Protein AF-0000000068169521 (afdb_homodimer)

Structure (mmCIF, N/CA/C/O backbone):
data_AF-0000000068169521-model_v1
#
loop_
_entity.id
_entity.type
_entity.pdbx_description
1 polymer '4-hydroxyphenylacetate 3-monooxygenase oxygenase component'
#
loop_
_atom_site.group_PDB
_atom_site.id
_atom_site.type_symbol
_atom_site.label_atom_id
_atom_site.label_alt_id
_atom_site.label_comp_id
_atom_site.label_asym_id
_atom_site.label_entity_id
_atom_site.label_seq_id
_atom_site.pdbx_PDB_ins_code
_atom_site.Cartn_x
_atom_site.Cartn_y
_atom_site.Cartn_z
_atom_site.occupancy
_atom_site.B_iso_or_equiv
_atom_site.auth_seq_id
_atom_site.auth_comp_id
_atom_site.auth_asym_id
_atom_site.auth_atom_id
_atom_site.pdbx_PDB_model_num
ATOM 1 N N . MET A 1 1 ? 9.742 -37.344 4.227 1 75.19 1 MET A N 1
ATOM 2 C CA . MET A 1 1 ? 11.039 -36.656 4.164 1 75.19 1 MET A CA 1
ATOM 3 C C . MET A 1 1 ? 11.078 -35.656 3.029 1 75.19 1 MET A C 1
ATOM 5 O O . MET A 1 1 ? 10.453 -35.844 1.985 1 75.19 1 MET A O 1
ATOM 9 N N . ILE A 1 2 ? 11.727 -34.5 3.285 1 88 2 ILE A N 1
ATOM 10 C CA . ILE A 1 2 ? 11.891 -33.469 2.268 1 88 2 ILE A CA 1
ATOM 11 C C . ILE A 1 2 ? 12.797 -34 1.153 1 88 2 ILE A C 1
ATOM 13 O O . ILE A 1 2 ? 13.898 -34.469 1.42 1 88 2 ILE A O 1
ATOM 17 N N . ARG A 1 3 ? 12.281 -33.906 -0.017 1 94.56 3 ARG A N 1
ATOM 18 C CA . ARG A 1 3 ? 12.961 -34.438 -1.188 1 94.56 3 ARG A CA 1
ATOM 19 C C . ARG A 1 3 ? 14.109 -33.531 -1.617 1 94.56 3 ARG A C 1
ATOM 21 O O . ARG A 1 3 ? 14.195 -32.375 -1.188 1 94.56 3 ARG A O 1
ATOM 28 N N . LYS A 1 4 ? 14.992 -34.219 -2.322 1 97.12 4 LYS A N 1
ATOM 29 C CA . LYS A 1 4 ? 15.977 -33.469 -3.117 1 97.12 4 LYS A CA 1
ATOM 30 C C . LYS A 1 4 ? 15.531 -33.375 -4.574 1 97.12 4 LYS A C 1
ATOM 32 O O . LYS A 1 4 ? 14.602 -34.062 -4.996 1 97.12 4 LYS A O 1
ATOM 37 N N . GLY A 1 5 ? 16.25 -32.5 -5.305 1 98.12 5 GLY A N 1
ATOM 38 C CA . GLY A 1 5 ? 15.922 -32.312 -6.703 1 98.12 5 GLY A CA 1
ATOM 39 C C . GLY A 1 5 ? 16 -33.594 -7.516 1 98.12 5 GLY A C 1
ATOM 40 O O . GLY A 1 5 ? 15.164 -33.812 -8.398 1 98.12 5 GLY A O 1
ATOM 41 N N . SER A 1 6 ? 16.922 -34.438 -7.195 1 98.19 6 SER A N 1
ATOM 42 C CA . SER A 1 6 ? 17.125 -35.688 -7.926 1 98.19 6 SER A CA 1
ATOM 43 C C . SER A 1 6 ? 15.945 -36.625 -7.727 1 98.19 6 SER A C 1
ATOM 45 O O . SER A 1 6 ? 15.594 -37.375 -8.633 1 98.19 6 SER A O 1
ATOM 47 N N . ASP A 1 7 ? 15.352 -36.594 -6.52 1 97.88 7 ASP A N 1
ATOM 48 C CA . ASP A 1 7 ? 14.188 -37.406 -6.25 1 97.88 7 ASP A CA 1
ATOM 49 C C . ASP A 1 7 ? 13.016 -37.031 -7.164 1 97.88 7 ASP A C 1
ATOM 51 O O . ASP A 1 7 ? 12.336 -37.906 -7.695 1 97.88 7 ASP A O 1
ATOM 55 N N . TYR A 1 8 ? 12.844 -35.812 -7.297 1 97.94 8 TYR A N 1
ATOM 56 C CA . TYR A 1 8 ? 11.781 -35.312 -8.172 1 97.94 8 TYR A CA 1
ATOM 57 C C . TYR A 1 8 ? 12.039 -35.688 -9.617 1 97.94 8 TYR A C 1
ATOM 59 O O . TYR A 1 8 ? 11.141 -36.188 -10.305 1 97.94 8 TYR A O 1
ATOM 67 N N . ILE A 1 9 ? 13.273 -35.469 -10.086 1 98.38 9 ILE A N 1
ATOM 68 C CA . ILE A 1 9 ? 13.633 -35.781 -11.469 1 98.38 9 ILE A CA 1
ATOM 69 C C . ILE A 1 9 ? 13.398 -37.25 -11.742 1 98.38 9 ILE A C 1
ATOM 71 O O . ILE A 1 9 ? 12.859 -37.625 -12.789 1 98.38 9 ILE A O 1
ATOM 75 N N . GLU A 1 10 ? 13.781 -38.062 -10.82 1 97.88 10 GLU A N 1
ATOM 76 C CA . GLU A 1 10 ? 13.57 -39.5 -10.969 1 97.88 10 GLU A CA 1
ATOM 77 C C . GLU A 1 10 ? 12.086 -39.844 -11.039 1 97.88 10 GLU A C 1
ATOM 79 O O . GLU A 1 10 ? 11.664 -40.656 -11.883 1 97.88 10 GLU A O 1
ATOM 84 N N . SER A 1 11 ? 11.359 -39.25 -10.18 1 97.06 11 SER A N 1
ATOM 85 C CA . SER A 1 11 ? 9.922 -39.531 -10.109 1 97.06 11 SER A CA 1
ATOM 86 C C . SER A 1 11 ? 9.242 -39.156 -11.43 1 97.06 11 SER A C 1
ATOM 88 O O . SER A 1 11 ? 8.469 -39.969 -11.961 1 97.06 11 SER A O 1
ATOM 90 N N . ILE A 1 12 ? 9.547 -38 -11.969 1 97.12 12 ILE A N 1
ATOM 91 C CA . ILE A 1 12 ? 8.867 -37.5 -13.172 1 97.12 12 ILE A CA 1
ATOM 92 C C . ILE A 1 12 ? 9.375 -38.281 -14.391 1 97.12 12 ILE A C 1
ATOM 94 O O . ILE A 1 12 ? 8.617 -38.5 -15.344 1 97.12 12 ILE A O 1
ATOM 98 N N . SER A 1 13 ? 10.633 -38.656 -14.375 1 97.38 13 SER A N 1
ATOM 99 C CA . SER A 1 13 ? 11.195 -39.438 -15.461 1 97.38 13 SER A CA 1
ATOM 100 C C . SER A 1 13 ? 10.508 -40.812 -15.547 1 97.38 13 SER A C 1
ATOM 102 O O . SER A 1 13 ? 10.203 -41.281 -16.641 1 97.38 13 SER A O 1
ATOM 104 N N . LYS A 1 14 ? 10.234 -41.406 -14.43 1 96.44 14 LYS A N 1
ATOM 105 C CA . LYS A 1 14 ? 9.672 -42.75 -14.375 1 96.44 14 LYS A CA 1
ATOM 106 C C . LYS A 1 14 ? 8.18 -42.719 -14.703 1 96.44 14 LYS A C 1
ATOM 108 O O . LYS A 1 14 ? 7.652 -43.656 -15.297 1 96.44 14 LYS A O 1
ATOM 113 N N . ASN A 1 15 ? 7.535 -41.719 -14.266 1 94.94 15 ASN A N 1
ATOM 114 C CA . ASN A 1 15 ? 6.09 -41.656 -14.438 1 94.94 15 ASN A CA 1
ATOM 115 C C . ASN A 1 15 ? 5.668 -40.281 -14.969 1 94.94 15 ASN A C 1
ATOM 117 O O . ASN A 1 15 ? 4.949 -39.531 -14.297 1 94.94 15 ASN A O 1
ATOM 121 N N . PRO A 1 16 ? 6.035 -40 -16.219 1 95.62 16 PRO A N 1
ATOM 122 C CA . PRO A 1 16 ? 5.648 -38.719 -16.781 1 95.62 16 PRO A CA 1
ATOM 123 C C . PRO A 1 16 ? 4.164 -38.625 -17.125 1 95.62 16 PRO A C 1
ATOM 125 O O . PRO A 1 16 ? 3.576 -39.625 -17.562 1 95.62 16 PRO A O 1
ATOM 128 N N . PRO A 1 17 ? 3.547 -37.469 -16.922 1 96.88 17 PRO A N 1
ATOM 129 C CA . PRO A 1 17 ? 2.176 -37.312 -17.406 1 96.88 17 PRO A CA 1
ATOM 130 C C . PRO A 1 17 ? 2.074 -37.438 -18.938 1 96.88 17 PRO A C 1
ATOM 132 O O . PRO A 1 17 ? 3.021 -37.094 -19.641 1 96.88 17 PRO A O 1
ATOM 135 N N . VAL A 1 18 ? 0.944 -37.875 -19.406 1 97.94 18 VAL A N 1
ATOM 136 C CA . VAL A 1 18 ? 0.712 -37.906 -20.844 1 97.94 18 VAL A CA 1
ATOM 137 C C . VAL A 1 18 ? 0.557 -36.5 -21.375 1 97.94 18 VAL A C 1
ATOM 139 O O . VAL A 1 18 ? -0.456 -35.844 -21.125 1 97.94 18 VAL A O 1
ATOM 142 N N . THR A 1 19 ? 1.565 -36.031 -22.141 1 98.06 19 THR A N 1
ATOM 143 C CA . THR A 1 19 ? 1.603 -34.688 -22.656 1 98.06 19 THR A CA 1
ATOM 144 C C . THR A 1 19 ? 1.793 -34.656 -24.172 1 98.06 19 THR A C 1
ATOM 146 O O . THR A 1 19 ? 2.709 -35.312 -24.688 1 98.06 19 THR A O 1
ATOM 149 N N . TYR A 1 20 ? 0.88 -33.969 -24.828 1 97.31 20 TYR A N 1
ATOM 150 C CA . TYR A 1 20 ? 1.012 -33.781 -26.266 1 97.31 20 TYR A CA 1
ATOM 151 C C . TYR A 1 20 ? 1.799 -32.531 -26.594 1 97.31 20 TYR A C 1
ATOM 153 O O . TYR A 1 20 ? 1.598 -31.484 -25.953 1 97.31 20 TYR A O 1
ATOM 161 N N . TYR A 1 21 ? 2.684 -32.688 -27.484 1 96.38 21 TYR A N 1
ATOM 162 C CA . TYR A 1 21 ? 3.457 -31.578 -28.031 1 96.38 21 TYR A CA 1
ATOM 163 C C . TYR A 1 21 ? 3.674 -31.75 -29.531 1 96.38 21 TYR A C 1
ATOM 165 O O . TYR A 1 21 ? 4.305 -32.719 -29.969 1 96.38 21 TYR A O 1
ATOM 173 N N . GLU A 1 22 ? 3.109 -30.875 -30.328 1 94.88 22 GLU A N 1
ATOM 174 C CA . GLU A 1 22 ? 3.238 -30.891 -31.781 1 94.88 22 GLU A CA 1
ATOM 175 C C . GLU A 1 22 ? 2.805 -32.219 -32.344 1 94.88 22 GLU A C 1
ATOM 177 O O . GLU A 1 22 ? 3.525 -32.844 -33.156 1 94.88 22 GLU A O 1
ATOM 182 N N . GLY A 1 23 ? 1.831 -32.75 -31.859 1 94.62 23 GLY A N 1
ATOM 183 C CA . GLY A 1 23 ? 1.193 -33.906 -32.438 1 94.62 23 GLY A CA 1
ATOM 184 C C . GLY A 1 23 ? 1.727 -35.219 -31.906 1 94.62 23 GLY A C 1
ATOM 185 O O . GLY A 1 23 ? 1.253 -36.281 -32.281 1 94.62 23 GLY A O 1
ATOM 186 N N . GLU A 1 24 ? 2.615 -35.094 -30.969 1 96.38 24 GLU A N 1
ATOM 187 C CA . GLU A 1 24 ? 3.203 -36.312 -30.422 1 96.38 24 GLU A CA 1
ATOM 188 C C . GLU A 1 24 ? 3.125 -36.344 -28.906 1 96.38 24 GLU A C 1
ATOM 190 O O . GLU A 1 24 ? 3.098 -35.281 -28.266 1 96.38 24 GLU A O 1
ATOM 195 N N . VAL A 1 25 ? 3.037 -37.531 -28.375 1 97.06 25 VAL A N 1
ATOM 196 C CA . VAL A 1 25 ? 3.139 -37.656 -26.922 1 97.06 25 VAL A CA 1
ATOM 197 C C . VAL A 1 25 ? 4.602 -37.562 -26.5 1 97.06 25 VAL A C 1
ATOM 199 O O . VAL A 1 25 ? 5.457 -38.281 -27.031 1 97.06 25 VAL A O 1
ATOM 202 N N . VAL A 1 26 ? 4.863 -36.781 -25.562 1 96.81 26 VAL A N 1
ATOM 203 C CA . VAL A 1 26 ? 6.223 -36.562 -25.078 1 96.81 26 VAL A CA 1
ATOM 204 C C . VAL A 1 26 ? 6.688 -37.75 -24.266 1 96.81 26 VAL A C 1
ATOM 206 O O . VAL A 1 26 ? 6.055 -38.125 -23.266 1 96.81 26 VAL A O 1
ATOM 209 N N . SER A 1 27 ? 7.715 -38.406 -24.625 1 93.62 27 SER A N 1
ATOM 210 C CA . SER A 1 27 ? 8.203 -39.594 -23.938 1 93.62 27 SER A CA 1
ATOM 211 C C . SER A 1 27 ? 9.18 -39.219 -22.828 1 93.62 27 SER A C 1
ATOM 213 O O . SER A 1 27 ? 9.234 -39.906 -21.797 1 93.62 27 SER A O 1
ATOM 215 N N . ASP A 1 28 ? 9.977 -38.188 -23.016 1 96.88 28 ASP A N 1
ATOM 216 C CA . ASP A 1 28 ? 11 -37.75 -22.062 1 96.88 28 ASP A CA 1
ATOM 217 C C . ASP A 1 28 ? 10.797 -36.281 -21.672 1 96.88 28 ASP A C 1
ATOM 219 O O . ASP A 1 28 ? 11.461 -35.406 -22.203 1 96.88 28 ASP A O 1
ATOM 223 N N . VAL A 1 29 ? 9.953 -36.125 -20.672 1 96.31 29 VAL A N 1
ATOM 224 C CA . VAL A 1 29 ? 9.586 -34.781 -20.266 1 96.31 29 VAL A CA 1
ATOM 225 C C . VAL A 1 29 ? 10.789 -34.094 -19.641 1 96.31 29 VAL A C 1
ATOM 227 O O . VAL A 1 29 ? 10.961 -32.875 -19.797 1 96.31 29 VAL A O 1
ATOM 230 N N . VAL A 1 30 ? 11.719 -34.75 -19 1 97.5 30 VAL A N 1
ATOM 231 C CA . VAL A 1 30 ? 12.852 -34.219 -18.25 1 97.5 30 VAL A CA 1
ATOM 232 C C . VAL A 1 30 ? 13.812 -33.5 -19.203 1 97.5 30 VAL A C 1
ATOM 234 O O . VAL A 1 30 ? 14.375 -32.469 -18.875 1 97.5 30 VAL A O 1
ATOM 237 N N . ASN A 1 31 ? 13.906 -34.125 -20.406 1 96.06 31 ASN A N 1
ATOM 238 C CA . ASN A 1 31 ? 14.914 -33.594 -21.312 1 96.06 31 ASN A CA 1
ATOM 239 C C . ASN A 1 31 ? 14.281 -32.875 -22.516 1 96.06 31 ASN A C 1
ATOM 241 O O . ASN A 1 31 ? 14.984 -32.281 -23.328 1 96.06 31 ASN A O 1
ATOM 245 N N . HIS A 1 32 ? 13.008 -32.969 -22.625 1 95.44 32 HIS A N 1
ATOM 246 C CA . HIS A 1 32 ? 12.336 -32.312 -23.75 1 95.44 32 HIS A CA 1
ATOM 247 C C . HIS A 1 32 ? 12.633 -30.812 -23.766 1 95.44 32 HIS A C 1
ATOM 249 O O . HIS A 1 32 ? 12.594 -30.156 -22.719 1 95.44 32 HIS A O 1
ATOM 255 N N . PRO A 1 33 ? 12.891 -30.219 -24.891 1 92.56 33 PRO A N 1
ATOM 256 C CA . PRO A 1 33 ? 13.273 -28.812 -24.969 1 92.56 33 PRO A CA 1
ATOM 257 C C . PRO A 1 33 ? 12.219 -27.875 -24.375 1 92.56 33 PRO A C 1
ATOM 259 O O . PRO A 1 33 ? 12.562 -26.844 -23.797 1 92.56 33 PRO A O 1
ATOM 262 N N . ALA A 1 34 ? 11 -28.25 -24.516 1 93.88 34 ALA A N 1
ATOM 263 C CA . ALA A 1 34 ? 9.914 -27.375 -24.062 1 93.88 34 ALA A CA 1
ATOM 264 C C . ALA A 1 34 ? 9.789 -27.422 -22.531 1 93.88 34 ALA A C 1
ATOM 266 O O . ALA A 1 34 ? 9.164 -26.531 -21.938 1 93.88 34 ALA A O 1
ATOM 267 N N . PHE A 1 35 ? 10.453 -28.469 -21.875 1 96.62 35 PHE A N 1
ATOM 268 C CA . PHE A 1 35 ? 10.117 -28.656 -20.469 1 96.62 35 PHE A CA 1
ATOM 269 C C . PHE A 1 35 ? 11.383 -28.781 -19.625 1 96.62 35 PHE A C 1
ATOM 271 O O . PHE A 1 35 ? 11.32 -28.703 -18.391 1 96.62 35 PHE A O 1
ATOM 278 N N . ARG A 1 36 ? 12.531 -28.969 -20.281 1 96 36 ARG A N 1
ATOM 279 C CA . ARG A 1 36 ? 13.758 -29.25 -19.547 1 96 36 ARG A CA 1
ATOM 280 C C . ARG A 1 36 ? 14.078 -28.125 -18.562 1 96 36 ARG A C 1
ATOM 282 O O . ARG A 1 36 ? 14.555 -28.359 -17.453 1 96 36 ARG A O 1
ATOM 289 N N . ILE A 1 37 ? 13.82 -26.844 -18.906 1 96.25 37 ILE A N 1
ATOM 290 C CA . ILE A 1 37 ? 14.156 -25.703 -18.062 1 96.25 37 ILE A CA 1
ATOM 291 C C . ILE A 1 37 ? 13.25 -25.688 -16.828 1 96.25 37 ILE A C 1
ATOM 293 O O . ILE A 1 37 ? 13.734 -25.672 -15.695 1 96.25 37 ILE A O 1
ATOM 297 N N . PRO A 1 38 ? 11.938 -25.766 -16.984 1 97.25 38 PRO A N 1
ATOM 298 C CA . PRO A 1 38 ? 11.102 -25.734 -15.773 1 97.25 38 PRO A CA 1
ATOM 299 C C . PRO A 1 38 ? 11.289 -26.984 -14.906 1 97.25 38 PRO A C 1
ATOM 301 O O . PRO A 1 38 ? 11.172 -26.922 -13.68 1 97.25 38 PRO A O 1
ATOM 304 N N . VAL A 1 39 ? 11.586 -28.125 -15.516 1 98 39 VAL A N 1
ATOM 305 C CA . VAL A 1 39 ? 11.852 -29.344 -14.734 1 98 39 VAL A CA 1
ATOM 306 C C . VAL A 1 39 ? 13.078 -29.125 -13.852 1 98 39 VAL A C 1
ATOM 308 O O . VAL A 1 39 ? 13.062 -29.453 -12.664 1 98 39 VAL A O 1
ATOM 311 N N . LYS A 1 40 ? 14.094 -28.562 -14.445 1 97.75 40 LYS A N 1
ATOM 312 C CA . LYS A 1 40 ? 15.305 -28.281 -13.688 1 97.75 40 LYS A CA 1
ATOM 313 C C . LYS A 1 40 ? 15.039 -27.25 -12.594 1 97.75 40 LYS A C 1
ATOM 315 O O . LYS A 1 40 ? 15.602 -27.344 -11.5 1 97.75 40 LYS A O 1
ATOM 320 N N . THR A 1 41 ? 14.242 -26.266 -12.875 1 98.06 41 THR A N 1
ATOM 321 C CA . THR A 1 41 ? 13.906 -25.234 -11.906 1 98.06 41 THR A CA 1
ATOM 322 C C . THR A 1 41 ? 13.164 -25.828 -10.711 1 98.06 41 THR A C 1
ATOM 324 O O . THR A 1 41 ? 13.453 -25.5 -9.562 1 98.06 41 THR A O 1
ATOM 327 N N . VAL A 1 42 ? 12.211 -26.719 -10.922 1 98.38 42 VAL A N 1
ATOM 328 C CA . VAL A 1 42 ? 11.484 -27.391 -9.844 1 98.38 42 VAL A CA 1
ATOM 329 C C . VAL A 1 42 ? 12.461 -28.203 -9 1 98.38 42 VAL A C 1
ATOM 331 O O . VAL A 1 42 ? 12.375 -28.203 -7.766 1 98.38 42 VAL A O 1
ATOM 334 N N . ALA A 1 43 ? 13.344 -28.891 -9.695 1 98.5 43 ALA A N 1
ATOM 335 C CA . ALA A 1 43 ? 14.359 -29.656 -8.969 1 98.5 43 ALA A CA 1
ATOM 336 C C . ALA A 1 43 ? 15.164 -28.75 -8.047 1 98.5 43 ALA A C 1
ATOM 338 O O . ALA A 1 43 ? 15.453 -29.109 -6.902 1 98.5 43 ALA A O 1
ATOM 339 N N . SER A 1 44 ? 15.508 -27.578 -8.539 1 98 44 SER A N 1
ATOM 340 C CA . SER A 1 44 ? 16.297 -26.641 -7.75 1 98 44 SER A CA 1
ATOM 341 C C . SER A 1 44 ? 15.508 -26.125 -6.543 1 98 44 SER A C 1
ATOM 343 O O . SER A 1 44 ? 16.094 -25.812 -5.504 1 98 44 SER A O 1
ATOM 345 N N . TYR A 1 45 ? 14.203 -26.062 -6.617 1 97.94 45 TYR A N 1
ATOM 346 C CA . TYR A 1 45 ? 13.352 -25.719 -5.48 1 97.94 45 TYR A CA 1
ATOM 347 C C . TYR A 1 45 ? 13.555 -26.703 -4.332 1 97.94 45 TYR A C 1
ATOM 349 O O . TYR A 1 45 ? 13.703 -26.297 -3.178 1 97.94 45 TYR A O 1
ATOM 357 N N . TYR A 1 46 ? 13.516 -27.953 -4.625 1 98.19 46 TYR A N 1
ATOM 358 C CA . TYR A 1 46 ? 13.695 -28.969 -3.596 1 98.19 46 TYR A CA 1
ATOM 359 C C . TYR A 1 46 ? 15.078 -28.875 -2.973 1 98.19 46 TYR A C 1
ATOM 361 O O . TYR A 1 46 ? 15.227 -28.969 -1.751 1 98.19 46 TYR A O 1
ATOM 369 N N . ASP A 1 47 ? 16.078 -28.641 -3.832 1 98.31 47 ASP A N 1
ATOM 370 C CA . ASP A 1 47 ? 17.438 -28.516 -3.334 1 98.31 47 ASP A CA 1
ATOM 371 C C . ASP A 1 47 ? 17.594 -27.297 -2.434 1 98.31 47 ASP A C 1
ATOM 373 O O . ASP A 1 47 ? 18.375 -27.297 -1.492 1 98.31 47 ASP A O 1
ATOM 377 N N . LEU A 1 48 ? 16.844 -26.266 -2.729 1 98 48 LEU A N 1
ATOM 378 C CA . LEU A 1 48 ? 16.875 -25.031 -1.971 1 98 48 LEU A CA 1
ATOM 379 C C . LEU A 1 48 ? 16.609 -25.281 -0.491 1 98 48 LEU A C 1
ATOM 381 O O . LEU A 1 48 ? 17.188 -24.609 0.371 1 98 48 LEU A O 1
ATOM 385 N N . HIS A 1 49 ? 15.773 -26.234 -0.136 1 97.69 49 HIS A N 1
ATOM 386 C CA . HIS A 1 49 ? 15.391 -26.531 1.238 1 97.69 49 HIS A CA 1
ATOM 387 C C . HIS A 1 49 ? 16.578 -27.094 2.025 1 97.69 49 HIS A C 1
ATOM 389 O O . HIS A 1 49 ? 16.547 -27.109 3.258 1 97.69 49 HIS A O 1
ATOM 395 N N . TRP A 1 50 ? 17.594 -27.578 1.324 1 97.31 50 TRP A N 1
ATOM 396 C CA . TRP A 1 50 ? 18.781 -28.125 1.97 1 97.31 50 TRP A CA 1
ATOM 397 C C . TRP A 1 50 ? 19.906 -27.109 2.031 1 97.31 50 TRP A C 1
ATOM 399 O O . TRP A 1 50 ? 20.938 -27.344 2.645 1 97.31 50 TRP A O 1
ATOM 409 N N . LYS A 1 51 ? 19.641 -26 1.414 1 97 51 LYS A N 1
ATOM 410 C CA . LYS A 1 51 ? 20.688 -24.984 1.319 1 97 51 LYS A CA 1
ATOM 411 C C . LYS A 1 51 ? 20.344 -23.75 2.15 1 97 51 LYS A C 1
ATOM 413 O O . LYS A 1 51 ? 21.234 -23.016 2.572 1 97 51 LYS A O 1
ATOM 418 N N . VAL A 1 52 ? 19.109 -23.484 2.305 1 97 52 VAL A N 1
ATOM 419 C CA . VAL A 1 52 ? 18.672 -22.25 2.955 1 97 52 VAL A CA 1
ATOM 420 C C . VAL A 1 52 ? 17.984 -22.594 4.281 1 97 52 VAL A C 1
ATOM 422 O O . VAL A 1 52 ? 17.047 -23.375 4.316 1 97 52 VAL A O 1
ATOM 425 N N . ASP A 1 53 ? 18.359 -21.922 5.281 1 95.81 53 ASP A N 1
ATOM 426 C CA . ASP A 1 53 ? 17.797 -22.141 6.613 1 95.81 53 ASP A CA 1
ATOM 427 C C . ASP A 1 53 ? 16.359 -21.641 6.691 1 95.81 53 ASP A C 1
ATOM 429 O O . ASP A 1 53 ? 16.016 -20.625 6.082 1 95.81 53 ASP A O 1
ATOM 433 N N . GLY A 1 54 ? 15.547 -22.391 7.395 1 95.62 54 GLY A N 1
ATOM 434 C CA . GLY A 1 54 ? 14.195 -21.922 7.676 1 95.62 54 GLY A CA 1
ATOM 435 C C . GLY A 1 54 ? 13.172 -22.453 6.699 1 95.62 54 GLY A C 1
ATOM 436 O O . GLY A 1 54 ? 11.969 -22.25 6.879 1 95.62 54 GLY A O 1
ATOM 437 N N . LEU A 1 55 ? 13.633 -23.203 5.707 1 97.94 55 LEU A N 1
ATOM 438 C CA . LEU A 1 55 ? 12.688 -23.688 4.715 1 97.94 55 LEU A CA 1
ATOM 439 C C . LEU A 1 55 ? 12.25 -25.125 5.047 1 97.94 55 LEU A C 1
ATOM 441 O O . LEU A 1 55 ? 11.211 -25.578 4.57 1 97.94 55 LEU A O 1
ATOM 445 N N . ARG A 1 56 ? 13.055 -25.844 5.863 1 96 56 ARG A N 1
ATOM 446 C CA . ARG A 1 56 ? 12.688 -27.125 6.457 1 96 56 ARG A CA 1
ATOM 447 C C . ARG A 1 56 ? 12.312 -26.969 7.926 1 96 56 ARG A C 1
ATOM 449 O O . ARG A 1 56 ? 13.125 -26.5 8.727 1 96 56 ARG A O 1
ATOM 456 N N . VAL A 1 57 ? 11.156 -27.328 8.242 1 95.88 57 VAL A N 1
ATOM 457 C CA . VAL A 1 57 ? 10.68 -27.094 9.602 1 95.88 57 VAL A CA 1
ATOM 458 C C . VAL A 1 57 ? 9.891 -28.297 10.086 1 95.88 57 VAL A C 1
ATOM 460 O O . VAL A 1 57 ? 9.25 -28.984 9.289 1 95.88 57 VAL A O 1
ATOM 463 N N . TYR A 1 58 ? 9.945 -28.516 11.391 1 96.06 58 TYR A N 1
ATOM 464 C CA . TYR A 1 58 ? 9.148 -29.578 11.969 1 96.06 58 TYR A CA 1
ATOM 465 C C . TYR A 1 58 ? 7.66 -29.281 11.859 1 96.06 58 TYR A C 1
ATOM 467 O O . TYR A 1 58 ? 7.207 -28.203 12.266 1 96.06 58 TYR A O 1
ATOM 475 N N . ASN A 1 59 ? 6.953 -30.172 11.258 1 97 59 ASN A N 1
ATOM 476 C CA . ASN A 1 59 ? 5.508 -30.062 11.078 1 97 59 ASN A CA 1
ATOM 477 C C . ASN A 1 59 ? 4.758 -30.938 12.078 1 97 59 ASN A C 1
ATOM 479 O O . ASN A 1 59 ? 4.691 -32.156 11.906 1 97 59 ASN A O 1
ATOM 483 N N . ARG A 1 60 ? 4.148 -30.359 13.008 1 94.81 60 ARG A N 1
ATOM 484 C CA . ARG A 1 60 ? 3.502 -31.047 14.117 1 94.81 60 ARG A CA 1
ATOM 485 C C . ARG A 1 60 ? 2.326 -31.891 13.625 1 94.81 60 ARG A C 1
ATOM 487 O O . ARG A 1 60 ? 1.977 -32.906 14.25 1 94.81 60 ARG A O 1
ATOM 494 N N . ASP A 1 61 ? 1.766 -31.484 12.5 1 96 61 ASP A N 1
ATOM 495 C CA . ASP A 1 61 ? 0.562 -32.156 12.016 1 96 61 ASP A CA 1
ATOM 496 C C . ASP A 1 61 ? 0.894 -33.531 11.438 1 96 61 ASP A C 1
ATOM 498 O O . ASP A 1 61 ? 0.029 -34.406 11.367 1 96 61 ASP A O 1
ATOM 502 N N . VAL A 1 62 ? 2.143 -33.719 11.023 1 95.88 62 VAL A N 1
ATOM 503 C CA . VAL A 1 62 ? 2.5 -35 10.398 1 95.88 62 VAL A CA 1
ATOM 504 C C . VAL A 1 62 ? 3.664 -35.625 11.164 1 95.88 62 VAL A C 1
ATOM 506 O O . VAL A 1 62 ? 4.031 -36.781 10.898 1 95.88 62 VAL A O 1
ATOM 509 N N . GLY A 1 63 ? 4.316 -34.969 12.086 1 95.12 63 GLY A N 1
ATOM 510 C CA . GLY A 1 63 ? 5.344 -35.5 12.961 1 95.12 63 GLY A CA 1
ATOM 511 C C . GLY A 1 63 ? 6.684 -35.688 12.273 1 95.12 63 GLY A C 1
ATOM 512 O O . GLY A 1 63 ? 7.449 -36.594 12.609 1 95.12 63 GLY A O 1
ATOM 513 N N . GLU A 1 64 ? 6.934 -34.938 11.234 1 94.88 64 GLU A N 1
ATOM 514 C CA . GLU A 1 64 ? 8.203 -34.938 10.508 1 94.88 64 GLU A CA 1
ATOM 515 C C . GLU A 1 64 ? 8.547 -33.562 9.953 1 94.88 64 GLU A C 1
ATOM 517 O O . GLU A 1 64 ? 7.738 -32.656 10.039 1 94.88 64 GLU A O 1
ATOM 522 N N . GLU A 1 65 ? 9.734 -33.469 9.484 1 95.62 65 GLU A N 1
ATOM 523 C CA . GLU A 1 65 ? 10.125 -32.219 8.836 1 95.62 65 GLU A CA 1
ATOM 524 C C . GLU A 1 65 ? 9.5 -32.094 7.453 1 95.62 65 GLU A C 1
ATOM 526 O O . GLU A 1 65 ? 9.445 -33.062 6.703 1 95.62 65 GLU A O 1
ATOM 531 N N . THR A 1 66 ? 9 -30.969 7.16 1 97.5 66 THR A N 1
ATOM 532 C CA . THR A 1 66 ? 8.453 -30.656 5.844 1 97.5 66 THR A CA 1
ATOM 533 C C . THR A 1 66 ? 8.898 -29.281 5.383 1 97.5 66 THR A C 1
ATOM 535 O O . THR A 1 66 ? 9.578 -28.562 6.121 1 97.5 66 THR A O 1
ATOM 538 N N . SER A 1 67 ? 8.594 -28.953 4.098 1 97.88 67 SER A N 1
ATOM 539 C CA . SER A 1 67 ? 8.719 -27.562 3.656 1 97.88 67 SER A CA 1
ATOM 540 C C . SER A 1 67 ? 7.898 -26.625 4.543 1 97.88 67 SER A C 1
ATOM 542 O O . SER A 1 67 ? 6.809 -26.984 4.992 1 97.88 67 SER A O 1
ATOM 544 N N . ILE A 1 68 ? 8.375 -25.453 4.742 1 98.12 68 ILE A N 1
ATOM 545 C CA . ILE A 1 68 ? 7.684 -24.422 5.512 1 98.12 68 ILE A CA 1
ATOM 546 C C . ILE A 1 68 ? 6.324 -24.141 4.887 1 98.12 68 ILE A C 1
ATOM 548 O O . ILE A 1 68 ? 5.371 -23.781 5.59 1 98.12 68 ILE A O 1
ATOM 552 N N . SER A 1 69 ? 6.148 -24.359 3.578 1 97.94 69 SER A N 1
ATOM 553 C CA . SER A 1 69 ? 4.922 -24.047 2.854 1 97.94 69 SER A CA 1
ATOM 554 C C . SER A 1 69 ? 3.822 -25.062 3.174 1 97.94 69 SER A C 1
ATOM 556 O O . SER A 1 69 ? 2.66 -24.859 2.816 1 97.94 69 SER A O 1
ATOM 558 N N . LEU A 1 70 ? 4.156 -26.125 3.91 1 98.19 70 LEU A N 1
ATOM 559 C CA . LEU A 1 70 ? 3.189 -27.156 4.273 1 98.19 70 LEU A CA 1
ATOM 560 C C . LEU A 1 70 ? 2.814 -27.047 5.746 1 98.19 70 LEU A C 1
ATOM 562 O O . LEU A 1 70 ? 1.97 -27.812 6.23 1 98.19 70 LEU A O 1
ATOM 566 N N . VAL A 1 71 ? 3.387 -26.109 6.422 1 97.81 71 VAL A N 1
ATOM 567 C CA . VAL A 1 71 ? 3.16 -26 7.859 1 97.81 71 VAL A CA 1
ATOM 568 C C . VAL A 1 71 ? 1.959 -25.094 8.125 1 97.81 71 VAL A C 1
ATOM 570 O O . VAL A 1 71 ? 1.913 -23.953 7.645 1 97.81 71 VAL A O 1
ATOM 573 N N . ARG A 1 72 ? 1.043 -25.594 8.852 1 97.88 72 ARG A N 1
ATOM 574 C CA . ARG A 1 72 ? -0.129 -24.844 9.281 1 97.88 72 ARG A CA 1
ATOM 575 C C . ARG A 1 72 ? 0.227 -23.859 10.391 1 97.88 72 ARG A C 1
ATOM 577 O O . ARG A 1 72 ? 0.692 -24.266 11.461 1 97.88 72 ARG A O 1
ATOM 584 N N . PRO A 1 73 ? 0.025 -22.578 10.156 1 98.56 73 PRO A N 1
ATOM 585 C CA . PRO A 1 73 ? 0.31 -21.625 11.234 1 98.56 73 PRO A CA 1
ATOM 586 C C . PRO A 1 73 ? -0.74 -21.672 12.344 1 98.56 73 PRO A C 1
ATOM 588 O O . PRO A 1 73 ? -1.94 -21.594 12.07 1 98.56 73 PRO A O 1
ATOM 591 N N . ARG A 1 74 ? -0.306 -21.688 13.578 1 98 74 ARG A N 1
ATOM 592 C CA . ARG A 1 74 ? -1.199 -21.75 14.734 1 98 74 ARG A CA 1
ATOM 593 C C . ARG A 1 74 ? -1.099 -20.469 15.562 1 98 74 ARG A C 1
ATOM 595 O O . ARG A 1 74 ? -1.831 -20.297 16.531 1 98 74 ARG A O 1
ATOM 602 N N . SER A 1 75 ? -0.218 -19.641 15.234 1 98.12 75 SER A N 1
ATOM 603 C CA . SER A 1 75 ? -0.023 -18.328 15.836 1 98.12 75 SER A CA 1
ATOM 604 C C . SER A 1 75 ? 0.402 -17.297 14.805 1 98.12 75 SER A C 1
ATOM 606 O O . SER A 1 75 ? 0.769 -17.641 13.68 1 98.12 75 SER A O 1
ATOM 608 N N . LYS A 1 76 ? 0.318 -16.047 15.18 1 98 76 LYS A N 1
ATOM 609 C CA . LYS A 1 76 ? 0.796 -14.992 14.289 1 98 76 LYS A CA 1
ATOM 610 C C . LYS A 1 76 ? 2.287 -15.141 14 1 98 76 LYS A C 1
ATOM 612 O O . LYS A 1 76 ? 2.748 -14.836 12.906 1 98 76 LYS A O 1
ATOM 617 N N . GLU A 1 77 ? 2.998 -15.578 14.977 1 97.88 77 GLU A N 1
ATOM 618 C CA . GLU A 1 77 ? 4.426 -15.828 14.797 1 97.88 77 GLU A CA 1
ATOM 619 C C . GLU A 1 77 ? 4.672 -16.922 13.758 1 97.88 77 GLU A C 1
ATOM 621 O O . GLU A 1 77 ? 5.566 -16.797 12.914 1 97.88 77 GLU A O 1
ATOM 626 N N . ASP A 1 78 ? 3.887 -18 13.836 1 98.38 78 ASP A N 1
ATOM 627 C CA . ASP A 1 78 ? 3.988 -19.062 12.836 1 98.38 78 ASP A CA 1
ATOM 628 C C . ASP A 1 78 ? 3.686 -18.531 11.438 1 98.38 78 ASP A C 1
ATOM 630 O O . ASP A 1 78 ? 4.348 -18.906 10.469 1 98.38 78 ASP A O 1
ATOM 634 N N . LEU A 1 79 ? 2.684 -17.688 11.375 1 98.75 79 LEU A N 1
ATOM 635 C CA . LEU A 1 79 ? 2.289 -17.109 10.094 1 98.75 79 LEU A CA 1
ATOM 636 C C . LEU A 1 79 ? 3.402 -16.25 9.523 1 98.75 79 LEU A C 1
ATOM 638 O O . LEU A 1 79 ? 3.666 -16.281 8.32 1 98.75 79 LEU A O 1
ATOM 642 N N . LEU A 1 80 ? 3.99 -15.469 10.406 1 98.56 80 LEU A N 1
ATOM 643 C CA . LEU A 1 80 ? 5.105 -14.633 9.977 1 98.56 80 LEU A CA 1
ATOM 644 C C . LEU A 1 80 ? 6.25 -15.484 9.438 1 98.56 80 LEU A C 1
ATOM 646 O O . LEU A 1 80 ? 6.852 -15.148 8.414 1 98.56 80 LEU A O 1
ATOM 650 N N . LYS A 1 81 ? 6.582 -16.562 10.109 1 98.31 81 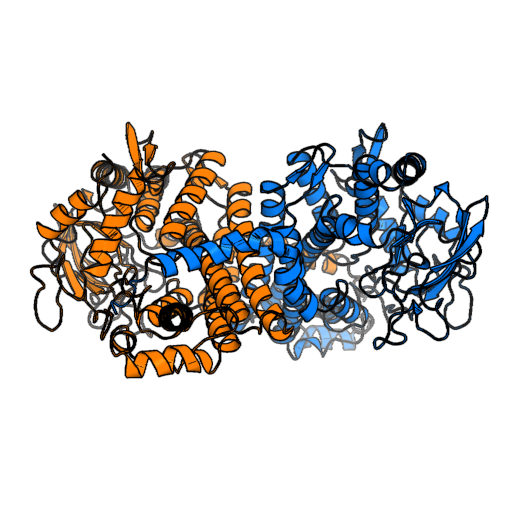LYS A N 1
ATOM 651 C CA . LYS A 1 81 ? 7.637 -17.469 9.672 1 98.31 81 LYS A CA 1
ATOM 652 C C . LYS A 1 81 ? 7.316 -18.047 8.297 1 98.31 81 LYS A C 1
ATOM 654 O O . LYS A 1 81 ? 8.203 -18.188 7.453 1 98.31 81 LYS A O 1
ATOM 659 N N . LEU A 1 82 ? 6.078 -18.438 8.133 1 98.62 82 LEU A N 1
ATOM 660 C CA . LEU A 1 82 ? 5.641 -18.938 6.832 1 98.62 82 LEU A CA 1
ATOM 661 C C . LEU A 1 82 ? 5.848 -17.875 5.754 1 98.62 82 LEU A C 1
ATOM 663 O O . LEU A 1 82 ? 6.41 -18.156 4.695 1 98.62 82 LEU A O 1
ATOM 667 N N . GLY A 1 83 ? 5.395 -16.656 6.051 1 98.56 83 GLY A N 1
ATOM 668 C CA . GLY A 1 83 ? 5.578 -15.57 5.105 1 98.56 83 GLY A CA 1
ATOM 669 C C . GLY A 1 83 ? 7.035 -15.305 4.77 1 98.56 83 GLY A C 1
ATOM 670 O O . GLY A 1 83 ? 7.383 -15.125 3.602 1 98.56 83 GLY A O 1
ATOM 671 N N . GLU A 1 84 ? 7.855 -15.297 5.766 1 98.19 84 GLU A N 1
ATOM 672 C CA . GLU A 1 84 ? 9.281 -15.07 5.562 1 98.19 84 GLU A CA 1
ATOM 673 C C . GLU A 1 84 ? 9.914 -16.203 4.77 1 98.19 84 GLU A C 1
ATOM 675 O O . GLU A 1 84 ? 10.836 -15.984 3.982 1 98.19 84 GLU A O 1
ATOM 680 N N . GLY A 1 85 ? 9.484 -17.422 5.047 1 98.5 85 GLY A N 1
ATOM 681 C CA . GLY A 1 85 ? 9.93 -18.547 4.242 1 98.5 85 GLY A CA 1
ATOM 682 C C . GLY A 1 85 ? 9.586 -18.406 2.771 1 98.5 85 GLY A C 1
ATOM 683 O O . GLY A 1 85 ? 10.414 -18.672 1.902 1 98.5 85 GLY A O 1
ATOM 684 N N . LEU A 1 86 ? 8.352 -17.969 2.494 1 98.62 86 LEU A N 1
ATOM 685 C CA . LEU A 1 86 ? 7.938 -17.734 1.114 1 98.62 86 LEU A CA 1
ATOM 686 C C . LEU A 1 86 ? 8.773 -16.641 0.467 1 98.62 86 LEU A C 1
ATOM 688 O O . LEU A 1 86 ? 9.117 -16.734 -0.712 1 98.62 86 LEU A O 1
ATOM 692 N N . VAL A 1 87 ? 9.086 -15.609 1.247 1 98.5 87 VAL A N 1
ATOM 693 C CA . VAL A 1 87 ? 9.938 -14.539 0.729 1 98.5 87 VAL A CA 1
ATOM 694 C C . VAL A 1 87 ? 11.289 -15.109 0.306 1 98.5 87 VAL A C 1
ATOM 696 O O . VAL A 1 87 ? 11.797 -14.781 -0.769 1 98.5 87 VAL A O 1
ATOM 699 N N . LYS A 1 88 ? 11.875 -15.961 1.13 1 98.25 88 LYS A N 1
ATOM 700 C CA . LYS A 1 88 ? 13.156 -16.578 0.797 1 98.25 88 LYS A CA 1
ATOM 701 C C . LYS A 1 88 ? 13.062 -17.391 -0.487 1 98.25 88 LYS A C 1
ATOM 703 O O . LYS A 1 88 ? 13.961 -17.359 -1.326 1 98.25 88 LYS A O 1
ATOM 708 N N . ILE A 1 89 ? 11.992 -18.125 -0.622 1 98.5 89 ILE A N 1
ATOM 709 C CA . ILE A 1 89 ? 11.773 -18.922 -1.815 1 98.5 89 ILE A CA 1
ATOM 710 C C . ILE A 1 89 ? 11.695 -18.016 -3.043 1 98.5 89 ILE A C 1
ATOM 712 O O . ILE A 1 89 ? 12.367 -18.266 -4.047 1 98.5 89 ILE A O 1
ATOM 716 N N . TYR A 1 90 ? 11.016 -16.953 -2.947 1 98.31 90 TYR A N 1
ATOM 717 C CA . TYR A 1 90 ? 10.781 -16.125 -4.133 1 98.31 90 TYR A CA 1
ATOM 718 C C . TYR A 1 90 ? 11.938 -15.164 -4.359 1 98.31 90 TYR A C 1
ATOM 720 O O . TYR A 1 90 ? 12.102 -14.625 -5.457 1 98.31 90 TYR A O 1
ATOM 728 N N . GLU A 1 91 ? 12.711 -14.922 -3.342 1 97.12 91 GLU A N 1
ATOM 729 C CA . GLU A 1 91 ? 13.977 -14.25 -3.602 1 97.12 91 GLU A CA 1
ATOM 730 C C . GLU A 1 91 ? 14.891 -15.117 -4.465 1 97.12 91 GLU A C 1
ATOM 732 O O . GLU A 1 91 ? 15.602 -14.602 -5.332 1 97.12 91 GLU A O 1
ATOM 737 N N . PHE A 1 92 ? 14.844 -16.422 -4.176 1 96.94 92 PHE A N 1
ATOM 738 C CA . PHE A 1 92 ? 15.586 -17.375 -4.988 1 96.94 92 PHE A CA 1
ATOM 739 C C . PHE A 1 92 ? 15.156 -17.281 -6.449 1 96.94 92 PHE A C 1
ATOM 741 O O . PHE A 1 92 ? 16 -17.297 -7.352 1 96.94 92 PHE A O 1
ATOM 748 N N . TYR A 1 93 ? 13.828 -17.078 -6.703 1 97.75 93 TYR A N 1
ATOM 749 C CA . TYR A 1 93 ? 13.273 -17.016 -8.055 1 97.75 93 TYR A CA 1
ATOM 750 C C . TYR A 1 93 ? 13.359 -15.594 -8.609 1 97.75 93 TYR A C 1
ATOM 752 O O . TYR A 1 93 ? 13 -15.359 -9.766 1 97.75 93 TYR A O 1
ATOM 760 N N . ARG A 1 94 ? 13.75 -14.617 -7.805 1 97.56 94 ARG A N 1
ATOM 761 C CA . ARG A 1 94 ? 13.68 -13.195 -8.133 1 97.56 94 ARG A CA 1
ATOM 762 C C . ARG A 1 94 ? 12.25 -12.789 -8.469 1 97.56 94 ARG A C 1
ATOM 764 O O . ARG A 1 94 ? 12.023 -11.961 -9.359 1 97.56 94 ARG A O 1
ATOM 771 N N . GLY A 1 95 ? 11.328 -13.5 -7.848 1 97.56 95 GLY A N 1
ATOM 772 C CA . GLY A 1 95 ? 9.914 -13.203 -7.996 1 97.56 95 GLY A CA 1
ATOM 773 C C . GLY A 1 95 ? 9.281 -13.883 -9.195 1 97.56 95 GLY A C 1
ATOM 774 O O . GLY A 1 95 ? 8.086 -13.711 -9.461 1 97.56 95 GLY A O 1
ATOM 775 N N . PHE A 1 96 ? 10.055 -14.602 -9.984 1 97.62 96 PHE A N 1
ATOM 776 C CA . PHE A 1 96 ? 9.508 -15.359 -11.109 1 97.62 96 PHE A CA 1
ATOM 777 C C . PHE A 1 96 ? 9.062 -16.75 -10.664 1 97.62 96 PHE A C 1
ATOM 779 O O . PHE A 1 96 ? 9.125 -17.078 -9.477 1 97.62 96 PHE A O 1
ATOM 786 N N . PHE A 1 97 ? 8.516 -17.562 -11.586 1 97.31 97 PHE A N 1
ATOM 787 C CA . PHE A 1 97 ? 8.125 -18.938 -11.367 1 97.31 97 PHE A CA 1
ATOM 788 C C . PHE A 1 97 ? 7.066 -19.047 -10.273 1 97.31 97 PHE A C 1
ATOM 790 O O . PHE A 1 97 ? 7.258 -19.734 -9.273 1 97.31 97 PHE A O 1
ATOM 797 N N . GLY A 1 98 ? 5.977 -18.453 -10.484 1 95.38 98 GLY A N 1
ATOM 798 C CA . GLY A 1 98 ? 4.906 -18.266 -9.516 1 95.38 98 GLY A CA 1
ATOM 799 C C . GLY A 1 98 ? 4.156 -19.547 -9.211 1 95.38 98 GLY A C 1
ATOM 800 O O . GLY A 1 98 ? 3.473 -19.656 -8.188 1 95.38 98 GLY A O 1
ATOM 801 N N . ARG A 1 99 ? 4.262 -20.531 -10.047 1 96.56 99 ARG A N 1
ATOM 802 C CA . ARG A 1 99 ? 3.594 -21.812 -9.797 1 96.56 99 ARG A CA 1
ATOM 803 C C . ARG A 1 99 ? 4.586 -22.859 -9.328 1 96.56 99 ARG A C 1
ATOM 805 O O . ARG A 1 99 ? 4.57 -24 -9.812 1 96.56 99 ARG A O 1
ATOM 812 N N . SER A 1 100 ? 5.395 -22.422 -8.383 1 96.88 100 SER A N 1
ATOM 813 C CA . SER A 1 100 ? 6.344 -23.266 -7.684 1 96.88 100 SER A CA 1
ATOM 814 C C . SER A 1 100 ? 5.633 -24.203 -6.707 1 96.88 100 SER A C 1
ATOM 816 O O . SER A 1 100 ? 4.484 -23.969 -6.336 1 96.88 100 SER A O 1
ATOM 818 N N . PRO A 1 101 ? 6.273 -25.281 -6.281 1 97.56 101 PRO A N 1
ATOM 819 C CA . PRO A 1 101 ? 5.605 -26.266 -5.434 1 97.56 101 PRO A CA 1
ATOM 820 C C . PRO A 1 101 ? 4.969 -25.641 -4.191 1 97.56 101 PRO A C 1
ATOM 822 O O . PRO A 1 101 ? 3.934 -26.109 -3.719 1 97.56 101 PRO A O 1
ATOM 825 N N . ASP A 1 102 ? 5.539 -24.594 -3.684 1 98 102 ASP A N 1
ATOM 826 C CA . ASP A 1 102 ? 5.035 -23.953 -2.473 1 98 102 ASP A CA 1
ATOM 827 C C . ASP A 1 102 ? 3.604 -23.469 -2.664 1 98 102 ASP A C 1
ATOM 829 O O . ASP A 1 102 ? 2.82 -23.438 -1.712 1 98 102 ASP A O 1
ATOM 833 N N . TYR A 1 103 ? 3.229 -23.109 -3.863 1 97.44 103 TYR A N 1
ATOM 834 C CA . TYR A 1 103 ? 1.921 -22.531 -4.141 1 97.44 103 TYR A CA 1
ATOM 835 C C . TYR A 1 103 ? 0.806 -23.516 -3.812 1 97.44 103 TYR A C 1
ATOM 837 O O . TYR A 1 103 ? -0.087 -23.219 -3.018 1 97.44 103 TYR A O 1
ATOM 845 N N . MET A 1 104 ? 0.871 -24.688 -4.34 1 97.56 104 MET A N 1
ATOM 846 C CA . MET A 1 104 ? -0.181 -25.672 -4.086 1 97.56 104 MET A CA 1
ATOM 847 C C . MET A 1 104 ? -0.005 -26.312 -2.715 1 97.56 104 MET A C 1
ATOM 849 O O . MET A 1 104 ? -0.973 -26.781 -2.117 1 97.56 104 MET A O 1
ATOM 853 N N . ASN A 1 105 ? 1.272 -26.344 -2.188 1 98.06 105 ASN A N 1
ATOM 854 C CA . ASN A 1 105 ? 1.453 -26.766 -0.8 1 98.06 105 ASN A CA 1
ATOM 855 C C . ASN A 1 105 ? 0.567 -25.953 0.144 1 98.06 105 ASN A C 1
ATOM 857 O O . ASN A 1 105 ? -0.085 -26.516 1.024 1 98.06 105 ASN A O 1
ATOM 861 N N . LEU A 1 106 ? 0.535 -24.719 -0.124 1 97.94 106 LEU A N 1
ATOM 862 C CA . LEU A 1 106 ? -0.252 -23.812 0.712 1 97.94 106 LEU A CA 1
ATOM 863 C C . LEU A 1 106 ? -1.735 -24.156 0.637 1 97.94 106 LEU A C 1
ATOM 865 O O . LEU A 1 106 ? -2.42 -24.203 1.662 1 97.94 106 LEU A O 1
ATOM 869 N N . TRP A 1 107 ? -2.234 -24.438 -0.549 1 97 107 TRP A N 1
ATOM 870 C CA . TRP A 1 107 ? -3.637 -24.812 -0.703 1 97 107 TRP A CA 1
ATOM 871 C C . TRP A 1 107 ? -3.943 -26.109 0.051 1 97 107 TRP A C 1
ATOM 873 O O . TRP A 1 107 ? -4.941 -26.188 0.771 1 97 107 TRP A O 1
ATOM 883 N N . THR A 1 108 ? -3.062 -27.031 -0.15 1 98.19 108 THR A N 1
ATOM 884 C CA . THR A 1 108 ? -3.246 -28.344 0.474 1 98.19 108 THR A CA 1
ATOM 885 C C . THR A 1 108 ? -3.277 -28.219 1.994 1 98.19 108 THR A C 1
ATOM 887 O O . THR A 1 108 ? -4.098 -28.844 2.658 1 98.19 108 THR A O 1
ATOM 890 N N . MET A 1 109 ? -2.393 -27.422 2.475 1 98.44 109 MET A N 1
ATOM 891 C CA . MET A 1 109 ? -2.34 -27.156 3.91 1 98.44 109 MET A CA 1
ATOM 892 C C . MET A 1 109 ? -3.621 -26.484 4.395 1 98.44 109 MET A C 1
ATOM 894 O O . MET A 1 109 ? -4.172 -26.859 5.43 1 98.44 109 MET A O 1
ATOM 898 N N . VAL A 1 110 ? -4.164 -25.562 3.664 1 98.38 110 VAL A N 1
ATOM 899 C CA . VAL A 1 110 ? -5.379 -24.844 4.039 1 98.38 110 VAL A CA 1
ATOM 900 C C . VAL A 1 110 ? -6.566 -25.797 4.039 1 98.38 110 VAL A C 1
ATOM 902 O O . VAL A 1 110 ? -7.41 -25.75 4.941 1 98.38 110 VAL A O 1
ATOM 905 N N . PHE A 1 111 ? -6.633 -26.688 3.018 1 98.31 111 PHE A N 1
ATOM 906 C CA . PHE A 1 111 ? -7.699 -27.688 2.973 1 98.31 111 PHE A CA 1
ATOM 907 C C . PHE A 1 111 ? -7.637 -28.594 4.188 1 98.31 111 PHE A C 1
ATOM 909 O O . PHE A 1 111 ? -8.672 -28.922 4.777 1 98.31 111 PHE A O 1
ATOM 916 N N . PHE A 1 112 ? -6.449 -28.984 4.562 1 98.56 112 PHE A N 1
ATOM 917 C CA . PHE A 1 112 ? -6.25 -29.797 5.746 1 98.56 112 PHE A CA 1
ATOM 918 C C . PHE A 1 112 ? -6.734 -29.078 6.996 1 98.56 112 PHE A C 1
ATOM 920 O O . PHE A 1 112 ? -7.441 -29.672 7.824 1 98.56 112 PHE A O 1
ATOM 927 N N . ALA A 1 113 ? -6.363 -27.828 7.133 1 98.38 113 ALA A N 1
ATOM 928 C CA . ALA A 1 113 ? -6.703 -27.047 8.312 1 98.38 113 ALA A CA 1
ATOM 929 C C . ALA A 1 113 ? -8.219 -26.938 8.484 1 98.38 113 ALA A C 1
ATOM 931 O O . ALA A 1 113 ? -8.719 -26.812 9.602 1 98.38 113 ALA A O 1
ATOM 932 N N . HIS A 1 114 ? -8.938 -26.984 7.348 1 98.38 114 HIS A N 1
ATOM 933 C CA . HIS A 1 114 ? -10.383 -26.812 7.402 1 98.38 114 HIS A CA 1
ATOM 934 C C . HIS A 1 114 ? -11.109 -28.125 7.141 1 98.38 114 HIS A C 1
ATOM 936 O O . HIS A 1 114 ? -12.289 -28.125 6.762 1 98.38 114 HIS A O 1
ATOM 942 N N . ALA A 1 115 ? -10.453 -29.266 7.266 1 98.44 115 ALA A N 1
ATOM 943 C CA . ALA A 1 115 ? -11.031 -30.578 7.023 1 98.44 115 ALA A CA 1
ATOM 944 C C . ALA A 1 115 ? -12.273 -30.797 7.879 1 98.44 115 ALA A C 1
ATOM 946 O O . ALA A 1 115 ? -13.305 -31.266 7.383 1 98.44 115 ALA A O 1
ATOM 947 N N . GLU A 1 116 ? -12.188 -30.391 9.125 1 97.62 116 GLU A N 1
ATOM 948 C CA . GLU A 1 116 ? -13.281 -30.656 10.062 1 97.62 116 GLU A CA 1
ATOM 949 C C . GLU A 1 116 ? -14.359 -29.594 9.969 1 97.62 116 GLU A C 1
ATOM 951 O O . GLU A 1 116 ? -15.531 -29.906 9.75 1 97.62 116 GLU A O 1
ATOM 956 N N . ASP A 1 117 ? -13.969 -28.375 10.031 1 97.31 117 ASP A N 1
ATOM 957 C CA . ASP A 1 117 ? -14.93 -27.297 10.227 1 97.31 117 ASP A CA 1
ATOM 958 C C . ASP A 1 117 ? -15.586 -26.891 8.898 1 97.31 117 ASP A C 1
ATOM 960 O O . ASP A 1 117 ? -16.562 -26.156 8.883 1 97.31 117 ASP A O 1
ATOM 964 N N . TYR A 1 118 ? -15.07 -27.453 7.801 1 98 118 TYR A N 1
ATOM 965 C CA . TYR A 1 118 ? -15.727 -27.141 6.535 1 98 118 TYR A CA 1
ATOM 966 C C . TYR A 1 118 ? -16.094 -28.406 5.785 1 98 118 TYR A C 1
ATOM 968 O O . TYR A 1 118 ? -17.281 -28.703 5.59 1 98 118 TYR A O 1
ATOM 976 N N . PHE A 1 119 ? -15.117 -29.219 5.371 1 98.12 119 PHE A N 1
ATOM 977 C CA . PHE A 1 119 ? -15.398 -30.391 4.543 1 98.12 119 PHE A CA 1
ATOM 978 C C . PHE A 1 119 ? -16.188 -31.438 5.32 1 98.12 119 PHE A C 1
ATOM 980 O O . PHE A 1 119 ? -17.156 -32 4.809 1 98.12 119 PHE A O 1
ATOM 987 N N . GLY A 1 120 ? -15.789 -31.703 6.551 1 98.19 120 GLY A N 1
ATOM 988 C CA . GLY A 1 120 ? -16.547 -32.625 7.395 1 98.19 120 GLY A CA 1
ATOM 989 C C . GLY A 1 120 ? -17.938 -32.125 7.703 1 98.19 120 GLY A C 1
ATOM 990 O O . GLY A 1 120 ? -18.906 -32.875 7.637 1 98.19 120 GLY A O 1
ATOM 991 N N . LYS A 1 121 ? -18.016 -30.875 8.055 1 97.69 121 LYS A N 1
ATOM 992 C CA . LYS A 1 121 ? -19.297 -30.266 8.438 1 97.69 121 LYS A CA 1
ATOM 993 C C . LYS A 1 121 ? -20.297 -30.328 7.285 1 97.69 121 LYS A C 1
ATOM 995 O O . LYS A 1 121 ? -21.469 -30.625 7.5 1 97.69 121 LYS A O 1
ATOM 1000 N N . HIS A 1 122 ? -19.812 -30.078 6.055 1 97.44 122 HIS A N 1
ATOM 1001 C CA . HIS A 1 122 ? -20.75 -29.875 4.965 1 97.44 122 HIS A CA 1
ATOM 1002 C C . HIS A 1 122 ? -20.906 -31.141 4.133 1 97.44 122 HIS A C 1
ATOM 1004 O O . HIS A 1 122 ? -21.953 -31.359 3.51 1 97.44 122 HIS A O 1
ATOM 1010 N N . PHE A 1 123 ? -19.891 -32.094 4.055 1 97.25 123 PHE A N 1
ATOM 1011 C CA . PHE A 1 123 ? -19.922 -33.219 3.133 1 97.25 123 PHE A CA 1
ATOM 1012 C C . PHE A 1 123 ? -19.828 -34.531 3.891 1 97.25 123 PHE A C 1
ATOM 1014 O O . PHE A 1 123 ? -20.047 -35.594 3.318 1 97.25 123 PHE A O 1
ATOM 1021 N N . GLY A 1 124 ? -19.453 -34.438 5.176 1 97.44 124 GLY A N 1
ATOM 1022 C CA . GLY A 1 124 ? -19.406 -35.656 5.988 1 97.44 124 GLY A CA 1
ATOM 1023 C C . GLY A 1 124 ? -18 -36.125 6.266 1 97.44 124 GLY A C 1
ATOM 1024 O O . GLY A 1 124 ? -17.031 -35.562 5.734 1 97.44 124 GLY A O 1
ATOM 1025 N N . SER A 1 125 ? -17.875 -37.156 7.078 1 97.62 125 SER A N 1
ATOM 1026 C CA . SER A 1 125 ? -16.609 -37.625 7.613 1 97.62 125 SER A CA 1
ATOM 1027 C C . SER A 1 125 ? -15.703 -38.156 6.508 1 97.62 125 SER A C 1
ATOM 1029 O O . SER A 1 125 ? -14.477 -38 6.582 1 97.62 125 SER A O 1
ATOM 1031 N N . ARG A 1 126 ? -16.297 -38.75 5.551 1 97 126 ARG A N 1
ATOM 1032 C CA . ARG A 1 126 ? -15.492 -39.281 4.457 1 97 126 ARG A CA 1
ATOM 1033 C C . ARG A 1 126 ? -14.68 -38.188 3.779 1 97 126 ARG A C 1
ATOM 1035 O O . ARG A 1 126 ? -13.477 -38.375 3.559 1 97 126 ARG A O 1
ATOM 1042 N N . PHE A 1 127 ? -15.297 -37.125 3.467 1 97.69 127 PHE A N 1
ATOM 1043 C CA . PHE A 1 127 ? -14.633 -36.031 2.758 1 97.69 127 PHE A CA 1
ATOM 1044 C C . PHE A 1 127 ? -13.641 -35.312 3.67 1 97.69 127 PHE A C 1
ATOM 1046 O O . PHE A 1 127 ? -12.609 -34.844 3.211 1 97.69 127 PHE A O 1
ATOM 1053 N N . MET A 1 128 ? -13.984 -35.219 4.949 1 98.38 128 MET A N 1
ATOM 1054 C CA . MET A 1 128 ? -13.031 -34.75 5.949 1 98.38 128 MET A CA 1
ATOM 1055 C C . MET A 1 128 ? -11.75 -35.562 5.926 1 98.38 128 MET A C 1
ATOM 1057 O O . MET A 1 128 ? -10.656 -35.031 5.844 1 98.38 128 MET A O 1
ATOM 1061 N N . GLU A 1 129 ? -11.938 -36.844 6.012 1 98.56 129 GLU A N 1
ATOM 1062 C CA . GLU A 1 129 ? -10.805 -37.781 6.027 1 98.56 129 GLU A CA 1
ATOM 1063 C C . GLU A 1 129 ? -10.008 -37.688 4.73 1 98.56 129 GLU A C 1
ATOM 1065 O O . GLU A 1 129 ? -8.781 -37.812 4.742 1 98.56 129 GLU A O 1
ATOM 1070 N N . ASN A 1 130 ? -10.719 -37.562 3.615 1 98.75 130 ASN A N 1
ATOM 1071 C CA . ASN A 1 130 ? -10.031 -37.406 2.336 1 98.75 130 ASN A CA 1
ATOM 1072 C C . ASN A 1 130 ? -9.078 -36.219 2.355 1 98.75 130 ASN A C 1
ATOM 1074 O O . ASN A 1 130 ? -7.926 -36.344 1.946 1 98.75 130 ASN A O 1
ATOM 1078 N N . ALA A 1 131 ? -9.602 -35.094 2.812 1 98.56 131 ALA A N 1
ATOM 1079 C CA . ALA A 1 131 ? -8.773 -33.875 2.877 1 98.56 131 ALA A CA 1
ATOM 1080 C C . ALA A 1 131 ? -7.547 -34.094 3.758 1 98.56 131 ALA A C 1
ATOM 1082 O O . ALA A 1 131 ? -6.441 -33.688 3.408 1 98.56 131 ALA A O 1
ATOM 1083 N N . MET A 1 132 ? -7.742 -34.75 4.859 1 98.56 132 MET A N 1
ATOM 1084 C CA . MET A 1 132 ? -6.652 -35.031 5.793 1 98.56 132 MET A CA 1
ATOM 1085 C C . MET A 1 132 ? -5.633 -35.969 5.18 1 98.56 132 MET A C 1
ATOM 1087 O O . MET A 1 132 ? -4.426 -35.75 5.27 1 98.56 132 MET A O 1
ATOM 1091 N N . GLU A 1 133 ? -6.141 -37 4.57 1 98.38 133 GLU A N 1
ATOM 1092 C CA . GLU A 1 133 ? -5.242 -38.031 4.039 1 98.38 133 GLU A CA 1
ATOM 1093 C C . GLU A 1 133 ? -4.473 -37.5 2.826 1 98.38 133 GLU A C 1
ATOM 1095 O O . GLU A 1 133 ? -3.318 -37.875 2.615 1 98.38 133 GLU A O 1
ATOM 1100 N N . ILE A 1 134 ? -5.113 -36.75 1.996 1 98.38 134 ILE A N 1
ATOM 1101 C CA . ILE A 1 134 ? -4.426 -36.156 0.857 1 98.38 134 ILE A CA 1
ATOM 1102 C C . ILE A 1 134 ? -3.275 -35.281 1.351 1 98.38 134 ILE A C 1
ATOM 1104 O O . ILE A 1 134 ? -2.178 -35.312 0.79 1 98.38 134 ILE A O 1
ATOM 1108 N N . TYR A 1 135 ? -3.504 -34.531 2.391 1 98.31 135 TYR A N 1
ATOM 1109 C CA . TYR A 1 135 ? -2.461 -33.688 2.979 1 98.31 135 TYR A CA 1
ATOM 1110 C C . TYR A 1 135 ? -1.322 -34.531 3.521 1 98.31 135 TYR A C 1
ATOM 1112 O O . TYR A 1 135 ? -0.149 -34.25 3.279 1 98.31 135 TYR A O 1
ATOM 1120 N N . ARG A 1 136 ? -1.645 -35.562 4.262 1 97.56 136 ARG A N 1
ATOM 1121 C CA . ARG A 1 136 ? -0.627 -36.438 4.836 1 97.56 136 ARG A CA 1
ATOM 1122 C C . ARG A 1 136 ? 0.221 -37.094 3.748 1 97.56 136 ARG A C 1
ATOM 1124 O O . ARG A 1 136 ? 1.445 -37.156 3.869 1 97.56 136 ARG A O 1
ATOM 1131 N N . GLU A 1 137 ? -0.447 -37.5 2.721 1 96.62 137 GLU A N 1
ATOM 1132 C CA . GLU A 1 137 ? 0.266 -38.094 1.584 1 96.62 137 GLU A CA 1
ATOM 1133 C C . GLU A 1 137 ? 1.189 -37.062 0.935 1 96.62 137 GLU A C 1
ATOM 1135 O O . GLU A 1 137 ? 2.355 -37.344 0.66 1 96.62 137 GLU A O 1
ATOM 1140 N N . SER A 1 138 ? 0.629 -35.875 0.672 1 95.81 138 SER A N 1
ATOM 1141 C CA . SER A 1 138 ? 1.389 -34.812 0.045 1 95.81 138 SER A CA 1
ATOM 1142 C C . SER A 1 138 ? 2.629 -34.469 0.862 1 95.81 138 SER A C 1
ATOM 1144 O O . SER A 1 138 ? 3.707 -34.25 0.304 1 95.81 138 SER A O 1
ATOM 1146 N N . THR A 1 139 ? 2.508 -34.406 2.182 1 96.06 139 THR A N 1
ATOM 1147 C CA . THR A 1 139 ? 3.6 -34 3.068 1 96.06 139 THR A CA 1
ATOM 1148 C C . THR A 1 139 ? 4.652 -35.125 3.141 1 96.06 139 THR A C 1
ATOM 1150 O O . THR A 1 139 ? 5.852 -34.844 3.133 1 96.06 139 THR A O 1
ATOM 1153 N N . ARG A 1 140 ? 4.199 -36.312 3.166 1 93.62 140 ARG A N 1
ATOM 1154 C CA . ARG A 1 140 ? 5.105 -37.469 3.277 1 93.62 140 ARG A CA 1
ATOM 1155 C C . ARG A 1 140 ? 5.918 -37.656 2 1 93.62 140 ARG A C 1
ATOM 1157 O O . ARG A 1 140 ? 7.105 -37.969 2.055 1 93.62 140 ARG A O 1
ATOM 1164 N N . LYS A 1 141 ? 5.27 -37.406 0.917 1 95.06 141 LYS A N 1
ATOM 1165 C CA . LYS A 1 141 ? 5.914 -37.688 -0.361 1 95.06 141 LYS A CA 1
ATOM 1166 C C . LYS A 1 141 ? 6.496 -36.438 -0.979 1 95.06 141 LYS A C 1
ATOM 1168 O O . LYS A 1 141 ? 7.277 -36.5 -1.929 1 95.06 141 LYS A O 1
ATOM 1173 N N . ASP A 1 142 ? 6.098 -35.281 -0.437 1 96.69 142 ASP A N 1
ATOM 1174 C CA . ASP A 1 142 ? 6.598 -34 -0.908 1 96.69 142 ASP A CA 1
ATOM 1175 C C . ASP A 1 142 ? 6.379 -33.844 -2.41 1 96.69 142 ASP A C 1
ATOM 1177 O O . ASP A 1 142 ? 7.305 -33.5 -3.145 1 96.69 142 ASP A O 1
ATOM 1181 N N . HIS A 1 143 ? 5.125 -34.062 -2.846 1 95.94 143 HIS A N 1
ATOM 1182 C CA . HIS A 1 143 ? 4.754 -34.094 -4.254 1 95.94 143 HIS A CA 1
ATOM 1183 C C . HIS A 1 143 ? 4.68 -32.688 -4.828 1 95.94 143 HIS A C 1
ATOM 1185 O O . HIS A 1 143 ? 4.34 -31.734 -4.117 1 95.94 143 HIS A O 1
ATOM 1191 N N . PHE A 1 144 ? 5.02 -32.594 -6.121 1 98 144 PHE A N 1
ATOM 1192 C CA . PHE A 1 144 ? 4.754 -31.359 -6.875 1 98 144 PHE A CA 1
ATOM 1193 C C . PHE A 1 144 ? 3.365 -31.406 -7.5 1 98 144 PHE A C 1
ATOM 1195 O O . PHE A 1 144 ? 3.055 -32.312 -8.273 1 98 144 PHE A O 1
ATOM 1202 N N . TYR A 1 145 ? 2.525 -30.406 -7.164 1 98.06 145 TYR A N 1
ATOM 1203 C CA . TYR A 1 145 ? 1.148 -30.328 -7.641 1 98.06 145 TYR A CA 1
ATOM 1204 C C . TYR A 1 145 ? 0.999 -29.25 -8.711 1 98.06 145 TYR A C 1
ATOM 1206 O O . TYR A 1 145 ? 1.584 -28.172 -8.609 1 98.06 145 TYR A O 1
ATOM 1214 N N . THR A 1 146 ? 0.296 -29.562 -9.781 1 97.56 146 THR A N 1
ATOM 1215 C CA . THR A 1 146 ? -0.325 -28.547 -10.625 1 97.56 146 THR A CA 1
ATOM 1216 C C . THR A 1 146 ? -1.789 -28.344 -10.25 1 97.56 146 THR A C 1
ATOM 1218 O O . THR A 1 146 ? -2.287 -28.984 -9.32 1 97.56 146 THR A O 1
ATOM 1221 N N . HIS A 1 147 ? -2.424 -27.344 -10.906 1 96.06 147 HIS A N 1
ATOM 1222 C CA . HIS A 1 147 ? -3.838 -27.109 -10.648 1 96.06 147 HIS A CA 1
ATOM 1223 C C . HIS A 1 147 ? -4.555 -26.625 -11.898 1 96.06 147 HIS A C 1
ATOM 1225 O O . HIS A 1 147 ? -3.916 -26.125 -12.836 1 96.06 147 HIS A O 1
ATOM 1231 N N . ALA A 1 148 ? -5.777 -26.828 -11.961 1 94 148 ALA A N 1
ATOM 1232 C CA . ALA A 1 148 ? -6.641 -26.312 -13.016 1 94 148 ALA A CA 1
ATOM 1233 C C . ALA A 1 148 ? -7.926 -25.734 -12.43 1 94 148 ALA A C 1
ATOM 1235 O O . ALA A 1 148 ? -8.609 -26.375 -11.633 1 94 148 ALA A O 1
ATOM 1236 N N . ILE A 1 149 ? -8.18 -24.484 -12.859 1 87.38 149 ILE A N 1
ATOM 1237 C CA . ILE A 1 149 ? -9.336 -23.812 -12.266 1 87.38 149 ILE A CA 1
ATOM 1238 C C . ILE A 1 149 ? -10.18 -23.172 -13.359 1 87.38 149 ILE A C 1
ATOM 1240 O O . ILE A 1 149 ? -11.375 -22.922 -13.164 1 87.38 149 ILE A O 1
ATOM 1244 N N . VAL A 1 150 ? -9.617 -22.953 -14.523 1 81.06 150 VAL A N 1
ATOM 1245 C CA . VAL A 1 150 ? -10.273 -22.109 -15.523 1 81.06 150 VAL A CA 1
ATOM 1246 C C . VAL A 1 150 ? -10.945 -22.984 -16.578 1 81.06 150 VAL A C 1
ATOM 1248 O O . VAL A 1 150 ? -10.289 -23.812 -17.219 1 81.06 150 VAL A O 1
ATOM 1251 N N . ALA A 1 151 ? -12.164 -22.719 -16.719 1 82.94 151 ALA A N 1
ATOM 1252 C CA . ALA A 1 151 ? -12.906 -23.422 -17.75 1 82.94 151 ALA A CA 1
ATOM 1253 C C . ALA A 1 151 ? -12.609 -22.844 -19.141 1 82.94 151 ALA A C 1
ATOM 1255 O O . ALA A 1 151 ? -12.227 -21.672 -19.25 1 82.94 151 ALA A O 1
ATOM 1256 N N . PRO A 1 152 ? -12.789 -23.641 -20.141 1 83.94 152 PRO A N 1
ATOM 1257 C CA . PRO A 1 152 ? -12.578 -23.141 -21.5 1 83.94 152 PRO A CA 1
ATOM 1258 C C . PRO A 1 152 ? -13.523 -21.984 -21.844 1 83.94 152 PRO A C 1
ATOM 1260 O O . PRO A 1 152 ? -14.68 -21.984 -21.406 1 83.94 152 PRO A O 1
ATOM 1263 N N . MET A 1 153 ? -13.016 -21.062 -22.672 1 81.31 153 MET A N 1
ATOM 1264 C CA . MET A 1 153 ? -13.82 -19.938 -23.141 1 81.31 153 MET A CA 1
ATOM 1265 C C . MET A 1 153 ? -14.586 -20.328 -24.406 1 81.31 153 MET A C 1
ATOM 1267 O O . MET A 1 153 ? -14.352 -19.766 -25.484 1 81.31 153 MET A O 1
ATOM 1271 N N . TYR A 1 154 ? -15.516 -21.203 -24.234 1 84.62 154 TYR A N 1
ATOM 1272 C CA . TYR A 1 154 ? -16.266 -21.734 -25.375 1 84.62 154 TYR A CA 1
ATOM 1273 C C . TYR A 1 154 ? -17.328 -20.734 -25.828 1 84.62 154 TYR A C 1
ATOM 1275 O O . TYR A 1 154 ? -17.328 -20.312 -27 1 84.62 154 TYR A O 1
ATOM 1283 N N . ASP A 1 155 ? -18.234 -20.391 -25.047 1 85.75 155 ASP A N 1
ATOM 1284 C CA . ASP A 1 155 ? -19.312 -19.438 -25.266 1 85.75 155 ASP A CA 1
ATOM 1285 C C . ASP A 1 155 ? -19.688 -18.719 -23.984 1 85.75 155 ASP A C 1
ATOM 1287 O O . ASP A 1 155 ? -20.328 -19.281 -23.094 1 85.75 155 ASP A O 1
ATOM 1291 N N . ARG A 1 156 ? -19.406 -17.453 -23.906 1 82 156 ARG A N 1
ATOM 1292 C CA . ARG A 1 156 ? -19.578 -16.703 -22.656 1 82 156 ARG A CA 1
ATOM 1293 C C . ARG A 1 156 ? -20.984 -16.109 -22.562 1 82 156 ARG A C 1
ATOM 1295 O O . ARG A 1 156 ? -21.344 -15.516 -21.547 1 82 156 ARG A O 1
ATOM 1302 N N . SER A 1 157 ? -21.672 -16.359 -23.609 1 86.31 157 SER A N 1
ATOM 1303 C CA . SER A 1 157 ? -23.031 -15.812 -23.609 1 86.31 157 SER A CA 1
ATOM 1304 C C . SER A 1 157 ? -24 -16.703 -22.844 1 86.31 157 SER A C 1
ATOM 1306 O O . SER A 1 157 ? -25.094 -16.281 -22.469 1 86.31 157 SER A O 1
ATOM 1308 N N . ARG A 1 158 ? -23.719 -17.938 -22.656 1 85.5 158 ARG A N 1
ATOM 1309 C CA . ARG A 1 158 ? -24.562 -18.859 -21.891 1 85.5 158 ARG A CA 1
ATOM 1310 C C . ARG A 1 158 ? -23.719 -19.719 -20.953 1 85.5 158 ARG A C 1
ATOM 1312 O O . ARG A 1 158 ? -22.531 -19.938 -21.203 1 85.5 158 ARG A O 1
ATOM 1319 N N . PRO A 1 159 ? -24.297 -20.203 -19.875 1 88.81 159 PRO A N 1
ATOM 1320 C CA . PRO A 1 159 ? -23.547 -21.062 -18.953 1 88.81 159 PRO A CA 1
ATOM 1321 C C . PRO A 1 159 ? -23.172 -22.406 -19.578 1 88.81 159 PRO A C 1
ATOM 1323 O O . PRO A 1 159 ? -23.875 -22.906 -20.469 1 88.81 159 PRO A O 1
ATOM 1326 N N . PRO A 1 160 ? -22.172 -23.016 -19.125 1 88.44 160 PRO A N 1
ATOM 1327 C CA . PRO A 1 160 ? -21.672 -24.281 -19.672 1 88.44 160 PRO A CA 1
ATOM 1328 C C . PRO A 1 160 ? -22.75 -25.359 -19.734 1 88.44 160 PRO A C 1
ATOM 1330 O O . PRO A 1 160 ? -22.766 -26.172 -20.672 1 88.44 160 PRO A O 1
ATOM 1333 N N . SER A 1 161 ? -23.625 -25.422 -18.781 1 91.56 161 SER A N 1
ATOM 1334 C CA . SER A 1 161 ? -24.656 -26.453 -18.734 1 91.56 161 SER A CA 1
ATOM 1335 C C . SER A 1 161 ? -25.594 -26.344 -19.922 1 91.56 161 SER A C 1
ATOM 1337 O O . SER A 1 161 ? -26.328 -27.297 -20.219 1 91.56 161 SER A O 1
ATOM 1339 N N . GLN A 1 162 ? -25.531 -25.203 -20.531 1 92.06 162 GLN A N 1
ATOM 1340 C CA . GLN A 1 162 ? -26.438 -24.969 -21.641 1 92.06 162 GLN A CA 1
ATOM 1341 C C . GLN A 1 162 ? -25.703 -25.062 -22.984 1 92.06 162 GLN A C 1
ATOM 1343 O O . GLN A 1 162 ? -26.297 -24.875 -24.047 1 92.06 162 GLN A O 1
ATOM 1348 N N . TRP A 1 163 ? -24.453 -25.438 -22.938 1 92 163 TRP A N 1
ATOM 1349 C CA . TRP A 1 163 ? -23.719 -25.641 -24.172 1 92 163 TRP A CA 1
ATOM 1350 C C . TRP A 1 163 ? -24.188 -26.906 -24.875 1 92 163 TRP A C 1
ATOM 1352 O O . TRP A 1 163 ? -24.812 -27.781 -24.25 1 92 163 TRP A O 1
ATOM 1362 N N . GLU A 1 164 ? -24.016 -26.938 -26.234 1 92.81 164 GLU A N 1
ATOM 1363 C CA . GLU A 1 164 ? -24.344 -28.156 -26.984 1 92.81 164 GLU A CA 1
ATOM 1364 C C . GLU A 1 164 ? -23.656 -29.375 -26.375 1 92.81 164 GLU A C 1
ATOM 1366 O O . GLU A 1 164 ? -24.266 -30.438 -26.266 1 92.81 164 GLU A O 1
ATOM 1371 N N . ASP A 1 165 ? -22.484 -29.203 -26.062 1 93.75 165 ASP A N 1
ATOM 1372 C CA . ASP A 1 165 ? -21.734 -30.188 -25.297 1 93.75 165 ASP A CA 1
ATOM 1373 C C . ASP A 1 165 ? -21.422 -29.672 -23.891 1 93.75 165 ASP A C 1
ATOM 1375 O O . ASP A 1 165 ? -20.5 -28.859 -23.719 1 93.75 165 ASP A O 1
ATOM 1379 N N . PRO A 1 166 ? -22.125 -30.156 -22.906 1 92.75 166 PRO A N 1
ATOM 1380 C CA . PRO A 1 166 ? -21.953 -29.641 -21.562 1 92.75 166 PRO A CA 1
ATOM 1381 C C . PRO A 1 166 ? -20.641 -30.109 -20.906 1 92.75 166 PRO A C 1
ATOM 1383 O O . PRO A 1 166 ? -20.328 -29.688 -19.797 1 92.75 166 PRO A O 1
ATOM 1386 N N . TYR A 1 167 ? -19.844 -30.891 -21.641 1 94.38 167 TYR A N 1
ATOM 1387 C CA . TYR A 1 167 ? -18.641 -31.469 -21.047 1 94.38 167 TYR A CA 1
ATOM 1388 C C . TYR A 1 167 ? -17.391 -30.891 -21.688 1 94.38 167 TYR A C 1
ATOM 1390 O O . TYR A 1 167 ? -16.328 -31.516 -21.672 1 94.38 167 TYR A O 1
ATOM 1398 N N . ILE A 1 168 ? -17.625 -29.719 -22.281 1 93.56 168 ILE A N 1
ATOM 1399 C CA . ILE A 1 168 ? -16.438 -28.938 -22.594 1 93.56 168 ILE A CA 1
ATOM 1400 C C . ILE A 1 168 ? -15.734 -28.5 -21.312 1 93.56 168 ILE A C 1
ATOM 1402 O O . ILE A 1 168 ? -14.508 -28.562 -21.203 1 93.56 168 ILE A O 1
ATOM 1406 N N . GLN A 1 169 ? -16.562 -28.047 -20.359 1 92.94 169 GLN A N 1
ATOM 1407 C CA . GLN A 1 169 ? -16.078 -27.875 -19 1 92.94 169 GLN A CA 1
ATOM 1408 C C . GLN A 1 169 ? -16.062 -29.188 -18.234 1 92.94 169 GLN A C 1
ATOM 1410 O O . GLN A 1 169 ? -16.969 -30.016 -18.391 1 92.94 169 GLN A O 1
ATOM 1415 N N . ILE A 1 170 ? -15.141 -29.297 -17.438 1 95.12 170 ILE A N 1
ATOM 1416 C CA . ILE A 1 170 ? -15.008 -30.547 -16.688 1 95.12 170 ILE A CA 1
ATOM 1417 C C . ILE A 1 170 ? -16.234 -30.734 -15.797 1 95.12 170 ILE A C 1
ATOM 1419 O O . ILE A 1 170 ? -16.609 -29.844 -15.047 1 95.12 170 ILE A O 1
ATOM 1423 N N . GLY A 1 171 ? -16.828 -31.891 -15.961 1 95.75 171 GLY A N 1
ATOM 1424 C CA . GLY A 1 171 ? -18 -32.219 -15.156 1 95.75 171 GLY A CA 1
ATOM 1425 C C . GLY A 1 171 ? -18.172 -33.719 -14.961 1 95.75 171 GLY A C 1
ATOM 1426 O O . GLY A 1 171 ? -17.531 -34.531 -15.648 1 95.75 171 GLY A O 1
ATOM 1427 N N . ILE A 1 172 ? -19.047 -34.094 -14.062 1 97.62 172 ILE A N 1
ATOM 1428 C CA . ILE A 1 172 ? -19.359 -35.469 -13.719 1 97.62 172 ILE A CA 1
ATOM 1429 C C . ILE A 1 172 ? -20.281 -36.062 -14.781 1 97.62 172 ILE A C 1
ATOM 1431 O O . ILE A 1 172 ? -21.344 -35.531 -15.062 1 97.62 172 ILE A O 1
ATOM 1435 N N . THR A 1 173 ? -19.891 -37.188 -15.32 1 97.81 173 THR A N 1
ATOM 1436 C CA . THR A 1 173 ? -20.719 -37.875 -16.328 1 97.81 173 THR A CA 1
ATOM 1437 C C . THR A 1 173 ? -21.438 -39.062 -15.711 1 97.81 173 THR A C 1
ATOM 1439 O O . THR A 1 173 ? -22.516 -39.469 -16.172 1 97.81 173 THR A O 1
ATOM 1442 N N . GLU A 1 174 ? -20.719 -39.656 -14.727 1 97.75 174 GLU A N 1
ATOM 1443 C CA . GLU A 1 174 ? -21.25 -40.875 -14.125 1 97.75 174 GLU A CA 1
ATOM 1444 C C . GLU A 1 174 ? -20.75 -41.031 -12.695 1 97.75 174 GLU A C 1
ATOM 1446 O O . GLU A 1 174 ? -19.625 -40.688 -12.375 1 97.75 174 GLU A O 1
ATOM 1451 N N . GLU A 1 175 ? -21.625 -41.531 -11.828 1 97.88 175 GLU A N 1
ATOM 1452 C CA . GLU A 1 175 ? -21.25 -41.969 -10.477 1 97.88 175 GLU A CA 1
ATOM 1453 C C . GLU A 1 175 ? -21.172 -43.469 -10.367 1 97.88 175 GLU A C 1
ATOM 1455 O O . GLU A 1 175 ? -22.062 -44.188 -10.844 1 97.88 175 GLU A O 1
ATOM 1460 N N . ARG A 1 176 ? -20.109 -43.875 -9.875 1 97.75 176 ARG A N 1
ATOM 1461 C CA . ARG A 1 176 ? -19.859 -45.312 -9.703 1 97.75 176 ARG A CA 1
ATOM 1462 C C . ARG A 1 176 ? -19.531 -45.625 -8.25 1 97.75 176 ARG A C 1
ATOM 1464 O O . ARG A 1 176 ? -19.25 -44.75 -7.461 1 97.75 176 ARG A O 1
ATOM 1471 N N . PRO A 1 177 ? -19.594 -46.969 -7.91 1 97.25 177 PRO A N 1
ATOM 1472 C CA . PRO A 1 177 ? -19.234 -47.344 -6.539 1 97.25 177 PRO A CA 1
ATOM 1473 C C . PRO A 1 177 ? -17.812 -46.969 -6.18 1 97.25 177 PRO A C 1
ATOM 1475 O O . PRO A 1 177 ? -17.516 -46.625 -5.027 1 97.25 177 PRO A O 1
ATOM 1478 N N . GLU A 1 178 ? -16.938 -46.969 -7.156 1 96.94 178 GLU A N 1
ATOM 1479 C CA . GLU A 1 178 ? -15.523 -46.75 -6.898 1 96.94 178 GLU A CA 1
ATOM 1480 C C . GLU A 1 178 ? -15.195 -45.25 -6.918 1 96.94 178 GLU A C 1
ATOM 1482 O O . GLU A 1 178 ? -14.125 -44.844 -6.469 1 96.94 178 GLU A O 1
ATOM 1487 N N . GLY A 1 179 ? -16.078 -44.469 -7.496 1 98.12 179 GLY A N 1
ATOM 1488 C CA . GLY A 1 179 ? -15.836 -43.062 -7.652 1 98.12 179 GLY A CA 1
ATOM 1489 C C . GLY A 1 179 ? -16.719 -42.406 -8.711 1 98.12 179 GLY A C 1
ATOM 1490 O O . GLY A 1 179 ? -17.844 -42.844 -8.93 1 98.12 179 GLY A O 1
ATOM 1491 N N . VAL A 1 180 ? -16.266 -41.312 -9.203 1 98.44 180 VAL A N 1
ATOM 1492 C CA . VAL A 1 180 ? -17.016 -40.594 -10.242 1 98.44 180 VAL A CA 1
ATOM 1493 C C . VAL A 1 180 ? -16.188 -40.531 -11.523 1 98.44 180 VAL A C 1
ATOM 1495 O O . VAL A 1 180 ? -14.961 -40.469 -11.469 1 98.44 180 VAL A O 1
ATOM 1498 N N . VAL A 1 181 ? -16.922 -40.562 -12.625 1 98.75 181 VAL A N 1
ATOM 1499 C CA . VAL A 1 181 ? -16.266 -40.375 -13.914 1 98.75 181 VAL A CA 1
ATOM 1500 C C . VAL A 1 181 ? -16.438 -38.938 -14.367 1 98.75 181 VAL A C 1
ATOM 1502 O O . VAL A 1 181 ? -17.531 -38.375 -14.328 1 98.75 181 VAL A O 1
ATOM 1505 N N . VAL A 1 182 ? -15.328 -38.344 -14.781 1 98.31 182 VAL A N 1
ATOM 1506 C CA . VAL A 1 182 ? -15.375 -36.938 -15.195 1 98.31 182 VAL A CA 1
ATOM 1507 C C . VAL A 1 182 ? -14.844 -36.812 -16.609 1 98.31 182 VAL A C 1
ATOM 1509 O O . VAL A 1 182 ? -14.039 -37.625 -17.062 1 98.31 182 VAL A O 1
ATOM 1512 N N . ARG A 1 183 ? -15.32 -35.812 -17.297 1 97.94 183 ARG A N 1
ATOM 1513 C CA . ARG A 1 183 ? -14.93 -35.5 -18.672 1 97.94 183 ARG A CA 1
ATOM 1514 C C . ARG A 1 183 ? -14.906 -34 -18.906 1 97.94 183 ARG A C 1
ATOM 1516 O O . ARG A 1 183 ? -15.75 -33.25 -18.375 1 97.94 183 ARG A O 1
ATOM 1523 N N . GLY A 1 184 ? -13.977 -33.531 -19.688 1 96.19 184 GLY A N 1
ATOM 1524 C CA . GLY A 1 184 ? -13.914 -32.125 -20.062 1 96.19 184 GLY A CA 1
ATOM 1525 C C . GLY A 1 184 ? -12.492 -31.594 -20.094 1 96.19 184 GLY A C 1
ATOM 1526 O O . GLY A 1 184 ? -11.531 -32.375 -20.141 1 96.19 184 GLY A O 1
ATOM 1527 N N . ALA A 1 185 ? -12.391 -30.234 -20.125 1 95 185 ALA A N 1
ATOM 1528 C CA . ALA A 1 185 ? -11.07 -29.609 -20.234 1 95 185 ALA A CA 1
ATOM 1529 C C . ALA A 1 185 ? -10.984 -28.359 -19.375 1 95 185 ALA A C 1
ATOM 1531 O O . ALA A 1 185 ? -12.008 -27.781 -18.984 1 95 185 ALA A O 1
ATOM 1532 N N . ALA A 1 186 ? -9.797 -28.047 -19.016 1 93.56 186 ALA A N 1
ATOM 1533 C CA . ALA A 1 186 ? -9.445 -26.781 -18.375 1 93.56 186 ALA A CA 1
ATOM 1534 C C . ALA A 1 186 ? -8.336 -26.078 -19.156 1 93.56 186 ALA A C 1
ATOM 1536 O O . ALA A 1 186 ? -7.402 -26.719 -19.641 1 93.56 186 ALA A O 1
ATOM 1537 N N . MET A 1 187 ? -8.43 -24.781 -19.312 1 87.62 187 MET A N 1
ATOM 1538 C CA . MET A 1 187 ? -7.664 -24.031 -20.297 1 87.62 187 MET A CA 1
ATOM 1539 C C . MET A 1 187 ? -6.238 -23.797 -19.812 1 87.62 187 MET A C 1
ATOM 1541 O O . MET A 1 187 ? -5.305 -23.766 -20.625 1 87.62 187 MET A O 1
ATOM 1545 N N . ILE A 1 188 ? -6.051 -23.547 -18.594 1 88.25 188 ILE A N 1
ATOM 1546 C CA . ILE A 1 188 ? -4.68 -23.219 -18.203 1 88.25 188 ILE A CA 1
ATOM 1547 C C . ILE A 1 188 ? -4.277 -24.047 -16.984 1 88.25 188 ILE A C 1
ATOM 1549 O O . ILE A 1 188 ? -4.875 -23.922 -15.922 1 88.25 188 ILE A O 1
ATOM 1553 N N . CYS A 1 189 ? -3.408 -24.859 -17.281 1 94.38 189 CYS A N 1
ATOM 1554 C CA . CYS A 1 189 ? -2.754 -25.672 -16.266 1 94.38 189 CYS A CA 1
ATOM 1555 C C . CYS A 1 189 ? -1.24 -25.5 -16.312 1 94.38 189 CYS A C 1
ATOM 1557 O O . CYS A 1 189 ? -0.543 -26.266 -16.969 1 94.38 189 CYS A O 1
ATOM 1559 N N . THR A 1 190 ? -0.829 -24.516 -15.516 1 96.06 190 THR A N 1
ATOM 1560 C CA . THR A 1 190 ? 0.61 -24.281 -15.453 1 96.06 190 THR A CA 1
ATOM 1561 C C . THR A 1 190 ? 1.311 -25.453 -14.75 1 96.06 190 THR A C 1
ATOM 1563 O O . THR A 1 190 ? 0.831 -25.938 -13.727 1 96.06 190 THR A O 1
ATOM 1566 N N . ALA A 1 191 ? 2.379 -25.969 -15.375 1 97.38 191 ALA A N 1
ATOM 1567 C CA . ALA A 1 191 ? 3.246 -27.031 -14.867 1 97.38 191 ALA A CA 1
ATOM 1568 C C . ALA A 1 191 ? 2.619 -28.406 -15.078 1 97.38 191 ALA A C 1
ATOM 1570 O O . ALA A 1 191 ? 3.16 -29.422 -14.633 1 97.38 191 ALA A O 1
ATOM 1571 N N . GLY A 1 192 ? 1.506 -28.5 -15.82 1 96.88 192 GLY A N 1
ATOM 1572 C CA . GLY A 1 192 ? 0.813 -29.766 -16.062 1 96.88 192 GLY A CA 1
ATOM 1573 C C . GLY A 1 192 ? 1.727 -30.859 -16.578 1 96.88 192 GLY A C 1
ATOM 1574 O O . GLY A 1 192 ? 1.79 -31.938 -16 1 96.88 192 GLY A O 1
ATOM 1575 N N . PRO A 1 193 ? 2.547 -30.547 -17.562 1 96.5 193 PRO A N 1
ATOM 1576 C CA . PRO A 1 193 ? 3.396 -31.547 -18.203 1 96.5 193 PRO A CA 1
ATOM 1577 C C . PRO A 1 193 ? 4.441 -32.125 -17.25 1 96.5 193 PRO A C 1
ATOM 1579 O O . PRO A 1 193 ? 5.012 -33.188 -17.531 1 96.5 193 PRO A O 1
ATOM 1582 N N . TYR A 1 194 ? 4.746 -31.469 -16.156 1 97.88 194 TYR A N 1
ATOM 1583 C CA . TYR A 1 194 ? 5.844 -31.938 -15.328 1 97.88 194 TYR A CA 1
ATOM 1584 C C . TYR A 1 194 ? 5.461 -31.922 -13.859 1 97.88 194 TYR A C 1
ATOM 1586 O O . TYR A 1 194 ? 6.309 -31.703 -12.992 1 97.88 194 TYR A O 1
ATOM 1594 N N . ALA A 1 195 ? 4.234 -32.031 -13.531 1 98.25 195 ALA A N 1
ATOM 1595 C CA . ALA A 1 195 ? 3.748 -32.188 -12.164 1 98.25 195 ALA A CA 1
ATOM 1596 C C . ALA A 1 195 ? 3.371 -33.625 -11.867 1 98.25 195 ALA A C 1
ATOM 1598 O O . ALA A 1 195 ? 3 -34.375 -12.773 1 98.25 195 ALA A O 1
ATOM 1599 N N . GLU A 1 196 ? 3.432 -33.969 -10.633 1 98.12 196 GLU A N 1
ATOM 1600 C CA . GLU A 1 196 ? 3.129 -35.344 -10.219 1 98.12 196 GLU A CA 1
ATOM 1601 C C . GLU A 1 196 ? 1.65 -35.5 -9.875 1 98.12 196 GLU A C 1
ATOM 1603 O O . GLU A 1 196 ? 1.069 -36.562 -10.078 1 98.12 196 GLU A O 1
ATOM 1608 N N . MET A 1 197 ? 1.105 -34.469 -9.297 1 98.44 197 MET A N 1
ATOM 1609 C CA . MET A 1 197 ? -0.274 -34.5 -8.82 1 98.44 197 MET A CA 1
ATOM 1610 C C . MET A 1 197 ? -1.069 -33.344 -9.375 1 98.44 197 MET A C 1
ATOM 1612 O O . MET A 1 197 ? -0.495 -32.312 -9.727 1 98.44 197 MET A O 1
ATOM 1616 N N . LEU A 1 198 ? -2.363 -33.5 -9.461 1 98.25 198 LEU A N 1
ATOM 1617 C CA . LEU A 1 198 ? -3.295 -32.469 -9.953 1 98.25 198 LEU A CA 1
ATOM 1618 C C . LEU A 1 198 ? -4.34 -32.156 -8.891 1 98.25 198 LEU A C 1
ATOM 1620 O O . LEU A 1 198 ? -4.953 -33.062 -8.312 1 98.25 198 LEU A O 1
ATOM 1624 N N . TRP A 1 199 ? -4.48 -30.844 -8.562 1 97.88 199 TRP A N 1
ATOM 1625 C CA . TRP A 1 199 ? -5.684 -30.328 -7.918 1 97.88 199 TRP A CA 1
ATOM 1626 C C . TRP A 1 199 ? -6.645 -29.75 -8.953 1 97.88 199 TRP A C 1
ATOM 1628 O O . TRP A 1 199 ? -6.262 -28.875 -9.742 1 97.88 199 TRP A O 1
ATOM 1638 N N . TYR A 1 200 ? -7.859 -30.219 -8.992 1 96.88 200 TYR A N 1
ATOM 1639 C CA . TYR A 1 200 ? -8.891 -29.594 -9.812 1 96.88 200 TYR A CA 1
ATOM 1640 C C . TYR A 1 200 ? -9.938 -28.906 -8.938 1 96.88 200 TYR A C 1
ATOM 1642 O O . TYR A 1 200 ? -10.492 -29.516 -8.031 1 96.88 200 TYR A O 1
ATOM 1650 N N . LEU A 1 201 ? -10.133 -27.625 -9.156 1 90.88 201 LEU A N 1
ATOM 1651 C CA . LEU A 1 201 ? -11.102 -26.797 -8.461 1 90.88 201 LEU A CA 1
ATOM 1652 C C . LEU A 1 201 ? -11.773 -25.812 -9.422 1 90.88 201 LEU A C 1
ATOM 1654 O O . LEU A 1 201 ? -11.203 -24.781 -9.766 1 90.88 201 LEU A O 1
ATOM 1658 N N . PRO A 1 202 ? -13.023 -26.141 -9.812 1 82.38 202 PRO A N 1
ATOM 1659 C CA . PRO A 1 202 ? -13.641 -25.281 -10.82 1 82.38 202 PRO A CA 1
ATOM 1660 C C . PRO A 1 202 ? -13.984 -23.891 -10.273 1 82.38 202 PRO A C 1
ATOM 1662 O O . PRO A 1 202 ? -14.273 -23.75 -9.086 1 82.38 202 PRO A O 1
ATOM 1665 N N . ASN A 1 203 ? -13.883 -22.844 -11.156 1 71.5 203 ASN A N 1
ATOM 1666 C CA . ASN A 1 203 ? -14.461 -21.531 -10.867 1 71.5 203 ASN A CA 1
ATOM 1667 C C . ASN A 1 203 ? -15.961 -21.516 -11.172 1 71.5 203 ASN A C 1
ATOM 1669 O O . ASN A 1 203 ? -16.359 -21.594 -12.336 1 71.5 203 ASN A O 1
ATOM 1673 N N . MET A 1 204 ? -16.812 -21.641 -10.289 1 64.56 204 MET A N 1
ATOM 1674 C CA . MET A 1 204 ? -18.234 -21.922 -10.5 1 64.56 204 MET A CA 1
ATOM 1675 C C . MET A 1 204 ? -19.031 -20.641 -10.625 1 64.56 204 MET A C 1
ATOM 1677 O O . MET A 1 204 ? -20.266 -20.656 -10.664 1 64.56 204 MET A O 1
ATOM 1681 N N . ARG A 1 205 ? -18.547 -19.547 -10.75 1 63.97 205 ARG A N 1
ATOM 1682 C CA . ARG A 1 205 ? -19.375 -18.344 -10.75 1 63.97 205 ARG A CA 1
ATOM 1683 C C . ARG A 1 205 ? -20.328 -18.328 -11.945 1 63.97 205 ARG A C 1
ATOM 1685 O O . ARG A 1 205 ? -21.422 -17.766 -11.859 1 63.97 205 ARG A O 1
ATOM 1692 N N . ARG A 1 206 ? -20.047 -19.109 -12.875 1 68.62 206 ARG A N 1
ATOM 1693 C CA . ARG A 1 206 ? -20.812 -18.953 -14.117 1 68.62 206 ARG A CA 1
ATOM 1694 C C . ARG A 1 206 ? -21.938 -19.984 -14.195 1 68.62 206 ARG A C 1
ATOM 1696 O O . ARG A 1 206 ? -22.906 -19.797 -14.938 1 68.62 206 ARG A O 1
ATOM 1703 N N . ASP A 1 207 ? -21.797 -21.031 -13.523 1 81.62 207 ASP A N 1
ATOM 1704 C CA . ASP A 1 207 ? -22.797 -22.094 -13.617 1 81.62 207 ASP A CA 1
ATOM 1705 C C . ASP A 1 207 ? -22.922 -22.859 -12.305 1 81.62 207 ASP A C 1
ATOM 1707 O O . ASP A 1 207 ? -21.953 -23.453 -11.828 1 81.62 207 ASP A O 1
ATOM 1711 N N . SER A 1 208 ? -24.172 -22.953 -11.781 1 87.5 208 SER A N 1
ATOM 1712 C CA . SER A 1 208 ? -24.391 -23.594 -10.484 1 87.5 208 SER A CA 1
ATOM 1713 C C . SER A 1 208 ? -24.844 -25.031 -10.641 1 87.5 208 SER A C 1
ATOM 1715 O O . SER A 1 208 ? -25.359 -25.641 -9.695 1 87.5 208 SER A O 1
ATOM 1717 N N . ASP A 1 209 ? -24.703 -25.547 -11.805 1 93.25 209 ASP A N 1
ATOM 1718 C CA . ASP A 1 209 ? -25.031 -26.953 -12 1 93.25 209 ASP A CA 1
ATOM 1719 C C . ASP A 1 209 ? -24.109 -27.859 -11.164 1 93.25 209 ASP A C 1
ATOM 1721 O O . ASP A 1 209 ? -22.891 -27.781 -11.281 1 93.25 209 ASP A O 1
ATOM 1725 N N . PRO A 1 210 ? -24.656 -28.75 -10.383 1 95 210 PRO A N 1
ATOM 1726 C CA . PRO A 1 210 ? -23.875 -29.578 -9.461 1 95 210 PRO A CA 1
ATOM 1727 C C . PRO A 1 210 ? -22.875 -30.484 -10.172 1 95 210 PRO A C 1
ATOM 1729 O O . PRO A 1 210 ? -21.875 -30.891 -9.57 1 95 210 PRO A O 1
ATOM 1732 N N . ARG A 1 211 ? -23.047 -30.812 -11.398 1 95.06 211 ARG A N 1
ATOM 1733 C CA . ARG A 1 211 ? -22.125 -31.688 -12.117 1 95.06 211 ARG A CA 1
ATOM 1734 C C . ARG A 1 211 ? -20.734 -31.062 -12.195 1 95.06 211 ARG A C 1
ATOM 1736 O O . ARG A 1 211 ? -19.75 -31.781 -12.391 1 95.06 211 ARG A O 1
ATOM 1743 N N . TYR A 1 212 ? -20.688 -29.719 -12.102 1 94.88 212 TYR A N 1
ATOM 1744 C CA . TYR A 1 212 ? -19.406 -29.047 -12.234 1 94.88 212 TYR A CA 1
ATOM 1745 C C . TYR A 1 212 ? -18.766 -28.812 -10.867 1 94.88 212 TYR A C 1
ATOM 1747 O O . TYR A 1 212 ? -17.594 -28.438 -10.781 1 94.88 212 TYR A O 1
ATOM 1755 N N . ALA A 1 213 ? -19.562 -28.953 -9.773 1 94.81 213 ALA A N 1
ATOM 1756 C CA . ALA A 1 213 ? -19.109 -28.625 -8.422 1 94.81 213 ALA A CA 1
ATOM 1757 C C . ALA A 1 213 ? -18.344 -29.781 -7.797 1 94.81 213 ALA A C 1
ATOM 1759 O O . ALA A 1 213 ? -18.828 -30.422 -6.863 1 94.81 213 ALA A O 1
ATOM 1760 N N . LEU A 1 214 ? -17.125 -29.984 -8.242 1 95.31 214 LEU A N 1
ATOM 1761 C CA . LEU A 1 214 ? -16.281 -31.094 -7.805 1 95.31 214 LEU A CA 1
ATOM 1762 C C . LEU A 1 214 ? -14.852 -30.641 -7.602 1 95.31 214 LEU A C 1
ATOM 1764 O O . LEU A 1 214 ? -14.273 -29.969 -8.469 1 95.31 214 LEU A O 1
ATOM 1768 N N . TYR A 1 215 ? -14.305 -30.875 -6.359 1 96.88 215 TYR A N 1
ATOM 1769 C CA . TYR A 1 215 ? -12.883 -30.672 -6.09 1 96.88 215 TYR A CA 1
ATOM 1770 C C . TYR A 1 215 ? -12.195 -31.984 -5.77 1 96.88 215 TYR A C 1
ATOM 1772 O O . TYR A 1 215 ? -12.672 -32.75 -4.934 1 96.88 215 TYR A O 1
ATOM 1780 N N . PHE A 1 216 ? -11.164 -32.281 -6.426 1 98.19 216 PHE A N 1
ATOM 1781 C CA . PHE A 1 216 ? -10.484 -33.531 -6.195 1 98.19 216 PHE A CA 1
ATOM 1782 C C . PHE A 1 216 ? -8.992 -33.406 -6.488 1 98.19 216 PHE A C 1
ATOM 1784 O O . PHE A 1 216 ? -8.555 -32.406 -7.07 1 98.19 216 PHE A O 1
ATOM 1791 N N . SER A 1 217 ? -8.211 -34.344 -6.012 1 98.44 217 SER A N 1
ATOM 1792 C CA . SER A 1 217 ? -6.781 -34.469 -6.285 1 98.44 217 SER A CA 1
ATOM 1793 C C . SER A 1 217 ? -6.418 -35.875 -6.738 1 98.44 217 SER A C 1
ATOM 1795 O O . SER A 1 217 ? -6.688 -36.844 -6.031 1 98.44 217 SER A O 1
ATOM 1797 N N . ILE A 1 218 ? -5.828 -36 -7.902 1 98.56 218 ILE A N 1
ATOM 1798 C CA . ILE A 1 218 ? -5.41 -37.312 -8.422 1 98.56 218 ILE A CA 1
ATOM 1799 C C . ILE A 1 218 ? -4.016 -37.188 -9.039 1 98.56 218 ILE A C 1
ATOM 1801 O O . ILE A 1 218 ? -3.549 -36.062 -9.328 1 98.56 218 ILE A O 1
ATOM 1805 N N . PRO A 1 219 ? -3.283 -38.344 -9.195 1 98.5 219 PRO A N 1
ATOM 1806 C CA . PRO A 1 219 ? -2.023 -38.312 -9.945 1 98.5 219 PRO A CA 1
ATOM 1807 C C . PRO A 1 219 ? -2.201 -37.812 -11.375 1 98.5 219 PRO A C 1
ATOM 1809 O O . PRO A 1 219 ? -3.199 -38.125 -12.023 1 98.5 219 PRO A O 1
ATOM 1812 N N . THR A 1 220 ? -1.236 -37.094 -11.914 1 98.31 220 THR A N 1
ATOM 1813 C CA . THR A 1 220 ? -1.288 -36.594 -13.281 1 98.31 220 THR A CA 1
ATOM 1814 C C . THR A 1 220 ? -1.151 -37.719 -14.289 1 98.31 220 THR A C 1
ATOM 1816 O O . THR A 1 220 ? -1.398 -37.531 -15.477 1 98.31 220 THR A O 1
ATOM 1819 N N . THR A 1 221 ? -0.873 -38.938 -13.781 1 97.81 221 THR A N 1
ATOM 1820 C CA . THR A 1 221 ? -0.684 -40.094 -14.648 1 97.81 221 THR A CA 1
ATOM 1821 C C . THR A 1 221 ? -1.941 -40.969 -14.672 1 97.81 221 THR A C 1
ATOM 1823 O O . THR A 1 221 ? -1.945 -42.031 -15.266 1 97.81 221 THR A O 1
ATOM 1826 N N . THR A 1 222 ? -2.912 -40.531 -14.008 1 98.5 222 THR A N 1
ATOM 1827 C CA . THR A 1 222 ? -4.168 -41.281 -14.023 1 98.5 222 THR A CA 1
ATOM 1828 C C . THR A 1 222 ? -4.664 -41.469 -15.445 1 98.5 222 THR A C 1
ATOM 1830 O O . THR A 1 222 ? -4.582 -40.562 -16.281 1 98.5 222 THR A O 1
ATOM 1833 N N . LYS A 1 223 ? -5.234 -42.719 -15.695 1 98.25 223 LYS A N 1
ATOM 1834 C CA . LYS A 1 223 ? -5.742 -43.031 -17.031 1 98.25 223 LYS A CA 1
ATOM 1835 C C . LYS A 1 223 ? -6.773 -42 -17.469 1 98.25 223 LYS A C 1
ATOM 1837 O O . LYS A 1 223 ? -7.715 -41.688 -16.734 1 98.25 223 LYS A O 1
ATOM 1842 N N . GLY A 1 224 ? -6.535 -41.406 -18.641 1 98.44 224 GLY A N 1
ATOM 1843 C CA . GLY A 1 224 ? -7.48 -40.469 -19.188 1 98.44 224 GLY A CA 1
ATOM 1844 C C . GLY A 1 224 ? -7.059 -39.031 -18.984 1 98.44 224 GLY A C 1
ATOM 1845 O O . GLY A 1 224 ? -7.586 -38.125 -19.625 1 98.44 224 GLY A O 1
ATOM 1846 N N . VAL A 1 225 ? -6.129 -38.75 -18.047 1 98.5 225 VAL A N 1
ATOM 1847 C CA . VAL A 1 225 ? -5.59 -37.406 -17.859 1 98.5 225 VAL A CA 1
ATOM 1848 C C . VAL A 1 225 ? -4.562 -37.094 -18.953 1 98.5 225 VAL A C 1
ATOM 1850 O O . VAL A 1 225 ? -3.621 -37.844 -19.156 1 98.5 225 VAL A O 1
ATOM 1853 N N . ARG A 1 226 ? -4.785 -36 -19.688 1 97.69 226 ARG A N 1
ATOM 1854 C CA . ARG A 1 226 ? -3.879 -35.594 -20.75 1 97.69 226 ARG A CA 1
ATOM 1855 C C . ARG A 1 226 ? -3.621 -34.094 -20.703 1 97.69 226 ARG A C 1
ATOM 1857 O O . ARG A 1 226 ? -4.512 -33.312 -20.344 1 97.69 226 ARG A O 1
ATOM 1864 N N . PHE A 1 227 ? -2.391 -33.75 -21.125 1 98 227 PHE A N 1
ATOM 1865 C CA . PHE A 1 227 ? -2.023 -32.344 -21.234 1 98 227 PHE A CA 1
ATOM 1866 C C . PHE A 1 227 ? -1.664 -32 -22.688 1 98 227 PHE A C 1
ATOM 1868 O O . PHE A 1 227 ? -0.958 -32.75 -23.344 1 98 227 PHE A O 1
ATOM 1875 N N . ILE A 1 228 ? -2.223 -30.906 -23.156 1 97.12 228 ILE A N 1
ATOM 1876 C CA . ILE A 1 228 ? -1.819 -30.328 -24.438 1 97.12 228 ILE A CA 1
ATOM 1877 C C . ILE A 1 228 ? -0.988 -29.078 -24.203 1 97.12 228 ILE A C 1
ATOM 1879 O O . ILE A 1 228 ? -1.532 -28.016 -23.906 1 97.12 228 ILE A O 1
ATOM 1883 N N . ALA A 1 229 ? 0.273 -29.266 -24.453 1 96.56 229 ALA A N 1
ATOM 1884 C CA . ALA A 1 229 ? 1.199 -28.203 -24.062 1 96.56 229 ALA A CA 1
ATOM 1885 C C . ALA A 1 229 ? 1.26 -27.094 -25.109 1 96.56 229 ALA A C 1
ATOM 1887 O O . ALA A 1 229 ? 1.168 -27.359 -26.312 1 96.56 229 ALA A O 1
ATOM 1888 N N . ARG A 1 230 ? 1.354 -25.906 -24.688 1 93.06 230 ARG A N 1
ATOM 1889 C CA . ARG A 1 230 ? 1.697 -24.828 -25.609 1 93.06 230 ARG A CA 1
ATOM 1890 C C . ARG A 1 230 ? 3.162 -24.906 -26.031 1 93.06 230 ARG A C 1
ATOM 1892 O O . ARG A 1 230 ? 3.932 -25.688 -25.453 1 93.06 230 ARG A O 1
ATOM 1899 N N . ARG A 1 231 ? 3.441 -24.094 -26.938 1 91.31 231 ARG A N 1
ATOM 1900 C CA . ARG A 1 231 ? 4.828 -24.031 -27.391 1 91.31 231 ARG A CA 1
ATOM 1901 C C . ARG A 1 231 ? 5.746 -23.531 -26.281 1 91.31 231 ARG A C 1
ATOM 1903 O O . ARG A 1 231 ? 5.371 -22.656 -25.516 1 91.31 231 ARG A O 1
ATOM 1910 N N . GLY A 1 232 ? 6.922 -24.156 -26.219 1 89.12 232 GLY A N 1
ATOM 1911 C CA . GLY A 1 232 ? 7.93 -23.703 -25.281 1 89.12 232 GLY A CA 1
ATOM 1912 C C . GLY A 1 232 ? 8.594 -22.391 -25.703 1 89.12 232 GLY A C 1
ATOM 1913 O O . GLY A 1 232 ? 8.688 -22.094 -26.891 1 89.12 232 GLY A O 1
ATOM 1914 N N . PHE A 1 233 ? 8.961 -21.594 -24.688 1 89.81 233 PHE A N 1
ATOM 1915 C CA . PHE A 1 233 ? 9.641 -20.328 -24.969 1 89.81 233 PHE A CA 1
ATOM 1916 C C . PHE A 1 233 ? 11.125 -20.438 -24.641 1 89.81 233 PHE A C 1
ATOM 1918 O O . PHE A 1 233 ? 11.703 -19.5 -24.078 1 89.81 233 PHE A O 1
ATOM 1925 N N . GLN A 1 234 ? 11.68 -21.547 -24.969 1 86.44 234 GLN A N 1
ATOM 1926 C CA . GLN A 1 234 ? 13.117 -21.688 -24.766 1 86.44 234 GLN A CA 1
ATOM 1927 C C . GLN A 1 234 ? 13.898 -20.641 -25.531 1 86.44 234 GLN A C 1
ATOM 1929 O O . GLN A 1 234 ? 13.445 -20.172 -26.578 1 86.44 234 GLN A O 1
ATOM 1934 N N . PRO A 1 235 ? 15.062 -20.328 -24.938 1 87.5 235 PRO A N 1
ATOM 1935 C CA . PRO A 1 235 ? 15.891 -19.375 -25.688 1 87.5 235 PRO A CA 1
ATOM 1936 C C . PRO A 1 235 ? 16.094 -19.797 -27.141 1 87.5 235 PRO A C 1
ATOM 1938 O O . PRO A 1 235 ? 16.25 -20.984 -27.438 1 87.5 235 PRO A O 1
ATOM 1941 N N . ARG A 1 236 ? 15.781 -18.875 -28.141 1 74.38 236 ARG A N 1
ATOM 1942 C CA . ARG A 1 236 ? 15.898 -19.156 -29.578 1 74.38 236 ARG A CA 1
ATOM 1943 C C . ARG A 1 236 ? 17.297 -19.625 -29.922 1 74.38 236 ARG A C 1
ATOM 1945 O O . ARG A 1 236 ? 17.469 -20.688 -30.547 1 74.38 236 ARG A O 1
ATOM 1952 N N . GLU A 1 237 ? 18.188 -18.719 -29.859 1 77.88 237 GLU A N 1
ATOM 1953 C CA . GLU A 1 237 ? 19.609 -18.953 -30.047 1 77.88 237 GLU A CA 1
ATOM 1954 C C . GLU A 1 237 ? 20.406 -18.484 -28.828 1 77.88 237 GLU A C 1
ATOM 1956 O O . GLU A 1 237 ? 19.984 -17.578 -28.125 1 77.88 237 GLU A O 1
ATOM 1961 N N . GLY A 1 238 ? 21.328 -19.359 -28.453 1 79.75 238 GLY A N 1
ATOM 1962 C CA . GLY A 1 238 ? 22.141 -18.984 -27.297 1 79.75 238 GLY A CA 1
ATOM 1963 C C . GLY A 1 238 ? 21.672 -19.641 -26 1 79.75 238 GLY A C 1
ATOM 1964 O O . GLY A 1 238 ? 21.156 -20.75 -26.016 1 79.75 238 GLY A O 1
ATOM 1965 N N . GLY A 1 239 ? 21.906 -19.016 -24.938 1 89.75 239 GLY A N 1
ATOM 1966 C CA . GLY A 1 239 ? 21.625 -19.578 -23.641 1 89.75 239 GLY A CA 1
ATOM 1967 C C . GLY A 1 239 ? 21.594 -18.531 -22.531 1 89.75 239 GLY A C 1
ATOM 1968 O O . GLY A 1 239 ? 20.984 -17.469 -22.688 1 89.75 239 GLY A O 1
ATOM 1969 N N . GLU A 1 240 ? 22.188 -18.812 -21.516 1 93.06 240 GLU A N 1
ATOM 1970 C CA . GLU A 1 240 ? 22.125 -18.016 -20.297 1 93.06 240 GLU A CA 1
ATOM 1971 C C . GLU A 1 240 ? 22.734 -16.625 -20.516 1 93.06 240 GLU A C 1
ATOM 1973 O O . GLU A 1 240 ? 22.391 -15.68 -19.812 1 93.06 240 GLU A O 1
ATOM 1978 N N . PHE A 1 241 ? 23.594 -16.516 -21.531 1 94.19 241 PHE A N 1
ATOM 1979 C CA . PHE A 1 241 ? 24.188 -15.219 -21.812 1 94.19 241 PHE A CA 1
ATOM 1980 C C . PHE A 1 241 ? 23.156 -14.273 -22.438 1 94.19 241 PHE A C 1
ATOM 1982 O O . PHE A 1 241 ? 23.078 -13.109 -22.062 1 94.19 241 PHE A O 1
ATOM 1989 N N . GLU A 1 242 ? 22.422 -14.766 -23.406 1 93.75 242 GLU A N 1
ATOM 1990 C CA . GLU A 1 242 ? 21.453 -13.945 -24.125 1 93.75 242 GLU A CA 1
ATOM 1991 C C . GLU A 1 242 ? 20.141 -13.82 -23.344 1 93.75 242 GLU A C 1
ATOM 1993 O O . GLU A 1 242 ? 19.5 -12.773 -23.375 1 93.75 242 GLU A O 1
ATOM 1998 N N . TYR A 1 243 ? 19.797 -14.914 -22.688 1 95.56 243 TYR A N 1
ATOM 1999 C CA . TYR A 1 243 ? 18.484 -14.984 -22.031 1 95.56 243 TYR A CA 1
ATOM 2000 C C . TYR A 1 243 ? 18.625 -15.547 -20.625 1 95.56 243 TYR A C 1
ATOM 2002 O O . TYR A 1 243 ? 18.156 -16.656 -20.344 1 95.56 243 TYR A O 1
ATOM 2010 N N . PRO A 1 244 ? 19.062 -14.75 -19.688 1 95.88 244 PRO A N 1
ATOM 2011 C CA . PRO A 1 244 ? 19.375 -15.273 -18.359 1 95.88 244 PRO A CA 1
ATOM 2012 C C . PRO A 1 244 ? 18.125 -15.648 -17.562 1 95.88 244 PRO A C 1
ATOM 2014 O O . PRO A 1 244 ? 18.156 -16.547 -16.719 1 95.88 244 PRO A O 1
ATOM 2017 N N . ILE A 1 245 ? 16.984 -15 -17.812 1 96.69 245 ILE A N 1
ATOM 2018 C CA . ILE A 1 245 ? 15.734 -15.312 -17.109 1 96.69 245 ILE A CA 1
ATOM 2019 C C . ILE A 1 245 ? 15.055 -16.516 -17.766 1 96.69 245 ILE A C 1
ATOM 2021 O O . ILE A 1 245 ? 14.695 -17.484 -17.094 1 96.69 245 ILE A O 1
ATOM 2025 N N . SER A 1 246 ? 14.953 -16.469 -19.094 1 95.69 246 SER A N 1
ATOM 2026 C CA . SER A 1 246 ? 14.266 -17.5 -19.875 1 95.69 246 SER A CA 1
ATOM 2027 C C . SER A 1 246 ? 14.945 -18.859 -19.703 1 95.69 246 SER A C 1
ATOM 2029 O O . SER A 1 246 ? 14.289 -19.891 -19.766 1 95.69 246 SER A O 1
ATOM 2031 N N . SER A 1 247 ? 16.266 -18.812 -19.469 1 95.56 247 SER A N 1
ATOM 2032 C CA . SER A 1 247 ? 17.047 -20.047 -19.375 1 95.56 247 SER A CA 1
ATOM 2033 C C . SER A 1 247 ? 16.891 -20.703 -18.016 1 95.56 247 SER A C 1
ATOM 2035 O O . SER A 1 247 ? 17.312 -21.844 -17.812 1 95.56 247 SER A O 1
ATOM 2037 N N . ARG A 1 248 ? 16.234 -20.016 -17.109 1 94.88 248 ARG A N 1
ATOM 2038 C CA . ARG A 1 248 ? 16.188 -20.547 -15.75 1 94.88 248 ARG A CA 1
ATOM 2039 C C . ARG A 1 248 ? 14.758 -20.625 -15.234 1 94.88 248 ARG A C 1
ATOM 2041 O O . ARG A 1 248 ? 14.422 -21.531 -14.453 1 94.88 248 ARG A O 1
ATOM 2048 N N . TRP A 1 249 ? 13.945 -19.703 -15.586 1 95.94 249 TRP A N 1
ATOM 2049 C CA . TRP A 1 249 ? 12.68 -19.562 -14.875 1 95.94 249 TRP A CA 1
ATOM 2050 C C . TRP A 1 249 ? 11.508 -19.531 -15.852 1 95.94 249 TRP A C 1
ATOM 2052 O O . TRP A 1 249 ? 10.5 -18.875 -15.594 1 95.94 249 TRP A O 1
ATOM 2062 N N . ASP A 1 250 ? 11.656 -20.188 -16.906 1 94.56 250 ASP A N 1
ATOM 2063 C CA . ASP A 1 250 ? 10.523 -20.375 -17.812 1 94.56 250 ASP A CA 1
ATOM 2064 C C . ASP A 1 250 ? 9.516 -21.375 -17.234 1 94.56 250 ASP A C 1
ATOM 2066 O O . ASP A 1 250 ? 9.906 -22.391 -16.656 1 94.56 250 ASP A O 1
ATOM 2070 N N . GLU A 1 251 ? 8.25 -21.047 -17.281 1 95.25 251 GLU A N 1
ATOM 2071 C CA . GLU A 1 251 ? 7.164 -21.953 -16.906 1 95.25 251 GLU A CA 1
ATOM 2072 C C . GLU A 1 251 ? 6.379 -22.406 -18.141 1 95.25 251 GLU A C 1
ATOM 2074 O O . GLU A 1 251 ? 6.219 -21.641 -19.094 1 95.25 251 GLU A O 1
ATOM 2079 N N . ALA A 1 252 ? 5.949 -23.641 -18.109 1 94.56 252 ALA A N 1
ATOM 2080 C CA . ALA A 1 252 ? 5.168 -24.172 -19.219 1 94.56 252 ALA A CA 1
ATOM 2081 C C . ALA A 1 252 ? 3.697 -24.312 -18.828 1 94.56 252 ALA A C 1
ATOM 2083 O O . ALA A 1 252 ? 3.379 -24.688 -17.703 1 94.56 252 ALA A O 1
ATOM 2084 N N . ASP A 1 253 ? 2.854 -24.047 -19.781 1 94.5 253 ASP A N 1
ATOM 2085 C CA . ASP A 1 253 ? 1.41 -24.172 -19.609 1 94.5 253 ASP A CA 1
ATOM 2086 C C . ASP A 1 253 ? 0.834 -25.234 -20.531 1 94.5 253 ASP A C 1
ATOM 2088 O O . ASP A 1 253 ? 1.447 -25.578 -21.547 1 94.5 253 ASP A O 1
ATOM 2092 N N . ALA A 1 254 ? -0.319 -25.703 -20.125 1 96.5 254 ALA A N 1
ATOM 2093 C CA . ALA A 1 254 ? -1.002 -26.703 -20.953 1 96.5 254 ALA A CA 1
ATOM 2094 C C . ALA A 1 254 ? -2.51 -26.672 -20.719 1 96.5 254 ALA A C 1
ATOM 2096 O O . ALA A 1 254 ? -2.98 -26.109 -19.734 1 96.5 254 ALA A O 1
ATOM 2097 N N . ILE A 1 255 ? -3.207 -27.125 -21.672 1 95.88 255 ILE A N 1
ATOM 2098 C CA . ILE A 1 255 ? -4.621 -27.438 -21.5 1 95.88 255 ILE A CA 1
ATOM 2099 C C . ILE A 1 255 ? -4.773 -28.797 -20.844 1 95.88 255 ILE A C 1
ATOM 2101 O O . ILE A 1 255 ? -4.113 -29.766 -21.234 1 95.88 255 ILE A O 1
ATOM 2105 N N . LEU A 1 256 ? -5.551 -28.875 -19.859 1 97.56 256 LEU A N 1
ATOM 2106 C CA . LEU A 1 256 ? -5.883 -30.141 -19.219 1 97.56 256 LEU A CA 1
ATOM 2107 C C . LEU A 1 256 ? -7.109 -30.781 -19.875 1 97.56 256 LEU A C 1
ATOM 2109 O O . LEU A 1 256 ? -8.133 -30.109 -20.062 1 97.56 256 LEU A O 1
ATOM 2113 N N . VAL A 1 257 ? -6.965 -31.984 -20.266 1 97.5 257 VAL A N 1
ATOM 2114 C CA . VAL A 1 257 ? -8.086 -32.75 -20.781 1 97.5 257 VAL A CA 1
ATOM 2115 C C . VAL A 1 257 ? -8.32 -33.969 -19.906 1 97.5 257 VAL A C 1
ATOM 2117 O O . VAL A 1 257 ? -7.402 -34.75 -19.656 1 97.5 257 VAL A O 1
ATOM 2120 N N . LEU A 1 258 ? -9.5 -34.094 -19.391 1 98.19 258 LEU A N 1
ATOM 2121 C CA . LEU A 1 258 ? -9.945 -35.312 -18.703 1 98.19 258 LEU A CA 1
ATOM 2122 C C . LEU A 1 258 ? -10.883 -36.125 -19.578 1 98.19 258 LEU A C 1
ATOM 2124 O O . LEU A 1 258 ? -12.047 -35.75 -19.766 1 98.19 258 LEU A O 1
ATOM 2128 N N . ASP A 1 259 ? -10.375 -37.188 -20.047 1 98.06 259 ASP A N 1
ATOM 2129 C CA . ASP A 1 259 ? -11.117 -38.062 -20.953 1 98.06 259 ASP A CA 1
ATOM 2130 C C . ASP A 1 259 ? -11.695 -39.281 -20.219 1 98.06 259 ASP A C 1
ATOM 2132 O O . ASP A 1 259 ? -11.109 -40.344 -20.219 1 98.06 259 ASP A O 1
ATOM 2136 N N . ASN A 1 260 ? -12.867 -39.094 -19.703 1 98.31 260 ASN A N 1
ATOM 2137 C CA . ASN A 1 260 ? -13.578 -40.094 -18.938 1 98.31 260 ASN A CA 1
ATOM 2138 C C . ASN A 1 260 ? -12.695 -40.688 -17.828 1 98.31 260 ASN A C 1
ATOM 2140 O O . ASN A 1 260 ? -12.5 -41.875 -17.75 1 98.31 260 ASN A O 1
ATOM 2144 N N . VAL A 1 261 ? -12.273 -39.844 -17 1 98.75 261 VAL A N 1
ATOM 2145 C CA . VAL A 1 261 ? -11.352 -40.188 -15.922 1 98.75 261 VAL A CA 1
ATOM 2146 C C . VAL A 1 261 ? -12.133 -40.656 -14.688 1 98.75 261 VAL A C 1
ATOM 2148 O O . VAL A 1 261 ? -13.055 -39.969 -14.25 1 98.75 261 VAL A O 1
ATOM 2151 N N . LEU A 1 262 ? -11.773 -41.781 -14.164 1 98.69 262 LEU A N 1
ATOM 2152 C CA . LEU A 1 262 ? -12.344 -42.219 -12.891 1 98.69 262 LEU A CA 1
ATOM 2153 C C . LEU A 1 262 ? -11.625 -41.531 -11.727 1 98.69 262 LEU A C 1
ATOM 2155 O O . LEU A 1 262 ? -10.422 -41.719 -11.531 1 98.69 262 LEU A O 1
ATOM 2159 N N . VAL A 1 263 ? -12.344 -40.719 -10.977 1 98.75 263 VAL A N 1
ATOM 2160 C CA . VAL A 1 263 ? -11.859 -40.125 -9.734 1 98.75 263 VAL A CA 1
ATOM 2161 C C . VAL A 1 263 ? -12.383 -40.906 -8.539 1 98.75 263 VAL A C 1
ATOM 2163 O O . VAL A 1 263 ? -13.57 -40.875 -8.234 1 98.75 263 VAL A O 1
ATOM 2166 N N . PRO A 1 264 ? -11.484 -41.562 -7.898 1 98.69 264 PRO A N 1
ATOM 2167 C CA . PRO A 1 264 ? -11.938 -42.344 -6.746 1 98.69 264 PRO A CA 1
ATOM 2168 C C . PRO A 1 264 ? -12.547 -41.5 -5.648 1 98.69 264 PRO A C 1
ATOM 2170 O O . PRO A 1 264 ? -12.133 -40.344 -5.449 1 98.69 264 PRO A O 1
ATOM 2173 N N . TRP A 1 265 ? -13.406 -42.094 -4.836 1 98.31 265 TRP A N 1
ATOM 2174 C CA . TRP A 1 265 ? -14.109 -41.344 -3.789 1 98.31 265 TRP A CA 1
ATOM 2175 C C . TRP A 1 265 ? -13.133 -40.781 -2.762 1 98.31 265 TRP A C 1
ATOM 2177 O O . TRP A 1 265 ? -13.367 -39.719 -2.191 1 98.31 265 TRP A O 1
ATOM 2187 N N . ASP A 1 266 ? -12.078 -41.438 -2.514 1 98.38 266 ASP A N 1
ATOM 2188 C CA . ASP A 1 266 ? -11.148 -41.031 -1.464 1 98.38 266 ASP A CA 1
ATOM 2189 C C . ASP A 1 266 ? -10.25 -39.906 -1.936 1 98.38 266 ASP A C 1
ATOM 2191 O O . ASP A 1 266 ? -9.398 -39.438 -1.184 1 98.38 266 ASP A O 1
ATOM 2195 N N . ARG A 1 267 ? -10.523 -39.469 -3.184 1 98.62 267 ARG A N 1
ATOM 2196 C CA . ARG A 1 267 ? -9.734 -38.375 -3.742 1 98.62 267 ARG A CA 1
ATOM 2197 C C . ARG A 1 267 ? -10.562 -37.094 -3.848 1 98.62 267 ARG A C 1
ATOM 2199 O O . ARG A 1 267 ? -10.062 -36.031 -4.273 1 98.62 267 ARG A O 1
ATOM 2206 N N . ILE A 1 268 ? -11.805 -37.156 -3.469 1 98.5 268 ILE A N 1
ATOM 2207 C CA . ILE A 1 268 ? -12.75 -36.031 -3.617 1 98.5 268 ILE A CA 1
ATOM 2208 C C . ILE A 1 268 ? -12.953 -35.344 -2.273 1 98.5 268 ILE A C 1
ATOM 2210 O O . ILE A 1 268 ? -13.188 -36 -1.257 1 98.5 268 ILE A O 1
ATOM 2214 N N . ILE A 1 269 ? -12.891 -34 -2.271 1 98.19 269 ILE A N 1
ATOM 2215 C CA . ILE A 1 269 ? -13.07 -33.281 -1.001 1 98.19 269 ILE A CA 1
ATOM 2216 C C . ILE A 1 269 ? -14.289 -32.375 -1.083 1 98.19 269 ILE A C 1
ATOM 2218 O O . ILE A 1 269 ? -14.75 -31.859 -0.065 1 98.19 269 ILE A O 1
ATOM 2222 N N . PHE A 1 270 ? -14.82 -32.094 -2.203 1 97.12 270 PHE A N 1
ATOM 2223 C CA . PHE A 1 270 ? -15.992 -31.266 -2.453 1 97.12 270 PHE A CA 1
ATOM 2224 C C . PHE A 1 270 ? -16.875 -31.891 -3.525 1 97.12 270 PHE A C 1
ATOM 2226 O O . PHE A 1 270 ? -16.391 -32.25 -4.602 1 97.12 270 PHE A O 1
ATOM 2233 N N . PHE A 1 271 ? -18.203 -31.984 -3.26 1 97.06 271 PHE A N 1
ATOM 2234 C CA . PHE A 1 271 ? -19.031 -32.812 -4.148 1 97.06 271 PHE A CA 1
ATOM 2235 C C . PHE A 1 271 ? -20.438 -32.25 -4.242 1 97.06 271 PHE A C 1
ATOM 2237 O O . PHE A 1 271 ? -21.219 -32.344 -3.281 1 97.06 271 PHE A O 1
ATOM 2244 N N . LYS A 1 272 ? -20.781 -31.688 -5.324 1 95.94 272 LYS A N 1
ATOM 2245 C CA . LYS A 1 272 ? -22.125 -31.375 -5.828 1 95.94 272 LYS A CA 1
ATOM 2246 C C . LYS A 1 272 ? -22.859 -30.422 -4.891 1 95.94 272 LYS A C 1
ATOM 2248 O O . LYS A 1 272 ? -24.031 -30.609 -4.598 1 95.94 272 LYS A O 1
ATOM 2253 N N . LYS A 1 273 ? -22.219 -29.375 -4.363 1 94.75 273 LYS A N 1
ATOM 2254 C CA . LYS A 1 273 ? -22.844 -28.312 -3.586 1 94.75 273 LYS A CA 1
ATOM 2255 C C . LYS A 1 273 ? -22.281 -26.953 -3.982 1 94.75 273 LYS A C 1
ATOM 2257 O O . LYS A 1 273 ? -21.609 -26.297 -3.186 1 94.75 273 LYS A O 1
ATOM 2262 N N . PRO A 1 274 ? -22.672 -26.578 -5.191 1 93.62 274 PRO A N 1
ATOM 2263 C CA . PRO A 1 274 ? -22.109 -25.344 -5.727 1 93.62 274 PRO A CA 1
ATOM 2264 C C . PRO A 1 274 ? -22.344 -24.141 -4.824 1 93.62 274 PRO A C 1
ATOM 2266 O O . PRO A 1 274 ? -21.562 -23.188 -4.828 1 93.62 274 PRO A O 1
ATOM 2269 N N . GLU A 1 275 ? -23.406 -24.156 -4.016 1 92.19 275 GLU A N 1
ATOM 2270 C CA . GLU A 1 275 ? -23.75 -23.031 -3.141 1 92.19 275 GLU A CA 1
ATOM 2271 C C . GLU A 1 275 ? -22.703 -22.828 -2.059 1 92.19 275 GLU A C 1
ATOM 2273 O O . GLU A 1 275 ? -22.609 -21.75 -1.463 1 92.19 275 GLU A O 1
ATOM 2278 N N . LEU A 1 276 ? -21.875 -23.859 -1.825 1 94.25 276 LEU A N 1
ATOM 2279 C CA . LEU A 1 276 ? -20.906 -23.812 -0.737 1 94.25 276 LEU A CA 1
ATOM 2280 C C . LEU A 1 276 ? -19.562 -23.266 -1.228 1 94.25 276 LEU A C 1
ATOM 2282 O O . LEU A 1 276 ? -18.656 -23.016 -0.427 1 94.25 276 LEU A O 1
ATOM 2286 N N . ILE A 1 277 ? -19.453 -23.016 -2.51 1 92.5 277 ILE A N 1
ATOM 2287 C CA . ILE A 1 277 ? -18.188 -22.578 -3.09 1 92.5 277 ILE A CA 1
ATOM 2288 C C . ILE A 1 277 ? -17.859 -21.172 -2.604 1 92.5 277 ILE A C 1
ATOM 2290 O O . ILE A 1 277 ? -16.703 -20.859 -2.346 1 92.5 277 ILE A O 1
ATOM 2294 N N . GLU A 1 278 ? -18.891 -20.375 -2.484 1 88.94 278 GLU A N 1
ATOM 2295 C CA . GLU A 1 278 ? -18.672 -19.031 -1.982 1 88.94 278 GLU A CA 1
ATOM 2296 C C . GLU A 1 278 ? -18.047 -19.047 -0.589 1 88.94 278 GLU A C 1
ATOM 2298 O O . GLU A 1 278 ? -17.125 -18.281 -0.3 1 88.94 278 GLU A O 1
ATOM 2303 N N . ASP A 1 279 ? -18.562 -19.906 0.207 1 92.44 279 ASP A N 1
ATOM 2304 C CA . ASP A 1 279 ? -18.078 -20.031 1.572 1 92.44 279 ASP A CA 1
ATOM 2305 C C . ASP A 1 279 ? -16.625 -20.547 1.585 1 92.44 279 ASP A C 1
ATOM 2307 O O . ASP A 1 279 ? -15.828 -20.141 2.428 1 92.44 279 ASP A O 1
ATOM 2311 N N . LEU A 1 280 ? -16.281 -21.406 0.706 1 94.31 280 LEU A N 1
ATOM 2312 C CA . LEU A 1 280 ? -14.93 -21.938 0.558 1 94.31 280 LEU A CA 1
ATOM 2313 C C . LEU A 1 280 ? -13.969 -20.828 0.125 1 94.31 280 LEU A C 1
ATOM 2315 O O . LEU A 1 280 ? -12.883 -20.688 0.689 1 94.31 280 LEU A O 1
ATOM 2319 N N . MET A 1 281 ? -14.438 -20.031 -0.758 1 91.88 281 MET A N 1
ATOM 2320 C CA . MET A 1 281 ? -13.547 -19.062 -1.394 1 91.88 281 MET A CA 1
ATOM 2321 C C . MET A 1 281 ? -13.406 -17.797 -0.536 1 91.88 281 MET A C 1
ATOM 2323 O O . MET A 1 281 ? -12.32 -17.219 -0.448 1 91.88 281 MET A O 1
ATOM 2327 N N . TRP A 1 282 ? -14.516 -17.344 0.204 1 89.75 282 TRP A N 1
ATOM 2328 C CA . TRP A 1 282 ? -14.508 -15.977 0.711 1 89.75 282 TRP A CA 1
ATOM 2329 C C . TRP A 1 282 ? -14.711 -15.953 2.223 1 89.75 282 TRP A C 1
ATOM 2331 O O . TRP A 1 282 ? -14.375 -14.969 2.885 1 89.75 282 TRP A O 1
ATOM 2341 N N . HIS A 1 283 ? -15.281 -17 2.812 1 90.62 283 HIS A N 1
ATOM 2342 C CA . HIS A 1 283 ? -15.734 -16.875 4.191 1 90.62 283 HIS A CA 1
ATOM 2343 C C . HIS A 1 283 ? -15.031 -17.875 5.098 1 90.62 283 HIS A C 1
ATOM 2345 O O . HIS A 1 283 ? -13.875 -17.672 5.477 1 90.62 283 HIS A O 1
ATOM 2351 N N . THR A 1 284 ? -15.539 -19.125 5.23 1 93.75 284 THR A N 1
ATOM 2352 C CA . THR A 1 284 ? -15.062 -20.078 6.219 1 93.75 284 THR A CA 1
ATOM 2353 C C . THR A 1 284 ? -13.609 -20.453 5.945 1 93.75 284 THR A C 1
ATOM 2355 O O . THR A 1 284 ? -12.742 -20.297 6.812 1 93.75 284 THR A O 1
ATOM 2358 N N . VAL A 1 285 ? -13.32 -20.875 4.719 1 95.56 285 VAL A N 1
ATOM 2359 C CA . VAL A 1 285 ? -11.977 -21.328 4.371 1 95.56 285 VAL A CA 1
ATOM 2360 C C . VAL A 1 285 ? -11.125 -20.125 3.953 1 95.56 285 VAL A C 1
ATOM 2362 O O . VAL A 1 285 ? -9.945 -20.047 4.305 1 95.56 285 VAL A O 1
ATOM 2365 N N . GLY A 1 286 ? -11.805 -19.203 3.221 1 94.94 286 GLY A N 1
ATOM 2366 C CA . GLY A 1 286 ? -11.117 -17.984 2.803 1 94.94 286 GLY A CA 1
ATOM 2367 C C . GLY A 1 286 ? -9.945 -18.266 1.871 1 94.94 286 GLY A C 1
ATOM 2368 O O . GLY A 1 286 ? -8.898 -17.625 1.984 1 94.94 286 GLY A O 1
ATOM 2369 N N . LEU A 1 287 ? -10.086 -19.172 0.94 1 95.81 287 LEU A N 1
ATOM 2370 C CA . LEU A 1 287 ? -9.016 -19.594 0.038 1 95.81 287 LEU A CA 1
ATOM 2371 C C . LEU A 1 287 ? -8.5 -18.406 -0.772 1 95.81 287 LEU A C 1
ATOM 2373 O O . LEU A 1 287 ? -7.309 -18.312 -1.077 1 95.81 287 LEU A O 1
ATOM 2377 N N . ARG A 1 288 ? -9.359 -17.484 -1.117 1 94.94 288 ARG A N 1
ATOM 2378 C CA . ARG A 1 288 ? -8.969 -16.312 -1.891 1 94.94 288 ARG A CA 1
ATOM 2379 C C . ARG A 1 288 ? -7.961 -15.461 -1.128 1 94.94 288 ARG A C 1
ATOM 2381 O O . ARG A 1 288 ? -7.039 -14.898 -1.725 1 94.94 288 ARG A O 1
ATOM 2388 N N . GLY A 1 289 ? -8.195 -15.312 0.127 1 97.12 289 GLY A N 1
ATOM 2389 C CA . GLY A 1 289 ? -7.238 -14.578 0.945 1 97.12 289 GLY A CA 1
ATOM 2390 C C . GLY A 1 289 ? -5.848 -15.18 0.924 1 97.12 289 GLY A C 1
ATOM 2391 O O . GLY A 1 289 ? -4.855 -14.461 0.799 1 97.12 289 GLY A O 1
ATOM 2392 N N . TRP A 1 290 ? -5.738 -16.484 0.96 1 97.81 290 TRP A N 1
ATOM 2393 C CA . TRP A 1 290 ? -4.465 -17.203 1.008 1 97.81 290 TRP A CA 1
ATOM 2394 C C . TRP A 1 290 ? -3.725 -17.078 -0.319 1 97.81 290 TRP A C 1
ATOM 2396 O O . TRP A 1 290 ? -2.529 -16.781 -0.344 1 97.81 290 TRP A O 1
ATOM 2406 N N . PHE A 1 291 ? -4.422 -17.344 -1.387 1 95 291 PHE A N 1
ATOM 2407 C CA . PHE A 1 291 ? -3.688 -17.359 -2.646 1 95 291 PHE A CA 1
ATOM 2408 C C . PHE A 1 291 ? -3.25 -15.953 -3.039 1 95 291 PHE A C 1
ATOM 2410 O O . PHE A 1 291 ? -2.172 -15.773 -3.607 1 95 291 PHE A O 1
ATOM 2417 N N . ASN A 1 292 ? -4.137 -14.945 -2.682 1 97.5 292 ASN A N 1
ATOM 2418 C CA . ASN A 1 292 ? -3.721 -13.578 -2.963 1 97.5 292 ASN A CA 1
ATOM 2419 C C . ASN A 1 292 ? -2.568 -13.141 -2.061 1 97.5 292 ASN A C 1
ATOM 2421 O O . ASN A 1 292 ? -1.708 -12.367 -2.477 1 97.5 292 ASN A O 1
ATOM 2425 N N . TRP A 1 293 ? -2.572 -13.656 -0.829 1 98.62 293 TRP A N 1
ATOM 2426 C CA . TRP A 1 293 ? -1.441 -13.406 0.058 1 98.62 293 TRP A CA 1
ATOM 2427 C C . TRP A 1 293 ? -0.153 -13.969 -0.533 1 98.62 293 TRP A C 1
ATOM 2429 O O . TRP A 1 293 ? 0.893 -13.312 -0.491 1 98.62 293 TRP A O 1
ATOM 2439 N N . HIS A 1 294 ? -0.225 -15.109 -1.104 1 98.38 294 HIS A N 1
ATOM 2440 C CA . HIS A 1 294 ? 0.906 -15.742 -1.772 1 98.38 294 HIS A CA 1
ATOM 2441 C C . HIS A 1 294 ? 1.382 -14.914 -2.959 1 98.38 294 HIS A C 1
ATOM 2443 O O . HIS A 1 294 ? 2.582 -14.672 -3.111 1 98.38 294 HIS A O 1
ATOM 2449 N N . PHE A 1 295 ? 0.438 -14.438 -3.783 1 97.75 295 PHE A N 1
ATOM 2450 C CA . PHE A 1 295 ? 0.78 -13.641 -4.957 1 97.75 295 PHE A CA 1
ATOM 2451 C C . PHE A 1 295 ? 1.407 -12.312 -4.543 1 97.75 295 PHE A C 1
ATOM 2453 O O . PHE A 1 295 ? 2.336 -11.836 -5.195 1 97.75 295 PHE A O 1
ATOM 2460 N N . MET A 1 296 ? 0.829 -11.758 -3.508 1 98.5 296 MET A N 1
ATOM 2461 C CA . MET A 1 296 ? 1.384 -10.508 -3 1 98.5 296 MET A CA 1
ATOM 2462 C C . MET A 1 296 ? 2.852 -10.68 -2.621 1 98.5 296 MET A C 1
ATOM 2464 O O . MET A 1 296 ? 3.686 -9.836 -2.955 1 98.5 296 MET A O 1
ATOM 2468 N N . ILE A 1 297 ? 3.248 -11.766 -1.988 1 98.69 297 ILE A N 1
ATOM 2469 C CA . ILE A 1 297 ? 4.617 -12.031 -1.56 1 98.69 297 ILE A CA 1
ATOM 2470 C C . ILE A 1 297 ? 5.508 -12.242 -2.781 1 98.69 297 ILE A C 1
ATOM 2472 O O . ILE A 1 297 ? 6.621 -11.711 -2.842 1 98.69 297 ILE A O 1
ATOM 2476 N N . GLN A 1 298 ? 5.02 -13 -3.727 1 98.38 298 GLN A N 1
ATOM 2477 C CA . GLN A 1 298 ? 5.75 -13.195 -4.977 1 98.38 298 GLN A CA 1
ATOM 2478 C C . GLN A 1 298 ? 6.039 -11.859 -5.66 1 98.38 298 GLN A C 1
ATOM 2480 O O . GLN A 1 298 ? 7.168 -11.609 -6.082 1 98.38 298 GLN A O 1
ATOM 2485 N N . HIS A 1 299 ? 5.02 -10.992 -5.793 1 98.44 299 HIS A N 1
ATOM 2486 C CA . HIS A 1 299 ? 5.156 -9.719 -6.492 1 98.44 299 HIS A CA 1
ATOM 2487 C C . HIS A 1 299 ? 6.027 -8.75 -5.707 1 98.44 299 HIS A C 1
ATOM 2489 O O . HIS A 1 299 ? 6.738 -7.926 -6.293 1 98.44 299 HIS A O 1
ATOM 2495 N N . TYR A 1 300 ? 5.984 -8.867 -4.344 1 98.69 300 TYR A N 1
ATOM 2496 C CA . TYR A 1 300 ? 6.891 -8.102 -3.504 1 98.69 300 TYR A CA 1
ATOM 2497 C C . TYR A 1 300 ? 8.344 -8.359 -3.889 1 98.69 300 TYR A C 1
ATOM 2499 O O . TYR A 1 300 ? 9.109 -7.422 -4.125 1 98.69 300 TYR A O 1
ATOM 2507 N N . THR A 1 301 ? 8.758 -9.578 -4.055 1 98.5 301 THR A N 1
ATOM 2508 C CA . THR A 1 301 ? 10.125 -9.969 -4.387 1 98.5 301 THR A CA 1
ATOM 2509 C C . THR A 1 301 ? 10.453 -9.602 -5.832 1 98.5 301 THR A C 1
ATOM 2511 O O . THR A 1 301 ? 11.578 -9.188 -6.129 1 98.5 301 THR A O 1
ATOM 2514 N N . ARG A 1 302 ? 9.445 -9.734 -6.773 1 98.56 302 ARG A N 1
ATOM 2515 C CA . ARG A 1 302 ? 9.633 -9.312 -8.156 1 98.56 302 ARG A CA 1
ATOM 2516 C C . ARG A 1 302 ? 9.945 -7.82 -8.234 1 98.56 302 ARG A C 1
ATOM 2518 O O . ARG A 1 302 ? 10.852 -7.402 -8.953 1 98.56 302 ARG A O 1
ATOM 2525 N N . LEU A 1 303 ? 9.219 -7.086 -7.457 1 98.81 303 LEU A N 1
ATOM 2526 C CA . LEU A 1 303 ? 9.383 -5.637 -7.469 1 98.81 303 LEU A CA 1
ATOM 2527 C C . LEU A 1 303 ? 10.758 -5.242 -6.926 1 98.81 303 LEU A C 1
ATOM 2529 O O . LEU A 1 303 ? 11.359 -4.281 -7.406 1 98.81 303 LEU A O 1
ATOM 2533 N N . LYS A 1 304 ? 11.242 -5.926 -5.898 1 98.56 304 LYS A N 1
ATOM 2534 C CA . LYS A 1 304 ? 12.594 -5.688 -5.402 1 98.56 304 LYS A CA 1
ATOM 2535 C C . LYS A 1 304 ? 13.625 -5.871 -6.512 1 98.56 304 LYS A C 1
ATOM 2537 O O . LYS A 1 304 ? 14.523 -5.043 -6.676 1 98.56 304 LYS A O 1
ATOM 2542 N N . PHE A 1 305 ? 13.461 -6.938 -7.281 1 98.75 305 PHE A N 1
ATOM 2543 C CA . PHE A 1 305 ? 14.383 -7.23 -8.375 1 98.75 305 PHE A CA 1
ATOM 2544 C C . PHE A 1 305 ? 14.273 -6.168 -9.461 1 98.75 305 PHE A C 1
ATOM 2546 O O . PHE A 1 305 ? 15.297 -5.684 -9.961 1 98.75 305 PHE A O 1
ATOM 2553 N N . LEU A 1 306 ? 13.062 -5.781 -9.852 1 98.88 306 LEU A N 1
ATOM 2554 C CA . LEU A 1 306 ? 12.852 -4.797 -10.906 1 98.88 306 LEU A CA 1
ATOM 2555 C C . LEU A 1 306 ? 13.406 -3.438 -10.5 1 98.88 306 LEU A C 1
ATOM 2557 O O . LEU A 1 306 ? 13.945 -2.705 -11.336 1 98.88 306 LEU A O 1
ATOM 2561 N N . ALA A 1 307 ? 13.258 -3.115 -9.195 1 98.81 307 ALA A N 1
ATOM 2562 C CA . ALA A 1 307 ? 13.883 -1.893 -8.695 1 98.81 307 ALA A CA 1
ATOM 2563 C C . ALA A 1 307 ? 15.398 -1.935 -8.867 1 98.81 307 ALA A C 1
ATOM 2565 O O . ALA A 1 307 ? 16 -0.964 -9.328 1 98.81 307 ALA A O 1
ATOM 2566 N N . GLY A 1 308 ? 16 -3.074 -8.508 1 98.75 308 GLY A N 1
ATOM 2567 C CA . GLY A 1 308 ? 17.438 -3.244 -8.688 1 98.75 308 GLY A CA 1
ATOM 2568 C C . GLY A 1 308 ? 17.875 -3.115 -10.133 1 98.75 308 GLY A C 1
ATOM 2569 O O . GLY A 1 308 ? 18.906 -2.508 -10.422 1 98.75 308 GLY A O 1
ATOM 2570 N N . LEU A 1 309 ? 17.078 -3.695 -11.016 1 98.62 309 LEU A N 1
ATOM 2571 C CA . LEU A 1 309 ? 17.391 -3.633 -12.438 1 98.62 309 LEU A CA 1
ATOM 2572 C C . LEU A 1 309 ? 17.312 -2.197 -12.945 1 98.62 309 LEU A C 1
ATOM 2574 O O . LEU A 1 309 ? 18.188 -1.758 -13.703 1 98.62 309 LEU A O 1
ATOM 2578 N N . ALA A 1 310 ? 16.328 -1.447 -12.492 1 98.62 310 ALA A N 1
ATOM 2579 C CA . ALA A 1 310 ? 16.188 -0.043 -12.867 1 98.62 310 ALA A CA 1
ATOM 2580 C C . ALA A 1 310 ? 17.375 0.773 -12.398 1 98.62 310 ALA A C 1
ATOM 2582 O O . ALA A 1 310 ? 17.938 1.563 -13.156 1 98.62 310 ALA A O 1
ATOM 2583 N N . MET A 1 311 ? 17.781 0.557 -11.164 1 97.88 311 MET A N 1
ATOM 2584 C CA . MET A 1 311 ? 18.922 1.277 -10.594 1 97.88 311 MET A CA 1
ATOM 2585 C C . MET A 1 311 ? 20.203 0.949 -11.352 1 97.88 311 MET A C 1
ATOM 2587 O O . MET A 1 311 ? 20.984 1.847 -11.688 1 97.88 311 MET A O 1
ATOM 2591 N N . THR A 1 312 ? 20.375 -0.334 -11.633 1 96.19 312 THR A N 1
ATOM 2592 C CA . THR A 1 312 ? 21.594 -0.799 -12.281 1 96.19 312 THR A CA 1
ATOM 2593 C C . THR A 1 312 ? 21.734 -0.199 -13.68 1 96.19 312 THR A C 1
ATOM 2595 O O . THR A 1 312 ? 22.781 0.325 -14.039 1 96.19 312 THR A O 1
ATOM 2598 N N . ILE A 1 313 ? 20.703 -0.171 -14.438 1 94.81 313 ILE A N 1
ATOM 2599 C CA . ILE A 1 313 ? 20.734 0.288 -15.82 1 94.81 313 ILE A CA 1
ATOM 2600 C C . ILE A 1 313 ? 20.938 1.8 -15.859 1 94.81 313 ILE A C 1
ATOM 2602 O O . ILE A 1 313 ? 21.719 2.305 -16.672 1 94.81 313 ILE A O 1
ATOM 2606 N N . THR A 1 314 ? 20.281 2.525 -15 1 95.19 314 THR A N 1
ATOM 2607 C CA . THR A 1 314 ? 20.344 3.982 -15.055 1 95.19 314 THR A CA 1
ATOM 2608 C C . THR A 1 314 ? 21.672 4.492 -14.5 1 95.19 314 THR A C 1
ATOM 2610 O O . THR A 1 314 ? 22.188 5.516 -14.961 1 95.19 314 THR A O 1
ATOM 2613 N N . GLU A 1 315 ? 22.188 3.791 -13.555 1 91.75 315 GLU A N 1
ATOM 2614 C CA . GLU A 1 315 ? 23.516 4.148 -13.062 1 91.75 315 GLU A CA 1
ATOM 2615 C C . GLU A 1 315 ? 24.578 3.891 -14.125 1 91.75 315 GLU A C 1
ATOM 2617 O O . GLU A 1 315 ? 25.484 4.711 -14.328 1 91.75 315 GLU A O 1
ATOM 2622 N N . ALA A 1 316 ? 24.438 2.797 -14.789 1 88.06 316 ALA A N 1
ATOM 2623 C CA . ALA A 1 316 ? 25.359 2.469 -15.859 1 88.06 316 ALA A CA 1
ATOM 2624 C C . ALA A 1 316 ? 25.266 3.484 -17 1 88.06 316 ALA A C 1
ATOM 2626 O O . ALA A 1 316 ? 26.281 3.855 -17.594 1 88.06 316 ALA A O 1
ATOM 2627 N N . ALA A 1 317 ? 24.094 3.934 -17.25 1 88.94 317 ALA A N 1
ATOM 2628 C CA . ALA A 1 317 ? 23.859 4.859 -18.344 1 88.94 317 ALA A CA 1
ATOM 2629 C C . ALA A 1 317 ? 24.172 6.297 -17.938 1 88.94 317 ALA A C 1
ATOM 2631 O O . ALA A 1 317 ? 24.234 7.191 -18.781 1 88.94 317 ALA A O 1
ATOM 2632 N N . GLY A 1 318 ? 24.359 6.562 -16.656 1 89.44 318 GLY A N 1
ATOM 2633 C CA . GLY A 1 318 ? 24.609 7.902 -16.156 1 89.44 318 GLY A CA 1
ATOM 2634 C C . GLY A 1 318 ? 23.375 8.773 -16.094 1 89.44 318 GLY A C 1
ATOM 2635 O O . GLY A 1 318 ? 23.469 10 -16.094 1 89.44 318 GLY A O 1
ATOM 2636 N N . THR A 1 319 ? 22.219 8.148 -16.156 1 92.75 319 THR A N 1
ATOM 2637 C CA . THR A 1 319 ? 20.984 8.922 -16.203 1 92.75 319 THR A CA 1
ATOM 2638 C C . THR A 1 319 ? 20.297 8.922 -14.836 1 92.75 319 THR A C 1
ATOM 2640 O O . THR A 1 319 ? 19.25 9.547 -14.656 1 92.75 319 THR A O 1
ATOM 2643 N N . SER A 1 320 ? 20.875 8.281 -13.82 1 94.25 320 SER A N 1
ATOM 2644 C CA . SER A 1 320 ? 20.281 8.148 -12.492 1 94.25 320 SER A CA 1
ATOM 2645 C C . SER A 1 320 ? 20.172 9.5 -11.797 1 94.25 320 SER A C 1
ATOM 2647 O O . SER A 1 320 ? 19.484 9.633 -10.789 1 94.25 320 SER A O 1
ATOM 2649 N N . THR A 1 321 ? 20.766 10.57 -12.336 1 94.62 321 THR A N 1
ATOM 2650 C CA . THR A 1 321 ? 20.75 11.891 -11.719 1 94.62 321 THR A CA 1
ATOM 2651 C C . THR A 1 321 ? 19.609 12.734 -12.258 1 94.62 321 THR A C 1
ATOM 2653 O O . THR A 1 321 ? 19.281 13.789 -11.711 1 94.62 321 THR A O 1
ATOM 2656 N N . PHE A 1 322 ? 19 12.258 -13.383 1 96.25 322 PHE A N 1
ATOM 2657 C CA . PHE A 1 322 ? 17.875 12.984 -13.969 1 96.25 322 PHE A CA 1
ATOM 2658 C C . PHE A 1 322 ? 16.625 12.82 -13.109 1 96.25 322 PHE A C 1
ATOM 2660 O O . PHE A 1 322 ? 16.266 11.703 -12.734 1 96.25 322 PHE A O 1
ATOM 2667 N N . ILE A 1 323 ? 15.883 13.93 -12.891 1 96.69 323 ILE A N 1
ATOM 2668 C CA . ILE A 1 323 ? 14.75 13.953 -11.977 1 96.69 323 ILE A CA 1
ATOM 2669 C C . ILE A 1 323 ? 13.641 13.047 -12.492 1 96.69 323 ILE A C 1
ATOM 2671 O O . ILE A 1 323 ? 12.961 12.375 -11.711 1 96.69 323 ILE A O 1
ATOM 2675 N N . ASN A 1 324 ? 13.391 13.078 -13.797 1 96.62 324 ASN A N 1
ATOM 2676 C CA . ASN A 1 324 ? 12.328 12.25 -14.344 1 96.62 324 ASN A CA 1
ATOM 2677 C C . ASN A 1 324 ? 12.641 10.766 -14.203 1 96.62 324 ASN A C 1
ATOM 2679 O O . ASN A 1 324 ? 11.727 9.938 -14.102 1 96.62 324 ASN A O 1
ATOM 2683 N N . VAL A 1 325 ? 13.945 10.375 -14.258 1 97.81 325 VAL A N 1
ATOM 2684 C CA . VAL A 1 325 ? 14.375 9 -14.047 1 97.81 325 VAL A CA 1
ATOM 2685 C C . VAL A 1 325 ? 14.25 8.641 -12.57 1 97.81 325 VAL A C 1
ATOM 2687 O O . VAL A 1 325 ? 13.727 7.574 -12.227 1 97.81 325 VAL A O 1
ATOM 2690 N N . GLN A 1 326 ? 14.672 9.562 -11.734 1 98.31 326 GLN A N 1
ATOM 2691 C CA . GLN A 1 326 ? 14.586 9.352 -10.289 1 98.31 326 GLN A CA 1
ATOM 2692 C C . GLN A 1 326 ? 13.141 9.164 -9.844 1 98.31 326 GLN A C 1
ATOM 2694 O O . GLN A 1 326 ? 12.852 8.312 -9 1 98.31 326 GLN A O 1
ATOM 2699 N N . GLU A 1 327 ? 12.25 9.938 -10.383 1 98.5 327 GLU A N 1
ATOM 2700 C CA . GLU A 1 327 ? 10.836 9.812 -10.062 1 98.5 327 GLU A CA 1
ATOM 2701 C C . GLU A 1 327 ? 10.312 8.43 -10.406 1 98.5 327 GLU A C 1
ATOM 2703 O O . GLU A 1 327 ? 9.539 7.84 -9.648 1 98.5 327 GLU A O 1
ATOM 2708 N N . LYS A 1 328 ? 10.719 7.902 -11.562 1 98.69 328 LYS A N 1
ATOM 2709 C CA . LYS A 1 328 ? 10.25 6.598 -12.023 1 98.69 328 LYS A CA 1
ATOM 2710 C C . LYS A 1 328 ? 10.805 5.473 -11.156 1 98.69 328 LYS A C 1
ATOM 2712 O O . LYS A 1 328 ? 10.094 4.516 -10.844 1 98.69 328 LYS A O 1
ATOM 2717 N N . ILE A 1 329 ? 12.133 5.559 -10.781 1 98.69 329 ILE A N 1
ATOM 2718 C CA . ILE A 1 329 ? 12.695 4.578 -9.859 1 98.69 329 ILE A CA 1
ATOM 2719 C C . ILE A 1 329 ? 11.984 4.672 -8.508 1 98.69 329 ILE A C 1
ATOM 2721 O O . ILE A 1 329 ? 11.664 3.652 -7.895 1 98.69 329 ILE A O 1
ATOM 2725 N N . GLY A 1 330 ? 11.688 5.918 -8.086 1 98.75 330 GLY A N 1
ATOM 2726 C CA . GLY A 1 330 ? 10.945 6.133 -6.855 1 98.75 330 GLY A CA 1
ATOM 2727 C C . GLY A 1 330 ? 9.578 5.477 -6.863 1 98.75 330 GLY A C 1
ATOM 2728 O O . GLY A 1 330 ? 9.141 4.926 -5.852 1 98.75 330 GLY A O 1
ATOM 2729 N N . GLU A 1 331 ? 8.914 5.508 -8.031 1 98.69 331 GLU A N 1
ATOM 2730 C CA . GLU A 1 331 ? 7.605 4.875 -8.156 1 98.69 331 GLU A CA 1
ATOM 2731 C C . GLU A 1 331 ? 7.688 3.377 -7.891 1 98.69 331 GLU A C 1
ATOM 2733 O O . GLU A 1 331 ? 6.863 2.824 -7.16 1 98.69 331 GLU A O 1
ATOM 2738 N N . ILE A 1 332 ? 8.711 2.713 -8.422 1 98.88 332 ILE A N 1
ATOM 2739 C CA . ILE A 1 332 ? 8.883 1.283 -8.195 1 98.88 332 ILE A CA 1
ATOM 2740 C C . ILE A 1 332 ? 9.133 1.028 -6.707 1 98.88 332 ILE A C 1
ATOM 2742 O O . ILE A 1 332 ? 8.57 0.098 -6.129 1 98.88 332 ILE A O 1
ATOM 2746 N N . LEU A 1 333 ? 9.93 1.876 -6.082 1 98.88 333 LEU A N 1
ATOM 2747 C CA . LEU A 1 333 ? 10.273 1.695 -4.68 1 98.88 333 LEU A CA 1
ATOM 2748 C C . LEU A 1 333 ? 9.07 1.93 -3.781 1 98.88 333 LEU A C 1
ATOM 2750 O O . LEU A 1 333 ? 8.93 1.287 -2.738 1 98.88 333 LEU A O 1
ATOM 2754 N N . LEU A 1 334 ? 8.172 2.867 -4.172 1 98.88 334 LEU A N 1
ATOM 2755 C CA . LEU A 1 334 ? 6.914 3.02 -3.447 1 98.88 334 LEU A CA 1
ATOM 2756 C C . LEU A 1 334 ? 6.125 1.715 -3.451 1 98.88 334 LEU A C 1
ATOM 2758 O O . LEU A 1 334 ? 5.59 1.306 -2.418 1 98.88 334 LEU A O 1
ATOM 2762 N N . TYR A 1 335 ? 6.074 1.05 -4.633 1 98.81 335 TYR A N 1
ATOM 2763 C CA . TYR A 1 335 ? 5.363 -0.218 -4.738 1 98.81 335 TYR A CA 1
ATOM 2764 C C . TYR A 1 335 ? 6.016 -1.284 -3.867 1 98.81 335 TYR A C 1
ATOM 2766 O O . TYR A 1 335 ? 5.328 -2.084 -3.23 1 98.81 335 TYR A O 1
ATOM 2774 N N . VAL A 1 336 ? 7.371 -1.281 -3.799 1 98.81 336 VAL A N 1
ATOM 2775 C CA . VAL A 1 336 ? 8.094 -2.209 -2.938 1 98.81 336 VAL A CA 1
ATOM 2776 C C . VAL A 1 336 ? 7.68 -1.998 -1.484 1 98.81 336 VAL A C 1
ATOM 2778 O O . VAL A 1 336 ? 7.32 -2.951 -0.79 1 98.81 336 VAL A O 1
ATOM 2781 N N . ALA A 1 337 ? 7.664 -0.791 -1.026 1 98.81 337 ALA A N 1
ATOM 2782 C CA . ALA A 1 337 ? 7.375 -0.464 0.368 1 98.81 337 ALA A CA 1
ATOM 2783 C C . ALA A 1 337 ? 5.941 -0.828 0.732 1 98.81 337 ALA A C 1
ATOM 2785 O O . ALA A 1 337 ? 5.672 -1.294 1.843 1 98.81 337 ALA A O 1
ATOM 2786 N N . LEU A 1 338 ? 5.016 -0.589 -0.17 1 98.75 338 LEU A N 1
ATOM 2787 C CA . LEU A 1 338 ? 3.611 -0.885 0.093 1 98.75 338 LEU A CA 1
ATOM 2788 C C . LEU A 1 338 ? 3.383 -2.389 0.197 1 98.75 338 LEU A C 1
ATOM 2790 O O . LEU A 1 338 ? 2.572 -2.844 1.008 1 98.75 338 LEU A O 1
ATOM 2794 N N . ASN A 1 339 ? 4.051 -3.145 -0.637 1 98.81 339 ASN A N 1
ATOM 2795 C CA . ASN A 1 339 ? 3.93 -4.594 -0.521 1 98.81 339 ASN A CA 1
ATOM 2796 C C . ASN A 1 339 ? 4.605 -5.113 0.744 1 98.81 339 ASN A C 1
ATOM 2798 O O . ASN A 1 339 ? 4.141 -6.078 1.351 1 98.81 339 ASN A O 1
ATOM 2802 N N . GLU A 1 340 ? 5.734 -4.504 1.086 1 98.62 340 GLU A N 1
ATOM 2803 C CA . GLU A 1 340 ? 6.348 -4.828 2.371 1 98.62 340 GLU A CA 1
ATOM 2804 C C . GLU A 1 340 ? 5.391 -4.547 3.525 1 98.62 340 GLU A C 1
ATOM 2806 O O . GLU A 1 340 ? 5.254 -5.363 4.438 1 98.62 340 GLU A O 1
ATOM 2811 N N . ALA A 1 341 ? 4.75 -3.41 3.449 1 98.81 341 ALA A N 1
ATOM 2812 C CA . ALA A 1 341 ? 3.734 -3.057 4.438 1 98.81 341 ALA A CA 1
ATOM 2813 C C . ALA A 1 341 ? 2.617 -4.098 4.469 1 98.81 341 ALA A C 1
ATOM 2815 O O . ALA A 1 341 ? 2.146 -4.477 5.543 1 98.81 341 ALA A O 1
ATOM 2816 N N . ALA A 1 342 ? 2.164 -4.551 3.32 1 98.88 342 ALA A N 1
ATOM 2817 C CA . ALA A 1 342 ? 1.074 -5.52 3.223 1 98.88 342 ALA A CA 1
ATOM 2818 C C . ALA A 1 342 ? 1.472 -6.855 3.846 1 98.88 342 ALA A C 1
ATOM 2820 O O . ALA A 1 342 ? 0.658 -7.504 4.508 1 98.88 342 ALA A O 1
ATOM 2821 N N . LEU A 1 343 ? 2.752 -7.266 3.605 1 98.81 343 LEU A N 1
ATOM 2822 C CA . LEU A 1 343 ? 3.23 -8.516 4.191 1 98.81 343 LEU A CA 1
ATOM 2823 C C . LEU A 1 343 ? 3.146 -8.469 5.711 1 98.81 343 LEU A C 1
ATOM 2825 O O . LEU A 1 343 ? 2.475 -9.305 6.324 1 98.81 343 LEU A O 1
ATOM 2829 N N . TYR A 1 344 ? 3.662 -7.48 6.312 1 98.75 344 TYR A N 1
ATOM 2830 C CA . TYR A 1 344 ? 3.729 -7.41 7.77 1 98.75 344 TYR A CA 1
ATOM 2831 C C . TYR A 1 344 ? 2.391 -6.973 8.352 1 98.75 344 TYR A C 1
ATOM 2833 O O . TYR A 1 344 ? 1.996 -7.434 9.43 1 98.75 344 TYR A O 1
ATOM 2841 N N . GLY A 1 345 ? 1.711 -6.078 7.629 1 98.81 345 GLY A N 1
ATOM 2842 C CA . GLY A 1 345 ? 0.396 -5.652 8.078 1 98.81 345 GLY A CA 1
ATOM 2843 C C . GLY A 1 345 ? -0.624 -6.773 8.094 1 98.81 345 GLY A C 1
ATOM 2844 O O . GLY A 1 345 ? -1.433 -6.875 9.016 1 98.81 345 GLY A O 1
ATOM 2845 N N . SER A 1 346 ? -0.609 -7.648 7.047 1 98.81 346 SER A N 1
ATOM 2846 C CA . SER A 1 346 ? -1.557 -8.758 6.984 1 98.81 346 SER A CA 1
ATOM 2847 C C . SER A 1 346 ? -1.319 -9.75 8.117 1 98.81 346 SER A C 1
ATOM 2849 O O . SER A 1 346 ? -2.26 -10.383 8.602 1 98.81 346 SER A O 1
ATOM 2851 N N . VAL A 1 347 ? -0.064 -9.891 8.547 1 98.81 347 VAL A N 1
ATOM 2852 C CA . VAL A 1 347 ? 0.264 -10.781 9.656 1 98.81 347 VAL A CA 1
ATOM 2853 C C . VAL A 1 347 ? -0.148 -10.133 10.977 1 98.81 347 VAL A C 1
ATOM 2855 O O . VAL A 1 347 ? -0.71 -10.797 11.852 1 98.81 347 VAL A O 1
ATOM 2858 N N . ALA A 1 348 ? 0.122 -8.82 11.109 1 98.44 348 ALA A N 1
ATOM 2859 C CA . ALA A 1 348 ? -0.24 -8.102 12.328 1 98.44 348 ALA A CA 1
ATOM 2860 C C . ALA A 1 348 ? -1.746 -8.156 12.57 1 98.44 348 ALA A C 1
ATOM 2862 O O . ALA A 1 348 ? -2.197 -8.266 13.711 1 98.44 348 ALA A O 1
ATOM 2863 N N . ARG A 1 349 ? -2.498 -8.141 11.492 1 98 349 ARG A N 1
ATOM 2864 C CA . ARG A 1 349 ? -3.955 -8.117 11.57 1 98 349 ARG A CA 1
ATOM 2865 C C . ARG A 1 349 ? -4.535 -9.492 11.266 1 98 349 ARG A C 1
ATOM 2867 O O . ARG A 1 349 ? -5.695 -9.609 10.859 1 98 349 ARG A O 1
ATOM 2874 N N . ALA A 1 350 ? -3.77 -10.516 11.46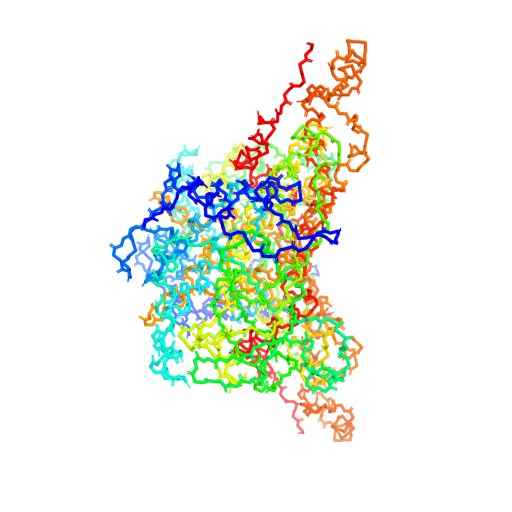1 1 98.62 350 ALA A N 1
ATOM 2875 C CA . ALA A 1 350 ? -4.176 -11.875 11.094 1 98.62 350 ALA A CA 1
ATOM 2876 C C . ALA A 1 350 ? -5.43 -12.289 11.859 1 98.62 350 ALA A C 1
ATOM 2878 O O . ALA A 1 350 ? -5.672 -11.812 12.977 1 98.62 350 ALA A O 1
ATOM 2879 N N . GLN A 1 351 ? -6.254 -13.07 11.266 1 97.94 351 GLN A N 1
ATOM 2880 C CA . GLN A 1 351 ? -7.422 -13.648 11.922 1 97.94 351 GLN A CA 1
ATOM 2881 C C . GLN A 1 351 ? -7.082 -14.984 12.586 1 97.94 351 GLN A C 1
ATOM 2883 O O . GLN A 1 351 ? -6.645 -15.922 11.914 1 97.94 351 GLN A O 1
ATOM 2888 N N . GLU A 1 352 ? -7.301 -15.031 13.883 1 97.75 352 GLU A N 1
ATOM 2889 C CA . GLU A 1 352 ? -7.02 -16.25 14.641 1 97.75 352 GLU A CA 1
ATOM 2890 C C . GLU A 1 352 ? -8.25 -17.141 14.727 1 97.75 352 GLU A C 1
ATOM 2892 O O . GLU A 1 352 ? -9.156 -16.875 15.531 1 97.75 352 GLU A O 1
ATOM 2897 N N . LEU A 1 353 ? -8.242 -18.156 13.898 1 97.19 353 LEU A N 1
ATOM 2898 C CA . LEU A 1 353 ? -9.32 -19.141 13.883 1 97.19 353 LEU A CA 1
ATOM 2899 C C . LEU A 1 353 ? -8.969 -20.344 14.758 1 97.19 353 LEU A C 1
ATOM 2901 O O . LEU A 1 353 ? -7.82 -20.484 15.18 1 97.19 353 LEU A O 1
ATOM 2905 N N . PRO A 1 354 ? -9.898 -21.203 15.109 1 95.62 354 PRO A N 1
ATOM 2906 C CA . PRO A 1 354 ? -9.656 -22.328 16.016 1 95.62 354 PRO A CA 1
ATOM 2907 C C . PRO A 1 354 ? -8.539 -23.25 15.539 1 95.62 354 PRO A C 1
ATOM 2909 O O . PRO A 1 354 ? -7.742 -23.734 16.344 1 95.62 354 PRO A O 1
ATOM 2912 N N . ASN A 1 355 ? -8.414 -23.438 14.188 1 96.19 355 ASN A N 1
ATOM 2913 C CA . ASN A 1 355 ? -7.512 -24.469 13.695 1 96.19 355 ASN A CA 1
ATOM 2914 C C . ASN A 1 355 ? -6.352 -23.859 12.906 1 96.19 355 ASN A C 1
ATOM 2916 O O . ASN A 1 355 ? -5.406 -24.578 12.547 1 96.19 355 ASN A O 1
ATOM 2920 N N . ILE A 1 356 ? -6.395 -22.547 12.688 1 98.25 356 ILE A N 1
ATOM 2921 C CA . ILE A 1 356 ? -5.383 -21.938 11.828 1 98.25 356 ILE A CA 1
ATOM 2922 C C . ILE A 1 356 ? -5.398 -20.422 12.016 1 98.25 356 ILE A C 1
ATOM 2924 O O . ILE A 1 356 ? -6.43 -19.844 12.352 1 98.25 356 ILE A O 1
ATOM 2928 N N . VAL A 1 357 ? -4.258 -19.781 11.898 1 98.5 357 VAL A N 1
ATOM 2929 C CA . VAL A 1 357 ? -4.16 -18.328 11.82 1 98.5 357 VAL A CA 1
ATOM 2930 C C . VAL A 1 357 ? -3.953 -17.906 10.367 1 98.5 357 VAL A C 1
ATOM 2932 O O . VAL A 1 357 ? -2.996 -18.344 9.719 1 98.5 357 VAL A O 1
ATOM 2935 N N . ARG A 1 358 ? -4.875 -17.156 9.805 1 98.38 358 ARG A N 1
ATOM 2936 C CA . ARG A 1 358 ? -4.742 -16.766 8.406 1 98.38 358 ARG A CA 1
ATOM 2937 C C . ARG A 1 358 ? -4.465 -15.266 8.289 1 98.38 358 ARG A C 1
ATOM 2939 O O . ARG A 1 358 ? -4.918 -14.477 9.125 1 98.38 358 ARG A O 1
ATOM 2946 N N . PRO A 1 359 ? -3.705 -14.891 7.285 1 98.62 359 PRO A N 1
ATOM 2947 C CA . PRO A 1 359 ? -3.439 -13.461 7.086 1 98.62 359 PRO A CA 1
ATOM 2948 C C . PRO A 1 359 ? -4.711 -12.656 6.84 1 98.62 359 PRO A C 1
ATOM 2950 O O . PRO A 1 359 ? -5.711 -13.195 6.363 1 98.62 359 PRO A O 1
ATOM 2953 N N . ASP A 1 360 ? -4.691 -11.367 7.156 1 98.44 360 ASP A N 1
ATOM 2954 C CA . ASP A 1 360 ? -5.824 -10.484 6.918 1 98.44 360 ASP A CA 1
ATOM 2955 C C . ASP A 1 360 ? -6.227 -10.492 5.445 1 98.44 360 ASP A C 1
ATOM 2957 O O . ASP A 1 360 ? -5.441 -10.102 4.582 1 98.44 360 ASP A O 1
ATOM 2961 N N . PRO A 1 361 ? -7.445 -10.938 5.184 1 97.62 361 PRO A N 1
ATOM 2962 C CA . PRO A 1 361 ? -7.82 -11.102 3.777 1 97.62 361 PRO A CA 1
ATOM 2963 C C . PRO A 1 361 ? -8.008 -9.766 3.059 1 97.62 361 PRO A C 1
ATOM 2965 O O . PRO A 1 361 ? -7.781 -9.672 1.851 1 97.62 361 PRO A O 1
ATOM 2968 N N . TYR A 1 362 ? -8.414 -8.695 3.768 1 97.88 362 TYR A N 1
ATOM 2969 C CA . TYR A 1 362 ? -8.625 -7.395 3.137 1 97.88 362 TYR A CA 1
ATOM 2970 C C . TYR A 1 362 ? -7.316 -6.832 2.598 1 97.88 362 TYR A C 1
ATOM 2972 O O . TYR A 1 362 ? -7.254 -6.383 1.452 1 97.88 362 TYR A O 1
ATOM 2980 N N . ILE A 1 363 ? -6.266 -6.926 3.436 1 98.62 363 ILE A N 1
ATOM 2981 C CA . ILE A 1 363 ? -4.949 -6.426 3.051 1 98.62 363 ILE A CA 1
ATOM 2982 C C . ILE A 1 363 ? -4.355 -7.324 1.966 1 98.62 363 ILE A C 1
ATOM 2984 O O . ILE A 1 363 ? -3.867 -6.832 0.944 1 98.62 363 ILE A O 1
ATOM 2988 N N . SER A 1 364 ? -4.469 -8.625 2.133 1 98.44 364 SER A N 1
ATOM 2989 C CA . SER A 1 364 ? -3.865 -9.594 1.228 1 98.44 364 SER A CA 1
ATOM 2990 C C . SER A 1 364 ? -4.441 -9.477 -0.179 1 98.44 364 SER A C 1
ATOM 2992 O O . SER A 1 364 ? -3.699 -9.352 -1.153 1 98.44 364 SER A O 1
ATOM 2994 N N . ILE A 1 365 ? -5.75 -9.492 -0.268 1 98.25 365 ILE A N 1
ATOM 2995 C CA . ILE A 1 365 ? -6.422 -9.469 -1.562 1 98.25 365 ILE A CA 1
ATOM 2996 C C . ILE A 1 365 ? -6.207 -8.109 -2.227 1 98.25 365 ILE A C 1
ATOM 2998 O O . ILE A 1 365 ? -5.91 -8.031 -3.42 1 98.25 365 ILE A O 1
ATOM 3002 N N . SER A 1 366 ? -6.277 -7.047 -1.472 1 98.62 366 SER A N 1
ATOM 3003 C CA . SER A 1 366 ? -6.145 -5.703 -2.029 1 98.62 366 SER A CA 1
ATOM 3004 C C . SER A 1 366 ? -4.738 -5.461 -2.562 1 98.62 366 SER A C 1
ATOM 3006 O O . SER A 1 366 ? -4.566 -4.867 -3.631 1 98.62 366 SER A O 1
ATOM 3008 N N . ALA A 1 367 ? -3.74 -5.895 -1.776 1 98.69 367 ALA A N 1
ATOM 3009 C CA . ALA A 1 367 ? -2.367 -5.742 -2.25 1 98.69 367 ALA A CA 1
ATOM 3010 C C . ALA A 1 367 ? -2.141 -6.527 -3.539 1 98.69 367 ALA A C 1
ATOM 3012 O O . ALA A 1 367 ? -1.477 -6.047 -4.457 1 98.69 367 ALA A O 1
ATOM 3013 N N . SER A 1 368 ? -2.68 -7.703 -3.557 1 98.44 368 SER A N 1
ATOM 3014 C CA . SER A 1 368 ? -2.582 -8.523 -4.758 1 98.44 368 SER A CA 1
ATOM 3015 C C . SER A 1 368 ? -3.273 -7.859 -5.941 1 98.44 368 SER A C 1
ATOM 3017 O O . SER A 1 368 ? -2.723 -7.816 -7.043 1 98.44 368 SER A O 1
ATOM 3019 N N . HIS A 1 369 ? -4.52 -7.344 -5.754 1 98.44 369 HIS A N 1
ATOM 3020 C CA . HIS A 1 369 ? -5.25 -6.645 -6.805 1 98.44 369 HIS A CA 1
ATOM 3021 C C . HIS A 1 369 ? -4.488 -5.41 -7.277 1 98.44 369 HIS A C 1
ATOM 3023 O O . HIS A 1 369 ? -4.445 -5.125 -8.477 1 98.44 369 HIS A O 1
ATOM 3029 N N . PHE A 1 370 ? -3.883 -4.727 -6.34 1 98.56 370 PHE A N 1
ATOM 3030 C CA . PHE A 1 370 ? -3.08 -3.555 -6.668 1 98.56 370 PHE A CA 1
ATOM 3031 C C . PHE A 1 370 ? -1.921 -3.932 -7.582 1 98.56 370 PHE A C 1
ATOM 3033 O O . PHE A 1 370 ? -1.617 -3.211 -8.539 1 98.56 370 PHE A O 1
ATOM 3040 N N . ASN A 1 371 ? -1.334 -5.043 -7.371 1 98.62 371 ASN A N 1
ATOM 3041 C CA . ASN A 1 371 ? -0.145 -5.477 -8.094 1 98.62 371 ASN A CA 1
ATOM 3042 C C . ASN A 1 371 ? -0.477 -5.867 -9.531 1 98.62 371 ASN A C 1
ATOM 3044 O O . ASN A 1 371 ? 0.414 -5.949 -10.383 1 98.62 371 ASN A O 1
ATOM 3048 N N . MET A 1 372 ? -1.771 -6.109 -9.844 1 98.12 372 MET A N 1
ATOM 3049 C CA . MET A 1 372 ? -2.17 -6.414 -11.211 1 98.12 372 MET A CA 1
ATOM 3050 C C . MET A 1 372 ? -1.86 -5.246 -12.141 1 98.12 372 MET A C 1
ATOM 3052 O O . MET A 1 372 ? -1.693 -5.434 -13.344 1 98.12 372 MET A O 1
ATOM 3056 N N . LYS A 1 373 ? -1.74 -4.066 -11.555 1 97.38 373 LYS A N 1
ATOM 3057 C CA . LYS A 1 373 ? -1.384 -2.883 -12.336 1 97.38 373 LYS A CA 1
ATOM 3058 C C . LYS A 1 373 ? 0.029 -2.41 -12.008 1 97.38 373 LYS A C 1
ATOM 3060 O O . LYS A 1 373 ? 0.751 -1.932 -12.883 1 97.38 373 LYS A O 1
ATOM 3065 N N . ALA A 1 374 ? 0.477 -2.59 -10.773 1 98.31 374 ALA A N 1
ATOM 3066 C CA . ALA A 1 374 ? 1.757 -2.051 -10.32 1 98.31 374 ALA A CA 1
ATOM 3067 C C . ALA A 1 374 ? 2.924 -2.779 -10.977 1 98.31 374 ALA A C 1
ATOM 3069 O O . ALA A 1 374 ? 3.902 -2.152 -11.383 1 98.31 374 ALA A O 1
ATOM 3070 N N . VAL A 1 375 ? 2.875 -4.121 -11.086 1 98.38 375 VAL A N 1
ATOM 3071 C CA . VAL A 1 375 ? 4.004 -4.895 -11.602 1 98.38 375 VAL A CA 1
ATOM 3072 C C . VAL A 1 375 ? 4.172 -4.637 -13.094 1 98.38 375 VAL A C 1
ATOM 3074 O O . VAL A 1 375 ? 5.27 -4.328 -13.562 1 98.38 375 VAL A O 1
ATOM 3077 N N . PRO A 1 376 ? 3.082 -4.652 -13.898 1 98 376 PRO A N 1
ATOM 3078 C CA . PRO A 1 376 ? 3.223 -4.254 -15.305 1 98 376 PRO A CA 1
ATOM 3079 C C . PRO A 1 376 ? 3.721 -2.816 -15.461 1 98 376 PRO A C 1
ATOM 3081 O O . PRO A 1 376 ? 4.484 -2.523 -16.375 1 98 376 PRO A O 1
ATOM 3084 N N . ARG A 1 377 ? 3.305 -1.923 -14.555 1 98.44 377 ARG A N 1
ATOM 3085 C CA . ARG A 1 377 ? 3.787 -0.546 -14.57 1 98.44 377 ARG A CA 1
ATOM 3086 C C . ARG A 1 377 ? 5.297 -0.494 -14.352 1 98.44 377 ARG A C 1
ATOM 3088 O O . ARG A 1 377 ? 5.992 0.301 -14.992 1 98.44 377 ARG A O 1
ATOM 3095 N N . ALA A 1 378 ? 5.824 -1.289 -13.523 1 98.69 378 ALA A N 1
ATOM 3096 C CA . ALA A 1 378 ? 7.266 -1.348 -13.305 1 98.69 378 ALA A CA 1
ATOM 3097 C C . ALA A 1 378 ? 7.996 -1.788 -14.57 1 98.69 378 ALA A C 1
ATOM 3099 O O . ALA A 1 378 ? 9.055 -1.25 -14.906 1 98.69 378 ALA A O 1
ATOM 3100 N N . ASN A 1 379 ? 7.434 -2.783 -15.266 1 98.38 379 ASN A N 1
ATOM 3101 C CA . ASN A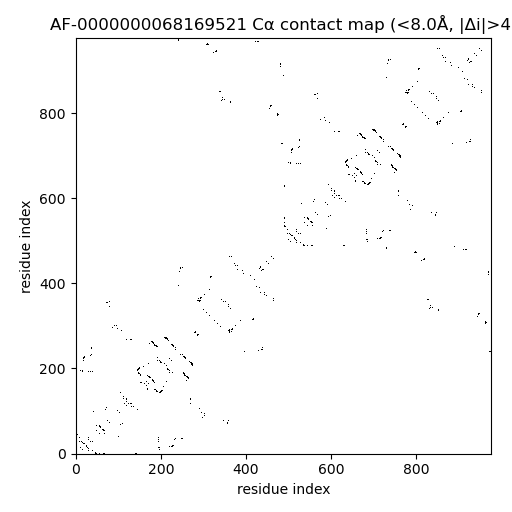 1 379 ? 8.008 -3.193 -16.547 1 98.38 379 ASN A CA 1
ATOM 3102 C C . ASN A 1 379 ? 7.988 -2.055 -17.562 1 98.38 379 ASN A C 1
ATOM 3104 O O . ASN A 1 379 ? 8.953 -1.861 -18.297 1 98.38 379 ASN A O 1
ATOM 3108 N N . GLU A 1 380 ? 6.895 -1.329 -17.594 1 98.19 380 GLU A N 1
ATOM 3109 C CA . GLU A 1 380 ? 6.793 -0.175 -18.484 1 98.19 380 GLU A CA 1
ATOM 3110 C C . GLU A 1 380 ? 7.855 0.872 -18.156 1 98.19 380 GLU A C 1
ATOM 3112 O O . GLU A 1 380 ? 8.461 1.455 -19.047 1 98.19 380 GLU A O 1
ATOM 3117 N N . ILE A 1 381 ? 8.062 1.104 -16.875 1 98.56 381 ILE A N 1
ATOM 3118 C CA . ILE A 1 381 ? 9.07 2.068 -16.438 1 98.56 381 ILE A CA 1
ATOM 3119 C C . ILE A 1 381 ? 10.445 1.64 -16.922 1 98.56 381 ILE A C 1
ATOM 3121 O O . ILE A 1 381 ? 11.227 2.467 -17.406 1 98.56 381 ILE A O 1
ATOM 3125 N N . LEU A 1 382 ? 10.75 0.345 -16.828 1 98.31 382 LEU A N 1
ATOM 3126 C CA . LEU A 1 382 ? 12.031 -0.154 -17.328 1 98.31 382 LEU A CA 1
ATOM 3127 C C . LEU A 1 382 ? 12.18 0.145 -18.828 1 98.31 382 LEU A C 1
ATOM 3129 O O . LEU A 1 382 ? 13.266 0.519 -19.281 1 98.31 382 LEU A O 1
ATOM 3133 N N . ARG A 1 383 ? 11.102 0.03 -19.594 1 97.25 383 ARG A N 1
ATOM 3134 C CA . ARG A 1 383 ? 11.125 0.364 -21.016 1 97.25 383 ARG A CA 1
ATOM 3135 C C . ARG A 1 383 ? 11.344 1.858 -21.219 1 97.25 383 ARG A C 1
ATOM 3137 O O . ARG A 1 383 ? 12.094 2.264 -22.109 1 97.25 383 ARG A O 1
ATOM 3144 N N . LEU A 1 384 ? 10.758 2.646 -20.391 1 96.88 384 LEU A N 1
ATOM 3145 C CA . LEU A 1 384 ? 10.789 4.098 -20.547 1 96.88 384 LEU A CA 1
ATOM 3146 C C . LEU A 1 384 ? 12.172 4.648 -20.188 1 96.88 384 LEU A C 1
ATOM 3148 O O . LEU A 1 384 ? 12.656 5.566 -20.859 1 96.88 384 LEU A O 1
ATOM 3152 N N . ILE A 1 385 ? 12.789 4.066 -19.203 1 96.31 385 ILE A N 1
ATOM 3153 C CA . ILE A 1 385 ? 14.031 4.664 -18.734 1 96.31 385 ILE A CA 1
ATOM 3154 C C . ILE A 1 385 ? 15.195 4.168 -19.594 1 96.31 385 ILE A C 1
ATOM 3156 O O . ILE A 1 385 ? 16.219 4.836 -19.688 1 96.31 385 ILE A O 1
ATOM 3160 N N . SER A 1 386 ? 15.039 3.006 -20.203 1 93.31 386 SER A N 1
ATOM 3161 C CA . SER A 1 386 ? 16.094 2.482 -21.062 1 93.31 386 SER A CA 1
ATOM 3162 C C . SER A 1 386 ? 15.914 2.955 -22.5 1 93.31 386 SER A C 1
ATOM 3164 O O . SER A 1 386 ? 16.891 3.09 -23.25 1 93.31 386 SER A O 1
ATOM 3166 N N . ALA A 1 387 ? 14.633 3.156 -22.875 1 91.12 387 ALA A N 1
ATOM 3167 C CA . ALA A 1 387 ? 14.266 3.664 -24.203 1 91.12 387 ALA A CA 1
ATOM 3168 C C . ALA A 1 387 ? 14.992 2.891 -25.297 1 91.12 387 ALA A C 1
ATOM 3170 O O . ALA A 1 387 ? 14.945 1.659 -25.328 1 91.12 387 ALA A O 1
ATOM 3171 N N . GLY A 1 388 ? 15.672 3.57 -26.156 1 85.62 388 GLY A N 1
ATOM 3172 C CA . GLY A 1 388 ? 16.281 2.979 -27.328 1 85.62 388 GLY A CA 1
ATOM 3173 C C . GLY A 1 388 ? 17.484 2.109 -27 1 85.62 388 GLY A C 1
ATOM 3174 O O . GLY A 1 388 ? 17.844 1.223 -27.781 1 85.62 388 GLY A O 1
ATOM 3175 N N . SER A 1 389 ? 18.062 2.201 -25.812 1 85.12 389 SER A N 1
ATOM 3176 C CA . SER A 1 389 ? 19.25 1.444 -25.438 1 85.12 389 SER A CA 1
ATOM 3177 C C . SER A 1 389 ? 18.922 -0.032 -25.234 1 85.12 389 SER A C 1
ATOM 3179 O O . SER A 1 389 ? 19.828 -0.871 -25.188 1 85.12 389 SER A O 1
ATOM 3181 N N . SER A 1 390 ? 17.703 -0.357 -25.141 1 89.25 390 SER A N 1
ATOM 3182 C CA . SER A 1 390 ? 17.297 -1.74 -24.906 1 89.25 390 SER A CA 1
ATOM 3183 C C . SER A 1 390 ? 17.281 -2.531 -26.219 1 89.25 390 SER A C 1
ATOM 3185 O O . SER A 1 390 ? 17.094 -3.75 -26.203 1 89.25 390 SER A O 1
ATOM 3187 N N . ILE A 1 391 ? 17.641 -1.896 -27.328 1 86.5 391 ILE A N 1
ATOM 3188 C CA . ILE A 1 391 ? 17.406 -2.537 -28.609 1 86.5 391 ILE A CA 1
ATOM 3189 C C . ILE A 1 391 ? 18.734 -3 -29.203 1 86.5 391 ILE A C 1
ATOM 3191 O O . ILE A 1 391 ? 18.859 -4.148 -29.641 1 86.5 391 ILE A O 1
ATOM 3195 N N . PRO A 1 392 ? 19.719 -2.107 -29.25 1 85.69 392 PRO A N 1
ATOM 3196 C CA . PRO A 1 392 ? 20.938 -2.498 -29.953 1 85.69 392 PRO A CA 1
ATOM 3197 C C . PRO A 1 392 ? 21.875 -3.357 -29.109 1 85.69 392 PRO A C 1
ATOM 3199 O O . PRO A 1 392 ? 23 -2.939 -28.797 1 85.69 392 PRO A O 1
ATOM 3202 N N . ILE A 1 393 ? 21.562 -4.527 -28.844 1 89 393 ILE A N 1
ATOM 3203 C CA . ILE A 1 393 ? 22.375 -5.516 -28.141 1 89 393 ILE A CA 1
ATOM 3204 C C . ILE A 1 393 ? 23 -6.477 -29.156 1 89 393 ILE A C 1
ATOM 3206 O O . ILE A 1 393 ? 22.312 -6.992 -30.031 1 89 393 ILE A O 1
ATOM 3210 N N . PRO A 1 394 ? 24.266 -6.621 -28.969 1 89.31 394 PRO A N 1
ATOM 3211 C CA . PRO A 1 394 ? 24.875 -7.57 -29.906 1 89.31 394 PRO A CA 1
ATOM 3212 C C . PRO A 1 394 ? 24.172 -8.922 -29.922 1 89.31 394 PRO A C 1
ATOM 3214 O O . PRO A 1 394 ? 23.484 -9.273 -28.969 1 89.31 394 PRO A O 1
ATOM 3217 N N . ALA A 1 395 ? 24.438 -9.688 -30.969 1 87.25 395 ALA A N 1
ATOM 3218 C CA . ALA A 1 395 ? 23.656 -10.891 -31.25 1 87.25 395 ALA A CA 1
ATOM 3219 C C . ALA A 1 395 ? 23.875 -11.953 -30.172 1 87.25 395 ALA A C 1
ATOM 3221 O O . ALA A 1 395 ? 22.953 -12.695 -29.828 1 87.25 395 ALA A O 1
ATOM 3222 N N . GLY A 1 396 ? 25.172 -12.039 -29.781 1 89.94 396 GLY A N 1
ATOM 3223 C CA . GLY A 1 396 ? 25.406 -13.062 -28.766 1 89.94 396 GLY A CA 1
ATOM 3224 C C . GLY A 1 396 ? 26.828 -13.102 -28.266 1 89.94 396 GLY A C 1
ATOM 3225 O O . GLY A 1 396 ? 27.641 -12.242 -28.609 1 89.94 396 GLY A O 1
ATOM 3226 N N . ALA A 1 397 ? 27.047 -14.133 -27.438 1 91.12 397 ALA A N 1
ATOM 3227 C CA . ALA A 1 397 ? 28.344 -14.297 -26.781 1 91.12 397 ALA A CA 1
ATOM 3228 C C . ALA A 1 397 ? 29.469 -14.438 -27.797 1 91.12 397 ALA A C 1
ATOM 3230 O O . ALA A 1 397 ? 30.578 -13.977 -27.547 1 91.12 397 ALA A O 1
ATOM 3231 N N . LYS A 1 398 ? 29.188 -14.938 -28.875 1 90.31 398 LYS A N 1
ATOM 3232 C CA . LYS A 1 398 ? 30.203 -15.203 -29.875 1 90.31 398 LYS A CA 1
ATOM 3233 C C . LYS A 1 398 ? 30.766 -13.906 -30.453 1 90.31 398 LYS A C 1
ATOM 3235 O O . LYS A 1 398 ? 31.859 -13.891 -31.016 1 90.31 398 LYS A O 1
ATOM 3240 N N . ASP A 1 399 ? 30.047 -12.891 -30.375 1 91.38 399 ASP A N 1
ATOM 3241 C CA . ASP A 1 399 ? 30.516 -11.586 -30.828 1 91.38 399 ASP A CA 1
ATOM 3242 C C . ASP A 1 399 ? 31.781 -11.172 -30.094 1 91.38 399 ASP A C 1
ATOM 3244 O O . ASP A 1 399 ? 32.594 -10.383 -30.609 1 91.38 399 ASP A O 1
ATOM 3248 N N . PHE A 1 400 ? 32.031 -11.742 -28.969 1 92.75 400 PHE A N 1
ATOM 3249 C CA . PHE A 1 400 ? 33.156 -11.352 -28.156 1 92.75 400 PHE A CA 1
ATOM 3250 C C . PHE A 1 400 ? 34.344 -12.289 -28.406 1 92.75 400 PHE A C 1
ATOM 3252 O O . PHE A 1 400 ? 35.406 -12.109 -27.828 1 92.75 400 PHE A O 1
ATOM 3259 N N . THR A 1 401 ? 34.156 -13.305 -29.25 1 92.25 401 THR A N 1
ATOM 3260 C CA . THR A 1 401 ? 35.219 -14.289 -29.469 1 92.25 401 THR A CA 1
ATOM 3261 C C . THR A 1 401 ? 36.031 -13.922 -30.703 1 92.25 401 THR A C 1
ATOM 3263 O O . THR A 1 401 ? 37.156 -14.43 -30.875 1 92.25 401 THR A O 1
ATOM 3266 N N . ASN A 1 402 ? 35.469 -13.109 -31.547 1 91.62 402 ASN A N 1
ATOM 3267 C CA . ASN A 1 402 ? 36.25 -12.555 -32.656 1 91.62 402 ASN A CA 1
ATOM 3268 C C . ASN A 1 402 ? 37.031 -11.32 -32.25 1 91.62 402 ASN A C 1
ATOM 3270 O O . ASN A 1 402 ? 36.469 -10.281 -31.922 1 91.62 402 ASN A O 1
ATOM 3274 N N . PRO A 1 403 ? 38.344 -11.43 -32.344 1 93.06 403 PRO A N 1
ATOM 3275 C CA . PRO A 1 403 ? 39.156 -10.344 -31.828 1 93.06 403 PRO A CA 1
ATOM 3276 C C . PRO A 1 403 ? 38.875 -9.008 -32.5 1 93.06 403 PRO A C 1
ATOM 3278 O O . PRO A 1 403 ? 38.875 -7.961 -31.859 1 93.06 403 PRO A O 1
ATOM 3281 N N . GLU A 1 404 ? 38.594 -9.047 -33.75 1 92.69 404 GLU A N 1
ATOM 3282 C CA . GLU A 1 404 ? 38.312 -7.812 -34.469 1 92.69 404 GLU A CA 1
ATOM 3283 C C . GLU A 1 404 ? 37 -7.215 -34.031 1 92.69 404 GLU A C 1
ATOM 3285 O O . GLU A 1 404 ? 36.906 -6.02 -33.75 1 92.69 404 GLU A O 1
ATOM 3290 N N . GLU A 1 405 ? 36.062 -8.008 -34.031 1 92.81 405 GLU A N 1
ATOM 3291 C CA . GLU A 1 405 ? 34.719 -7.57 -33.625 1 92.81 405 GLU A CA 1
ATOM 3292 C C . GLU A 1 405 ? 34.75 -7.109 -32.156 1 92.81 405 GLU A C 1
ATOM 3294 O O . GLU A 1 405 ? 34.156 -6.082 -31.828 1 92.81 405 GLU A O 1
ATOM 3299 N N . ARG A 1 406 ? 35.375 -7.867 -31.359 1 92.31 406 ARG A N 1
ATOM 3300 C CA . ARG A 1 406 ? 35.438 -7.562 -29.922 1 92.31 406 ARG A CA 1
ATOM 3301 C C . ARG A 1 406 ? 36.062 -6.184 -29.703 1 92.31 406 ARG A C 1
ATOM 3303 O O . ARG A 1 406 ? 35.625 -5.449 -28.797 1 92.31 406 ARG A O 1
ATOM 3310 N N . ALA A 1 407 ? 37.031 -5.852 -30.453 1 92 407 ALA A N 1
ATOM 3311 C CA . ALA A 1 407 ? 37.688 -4.547 -30.328 1 92 407 ALA A CA 1
ATOM 3312 C C . ALA A 1 407 ? 36.688 -3.42 -30.562 1 92 407 ALA A C 1
ATOM 3314 O O . ALA A 1 407 ? 36.719 -2.396 -29.875 1 92 407 ALA A O 1
ATOM 3315 N N . TYR A 1 408 ? 35.844 -3.621 -31.562 1 92.06 408 TYR A N 1
ATOM 3316 C CA . TYR A 1 408 ? 34.781 -2.635 -31.828 1 92.06 408 TYR A CA 1
ATOM 3317 C C . TYR A 1 408 ? 33.812 -2.545 -30.656 1 92.06 408 TYR A C 1
ATOM 3319 O O . TYR A 1 408 ? 33.406 -1.448 -30.25 1 92.06 408 TYR A O 1
ATOM 3327 N N . LEU A 1 409 ? 33.406 -3.678 -30.156 1 92 409 LEU A N 1
ATOM 3328 C CA . LEU A 1 409 ? 32.469 -3.717 -29.047 1 92 409 LEU A CA 1
ATOM 3329 C C . LEU A 1 409 ? 33.031 -3.021 -27.812 1 92 409 LEU A C 1
ATOM 3331 O O . LEU A 1 409 ? 32.344 -2.211 -27.188 1 92 409 LEU A O 1
ATOM 3335 N N . GLU A 1 410 ? 34.25 -3.371 -27.516 1 91.19 410 GLU A N 1
ATOM 3336 C CA . GLU A 1 410 ? 34.875 -2.816 -26.328 1 91.19 410 GLU A CA 1
ATOM 3337 C C . GLU A 1 410 ? 35 -1.299 -26.438 1 91.19 410 GLU A C 1
ATOM 3339 O O . GLU A 1 410 ? 34.938 -0.595 -25.422 1 91.19 410 GLU A O 1
ATOM 3344 N N . LYS A 1 411 ? 35.188 -0.86 -27.625 1 89.12 411 LYS A N 1
ATOM 3345 C CA . LYS A 1 411 ? 35.344 0.573 -27.828 1 89.12 411 LYS A CA 1
ATOM 3346 C C . LYS A 1 411 ? 34 1.294 -27.859 1 89.12 411 LYS A C 1
ATOM 3348 O O . LYS A 1 411 ? 33.844 2.354 -27.25 1 89.12 411 LYS A O 1
ATOM 3353 N N . TYR A 1 412 ? 33.031 0.7 -28.516 1 88.75 412 TYR A N 1
ATOM 3354 C CA . TYR A 1 412 ? 31.859 1.481 -28.875 1 88.75 412 TYR A CA 1
ATOM 3355 C C . TYR A 1 412 ? 30.672 1.119 -27.984 1 88.75 412 TYR A C 1
ATOM 3357 O O . TYR A 1 412 ? 29.672 1.839 -27.953 1 88.75 412 TYR A O 1
ATOM 3365 N N . MET A 1 413 ? 30.781 0.048 -27.234 1 86.75 413 MET A N 1
ATOM 3366 C CA . MET A 1 413 ? 29.625 -0.378 -26.453 1 86.75 413 MET A CA 1
ATOM 3367 C C . MET A 1 413 ? 29.891 -0.164 -24.953 1 86.75 413 MET A C 1
ATOM 3369 O O . MET A 1 413 ? 29.047 -0.497 -24.125 1 86.75 413 MET A O 1
ATOM 3373 N N . ALA A 1 414 ? 31.016 0.323 -24.672 1 82.5 414 ALA A N 1
ATOM 3374 C CA . ALA A 1 414 ? 31.297 0.579 -23.266 1 82.5 414 ALA A CA 1
ATOM 3375 C C . ALA A 1 414 ? 30.469 1.748 -22.75 1 82.5 414 ALA A C 1
ATOM 3377 O O . ALA A 1 414 ? 29.984 2.572 -23.531 1 82.5 414 ALA A O 1
ATOM 3378 N N . MET A 1 415 ? 30.156 1.69 -21.5 1 81.19 415 MET A N 1
ATOM 3379 C CA . MET A 1 415 ? 29.516 2.781 -20.766 1 81.19 415 MET A CA 1
ATOM 3380 C C . MET A 1 415 ? 30.359 3.199 -19.562 1 81.19 415 MET A C 1
ATOM 3382 O O . MET A 1 415 ? 31.25 2.463 -19.141 1 81.19 415 MET A O 1
ATOM 3386 N N . LYS A 1 416 ? 30.266 4.43 -19.062 1 75.5 416 LYS A N 1
ATOM 3387 C CA . LYS A 1 416 ? 31.094 4.965 -17.984 1 75.5 416 LYS A CA 1
ATOM 3388 C C . LYS A 1 416 ? 31.156 3.988 -16.812 1 75.5 416 LYS A C 1
ATOM 3390 O O . LYS A 1 416 ? 32.219 3.803 -16.203 1 75.5 416 LYS A O 1
ATOM 3395 N N . GLY A 1 417 ? 30.141 3.188 -16.641 1 74.31 417 GLY A N 1
ATOM 3396 C CA . GLY A 1 417 ? 30.141 2.293 -15.5 1 74.31 417 GLY A CA 1
ATOM 3397 C C . GLY A 1 417 ? 30.188 0.827 -15.883 1 74.31 417 GLY A C 1
ATOM 3398 O O . GLY A 1 417 ? 30.344 -0.043 -15.023 1 74.31 417 GLY A O 1
ATOM 3399 N N . PHE A 1 418 ? 30.297 0.549 -17.062 1 86.38 418 PHE A N 1
ATOM 3400 C CA . PHE A 1 418 ? 30.266 -0.823 -17.562 1 86.38 418 PHE A CA 1
ATOM 3401 C C . PHE A 1 418 ? 31.266 -1.001 -18.703 1 86.38 418 PHE A C 1
ATOM 3403 O O . PHE A 1 418 ? 31.328 -0.16 -19.609 1 86.38 418 PHE A O 1
ATOM 3410 N N . ASP A 1 419 ? 32.125 -2.043 -18.531 1 88.88 419 ASP A N 1
ATOM 3411 C CA . ASP A 1 419 ? 32.781 -2.432 -19.781 1 88.88 419 ASP A CA 1
ATOM 3412 C C . ASP A 1 419 ? 31.766 -3.016 -20.766 1 88.88 419 ASP A C 1
ATOM 3414 O O . ASP A 1 419 ? 30.578 -3.156 -20.438 1 88.88 419 ASP A O 1
ATOM 3418 N N . ALA A 1 420 ? 32.188 -3.24 -21.906 1 89.81 420 ALA A N 1
ATOM 3419 C CA . ALA A 1 420 ? 31.297 -3.666 -22.984 1 89.81 420 ALA A CA 1
ATOM 3420 C C . ALA A 1 420 ? 30.594 -4.969 -22.609 1 89.81 420 ALA A C 1
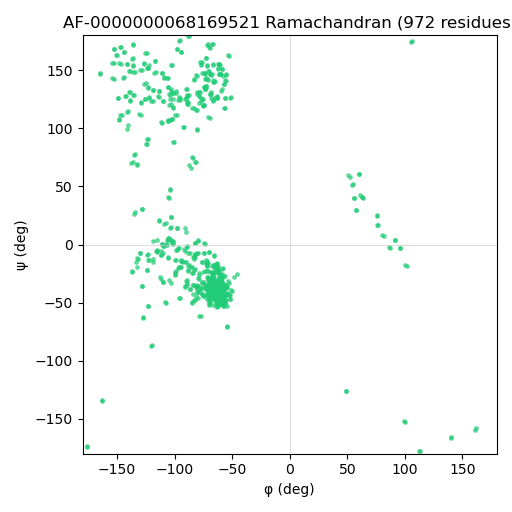ATOM 3422 O O . ALA A 1 420 ? 29.391 -5.121 -22.875 1 89.81 420 ALA A O 1
ATOM 3423 N N . LEU A 1 421 ? 31.281 -5.863 -22.062 1 92.62 421 LEU A N 1
ATOM 3424 C CA . LEU A 1 421 ? 30.703 -7.16 -21.719 1 92.62 421 LEU A CA 1
ATOM 3425 C C . LEU A 1 421 ? 29.641 -7.016 -20.641 1 92.62 421 LEU A C 1
ATOM 3427 O O . LEU A 1 421 ? 28.562 -7.586 -20.766 1 92.62 421 LEU A O 1
ATOM 3431 N N . GLU A 1 422 ? 29.922 -6.285 -19.641 1 92.75 422 GLU A N 1
ATOM 3432 C CA . GLU A 1 422 ? 28.969 -6.051 -18.562 1 92.75 422 GLU A CA 1
ATOM 3433 C C . GLU A 1 422 ? 27.719 -5.359 -19.078 1 92.75 422 GLU A C 1
ATOM 3435 O O . GLU A 1 422 ? 26.609 -5.668 -18.641 1 92.75 422 GLU A O 1
ATOM 3440 N N . ARG A 1 423 ? 27.938 -4.449 -19.906 1 92.88 423 ARG A N 1
ATOM 3441 C CA . ARG A 1 423 ? 26.797 -3.764 -20.5 1 92.88 423 ARG A CA 1
ATOM 3442 C C . ARG A 1 423 ? 25.906 -4.742 -21.25 1 92.88 423 ARG A C 1
ATOM 3444 O O . ARG A 1 423 ? 24.688 -4.742 -21.078 1 92.88 423 ARG A O 1
ATOM 3451 N N . VAL A 1 424 ? 26.547 -5.473 -22.078 1 93.12 424 VAL A N 1
ATOM 3452 C CA . VAL A 1 424 ? 25.781 -6.398 -22.906 1 93.12 424 VAL A CA 1
ATOM 3453 C C . VAL A 1 424 ? 25.031 -7.395 -22.031 1 93.12 424 VAL A C 1
ATOM 3455 O O . VAL A 1 424 ? 23.844 -7.672 -22.25 1 93.12 424 VAL A O 1
ATOM 3458 N N . LYS A 1 425 ? 25.656 -7.895 -20.984 1 95.19 425 LYS A N 1
ATOM 3459 C CA . LYS A 1 425 ? 25.016 -8.805 -20.047 1 95.19 425 LYS A CA 1
ATOM 3460 C C . LYS A 1 425 ? 23.812 -8.156 -19.391 1 95.19 425 LYS A C 1
ATOM 3462 O O . LYS A 1 425 ? 22.75 -8.758 -19.297 1 95.19 425 LYS A O 1
ATOM 3467 N N . THR A 1 426 ? 23.984 -6.945 -18.953 1 95.62 426 THR A N 1
ATOM 3468 C CA . THR A 1 426 ? 22.938 -6.219 -18.25 1 95.62 426 THR A CA 1
ATOM 3469 C C . THR A 1 426 ? 21.75 -5.973 -19.172 1 95.62 426 THR A C 1
ATOM 3471 O O . THR A 1 426 ? 20.594 -6.152 -18.766 1 95.62 426 THR A O 1
ATOM 3474 N N . PHE A 1 427 ? 21.984 -5.621 -20.344 1 94.62 427 PHE A N 1
ATOM 3475 C CA . PHE A 1 427 ? 20.906 -5.293 -21.266 1 94.62 427 PHE A CA 1
ATOM 3476 C C . PHE A 1 427 ? 20.266 -6.559 -21.828 1 94.62 427 PHE A C 1
ATOM 3478 O O . PHE A 1 427 ? 19.094 -6.555 -22.203 1 94.62 427 PHE A O 1
ATOM 3485 N N . ASN A 1 428 ? 21.047 -7.648 -21.938 1 95.62 428 ASN A N 1
ATOM 3486 C CA . ASN A 1 428 ? 20.422 -8.938 -22.203 1 95.62 428 ASN A CA 1
ATOM 3487 C C . ASN A 1 428 ? 19.422 -9.305 -21.094 1 95.62 428 ASN A C 1
ATOM 3489 O O . ASN A 1 428 ? 18.328 -9.773 -21.391 1 95.62 428 ASN A O 1
ATOM 3493 N N . LEU A 1 429 ? 19.844 -9.094 -19.891 1 97.44 429 LEU A N 1
ATOM 3494 C CA . LEU A 1 429 ? 18.953 -9.344 -18.75 1 97.44 429 LEU A CA 1
ATOM 3495 C C . LEU A 1 429 ? 17.719 -8.461 -18.844 1 97.44 429 LEU A C 1
ATOM 3497 O O . LEU A 1 429 ? 16.594 -8.945 -18.672 1 97.44 429 LEU A O 1
ATOM 3501 N N . LEU A 1 430 ? 17.938 -7.191 -19.125 1 97.75 430 LEU A N 1
ATOM 3502 C CA . LEU A 1 430 ? 16.812 -6.266 -19.266 1 97.75 430 LEU A CA 1
ATOM 3503 C C . LEU A 1 430 ? 15.844 -6.746 -20.344 1 97.75 430 LEU A C 1
ATOM 3505 O O . LEU A 1 430 ? 14.641 -6.844 -20.109 1 97.75 430 LEU A O 1
ATOM 3509 N N . TRP A 1 431 ? 16.375 -7.012 -21.531 1 95.62 431 TRP A N 1
ATOM 3510 C CA . TRP A 1 431 ? 15.523 -7.418 -22.641 1 95.62 431 TRP A CA 1
ATOM 3511 C C . TRP A 1 431 ? 14.766 -8.695 -22.328 1 95.62 431 TRP A C 1
ATOM 3513 O O . TRP A 1 431 ? 13.586 -8.828 -22.672 1 95.62 431 TRP A O 1
ATOM 3523 N N . ASP A 1 432 ? 15.461 -9.625 -21.688 1 96.44 432 ASP A N 1
ATOM 3524 C CA . ASP A 1 432 ? 14.836 -10.883 -21.312 1 96.44 432 ASP A CA 1
ATOM 3525 C C . ASP A 1 432 ? 13.641 -10.656 -20.391 1 96.44 432 ASP A C 1
ATOM 3527 O O . ASP A 1 432 ? 12.664 -11.406 -20.422 1 96.44 432 ASP A O 1
ATOM 3531 N N . VAL A 1 433 ? 13.664 -9.625 -19.578 1 97.69 433 VAL A N 1
ATOM 3532 C CA . VAL A 1 433 ? 12.609 -9.297 -18.641 1 97.69 433 VAL A CA 1
ATOM 3533 C C . VAL A 1 433 ? 11.469 -8.586 -19.359 1 97.69 433 VAL A C 1
ATOM 3535 O O . VAL A 1 433 ? 10.297 -8.898 -19.141 1 97.69 433 VAL A O 1
ATOM 3538 N N . ILE A 1 434 ? 11.734 -7.672 -20.297 1 97.19 434 ILE A N 1
ATOM 3539 C CA . ILE A 1 434 ? 10.695 -6.754 -20.75 1 97.19 434 ILE A CA 1
ATOM 3540 C C . ILE A 1 434 ? 10.32 -7.078 -22.203 1 97.19 434 ILE A C 1
ATOM 3542 O O . ILE A 1 434 ? 9.32 -6.57 -22.719 1 97.19 434 ILE A O 1
ATOM 3546 N N . GLY A 1 435 ? 11.07 -7.953 -22.844 1 94.06 435 GLY A N 1
ATOM 3547 C CA . GLY A 1 435 ? 10.859 -8.031 -24.281 1 94.06 435 GLY A CA 1
ATOM 3548 C C . GLY A 1 435 ? 10.828 -9.453 -24.797 1 94.06 435 GLY A C 1
ATOM 3549 O O . GLY A 1 435 ? 10.336 -9.711 -25.906 1 94.06 435 GLY A O 1
ATOM 3550 N N . SER A 1 436 ? 11.422 -10.398 -24.109 1 94.31 436 SER A N 1
ATOM 3551 C CA . SER A 1 436 ? 11.391 -11.789 -24.562 1 94.31 436 SER A CA 1
ATOM 3552 C C . SER A 1 436 ? 9.984 -12.375 -24.438 1 94.31 436 SER A C 1
ATOM 3554 O O . SER A 1 436 ? 9.109 -11.781 -23.812 1 94.31 436 SER A O 1
ATOM 3556 N N . GLU A 1 437 ? 9.773 -13.539 -25.016 1 94.06 437 GLU A N 1
ATOM 3557 C CA . GLU A 1 437 ? 8.484 -14.219 -24.891 1 94.06 437 GLU A CA 1
ATOM 3558 C C . GLU A 1 437 ? 8.211 -14.609 -23.438 1 94.06 437 GLU A C 1
ATOM 3560 O O . GLU A 1 437 ? 7.074 -14.5 -22.969 1 94.06 437 GLU A O 1
ATOM 3565 N N . VAL A 1 438 ? 9.281 -15.062 -22.719 1 95.69 438 VAL A N 1
ATOM 3566 C CA . VAL A 1 438 ? 9.133 -15.422 -21.312 1 95.69 438 VAL A CA 1
ATOM 3567 C C . VAL A 1 438 ? 8.766 -14.18 -20.5 1 95.69 438 VAL A C 1
ATOM 3569 O O . VAL A 1 438 ? 7.852 -14.219 -19.672 1 95.69 438 VAL A O 1
ATOM 3572 N N . GLY A 1 439 ? 9.5 -13.102 -20.75 1 95.88 439 GLY A N 1
ATOM 3573 C CA . GLY A 1 439 ? 9.188 -11.859 -20.062 1 95.88 439 GLY A CA 1
ATOM 3574 C C . GLY A 1 439 ? 7.758 -11.398 -20.281 1 95.88 439 GLY A C 1
ATOM 3575 O O . GLY A 1 439 ? 7.066 -11.016 -19.344 1 95.88 439 GLY A O 1
ATOM 3576 N N . MET A 1 440 ? 7.312 -11.477 -21.5 1 95.19 440 MET A N 1
ATOM 3577 C CA . MET A 1 440 ? 5.965 -11.039 -21.859 1 95.19 440 MET A CA 1
ATOM 3578 C C . MET A 1 440 ? 4.918 -11.969 -21.25 1 95.19 440 MET A C 1
ATOM 3580 O O . MET A 1 440 ? 3.838 -11.523 -20.859 1 95.19 440 MET A O 1
ATOM 3584 N N . ARG A 1 441 ? 5.191 -13.234 -21.234 1 95.69 441 ARG A N 1
ATOM 3585 C CA . ARG A 1 441 ? 4.289 -14.18 -20.578 1 95.69 441 ARG A CA 1
ATOM 3586 C C . ARG A 1 441 ? 4.105 -13.828 -19.109 1 95.69 441 ARG A C 1
ATOM 3588 O O . ARG A 1 441 ? 2.982 -13.844 -18.594 1 95.69 441 ARG A O 1
ATOM 3595 N N . TYR A 1 442 ? 5.176 -13.523 -18.422 1 96.69 442 TYR A N 1
ATOM 3596 C CA . TYR A 1 442 ? 5.066 -13.164 -17.016 1 96.69 442 TYR A CA 1
ATOM 3597 C C . TYR A 1 442 ? 4.242 -11.891 -16.844 1 96.69 442 TYR A C 1
ATOM 3599 O O . TYR A 1 442 ? 3.412 -11.805 -15.93 1 96.69 442 TYR A O 1
ATOM 3607 N N . GLU A 1 443 ? 4.434 -10.938 -17.688 1 96.38 443 GLU A N 1
ATOM 3608 C CA . GLU A 1 443 ? 3.658 -9.703 -17.578 1 96.38 443 GLU A CA 1
ATOM 3609 C C . GLU A 1 443 ? 2.17 -9.969 -17.797 1 96.38 443 GLU A C 1
ATOM 3611 O O . GLU A 1 443 ? 1.33 -9.422 -17.078 1 96.38 443 GLU A O 1
ATOM 3616 N N . GLN A 1 444 ? 1.848 -10.812 -18.797 1 95.56 444 GLN A N 1
ATOM 3617 C CA . GLN A 1 444 ? 0.456 -11.18 -19.031 1 95.56 444 GLN A CA 1
ATOM 3618 C C . GLN A 1 444 ? -0.141 -11.906 -17.844 1 95.56 444 GLN A C 1
ATOM 3620 O O . GLN A 1 444 ? -1.29 -11.656 -17.469 1 95.56 444 GLN A O 1
ATOM 3625 N N . TYR A 1 445 ? 0.64 -12.742 -17.297 1 94.19 445 TYR A N 1
ATOM 3626 C CA . TYR A 1 445 ? 0.182 -13.5 -16.141 1 94.19 445 TYR A CA 1
ATOM 3627 C C . TYR A 1 445 ? -0.007 -12.578 -14.93 1 94.19 445 TYR A C 1
ATOM 3629 O O . TYR A 1 445 ? -0.941 -12.758 -14.148 1 94.19 445 TYR A O 1
ATOM 3637 N N . ASP A 1 446 ? 0.903 -11.625 -14.75 1 95.62 446 ASP A N 1
ATOM 3638 C CA . ASP A 1 446 ? 0.769 -10.672 -13.648 1 95.62 446 ASP A CA 1
ATOM 3639 C C . ASP A 1 446 ? -0.535 -9.891 -13.766 1 95.62 446 ASP A C 1
ATOM 3641 O O . ASP A 1 446 ? -1.159 -9.562 -12.75 1 95.62 446 ASP A O 1
ATOM 3645 N N . ARG A 1 447 ? -0.966 -9.648 -14.93 1 94.75 447 ARG A N 1
ATOM 3646 C CA . ARG A 1 447 ? -2.174 -8.867 -15.172 1 94.75 447 ARG A CA 1
ATOM 3647 C C . ARG A 1 447 ? -3.424 -9.727 -15.008 1 94.75 447 ARG A C 1
ATOM 3649 O O . ARG A 1 447 ? -4.426 -9.273 -14.453 1 94.75 447 ARG A O 1
ATOM 3656 N N . PHE A 1 448 ? -3.342 -11.055 -15.414 1 92.5 448 PHE A N 1
ATOM 3657 C CA . PHE A 1 448 ? -4.621 -11.688 -15.711 1 92.5 448 PHE A CA 1
ATOM 3658 C C . PHE A 1 448 ? -4.742 -13.023 -14.984 1 92.5 448 PHE A C 1
ATOM 3660 O O . PHE A 1 448 ? -5.805 -13.648 -15 1 92.5 448 PHE A O 1
ATOM 3667 N N . SER A 1 449 ? -3.67 -13.445 -14.367 1 88 449 SER A N 1
ATOM 3668 C CA . SER A 1 449 ? -3.715 -14.789 -13.797 1 88 449 SER A CA 1
ATOM 3669 C C . SER A 1 449 ? -4.785 -14.898 -12.719 1 88 449 SER A C 1
ATOM 3671 O O . SER A 1 449 ? -5.242 -16 -12.406 1 88 449 SER A O 1
ATOM 3673 N N . ARG A 1 450 ? -5.242 -13.805 -12.164 1 88.62 450 ARG A N 1
ATOM 3674 C CA . ARG A 1 450 ? -6.285 -13.805 -11.141 1 88.62 450 ARG A CA 1
ATOM 3675 C C . ARG A 1 450 ? -7.621 -13.367 -11.734 1 88.62 450 ARG A C 1
ATOM 3677 O O . ARG A 1 450 ? -8.602 -13.195 -11.008 1 88.62 450 ARG A O 1
ATOM 3684 N N . GLY A 1 451 ? -7.586 -13.18 -12.961 1 88.69 451 GLY A N 1
ATOM 3685 C CA . GLY A 1 451 ? -8.75 -12.633 -13.641 1 88.69 451 GLY A CA 1
ATOM 3686 C C . GLY A 1 451 ? -8.508 -11.25 -14.203 1 88.69 451 GLY A C 1
ATOM 3687 O O . GLY A 1 451 ? -7.406 -10.711 -14.094 1 88.69 451 GLY A O 1
ATOM 3688 N N . ASP A 1 452 ? -9.555 -10.75 -14.766 1 92.5 452 ASP A N 1
ATOM 3689 C CA . ASP A 1 452 ? -9.492 -9.422 -15.359 1 92.5 452 ASP A CA 1
ATOM 3690 C C . ASP A 1 452 ? -9.344 -8.344 -14.289 1 92.5 452 ASP A C 1
ATOM 3692 O O . ASP A 1 452 ? -10.125 -8.305 -13.336 1 92.5 452 ASP A O 1
ATOM 3696 N N . PRO A 1 453 ? -8.336 -7.461 -14.492 1 95.25 453 PRO A N 1
ATOM 3697 C CA . PRO A 1 453 ? -8.102 -6.434 -13.477 1 95.25 453 PRO A CA 1
ATOM 3698 C C . PRO A 1 453 ? -9.336 -5.566 -13.219 1 95.25 453 PRO A C 1
ATOM 3700 O O . PRO A 1 453 ? -9.586 -5.16 -12.086 1 95.25 453 PRO A O 1
ATOM 3703 N N . THR A 1 454 ? -10.094 -5.234 -14.242 1 96.06 454 THR A N 1
ATOM 3704 C CA . THR A 1 454 ? -11.312 -4.457 -14.07 1 96.06 454 THR A CA 1
ATOM 3705 C C . THR A 1 454 ? -12.289 -5.176 -13.141 1 96.06 454 THR A C 1
ATOM 3707 O O . THR A 1 454 ? -12.844 -4.566 -12.219 1 96.06 454 THR A O 1
ATOM 3710 N N . ILE A 1 455 ? -12.43 -6.469 -13.344 1 94.5 455 ILE A N 1
ATOM 3711 C CA . ILE A 1 455 ? -13.367 -7.27 -12.57 1 94.5 455 ILE A CA 1
ATOM 3712 C C . ILE A 1 455 ? -12.852 -7.422 -11.141 1 94.5 455 ILE A C 1
ATOM 3714 O O . ILE A 1 455 ? -13.617 -7.285 -10.18 1 94.5 455 ILE A O 1
ATOM 3718 N N . ARG A 1 456 ? -11.586 -7.668 -11.023 1 96.38 456 ARG A N 1
ATOM 3719 C CA . ARG A 1 456 ? -11.031 -7.875 -9.688 1 96.38 456 ARG A CA 1
ATOM 3720 C C . ARG A 1 456 ? -11.094 -6.594 -8.867 1 96.38 456 ARG A C 1
ATOM 3722 O O . ARG A 1 456 ? -11.383 -6.637 -7.668 1 96.38 456 ARG A O 1
ATOM 3729 N N . TRP A 1 457 ? -10.812 -5.465 -9.469 1 97.75 457 TRP A N 1
ATOM 3730 C CA . TRP A 1 457 ? -10.945 -4.191 -8.766 1 97.75 457 TRP A CA 1
ATOM 3731 C C . TRP A 1 457 ? -12.398 -3.926 -8.391 1 97.75 457 TRP A C 1
ATOM 3733 O O . TRP A 1 457 ? -12.688 -3.449 -7.297 1 97.75 457 TRP A O 1
ATOM 3743 N N . ALA A 1 458 ? -13.312 -4.262 -9.266 1 97.94 458 ALA A N 1
ATOM 3744 C CA . ALA A 1 458 ? -14.734 -4.125 -8.961 1 97.94 458 ALA A CA 1
ATOM 3745 C C . ALA A 1 458 ? -15.141 -5.02 -7.797 1 97.94 458 ALA A C 1
ATOM 3747 O O . ALA A 1 458 ? -15.906 -4.605 -6.926 1 97.94 458 ALA A O 1
ATOM 3748 N N . GLN A 1 459 ? -14.578 -6.215 -7.773 1 95.62 459 GLN A N 1
ATOM 3749 C CA . GLN A 1 459 ? -14.914 -7.184 -6.734 1 95.62 459 GLN A CA 1
ATOM 3750 C C . GLN A 1 459 ? -14.336 -6.77 -5.383 1 95.62 459 GLN A C 1
ATOM 3752 O O . GLN A 1 459 ? -14.797 -7.223 -4.336 1 95.62 459 GLN A O 1
ATOM 3757 N N . THR A 1 460 ? -13.312 -5.957 -5.426 1 97.75 460 THR A N 1
ATOM 3758 C CA . THR A 1 460 ? -12.836 -5.391 -4.168 1 97.75 460 THR A CA 1
ATOM 3759 C C . THR A 1 460 ? -13.969 -4.668 -3.439 1 97.75 460 THR A C 1
ATOM 3761 O O . THR A 1 460 ? -14.078 -4.754 -2.215 1 97.75 460 THR A O 1
ATOM 3764 N N . TYR A 1 461 ? -14.828 -4.027 -4.137 1 97.75 461 TYR A N 1
ATOM 3765 C CA . TYR A 1 461 ? -15.984 -3.34 -3.582 1 97.75 461 TYR A CA 1
ATOM 3766 C C . TYR A 1 461 ? -17.109 -4.324 -3.283 1 97.75 461 TYR A C 1
ATOM 3768 O O . TYR A 1 461 ? -17.609 -4.387 -2.154 1 97.75 461 TYR A O 1
ATOM 3776 N N . THR A 1 462 ? -17.406 -5.203 -4.188 1 96.25 462 THR A N 1
ATOM 3777 C CA . THR A 1 462 ? -18.656 -5.949 -4.117 1 96.25 462 THR A CA 1
ATOM 3778 C C . THR A 1 462 ? -18.484 -7.215 -3.281 1 96.25 462 THR A C 1
ATOM 3780 O O . THR A 1 462 ? -19.453 -7.762 -2.764 1 96.25 462 THR A O 1
ATOM 3783 N N . GLU A 1 463 ? -17.219 -7.668 -3.174 1 93.75 463 GLU A N 1
ATOM 3784 C CA . GLU A 1 463 ? -17.016 -8.945 -2.492 1 93.75 463 GLU A CA 1
ATOM 3785 C C . GLU A 1 463 ? -16.062 -8.789 -1.309 1 93.75 463 GLU A C 1
ATOM 3787 O O . GLU A 1 463 ? -16.422 -9.102 -0.171 1 93.75 463 GLU A O 1
ATOM 3792 N N . VAL A 1 464 ? -14.945 -8.242 -1.544 1 95.56 464 VAL A N 1
ATOM 3793 C CA . VAL A 1 464 ? -13.898 -8.219 -0.528 1 95.56 464 VAL A CA 1
ATOM 3794 C C . VAL A 1 464 ? -14.359 -7.371 0.66 1 95.56 464 VAL A C 1
ATOM 3796 O O . VAL A 1 464 ? -14.289 -7.816 1.809 1 95.56 464 VAL A O 1
ATOM 3799 N N . PHE A 1 465 ? -14.891 -6.18 0.387 1 96.56 465 PHE A N 1
ATOM 3800 C CA . PHE A 1 465 ? -15.234 -5.25 1.457 1 96.56 465 PHE A CA 1
ATOM 3801 C C . PHE A 1 465 ? -16.734 -5.246 1.712 1 96.56 465 PHE A C 1
ATOM 3803 O O . PHE A 1 465 ? -17.266 -4.34 2.363 1 96.56 465 PHE A O 1
ATOM 3810 N N . ARG A 1 466 ? -17.406 -6.23 1.196 1 94.25 466 ARG A N 1
ATOM 3811 C CA . ARG A 1 466 ? -18.859 -6.281 1.333 1 94.25 466 ARG A CA 1
ATOM 3812 C C . ARG A 1 466 ? -19.266 -6.188 2.797 1 94.25 466 ARG A C 1
ATOM 3814 O O . ARG A 1 466 ? -20.156 -5.398 3.148 1 94.25 466 ARG A O 1
ATOM 3821 N N . ASP A 1 467 ? -18.562 -6.887 3.633 1 93.62 467 ASP A N 1
ATOM 3822 C CA . ASP A 1 467 ? -18.969 -6.977 5.031 1 93.62 467 ASP A CA 1
ATOM 3823 C C . ASP A 1 467 ? -18.5 -5.75 5.816 1 93.62 467 ASP A C 1
ATOM 3825 O O . ASP A 1 467 ? -18.953 -5.52 6.941 1 93.62 467 ASP A O 1
ATOM 3829 N N . ARG A 1 468 ? -17.672 -4.941 5.262 1 96.25 468 ARG A N 1
ATOM 3830 C CA . ARG A 1 468 ? -17.172 -3.76 5.953 1 96.25 468 ARG A CA 1
ATOM 3831 C C . ARG A 1 468 ? -17.812 -2.488 5.41 1 96.25 468 ARG A C 1
ATOM 3833 O O . ARG A 1 468 ? -17.422 -1.38 5.789 1 96.25 468 ARG A O 1
ATOM 3840 N N . ARG A 1 469 ? -18.703 -2.633 4.539 1 96 469 ARG A N 1
ATOM 3841 C CA . ARG A 1 469 ? -19.359 -1.506 3.881 1 96 469 ARG A CA 1
ATOM 3842 C C . ARG A 1 469 ? -19.875 -0.497 4.906 1 96 469 ARG A C 1
ATOM 3844 O O . ARG A 1 469 ? -19.703 0.712 4.727 1 96 469 ARG A O 1
ATOM 3851 N N . ASN A 1 470 ? -20.391 -0.973 5.977 1 96.19 470 ASN A N 1
ATOM 3852 C CA . ASN A 1 470 ? -21.016 -0.108 6.977 1 96.19 470 ASN A CA 1
ATOM 3853 C C . ASN A 1 470 ? -19.984 0.782 7.664 1 96.19 470 ASN A C 1
ATOM 3855 O O . ASN A 1 470 ? -20.312 1.878 8.125 1 96.19 470 ASN A O 1
ATOM 3859 N N . GLU A 1 471 ? -18.766 0.289 7.727 1 95.94 471 GLU A N 1
ATOM 3860 C CA . GLU A 1 471 ? -17.688 1.068 8.328 1 95.94 471 GLU A CA 1
ATOM 3861 C C . GLU A 1 471 ? -17.453 2.371 7.562 1 95.94 471 GLU A C 1
ATOM 3863 O O . GLU A 1 471 ? -17.031 3.371 8.148 1 95.94 471 GLU A O 1
ATOM 3868 N N . PHE A 1 472 ? -17.75 2.4 6.293 1 97.69 472 PHE A N 1
ATOM 3869 C CA . PHE A 1 472 ? -17.484 3.547 5.43 1 97.69 472 PHE A CA 1
ATOM 3870 C C . PHE A 1 472 ? -18.734 4.422 5.309 1 97.69 472 PHE A C 1
ATOM 3872 O O . PHE A 1 472 ? -18.672 5.633 5.52 1 97.69 472 PHE A O 1
ATOM 3879 N N . VAL A 1 473 ? -19.844 3.811 5.086 1 97.19 473 VAL A N 1
ATOM 3880 C CA . VAL A 1 473 ? -21.078 4.547 4.84 1 97.19 473 VAL A CA 1
ATOM 3881 C C . VAL A 1 473 ? -21.531 5.246 6.121 1 97.19 473 VAL A C 1
ATOM 3883 O O . VAL A 1 473 ? -22.109 6.336 6.074 1 97.19 473 VAL A O 1
ATOM 3886 N N . LYS A 1 474 ? -21.219 4.664 7.223 1 97.5 474 LYS A N 1
ATOM 3887 C CA . LYS A 1 474 ? -21.594 5.25 8.508 1 97.5 474 LYS A CA 1
ATOM 3888 C C . LYS A 1 474 ? -20.953 6.621 8.695 1 97.5 474 LYS A C 1
ATOM 3890 O O . LYS A 1 474 ? -21.562 7.52 9.281 1 97.5 474 LYS A O 1
ATOM 3895 N N . LEU A 1 475 ? -19.766 6.812 8.242 1 97.12 475 LEU A N 1
ATOM 3896 C CA . LEU A 1 475 ? -19.062 8.078 8.367 1 97.12 475 LEU A CA 1
ATOM 3897 C C . LEU A 1 475 ? -19.812 9.195 7.648 1 97.12 475 LEU A C 1
ATOM 3899 O O . LEU A 1 475 ? -19.844 10.336 8.125 1 97.12 475 LEU A O 1
ATOM 3903 N N . VAL A 1 476 ? -20.391 8.844 6.516 1 97.62 476 VAL A N 1
ATOM 3904 C CA . VAL A 1 476 ? -21.156 9.797 5.711 1 97.62 476 VAL A CA 1
ATOM 3905 C C . VAL A 1 476 ? -22.516 10.062 6.371 1 97.62 476 VAL A C 1
ATOM 3907 O O . VAL A 1 476 ? -22.922 11.219 6.496 1 97.62 476 VAL A O 1
ATOM 3910 N N . LYS A 1 477 ? -23.125 9.008 6.812 1 96.56 477 LYS A N 1
ATOM 3911 C CA . LYS A 1 477 ? -24.438 9.117 7.449 1 96.56 477 LYS A CA 1
ATOM 3912 C C . LYS A 1 477 ? -24.375 10.016 8.68 1 96.56 477 LYS A C 1
ATOM 3914 O O . LYS A 1 477 ? -25.297 10.797 8.93 1 96.56 477 LYS A O 1
ATOM 3919 N N . GLU A 1 478 ? -23.344 9.891 9.391 1 96.88 478 GLU A N 1
ATOM 3920 C CA . GLU A 1 478 ? -23.188 10.695 10.594 1 96.88 478 GLU A CA 1
ATOM 3921 C C . GLU A 1 478 ? -23.125 12.188 10.258 1 96.88 478 GLU A C 1
ATOM 3923 O O . GLU A 1 478 ? -23.656 13.016 11.008 1 96.88 478 GLU A O 1
ATOM 3928 N N . ILE A 1 479 ? -22.516 12.586 9.172 1 97.19 479 ILE A N 1
ATOM 3929 C CA . ILE A 1 479 ? -22.484 13.977 8.75 1 97.19 479 ILE A CA 1
ATOM 3930 C C . ILE A 1 479 ? -23.891 14.406 8.297 1 97.19 479 ILE A C 1
ATOM 3932 O O . ILE A 1 479 ? -24.391 15.453 8.711 1 97.19 479 ILE A O 1
ATOM 3936 N N . LEU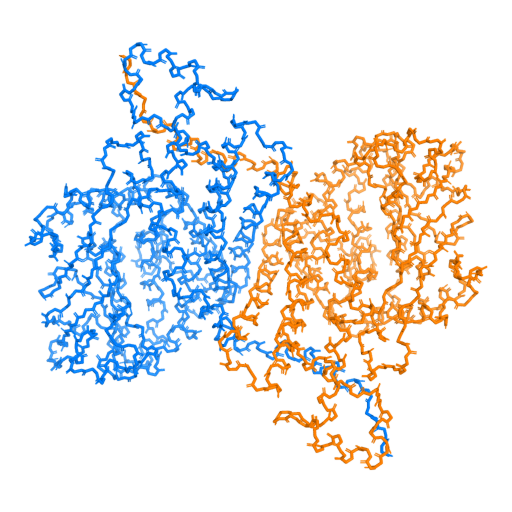 A 1 480 ? -24.5 13.562 7.5 1 96 480 LEU A N 1
ATOM 3937 C CA . LEU A 1 480 ? -25.812 13.875 6.957 1 96 480 LEU A CA 1
ATOM 3938 C C . LEU A 1 480 ? -26.828 14.07 8.078 1 96 480 LEU A C 1
ATOM 3940 O O . LEU A 1 480 ? -27.672 14.977 8.016 1 96 480 LEU A O 1
ATOM 3944 N N . ASP A 1 481 ? -26.703 13.242 9.086 1 95.25 481 ASP A N 1
ATOM 3945 C CA . ASP A 1 481 ? -27.625 13.289 10.203 1 95.25 481 ASP A CA 1
ATOM 3946 C C . ASP A 1 481 ? -27.469 14.578 11 1 95.25 481 ASP A C 1
ATOM 3948 O O . ASP A 1 481 ? -28.391 15.016 11.68 1 95.25 481 ASP A O 1
ATOM 3952 N N . GLN A 1 482 ? -26.312 15.156 10.93 1 93.94 482 GLN A N 1
ATOM 3953 C CA . GLN A 1 482 ? -26.031 16.359 11.711 1 93.94 482 GLN A CA 1
ATOM 3954 C C . GLN A 1 482 ? -26.391 17.625 10.922 1 93.94 482 GLN A C 1
ATOM 3956 O O . GLN A 1 482 ? -26.469 18.719 11.484 1 93.94 482 GLN A O 1
ATOM 3961 N N . MET A 1 483 ? -26.578 17.469 9.633 1 94.88 483 MET A N 1
ATOM 3962 C CA . MET A 1 483 ? -26.969 18.609 8.812 1 94.88 483 MET A CA 1
ATOM 3963 C C . MET A 1 483 ? -28.375 19.078 9.188 1 94.88 483 MET A C 1
ATOM 3965 O O . MET A 1 483 ? -29.25 18.266 9.469 1 94.88 483 MET A O 1
ATOM 3969 N N . PRO A 1 484 ? -28.547 20.375 9.211 1 92.94 484 PRO A N 1
ATOM 3970 C CA . PRO A 1 484 ? -29.859 20.891 9.594 1 92.94 484 PRO A CA 1
ATOM 3971 C C . PRO A 1 484 ? -30.938 20.562 8.562 1 92.94 484 PRO A C 1
ATOM 3973 O O . PRO A 1 484 ? -30.656 20.516 7.363 1 92.94 484 PRO A O 1
ATOM 3976 N N . ASN A 1 485 ? -32.156 20.344 9.062 1 90.88 485 ASN A N 1
ATOM 3977 C CA . ASN A 1 485 ? -33.344 20.188 8.203 1 90.88 485 ASN A CA 1
ATOM 3978 C C . ASN A 1 485 ? -34.094 21.5 8.055 1 90.88 485 ASN A C 1
ATOM 3980 O O . ASN A 1 485 ? -34.375 22.172 9.047 1 90.88 485 ASN A O 1
ATOM 3984 N N . PRO A 1 486 ? -34.281 21.828 6.805 1 86.69 486 PRO A N 1
ATOM 3985 C CA . PRO A 1 486 ? -35.062 23.047 6.625 1 86.69 486 PRO A CA 1
ATOM 3986 C C . PRO A 1 486 ? -36.469 22.938 7.262 1 86.69 486 PRO A C 1
ATOM 3988 O O . PRO A 1 486 ? -37.062 21.859 7.262 1 86.69 486 PRO A O 1
ATOM 3991 N N . LYS A 1 487 ? -36.75 24.047 7.973 1 74.5 487 LYS A N 1
ATOM 3992 C CA . LYS A 1 487 ? -38.062 24.109 8.609 1 74.5 487 LYS A CA 1
ATOM 3993 C C . LYS A 1 487 ? -39.156 24.406 7.582 1 74.5 487 LYS A C 1
ATOM 3995 O O . LYS A 1 487 ? -39 25.312 6.758 1 74.5 487 LYS A O 1
ATOM 4000 N N . ALA A 1 488 ? -40.188 23.516 7.535 1 57.75 488 ALA A N 1
ATOM 4001 C CA . ALA A 1 488 ? -41.375 23.781 6.699 1 57.75 488 ALA A CA 1
ATOM 4002 C C . ALA A 1 488 ? -42.094 25.031 7.168 1 57.75 488 ALA A C 1
ATOM 4004 O O . ALA A 1 488 ? -42.156 25.312 8.367 1 57.75 488 ALA A O 1
ATOM 4005 N N . MET B 1 1 ? -2.574 19.453 33 1 75.94 1 MET B N 1
ATOM 4006 C CA . MET B 1 1 ? -3.912 18.875 32.844 1 75.94 1 MET B CA 1
ATOM 4007 C C . MET B 1 1 ? -4.418 19.047 31.422 1 75.94 1 MET B C 1
ATOM 4009 O O . MET B 1 1 ? -4.113 20.047 30.75 1 75.94 1 MET B O 1
ATOM 4013 N N . ILE B 1 2 ? -5.137 18.031 30.922 1 88.12 2 ILE B N 1
ATOM 4014 C CA . ILE B 1 2 ? -5.73 18.078 29.594 1 88.12 2 ILE B CA 1
ATOM 4015 C C . ILE B 1 2 ? -6.848 19.125 29.578 1 88.12 2 ILE B C 1
ATOM 4017 O O . ILE B 1 2 ? -7.746 19.094 30.422 1 88.12 2 ILE B O 1
ATOM 4021 N N . ARG B 1 3 ? -6.707 20 28.641 1 94.69 3 ARG B N 1
ATOM 4022 C CA . ARG B 1 3 ? -7.621 21.141 28.547 1 94.69 3 ARG B CA 1
ATOM 4023 C C . ARG B 1 3 ? -8.953 20.719 27.938 1 94.69 3 ARG B C 1
ATOM 4025 O O . ARG B 1 3 ? -9.062 19.625 27.359 1 94.69 3 ARG B O 1
ATOM 4032 N N . LYS B 1 4 ? -9.898 21.562 28.281 1 97.19 4 LYS B N 1
ATOM 4033 C CA . LYS B 1 4 ? -11.156 21.547 27.531 1 97.19 4 LYS B CA 1
ATOM 4034 C C . LYS B 1 4 ? -11.172 22.641 26.453 1 97.19 4 LYS B C 1
ATOM 4036 O O . LYS B 1 4 ? -10.312 23.516 26.453 1 97.19 4 LYS B O 1
ATOM 4041 N N . GLY B 1 5 ? -12.195 22.516 25.578 1 98.12 5 GLY B N 1
ATOM 4042 C CA . GLY B 1 5 ? -12.305 23.484 24.5 1 98.12 5 GLY B CA 1
ATOM 4043 C C . GLY B 1 5 ? -12.438 24.906 25 1 98.12 5 GLY B C 1
ATOM 4044 O O . GLY B 1 5 ? -11.875 25.844 24.422 1 98.12 5 GLY B O 1
ATOM 4045 N N . SER B 1 6 ? -13.109 25.094 26.094 1 98.19 6 SER B N 1
ATOM 4046 C CA . SER B 1 6 ? -13.336 26.422 26.656 1 98.19 6 SER B CA 1
ATOM 4047 C C . SER B 1 6 ? -12.039 27.047 27.156 1 98.19 6 SER B C 1
ATOM 4049 O O . SER B 1 6 ? -11.859 28.266 27.094 1 98.19 6 SER B O 1
ATOM 4051 N N . ASP B 1 7 ? -11.141 26.188 27.672 1 97.94 7 ASP B N 1
ATOM 4052 C CA . ASP B 1 7 ? -9.844 26.688 28.125 1 97.94 7 ASP B CA 1
ATOM 4053 C C . ASP B 1 7 ? -9.047 27.281 26.969 1 97.94 7 ASP B C 1
ATOM 4055 O O . ASP B 1 7 ? -8.43 28.344 27.109 1 97.94 7 ASP B O 1
ATOM 4059 N N . TYR B 1 8 ? -9.078 26.609 25.906 1 97.94 8 TYR B N 1
ATOM 4060 C CA . TYR B 1 8 ? -8.391 27.078 24.719 1 97.94 8 TYR B CA 1
ATOM 4061 C C . TYR B 1 8 ? -9 28.391 24.219 1 97.94 8 TYR B C 1
ATOM 4063 O O . TYR B 1 8 ? -8.281 29.344 23.906 1 97.94 8 TYR B O 1
ATOM 4071 N N . ILE B 1 9 ? -10.328 28.422 24.109 1 98.38 9 ILE B N 1
ATOM 4072 C CA . ILE B 1 9 ? -11.031 29.594 23.625 1 98.38 9 ILE B CA 1
ATOM 4073 C C . ILE B 1 9 ? -10.688 30.797 24.5 1 98.38 9 ILE B C 1
ATOM 4075 O O . ILE B 1 9 ? -10.43 31.891 23.984 1 98.38 9 ILE B O 1
ATOM 4079 N N . GLU B 1 10 ? -10.68 30.594 25.781 1 97.88 10 GLU B N 1
ATOM 4080 C CA . GLU B 1 10 ? -10.336 31.656 26.703 1 97.88 10 GLU B CA 1
ATOM 4081 C C . GLU B 1 10 ? -8.898 32.125 26.484 1 97.88 10 GLU B C 1
ATOM 4083 O O . GLU B 1 10 ? -8.633 33.344 26.469 1 97.88 10 GLU B O 1
ATOM 4088 N N . SER B 1 11 ? -8.047 31.219 26.359 1 97.12 11 SER B N 1
ATOM 4089 C CA . SER B 1 11 ? -6.629 31.531 26.172 1 97.12 11 SER B CA 1
ATOM 4090 C C . SER B 1 11 ? -6.402 32.375 24.938 1 97.12 11 SER B C 1
ATOM 4092 O O . SER B 1 11 ? -5.715 33.406 24.984 1 97.12 11 SER B O 1
ATOM 4094 N N . ILE B 1 12 ? -7.004 31.984 23.812 1 97.12 12 ILE B N 1
ATOM 4095 C CA . ILE B 1 12 ? -6.766 32.656 22.531 1 97.12 12 ILE B CA 1
ATOM 4096 C C . ILE B 1 12 ? -7.492 34 22.516 1 97.12 12 ILE B C 1
ATOM 4098 O O . ILE B 1 12 ? -7.02 34.969 21.906 1 97.12 12 ILE B O 1
ATOM 4102 N N . SER B 1 13 ? -8.633 34.062 23.188 1 97.38 13 SER B N 1
ATOM 4103 C CA . SER B 1 13 ? -9.367 35.312 23.281 1 97.38 13 SER B CA 1
ATOM 4104 C C . SER B 1 13 ? -8.57 36.344 24.047 1 97.38 13 SER B C 1
ATOM 4106 O O . SER B 1 13 ? -8.531 37.531 23.672 1 97.38 13 SER B O 1
ATOM 4108 N N . LYS B 1 14 ? -7.91 35.938 25.094 1 96.44 14 LYS B N 1
ATOM 4109 C CA . LYS B 1 14 ? -7.176 36.844 25.969 1 96.44 14 LYS B CA 1
ATOM 4110 C C . LYS B 1 14 ? -5.859 37.281 25.328 1 96.44 14 LYS B C 1
ATOM 4112 O O . LYS B 1 14 ? -5.395 38.406 25.547 1 96.44 14 LYS B O 1
ATOM 4117 N N . ASN B 1 15 ? -5.27 36.375 24.656 1 95 15 ASN B N 1
ATOM 4118 C CA . ASN B 1 15 ? -3.955 36.656 24.078 1 95 15 ASN B CA 1
ATOM 4119 C C . ASN B 1 15 ? -3.896 36.219 22.609 1 95 15 ASN B C 1
ATOM 4121 O O . ASN B 1 15 ? -3.127 35.312 22.25 1 95 15 ASN B O 1
ATOM 4125 N N . PRO B 1 16 ? -4.629 36.938 21.781 1 95.62 16 PRO B N 1
ATOM 4126 C CA . PRO B 1 16 ? -4.602 36.594 20.359 1 95.62 16 PRO B CA 1
ATOM 4127 C C . PRO B 1 16 ? -3.297 37 19.672 1 95.62 16 PRO B C 1
ATOM 4129 O O . PRO B 1 16 ? -2.73 38.031 20 1 95.62 16 PRO B O 1
ATOM 4132 N N . PRO B 1 17 ? -2.816 36.156 18.75 1 96.81 17 PRO B N 1
ATOM 4133 C CA . PRO B 1 17 ? -1.677 36.625 17.938 1 96.81 17 PRO B CA 1
ATOM 4134 C C . PRO B 1 17 ? -1.993 37.844 17.094 1 96.81 17 PRO B C 1
ATOM 4136 O O . PRO B 1 17 ? -3.139 38.031 16.672 1 96.81 17 PRO B O 1
ATOM 4139 N N . VAL B 1 18 ? -0.999 38.656 16.828 1 97.94 18 VAL B N 1
ATOM 4140 C CA . VAL B 1 18 ? -1.183 39.781 15.93 1 97.94 18 VAL B CA 1
ATOM 4141 C C . VAL B 1 18 ? -1.376 39.281 14.5 1 97.94 18 VAL B C 1
ATOM 4143 O O . VAL B 1 18 ? -0.429 38.812 13.867 1 97.94 18 VAL B O 1
ATOM 4146 N N . THR B 1 19 ? -2.619 39.406 13.977 1 98.06 19 THR B N 1
ATOM 4147 C CA . THR B 1 19 ? -2.984 38.906 12.664 1 98.06 19 THR B CA 1
ATOM 4148 C C . THR B 1 19 ? -3.602 40 11.805 1 98.06 19 THR B C 1
ATOM 4150 O O . THR B 1 19 ? -4.535 40.688 12.234 1 98.06 19 THR B O 1
ATOM 4153 N N . TYR B 1 20 ? -3.008 40.188 10.633 1 97.25 20 TYR B N 1
ATOM 4154 C CA . TYR B 1 20 ? -3.57 41.125 9.672 1 97.25 20 TYR B CA 1
ATOM 4155 C C . TYR B 1 20 ? -4.578 40.438 8.758 1 97.25 20 TYR B C 1
ATOM 4157 O O . TYR B 1 20 ? -4.34 39.312 8.297 1 97.25 20 TYR B O 1
ATOM 4165 N N . TYR B 1 21 ? -5.66 41.062 8.602 1 96.31 21 TYR B N 1
ATOM 4166 C CA . TYR B 1 21 ? -6.699 40.656 7.668 1 96.31 21 TYR B CA 1
ATOM 4167 C C . TYR B 1 21 ? -7.312 41.875 6.969 1 96.31 21 TYR B C 1
ATOM 4169 O O . TYR B 1 21 ? -7.898 42.75 7.621 1 96.31 21 TYR B O 1
ATOM 4177 N N . GLU B 1 22 ? -7.125 41.969 5.672 1 94.94 22 GLU B N 1
ATOM 4178 C CA . GLU B 1 22 ? -7.664 43.031 4.855 1 94.94 22 GLU B CA 1
ATOM 4179 C C . GLU B 1 22 ? -7.234 44.406 5.391 1 94.94 22 GLU B C 1
ATOM 4181 O O . GLU B 1 22 ? -8.07 45.312 5.57 1 94.94 22 GLU B O 1
ATOM 4186 N N . GLY B 1 23 ? -6.102 44.5 5.785 1 94.56 23 GLY B N 1
ATOM 4187 C CA . GLY B 1 23 ? -5.508 45.781 6.117 1 94.56 23 GLY B CA 1
ATOM 4188 C C . GLY B 1 23 ? -5.68 46.156 7.578 1 94.56 23 GLY B C 1
ATOM 4189 O O . GLY B 1 23 ? -5.207 47.188 8.016 1 94.56 23 GLY B O 1
ATOM 4190 N N . GLU B 1 24 ? -6.262 45.25 8.312 1 96.38 24 GLU B N 1
ATOM 4191 C CA . GLU B 1 24 ? -6.496 45.562 9.727 1 96.38 24 GLU B CA 1
ATOM 4192 C C . GLU B 1 24 ? -5.988 44.438 10.625 1 96.38 24 GLU B C 1
ATOM 4194 O O . GLU B 1 24 ? -5.926 43.281 10.203 1 96.38 24 GLU B O 1
ATOM 4199 N N . VAL B 1 25 ? -5.598 44.844 11.797 1 97 25 VAL B N 1
ATOM 4200 C CA . VAL B 1 25 ? -5.258 43.812 12.797 1 97 25 VAL B CA 1
ATOM 4201 C C . VAL B 1 25 ? -6.535 43.25 13.398 1 97 25 VAL B C 1
ATOM 4203 O O . VAL B 1 25 ? -7.41 44 13.852 1 97 25 VAL B O 1
ATOM 4206 N N . VAL B 1 26 ? -6.609 42 13.445 1 96.75 26 VAL B N 1
ATOM 4207 C CA . VAL B 1 26 ? -7.797 41.312 13.953 1 96.75 26 VAL B CA 1
ATOM 4208 C C . VAL B 1 26 ? -7.836 41.406 15.477 1 96.75 26 VAL B C 1
ATOM 4210 O O . VAL B 1 26 ? -6.902 40.969 16.156 1 96.75 26 VAL B O 1
ATOM 4213 N N . SER B 1 27 ? -8.828 41.969 16.047 1 93.56 27 SER B N 1
ATOM 4214 C CA . SER B 1 27 ? -8.93 42.156 17.484 1 93.56 27 SER B CA 1
ATOM 4215 C C . SER B 1 27 ? -9.594 40.969 18.156 1 93.56 27 SER B C 1
ATOM 4217 O O . SER B 1 27 ? -9.258 40.625 19.297 1 93.56 27 SER B O 1
ATOM 4219 N N . ASP B 1 28 ? -10.539 40.312 17.5 1 96.81 28 ASP B N 1
ATOM 4220 C CA . ASP B 1 28 ? -11.297 39.188 18.016 1 96.81 28 ASP B CA 1
ATOM 4221 C C . ASP B 1 28 ? -11.188 37.969 17.094 1 96.81 28 ASP B C 1
ATOM 4223 O O . ASP B 1 28 ? -12.102 37.719 16.312 1 96.81 28 ASP B O 1
ATOM 4227 N N . VAL B 1 29 ? -10.133 37.219 17.344 1 96.31 29 VAL B N 1
ATOM 4228 C CA . VAL B 1 29 ? -9.859 36.094 16.469 1 96.31 29 VAL B CA 1
ATOM 4229 C C . VAL B 1 29 ? -10.914 35 16.656 1 96.31 29 VAL B C 1
ATOM 4231 O O . VAL B 1 29 ? -11.281 34.312 15.711 1 96.31 29 VAL B O 1
ATOM 4234 N N . VAL B 1 30 ? -11.523 34.844 17.797 1 97.5 30 VAL B N 1
ATOM 4235 C CA . VAL B 1 30 ? -12.453 33.781 18.172 1 97.5 30 VAL B CA 1
ATOM 4236 C C . VAL B 1 30 ? -13.734 33.906 17.344 1 97.5 30 VAL B C 1
ATOM 4238 O O . VAL B 1 30 ? -14.312 32.906 16.922 1 97.5 30 VAL B O 1
ATOM 4241 N N . ASN B 1 31 ? -14.078 35.188 17.109 1 96.06 31 ASN B N 1
ATOM 4242 C CA . ASN B 1 31 ? -15.367 35.375 16.453 1 96.06 31 ASN B CA 1
ATOM 4243 C C . ASN B 1 31 ? -15.203 35.906 15.039 1 96.06 31 ASN B C 1
ATOM 4245 O O . ASN B 1 31 ? -16.172 36.031 14.297 1 96.06 31 ASN B O 1
ATOM 4249 N N . HIS B 1 32 ? -14.016 36.219 14.672 1 95.44 32 HIS B N 1
ATOM 4250 C CA . HIS B 1 32 ? -13.789 36.719 13.312 1 95.44 32 HIS B CA 1
ATOM 4251 C C . HIS B 1 32 ? -14.281 35.719 12.273 1 95.44 32 HIS B C 1
ATOM 4253 O O . HIS B 1 32 ? -14.031 34.531 12.391 1 95.44 32 HIS B O 1
ATOM 4259 N N . PRO B 1 33 ? -14.922 36.156 11.227 1 92.56 33 PRO B N 1
ATOM 4260 C CA . PRO B 1 33 ? -15.5 35.25 10.227 1 92.56 33 PRO B CA 1
ATOM 4261 C C . PRO B 1 33 ? -14.453 34.344 9.586 1 92.56 33 PRO B C 1
ATOM 4263 O O . PRO B 1 33 ? -14.75 33.188 9.258 1 92.56 33 PRO B O 1
ATOM 4266 N N . ALA B 1 34 ? -13.281 34.844 9.43 1 93.94 34 ALA B N 1
ATOM 4267 C CA . ALA B 1 34 ? -12.242 34.094 8.742 1 93.94 34 ALA B CA 1
ATOM 4268 C C . ALA B 1 34 ? -11.68 33 9.648 1 93.94 34 ALA B C 1
ATOM 4270 O O . ALA B 1 34 ? -11.039 32.062 9.164 1 93.94 34 ALA B O 1
ATOM 4271 N N . PHE B 1 35 ? -11.984 33.094 11.016 1 96.69 35 PHE B N 1
ATOM 4272 C CA . PHE B 1 35 ? -11.234 32.188 11.906 1 96.69 35 PHE B CA 1
ATOM 4273 C C . PHE B 1 35 ? -12.172 31.484 12.875 1 96.69 35 PHE B C 1
ATOM 4275 O O . PHE B 1 35 ? -11.773 30.516 13.531 1 96.69 35 PHE B O 1
ATOM 4282 N N . ARG B 1 36 ? -13.422 31.938 12.945 1 96.06 36 ARG B N 1
ATOM 4283 C CA . ARG B 1 36 ? -14.344 31.406 13.945 1 96.06 36 ARG B CA 1
ATOM 4284 C C . ARG B 1 36 ? -14.516 29.891 13.773 1 96.06 36 ARG B C 1
ATOM 4286 O O . ARG B 1 36 ? -14.609 29.156 14.758 1 96.06 36 ARG B O 1
ATOM 4293 N N . ILE B 1 37 ? -14.539 29.359 12.547 1 96.31 37 ILE B N 1
ATOM 4294 C CA . ILE B 1 37 ? -14.773 27.938 12.289 1 96.31 37 ILE B CA 1
ATOM 4295 C C . ILE B 1 37 ? -13.562 27.125 12.75 1 96.31 37 ILE B C 1
ATOM 4297 O O . ILE B 1 37 ? -13.695 26.203 13.562 1 96.31 37 ILE B O 1
ATOM 4301 N N . PRO B 1 38 ? -12.344 27.469 12.352 1 97.25 38 PRO B N 1
ATOM 4302 C CA . PRO B 1 38 ? -11.219 26.656 12.82 1 97.25 38 PRO B CA 1
ATOM 4303 C C . PRO B 1 38 ? -10.977 26.797 14.32 1 97.25 38 PRO B C 1
ATOM 4305 O O . PRO B 1 38 ? -10.523 25.844 14.961 1 97.25 38 PRO B O 1
ATOM 4308 N N . VAL B 1 39 ? -11.273 27.953 14.891 1 98 39 VAL B N 1
ATOM 4309 C CA . VAL B 1 39 ? -11.141 28.109 16.344 1 98 39 VAL B CA 1
ATOM 4310 C C . VAL B 1 39 ? -12.086 27.156 17.047 1 98 39 VAL B C 1
ATOM 4312 O O . VAL B 1 39 ? -11.688 26.469 18 1 98 39 VAL B O 1
ATOM 4315 N N . LYS B 1 40 ? -13.281 27.094 16.578 1 97.75 40 LYS B N 1
ATOM 4316 C CA . LYS B 1 40 ? -14.258 26.172 17.156 1 97.75 40 LYS B CA 1
ATOM 4317 C C . LYS B 1 40 ? -13.828 24.719 16.953 1 97.75 40 LYS B C 1
ATOM 4319 O O . LYS B 1 40 ? -14.039 23.891 17.844 1 97.75 40 LYS B O 1
ATOM 4324 N N . THR B 1 41 ? -13.289 24.406 15.828 1 98.06 41 THR B N 1
ATOM 4325 C CA . THR B 1 41 ? -12.828 23.047 15.539 1 98.06 41 THR B CA 1
ATOM 4326 C C . THR B 1 41 ? -11.703 22.641 16.484 1 98.06 41 THR B C 1
ATOM 4328 O O . THR B 1 41 ? -11.688 21.531 17 1 98.06 41 THR B O 1
ATOM 4331 N N . VAL B 1 42 ? -10.734 23.516 16.75 1 98.38 42 VAL B N 1
ATOM 4332 C CA . VAL B 1 42 ? -9.648 23.234 17.688 1 98.38 42 VAL B CA 1
ATOM 4333 C C . VAL B 1 42 ? -10.227 23 19.078 1 98.38 42 VAL B C 1
ATOM 4335 O O . VAL B 1 42 ? -9.789 22.094 19.797 1 98.38 42 VAL B O 1
ATOM 4338 N N . ALA B 1 43 ? -11.18 23.859 19.438 1 98.5 43 ALA B N 1
ATOM 4339 C CA . ALA B 1 43 ? -11.828 23.656 20.734 1 98.5 43 ALA B CA 1
ATOM 4340 C C . ALA B 1 43 ? -12.453 22.266 20.844 1 98.5 43 ALA B C 1
ATOM 4342 O O . ALA B 1 43 ? -12.344 21.609 21.875 1 98.5 43 ALA B O 1
ATOM 4343 N N . SER B 1 44 ? -13.062 21.844 19.766 1 98 44 SER B N 1
ATOM 4344 C CA . SER B 1 44 ? -13.703 20.531 19.75 1 98 44 SER B CA 1
ATOM 4345 C C . SER B 1 44 ? -12.68 19.406 19.875 1 98 44 SER B C 1
ATOM 4347 O O . SER B 1 44 ? -12.984 18.344 20.422 1 98 44 SER B O 1
ATOM 4349 N N . TYR B 1 45 ? -11.477 19.594 19.422 1 97.94 45 TYR B N 1
ATOM 4350 C CA . TYR B 1 45 ? -10.391 18.641 19.594 1 97.94 45 TYR B CA 1
ATOM 4351 C C . TYR B 1 45 ? -10.125 18.391 21.078 1 97.94 45 TYR B C 1
ATOM 4353 O O . TYR B 1 45 ? -9.984 17.25 21.5 1 97.94 45 TYR B O 1
ATOM 4361 N N . TYR B 1 46 ? -10 19.422 21.812 1 98.19 46 TYR B N 1
ATOM 4362 C CA . TYR B 1 46 ? -9.734 19.297 23.25 1 98.19 46 TYR B CA 1
ATOM 4363 C C . TYR B 1 46 ? -10.891 18.594 23.953 1 98.19 46 TYR B C 1
ATOM 4365 O O . TYR B 1 46 ? -10.664 17.719 24.797 1 98.19 46 TYR B O 1
ATOM 4373 N N . ASP B 1 47 ? -12.102 18.938 23.547 1 98.38 47 ASP B N 1
ATOM 4374 C CA . ASP B 1 47 ? -13.273 18.297 24.141 1 98.38 47 ASP B CA 1
ATOM 4375 C C . ASP B 1 47 ? -13.312 16.812 23.797 1 98.38 47 ASP B C 1
ATOM 4377 O O . ASP B 1 47 ? -13.797 16 24.609 1 98.38 47 ASP B O 1
ATOM 4381 N N . LEU B 1 48 ? -12.836 16.469 22.656 1 98.06 48 LEU B N 1
ATOM 4382 C CA . LEU B 1 48 ? -12.82 15.086 22.188 1 98.06 48 LEU B CA 1
ATOM 4383 C C . LEU B 1 48 ? -12.109 14.18 23.203 1 98.06 48 LEU B C 1
ATOM 4385 O O . LEU B 1 48 ? -12.492 13.023 23.375 1 98.06 48 LEU B O 1
ATOM 4389 N N . HIS B 1 49 ? -11.078 14.648 23.875 1 97.75 49 HIS B N 1
ATOM 4390 C CA . HIS B 1 49 ? -10.281 13.875 24.812 1 97.75 49 HIS B CA 1
ATOM 4391 C C . HIS B 1 49 ? -11.094 13.492 26.047 1 97.75 49 HIS B C 1
ATOM 4393 O O . HIS B 1 49 ? -10.719 12.586 26.797 1 97.75 49 HIS B O 1
ATOM 4399 N N . TRP B 1 50 ? -12.203 14.188 26.266 1 97.31 50 TRP B N 1
ATOM 4400 C CA . TRP B 1 50 ? -13.062 13.914 27.422 1 97.31 50 TRP B CA 1
ATOM 4401 C C . TRP B 1 50 ? -14.25 13.047 27.016 1 97.31 50 TRP B C 1
ATOM 4403 O O . TRP B 1 50 ? -15.031 12.609 27.859 1 97.31 50 TRP B O 1
ATOM 4413 N N . LYS B 1 51 ? -14.336 12.805 25.734 1 97 51 LYS B N 1
ATOM 4414 C CA . LYS B 1 51 ? -15.492 12.078 25.234 1 97 51 LYS B CA 1
ATOM 4415 C C . LYS B 1 51 ? -15.086 10.703 24.703 1 97 51 LYS B C 1
ATOM 4417 O O . LYS B 1 51 ? -15.906 9.781 24.672 1 97 51 LYS B O 1
ATOM 4422 N N . VAL B 1 52 ? -13.898 10.57 24.25 1 97.06 52 VAL B N 1
ATOM 4423 C CA . VAL B 1 52 ? -13.453 9.352 23.578 1 97.06 52 VAL B CA 1
ATOM 4424 C C . VAL B 1 52 ? -12.383 8.664 24.438 1 97.06 52 VAL B C 1
ATOM 4426 O O . VAL B 1 52 ? -11.375 9.281 24.781 1 97.06 52 VAL B O 1
ATOM 4429 N N . ASP B 1 53 ? -12.547 7.434 24.625 1 95.81 53 ASP B N 1
ATOM 4430 C CA . ASP B 1 53 ? -11.602 6.664 25.438 1 95.81 53 ASP B CA 1
ATOM 4431 C C . ASP B 1 53 ? -10.281 6.477 24.688 1 95.81 53 ASP B C 1
ATOM 4433 O O . ASP B 1 53 ? -10.266 6.309 23.469 1 95.81 53 ASP B O 1
ATOM 4437 N N . GLY B 1 54 ? -9.203 6.543 25.438 1 95.62 54 GLY B N 1
ATOM 4438 C CA . GLY B 1 54 ? -7.906 6.219 24.875 1 95.62 54 GLY B CA 1
ATOM 4439 C C . GLY B 1 54 ? -7.141 7.438 24.391 1 95.62 54 GLY B C 1
ATOM 4440 O O . GLY B 1 54 ? -5.977 7.328 24 1 95.62 54 GLY B O 1
ATOM 4441 N N . LEU B 1 55 ? -7.773 8.594 24.484 1 97.94 55 LEU B N 1
ATOM 4442 C CA . LEU B 1 55 ? -7.094 9.789 23.984 1 97.94 55 LEU B CA 1
ATOM 4443 C C . LEU B 1 55 ? -6.395 10.523 25.125 1 97.94 55 LEU B C 1
ATOM 4445 O O . LEU B 1 55 ? -5.488 11.32 24.891 1 97.94 55 LEU B O 1
ATOM 4449 N N . ARG B 1 56 ? -6.809 10.258 26.391 1 96 56 ARG B N 1
ATOM 4450 C CA . ARG B 1 56 ? -6.117 10.703 27.594 1 96 56 ARG B CA 1
ATOM 4451 C C . ARG B 1 56 ? -5.363 9.547 28.25 1 96 56 ARG B C 1
ATOM 4453 O O . ARG B 1 56 ? -5.961 8.531 28.609 1 96 56 ARG B O 1
ATOM 4460 N N . VAL B 1 57 ? -4.129 9.703 28.359 1 95.94 57 VAL B N 1
ATOM 4461 C CA . VAL B 1 57 ? -3.314 8.594 28.859 1 95.94 57 VAL B CA 1
ATOM 4462 C C . VAL B 1 57 ? -2.258 9.125 29.828 1 95.94 57 VAL B C 1
ATOM 4464 O O . VAL B 1 57 ? -1.784 10.25 29.688 1 95.94 57 VAL B O 1
ATOM 4467 N N . TYR B 1 58 ? -1.912 8.281 30.781 1 96 58 TYR B N 1
ATOM 4468 C CA . TYR B 1 58 ? -0.846 8.656 31.703 1 96 58 TYR B CA 1
ATOM 4469 C C . TYR B 1 58 ? 0.494 8.742 30.984 1 96 58 TYR B C 1
ATOM 4471 O O . TYR B 1 58 ? 0.899 7.805 30.297 1 96 58 TYR B O 1
ATOM 4479 N N . ASN B 1 59 ? 1.105 9.859 31.094 1 96.94 59 ASN B N 1
ATOM 4480 C CA . ASN B 1 59 ? 2.41 10.125 30.484 1 96.94 59 ASN B CA 1
ATOM 4481 C C . ASN B 1 59 ? 3.527 10.047 31.531 1 96.94 59 ASN B C 1
ATOM 4483 O O . ASN B 1 59 ? 3.701 10.961 32.312 1 96.94 59 ASN B O 1
ATOM 4487 N N . ARG B 1 60 ? 4.293 9.055 31.469 1 94.81 60 ARG B N 1
ATOM 4488 C CA . ARG B 1 60 ? 5.32 8.758 32.469 1 94.81 60 ARG B CA 1
ATOM 4489 C C . ARG B 1 60 ? 6.406 9.828 32.469 1 94.81 60 ARG B C 1
ATOM 4491 O O . ARG B 1 60 ? 7.043 10.07 33.5 1 94.81 60 ARG B O 1
ATOM 4498 N N . ASP B 1 61 ? 6.547 10.5 31.344 1 96.06 61 ASP B N 1
ATOM 4499 C CA . ASP B 1 61 ? 7.641 11.453 31.203 1 96.06 61 ASP B CA 1
ATOM 4500 C C . ASP B 1 61 ? 7.34 12.742 31.984 1 96.06 61 ASP B C 1
ATOM 4502 O O . ASP B 1 61 ? 8.258 13.477 32.344 1 96.06 61 ASP B O 1
ATOM 4506 N N . VAL B 1 62 ? 6.062 12.992 32.219 1 95.94 62 VAL B N 1
ATOM 4507 C CA . VAL B 1 62 ? 5.715 14.234 32.906 1 95.94 62 VAL B CA 1
ATOM 4508 C C . VAL B 1 62 ? 4.914 13.914 34.156 1 95.94 62 VAL B C 1
ATOM 4510 O O . VAL B 1 62 ? 4.648 14.805 34.969 1 95.94 62 VAL B O 1
ATOM 4513 N N . GLY B 1 63 ? 4.48 12.711 34.438 1 95.19 63 GLY B N 1
ATOM 4514 C CA . GLY B 1 63 ? 3.83 12.266 35.656 1 95.19 63 GLY B CA 1
ATOM 4515 C C . GLY B 1 63 ? 2.383 12.711 35.75 1 95.19 63 GLY B C 1
ATOM 4516 O O . GLY B 1 63 ? 1.88 12.961 36.844 1 95.19 63 GLY B O 1
ATOM 4517 N N . GLU B 1 64 ? 1.752 12.969 34.625 1 94.94 64 GLU B N 1
ATOM 4518 C CA . GLU B 1 64 ? 0.343 13.344 34.594 1 94.94 64 GLU B CA 1
ATOM 4519 C C . GLU B 1 64 ? -0.326 12.828 33.312 1 94.94 64 GLU B C 1
ATOM 4521 O O . GLU B 1 64 ? 0.34 12.273 32.438 1 94.94 64 GLU B O 1
ATOM 4526 N N . GLU B 1 65 ? -1.605 12.945 33.312 1 95.62 65 GLU B N 1
ATOM 4527 C CA . GLU B 1 65 ? -2.328 12.562 32.094 1 95.62 65 GLU B CA 1
ATOM 4528 C C . GLU B 1 65 ? -2.154 13.609 30.984 1 95.62 65 GLU B C 1
ATOM 4530 O O . GLU B 1 65 ? -2.182 14.812 31.266 1 95.62 65 GLU B O 1
ATOM 4535 N N . THR B 1 66 ? -1.908 13.164 29.828 1 97.5 66 THR B N 1
ATOM 4536 C CA . THR B 1 66 ? -1.812 14.031 28.672 1 97.5 66 THR B CA 1
ATOM 4537 C C . THR B 1 66 ? -2.555 13.422 27.484 1 97.5 66 THR B C 1
ATOM 4539 O O . THR B 1 66 ? -3.072 12.305 27.578 1 97.5 66 THR B O 1
ATOM 4542 N N . SER B 1 67 ? -2.68 14.203 26.375 1 97.94 67 SER B N 1
ATOM 4543 C CA . SER B 1 67 ? -3.105 13.617 25.109 1 97.94 67 SER B CA 1
ATOM 4544 C C . SER B 1 67 ? -2.199 12.461 24.703 1 97.94 67 SER B C 1
ATOM 4546 O O . SER B 1 67 ? -0.987 12.5 24.922 1 97.94 67 SER B O 1
ATOM 4548 N N . ILE B 1 68 ? -2.758 11.492 24.062 1 98.12 68 ILE B N 1
ATOM 4549 C CA . ILE B 1 68 ? -2.02 10.344 23.562 1 98.12 68 ILE B CA 1
ATOM 4550 C C . ILE B 1 68 ? -0.944 10.812 22.578 1 98.12 68 ILE B C 1
ATOM 4552 O O . ILE B 1 68 ? 0.114 10.188 22.469 1 98.12 68 ILE B O 1
ATOM 4556 N N . SER B 1 69 ? -1.125 11.953 21.922 1 97.94 69 SER B N 1
ATOM 4557 C CA . SER B 1 69 ? -0.21 12.461 20.906 1 97.94 69 SER B CA 1
ATOM 4558 C C . SER B 1 69 ? 1.061 13.023 21.531 1 97.94 69 SER B C 1
ATOM 4560 O O . SER B 1 69 ? 2.033 13.312 20.828 1 97.94 69 SER B O 1
ATOM 4562 N N . LEU B 1 70 ? 1.102 13.117 22.875 1 98.19 70 LEU B N 1
ATOM 4563 C CA . LEU B 1 70 ? 2.262 13.641 23.578 1 98.19 70 LEU B CA 1
ATOM 4564 C C . LEU B 1 70 ? 3.029 12.523 24.281 1 98.19 70 LEU B C 1
ATOM 4566 O O . LEU B 1 70 ? 4.074 12.766 24.891 1 98.19 70 LEU B O 1
ATOM 4570 N N . VAL B 1 71 ? 2.551 11.336 24.141 1 97.81 71 VAL B N 1
ATOM 4571 C CA . VAL B 1 71 ? 3.16 10.219 24.859 1 97.81 71 VAL B CA 1
ATOM 4572 C C . VAL B 1 71 ? 4.25 9.586 24 1 97.81 71 VAL B C 1
ATOM 4574 O O . VAL B 1 71 ? 4 9.203 22.844 1 97.81 71 VAL B O 1
ATOM 4577 N N . ARG B 1 72 ? 5.395 9.492 24.531 1 97.88 72 ARG B N 1
ATOM 4578 C CA . ARG B 1 72 ? 6.523 8.836 23.891 1 97.88 72 ARG B CA 1
ATOM 4579 C C . ARG B 1 72 ? 6.371 7.316 23.922 1 97.88 72 ARG B C 1
ATOM 4581 O O . ARG B 1 72 ? 6.285 6.719 25 1 97.88 72 ARG B O 1
ATOM 4588 N N . PRO B 1 73 ? 6.328 6.688 22.766 1 98.56 73 PRO B N 1
ATOM 4589 C CA . PRO B 1 73 ? 6.242 5.227 22.781 1 98.56 73 PRO B CA 1
ATOM 4590 C C . PRO B 1 73 ? 7.559 4.562 23.172 1 98.56 73 PRO B C 1
ATOM 4592 O O . PRO B 1 73 ? 8.609 4.891 22.609 1 98.56 73 PRO B O 1
ATOM 4595 N N . ARG B 1 74 ? 7.5 3.6 24.047 1 97.94 74 ARG B N 1
ATOM 4596 C CA . ARG B 1 74 ? 8.688 2.893 24.516 1 97.94 74 ARG B CA 1
ATOM 4597 C C . ARG B 1 74 ? 8.656 1.43 24.094 1 97.94 74 ARG B C 1
ATOM 4599 O O . ARG B 1 74 ? 9.609 0.687 24.328 1 97.94 74 ARG B O 1
ATOM 4606 N N . SER B 1 75 ? 7.617 1.017 23.516 1 98.12 75 SER B N 1
ATOM 4607 C CA . SER B 1 75 ? 7.43 -0.317 22.953 1 98.12 75 SER B CA 1
ATOM 4608 C C . SER B 1 75 ? 6.594 -0.268 21.688 1 98.12 75 SER B C 1
ATOM 4610 O O . SER B 1 75 ? 5.973 0.754 21.391 1 98.12 75 SER B O 1
ATOM 4612 N N . LYS B 1 76 ? 6.613 -1.355 20.953 1 98 76 LYS B N 1
ATOM 4613 C CA . LYS B 1 76 ? 5.766 -1.439 19.766 1 98 76 LYS B CA 1
ATOM 4614 C C . LYS B 1 76 ? 4.289 -1.327 20.141 1 98 76 LYS B C 1
ATOM 4616 O O . LYS B 1 76 ? 3.496 -0.765 19.375 1 98 76 LYS B O 1
ATOM 4621 N N . GLU B 1 77 ? 3.947 -1.86 21.25 1 97.94 77 GLU B N 1
ATOM 4622 C CA . GLU B 1 77 ? 2.572 -1.757 21.734 1 97.94 77 GLU B CA 1
ATOM 4623 C C . GLU B 1 77 ? 2.189 -0.304 22 1 97.94 77 GLU B C 1
ATOM 4625 O O . GLU B 1 77 ? 1.083 0.123 21.656 1 97.94 77 GLU B O 1
ATOM 4630 N N . ASP B 1 78 ? 3.1 0.444 22.641 1 98.38 78 ASP B N 1
ATOM 4631 C CA . ASP B 1 78 ? 2.859 1.865 22.859 1 98.38 78 ASP B CA 1
ATOM 4632 C C . ASP B 1 78 ? 2.68 2.609 21.547 1 98.38 78 ASP B C 1
ATOM 4634 O O . ASP B 1 78 ? 1.823 3.49 21.422 1 98.38 78 ASP B O 1
ATOM 4638 N N . LEU B 1 79 ? 3.504 2.234 20.578 1 98.75 79 LEU B N 1
ATOM 4639 C CA . LEU B 1 79 ? 3.434 2.879 19.281 1 98.75 79 LEU B CA 1
ATOM 4640 C C . LEU B 1 79 ? 2.096 2.594 18.594 1 98.75 79 LEU B C 1
ATOM 4642 O O . LEU B 1 79 ? 1.506 3.484 17.984 1 98.75 79 LEU B O 1
ATOM 4646 N N . LEU B 1 80 ? 1.691 1.355 18.719 1 98.56 80 LEU B N 1
ATOM 4647 C CA . LEU B 1 80 ? 0.398 0.988 18.156 1 98.56 80 LEU B CA 1
ATOM 4648 C C . LEU B 1 80 ? -0.727 1.786 18.812 1 98.56 80 LEU B C 1
ATOM 4650 O O . LEU B 1 80 ? -1.639 2.254 18.125 1 98.56 80 LEU B O 1
ATOM 4654 N N . LYS B 1 81 ? -0.708 1.929 20.109 1 98.31 81 LYS B N 1
ATOM 4655 C CA . LYS B 1 81 ? -1.715 2.707 20.828 1 98.31 81 LYS B CA 1
ATOM 4656 C C . LYS B 1 81 ? -1.727 4.156 20.359 1 98.31 81 LYS B C 1
ATOM 4658 O O . LYS B 1 81 ? -2.791 4.762 20.219 1 98.31 81 LYS B O 1
ATOM 4663 N N . LEU B 1 82 ? -0.544 4.703 20.188 1 98.62 82 LEU B N 1
ATOM 4664 C CA . LEU B 1 82 ? -0.439 6.055 19.656 1 98.62 82 LEU B CA 1
ATOM 4665 C C . LEU B 1 82 ? -1.089 6.145 18.281 1 98.62 82 LEU B C 1
ATOM 4667 O O . LEU B 1 82 ? -1.89 7.047 18.031 1 98.62 82 LEU B O 1
ATOM 4671 N N . GLY B 1 83 ? -0.737 5.199 17.422 1 98.56 83 GLY B N 1
ATOM 4672 C CA . GLY B 1 83 ? -1.327 5.172 16.094 1 98.56 83 GLY B CA 1
ATOM 4673 C C . GLY B 1 83 ? -2.84 5.059 16.125 1 98.56 83 GLY B C 1
ATOM 4674 O O . GLY B 1 83 ? -3.531 5.773 15.391 1 98.56 83 GLY B O 1
ATOM 4675 N N . GLU B 1 84 ? -3.34 4.195 16.938 1 98.19 84 GLU B N 1
ATOM 4676 C CA . GLU B 1 84 ? -4.781 4.008 17.062 1 98.19 84 GLU B CA 1
ATOM 4677 C C . GLU B 1 84 ? -5.457 5.258 17.609 1 98.19 84 GLU B C 1
ATOM 4679 O O . GLU B 1 84 ? -6.586 5.578 17.25 1 98.19 84 GLU B O 1
ATOM 4684 N N . GLY B 1 85 ? -4.812 5.891 18.562 1 98.5 85 GLY B N 1
ATOM 4685 C CA . GLY B 1 85 ? -5.312 7.164 19.047 1 98.5 85 GLY B CA 1
ATOM 4686 C C . GLY B 1 85 ? -5.422 8.219 17.969 1 98.5 85 GLY B C 1
ATOM 4687 O O . GLY B 1 85 ? -6.422 8.93 17.891 1 98.5 85 GLY B O 1
ATOM 4688 N N . LEU B 1 86 ? -4.383 8.312 17.125 1 98.62 86 LEU B N 1
ATOM 4689 C CA . LEU B 1 86 ? -4.414 9.258 16 1 98.62 86 LEU B CA 1
ATOM 4690 C C . LEU B 1 86 ? -5.539 8.914 15.031 1 98.62 86 LEU B C 1
ATOM 4692 O O . LEU B 1 86 ? -6.195 9.812 14.5 1 98.62 86 LEU B O 1
ATOM 4696 N N . VAL B 1 87 ? -5.758 7.617 14.82 1 98.5 87 VAL B N 1
ATOM 4697 C CA . VAL B 1 87 ? -6.852 7.195 13.953 1 98.5 87 VAL B CA 1
ATOM 4698 C C . VAL B 1 87 ? -8.18 7.699 14.508 1 98.5 87 VAL B C 1
ATOM 4700 O O . VAL B 1 87 ? -9.016 8.227 13.766 1 98.5 87 VAL B O 1
ATOM 4703 N N . LYS B 1 88 ? -8.391 7.562 15.812 1 98.25 88 LYS B N 1
ATOM 4704 C CA . LYS B 1 88 ? -9.625 8.039 16.438 1 98.25 88 LYS B CA 1
ATOM 4705 C C . LYS B 1 88 ? -9.789 9.539 16.25 1 98.25 88 LYS B C 1
ATOM 4707 O O . LYS B 1 88 ? -10.891 10.023 15.984 1 98.25 88 LYS B O 1
ATOM 4712 N N . ILE B 1 89 ? -8.719 10.258 16.406 1 98.5 89 ILE B N 1
ATOM 4713 C CA . ILE B 1 89 ? -8.742 11.703 16.234 1 98.5 89 ILE B CA 1
ATOM 4714 C C . ILE B 1 89 ? -9.141 12.047 14.805 1 98.5 89 ILE B C 1
ATOM 4716 O O . ILE B 1 89 ? -10.031 12.867 14.586 1 98.5 89 ILE B O 1
ATOM 4720 N N . TYR B 1 90 ? -8.609 11.367 13.867 1 98.31 90 TYR B N 1
ATOM 4721 C CA . TYR B 1 90 ? -8.836 11.758 12.477 1 98.31 90 TYR B CA 1
ATOM 4722 C C . TYR B 1 90 ? -10.133 11.141 11.945 1 98.31 90 TYR B C 1
ATOM 4724 O O . TYR B 1 90 ? -10.672 11.602 10.938 1 98.31 90 TYR B O 1
ATOM 4732 N N . GLU B 1 91 ? -10.602 10.125 12.594 1 97.06 91 GLU B N 1
ATOM 4733 C CA . GLU B 1 91 ? -11.977 9.711 12.305 1 97.06 91 GLU B CA 1
ATOM 4734 C C . GLU B 1 91 ? -12.969 10.797 12.703 1 97.06 91 GLU B C 1
ATOM 4736 O O . GLU B 1 91 ? -13.961 11.023 12 1 97.06 91 GLU B O 1
ATOM 4741 N N . PHE B 1 92 ? -12.68 11.43 13.836 1 96.94 92 PHE B N 1
ATOM 4742 C CA . PHE B 1 92 ? -13.484 12.555 14.281 1 96.94 92 PHE B CA 1
ATOM 4743 C C . PHE B 1 92 ? -13.516 13.656 13.227 1 96.94 92 PHE B C 1
ATOM 4745 O O . PHE B 1 92 ? -14.57 14.219 12.938 1 96.94 92 PHE B O 1
ATOM 4752 N N . TYR B 1 93 ? -12.352 13.883 12.531 1 97.75 93 TYR B N 1
ATOM 4753 C CA . TYR B 1 93 ? -12.227 14.93 11.523 1 97.75 93 TYR B CA 1
ATOM 4754 C C . TYR B 1 93 ? -12.648 14.422 10.148 1 97.75 93 TYR B C 1
ATOM 4756 O O . TYR B 1 93 ? -12.672 15.18 9.18 1 97.75 93 TYR B O 1
ATOM 4764 N N . ARG B 1 94 ? -12.922 13.125 10.008 1 97.56 94 ARG B N 1
ATOM 4765 C CA . ARG B 1 94 ? -13.141 12.469 8.727 1 97.56 94 ARG B CA 1
ATOM 4766 C C . ARG B 1 94 ? -11.938 12.641 7.812 1 97.56 94 ARG B C 1
ATOM 4768 O O . ARG B 1 94 ? -12.086 12.797 6.598 1 97.56 94 ARG B O 1
ATOM 4775 N N . GLY B 1 95 ? -10.789 12.75 8.453 1 97.5 95 GLY B N 1
ATOM 4776 C CA . GLY B 1 95 ? -9.523 12.859 7.73 1 97.5 95 GLY B CA 1
ATOM 4777 C C . GLY B 1 95 ? -9.18 14.281 7.34 1 97.5 95 GLY B C 1
ATOM 4778 O O . GLY B 1 95 ? -8.141 14.523 6.719 1 97.5 95 GLY B O 1
ATOM 4779 N N . PHE B 1 96 ? -10.039 15.242 7.637 1 97.56 96 PHE B N 1
ATOM 4780 C CA . PHE B 1 96 ? -9.742 16.641 7.367 1 97.56 96 PHE B CA 1
ATOM 4781 C C . PHE B 1 96 ? -9 17.281 8.539 1 97.56 96 PHE B C 1
ATOM 4783 O O . PHE B 1 96 ? -8.672 16.594 9.516 1 97.56 96 PHE B O 1
ATOM 4790 N N . PHE B 1 97 ? -8.641 18.562 8.445 1 97.25 97 PHE B N 1
ATOM 4791 C CA . PHE B 1 97 ? -8.016 19.344 9.508 1 97.25 97 PHE B CA 1
ATOM 4792 C C . PHE B 1 97 ? -6.684 18.734 9.922 1 97.25 97 PHE B C 1
ATOM 4794 O O . PHE B 1 97 ? -6.484 18.406 11.094 1 97.25 97 PHE B O 1
ATOM 4801 N N . GLY B 1 98 ? -5.789 18.656 9.039 1 95.31 98 GLY B N 1
ATOM 4802 C CA . GLY B 1 98 ? -4.52 17.953 9.172 1 95.31 98 GLY B CA 1
ATOM 4803 C C . GLY B 1 98 ? -3.551 18.656 10.102 1 95.31 98 GLY B C 1
ATOM 4804 O O . GLY B 1 98 ? -2.594 18.047 10.586 1 95.31 98 GLY B O 1
ATOM 4805 N N . ARG B 1 99 ? -3.758 19.922 10.375 1 96.62 99 ARG B N 1
ATOM 4806 C CA . ARG B 1 99 ? -2.885 20.641 11.289 1 96.62 99 ARG B CA 1
ATOM 4807 C C . ARG B 1 99 ? -3.555 20.844 12.641 1 96.62 99 ARG B C 1
ATOM 4809 O O . ARG B 1 99 ? -3.523 21.938 13.203 1 96.62 99 ARG B O 1
ATOM 4816 N N . SER B 1 100 ? -4.102 19.734 13.102 1 96.88 100 SER B N 1
ATOM 4817 C CA . SER B 1 100 ? -4.688 19.625 14.43 1 96.88 100 SER B CA 1
ATOM 4818 C C . SER B 1 100 ? -3.611 19.609 15.508 1 96.88 100 SER B C 1
ATOM 4820 O O . SER B 1 100 ? -2.445 19.328 15.227 1 96.88 100 SER B O 1
ATOM 4822 N N . PRO B 1 101 ? -3.961 19.906 16.75 1 97.56 101 PRO B N 1
ATOM 4823 C CA . PRO B 1 101 ? -2.949 20 17.812 1 97.56 101 PRO B CA 1
ATOM 4824 C C . PRO B 1 101 ? -2.07 18.75 17.891 1 97.56 101 PRO B C 1
ATOM 4826 O O . PRO B 1 101 ? -0.888 18.844 18.234 1 97.56 101 PRO B O 1
ATOM 4829 N N . ASP B 1 102 ? -2.605 17.609 17.594 1 98 102 ASP B N 1
ATOM 4830 C CA . ASP B 1 102 ? -1.863 16.359 17.688 1 98 102 ASP B CA 1
ATOM 4831 C C . ASP B 1 102 ? -0.625 16.375 16.797 1 98 102 ASP B C 1
ATOM 4833 O O . ASP B 1 102 ? 0.386 15.75 17.109 1 98 102 ASP B O 1
ATOM 4837 N N . TYR B 1 103 ? -0.661 17.094 15.711 1 97.5 103 TYR B N 1
ATOM 4838 C CA . TYR B 1 103 ? 0.425 17.109 14.734 1 97.5 103 TYR B CA 1
ATOM 4839 C C . TYR B 1 103 ? 1.706 17.656 15.352 1 97.5 103 TYR B C 1
ATOM 4841 O O . TYR B 1 103 ? 2.74 16.984 15.352 1 97.5 103 TYR B O 1
ATOM 4849 N N . MET B 1 104 ? 1.656 18.797 15.93 1 97.56 104 MET B N 1
ATOM 4850 C CA . MET B 1 104 ? 2.855 19.391 16.516 1 97.56 104 MET B CA 1
ATOM 4851 C C . MET B 1 104 ? 3.168 18.766 17.875 1 97.56 104 MET B C 1
ATOM 4853 O O . MET B 1 104 ? 4.32 18.75 18.297 1 97.56 104 MET B O 1
ATOM 4857 N N . ASN B 1 105 ? 2.109 18.203 18.562 1 98.06 105 ASN B N 1
ATOM 4858 C CA . ASN B 1 105 ? 2.391 17.406 19.766 1 98.06 105 ASN B CA 1
ATOM 4859 C C . ASN B 1 105 ? 3.393 16.297 19.469 1 98.06 105 ASN B C 1
ATOM 4861 O O . ASN B 1 105 ? 4.336 16.094 20.234 1 98.06 105 ASN B O 1
ATOM 4865 N N . LEU B 1 106 ? 3.182 15.703 18.359 1 98 106 LEU B N 1
ATOM 4866 C CA . LEU B 1 106 ? 4.047 14.602 17.969 1 98 106 LEU B CA 1
ATOM 4867 C C . LEU B 1 106 ? 5.48 15.078 17.75 1 98 106 LEU B C 1
ATOM 4869 O O . LEU B 1 106 ? 6.43 14.43 18.203 1 98 106 LEU B O 1
ATOM 4873 N N . TRP B 1 107 ? 5.652 16.234 17.125 1 97 107 TRP B N 1
ATOM 4874 C CA . TRP B 1 107 ? 6.984 16.781 16.906 1 97 107 TRP B CA 1
ATOM 4875 C C . TRP B 1 107 ? 7.668 17.078 18.234 1 97 107 TRP B C 1
ATOM 4877 O O . TRP B 1 107 ? 8.828 16.734 18.438 1 97 107 TRP B O 1
ATOM 4887 N N . THR B 1 108 ? 6.898 17.703 19.062 1 98.19 108 THR B N 1
ATOM 4888 C CA . THR B 1 108 ? 7.43 18.109 20.359 1 98.19 108 THR B CA 1
ATOM 4889 C C . THR B 1 108 ? 7.879 16.891 21.172 1 98.19 108 THR B C 1
ATOM 4891 O O . THR B 1 108 ? 8.93 16.922 21.797 1 98.19 108 THR B O 1
ATOM 4894 N N . MET B 1 109 ? 7.07 15.906 21.094 1 98.44 109 MET B N 1
ATOM 4895 C CA . MET B 1 109 ? 7.395 14.656 21.781 1 98.44 109 MET B CA 1
ATOM 4896 C C . MET B 1 109 ? 8.656 14.031 21.203 1 98.44 109 MET B C 1
ATOM 4898 O O . MET B 1 109 ? 9.531 13.57 21.938 1 98.44 109 MET B O 1
ATOM 4902 N N . VAL B 1 110 ? 8.844 14.047 19.906 1 98.38 110 VAL B N 1
ATOM 4903 C CA . VAL B 1 110 ? 10.008 13.469 19.25 1 98.38 110 VAL B CA 1
ATOM 4904 C C . VAL B 1 110 ? 11.266 14.25 19.625 1 98.38 110 VAL B C 1
ATOM 4906 O O . VAL B 1 110 ? 12.312 13.656 19.891 1 98.38 110 VAL B O 1
ATOM 4909 N N . PHE B 1 111 ? 11.156 15.594 19.656 1 98.31 111 PHE B N 1
ATOM 4910 C CA . PHE B 1 111 ? 12.289 16.422 20.078 1 98.31 111 PHE B CA 1
ATOM 4911 C C . PHE B 1 111 ? 12.695 16.094 21.5 1 98.31 111 PHE B C 1
ATOM 4913 O O . PHE B 1 111 ? 13.891 16 21.812 1 98.31 111 PHE B O 1
ATOM 4920 N N . PHE B 1 112 ? 11.734 15.898 22.344 1 98.56 112 PHE B N 1
ATOM 4921 C CA . PHE B 1 112 ? 11.992 15.516 23.734 1 98.56 112 PHE B CA 1
ATOM 4922 C C . PHE B 1 112 ? 12.719 14.18 23.797 1 98.56 112 PHE B C 1
ATOM 4924 O O . PHE B 1 112 ? 13.703 14.031 24.531 1 98.56 112 PHE B O 1
ATOM 4931 N N . ALA B 1 113 ? 12.234 13.219 23.047 1 98.38 113 ALA B N 1
ATOM 4932 C CA . ALA B 1 113 ? 12.789 11.867 23.062 1 98.38 113 ALA B CA 1
ATOM 4933 C C . ALA B 1 113 ? 14.258 11.875 22.641 1 98.38 113 ALA B C 1
ATOM 4935 O O . ALA B 1 113 ? 15.039 11.031 23.078 1 98.38 113 ALA B O 1
ATOM 4936 N N . HIS B 1 114 ? 14.633 12.867 21.812 1 98.38 114 HIS B N 1
ATOM 4937 C CA . HIS B 1 114 ? 15.992 12.906 21.297 1 98.38 114 HIS B CA 1
ATOM 4938 C C . HIS B 1 114 ? 16.781 14.055 21.922 1 98.38 114 HIS B C 1
ATOM 4940 O O . HIS B 1 114 ? 17.781 14.5 21.359 1 98.38 114 HIS B O 1
ATOM 4946 N N . ALA B 1 115 ? 16.344 14.609 23.031 1 98.5 115 ALA B N 1
ATOM 4947 C CA . ALA B 1 115 ? 17 15.727 23.719 1 98.5 115 ALA B CA 1
ATOM 4948 C C . ALA B 1 115 ? 18.453 15.391 24.031 1 98.5 115 ALA B C 1
ATOM 4950 O O . ALA B 1 115 ? 19.344 16.203 23.797 1 98.5 115 ALA B O 1
ATOM 4951 N N . GLU B 1 116 ? 18.672 14.188 24.5 1 97.62 116 GLU B N 1
ATOM 4952 C CA . GLU B 1 116 ? 20.016 13.812 24.938 1 97.62 116 GLU B CA 1
ATOM 4953 C C . GLU B 1 116 ? 20.875 13.328 23.781 1 97.62 116 GLU B C 1
ATOM 4955 O O . GLU B 1 116 ? 21.953 13.859 23.547 1 97.62 116 GLU B O 1
ATOM 4960 N N . ASP B 1 117 ? 20.359 12.438 23.016 1 97.31 117 ASP B N 1
ATOM 4961 C CA . ASP B 1 117 ? 21.172 11.719 22.047 1 97.31 117 ASP B CA 1
ATOM 4962 C C . ASP B 1 117 ? 21.359 12.547 20.766 1 97.31 117 ASP B C 1
ATOM 4964 O O . ASP B 1 117 ? 22.188 12.203 19.922 1 97.31 117 ASP B O 1
ATOM 4968 N N . TYR B 1 118 ? 20.641 13.656 20.672 1 98 118 TYR B N 1
ATOM 4969 C CA . TYR B 1 118 ? 20.859 14.492 19.5 1 98 118 TYR B CA 1
ATOM 4970 C C . TYR B 1 118 ? 21.156 15.93 19.891 1 98 118 TYR B C 1
ATOM 4972 O O . TYR B 1 118 ? 22.266 16.422 19.656 1 98 118 TYR B O 1
ATOM 4980 N N . PHE B 1 119 ? 20.234 16.641 20.547 1 98.12 119 PHE B N 1
ATOM 4981 C CA . PHE B 1 119 ? 20.406 18.047 20.828 1 98.12 119 PHE B CA 1
ATOM 4982 C C . PHE B 1 119 ? 21.531 18.25 21.859 1 98.12 119 PHE B C 1
ATOM 4984 O O . PHE B 1 119 ? 22.375 19.141 21.688 1 98.12 119 PHE B O 1
ATOM 4991 N N . GLY B 1 120 ? 21.516 17.453 22.922 1 98.19 120 GLY B N 1
ATOM 4992 C CA . GLY B 1 120 ? 22.594 17.531 23.891 1 98.19 120 GLY B CA 1
ATOM 4993 C C . GLY B 1 120 ? 23.953 17.156 23.312 1 98.19 120 GLY B C 1
ATOM 4994 O O . GLY B 1 120 ? 24.953 17.828 23.578 1 98.19 120 GLY B O 1
ATOM 4995 N N . LYS B 1 121 ? 23.953 16.094 22.547 1 97.69 121 LYS B N 1
ATOM 4996 C CA . LYS B 1 121 ? 25.188 15.594 21.969 1 97.69 121 LYS B CA 1
ATOM 4997 C C . LYS B 1 121 ? 25.828 16.625 21.047 1 97.69 121 LYS B C 1
ATOM 4999 O O . LYS B 1 121 ? 27.047 16.812 21.047 1 97.69 121 LYS B O 1
ATOM 5004 N N . HIS B 1 122 ? 24.969 17.328 20.25 1 97.38 122 HIS B N 1
ATOM 5005 C CA . HIS B 1 122 ? 25.531 18.141 19.188 1 97.38 122 HIS B CA 1
ATOM 5006 C C . HIS B 1 122 ? 25.609 19.609 19.594 1 97.38 122 HIS B C 1
ATOM 5008 O O . HIS B 1 122 ? 26.453 20.359 19.078 1 97.38 122 HIS B O 1
ATOM 5014 N N . PHE B 1 123 ? 24.766 20.125 20.547 1 97.25 123 PHE B N 1
ATOM 5015 C CA . PHE B 1 123 ? 24.688 21.547 20.828 1 97.25 123 PHE B CA 1
ATOM 5016 C C . PHE B 1 123 ? 24.984 21.828 22.297 1 97.25 123 PHE B C 1
ATOM 5018 O O . PHE B 1 123 ? 25.203 22.969 22.688 1 97.25 123 PHE B O 1
ATOM 5025 N N . GLY B 1 124 ? 24.984 20.766 23.109 1 97.44 124 GLY B N 1
ATOM 5026 C CA . GLY B 1 124 ? 25.328 20.922 24.516 1 97.44 124 GLY B CA 1
ATOM 5027 C C . GLY B 1 124 ? 24.125 20.844 25.438 1 97.44 124 GLY B C 1
ATOM 5028 O O . GLY B 1 124 ? 22.984 20.734 24.984 1 97.44 124 GLY B O 1
ATOM 5029 N N . SER B 1 125 ? 24.391 20.859 26.719 1 97.56 125 SER B N 1
ATOM 5030 C CA . SER B 1 125 ? 23.391 20.594 27.766 1 97.56 125 SER B CA 1
ATOM 5031 C C . SER B 1 125 ? 22.281 21.641 27.75 1 97.56 125 SER B C 1
ATOM 5033 O O . SER B 1 125 ? 21.125 21.328 28.047 1 97.56 125 SER B O 1
ATOM 5035 N N . ARG B 1 126 ? 22.641 22.828 27.469 1 96.94 126 ARG B N 1
ATOM 5036 C CA . ARG B 1 126 ? 21.656 23.891 27.453 1 96.94 126 ARG B CA 1
ATOM 5037 C C . ARG B 1 126 ? 20.531 23.594 26.453 1 96.94 126 ARG B C 1
ATOM 5039 O O . ARG B 1 126 ? 19.359 23.703 26.781 1 96.94 126 ARG B O 1
ATOM 5046 N N . PHE B 1 127 ? 20.891 23.203 25.281 1 97.69 127 PHE B N 1
ATOM 5047 C CA . PHE B 1 127 ? 19.922 22.938 24.234 1 97.69 127 PHE B CA 1
ATOM 5048 C C . PHE B 1 127 ? 19.141 21.656 24.531 1 97.69 127 PHE B C 1
ATOM 5050 O O . PHE B 1 127 ? 17.969 21.547 24.188 1 97.69 127 PHE B O 1
ATOM 5057 N N . MET B 1 128 ? 19.812 20.688 25.125 1 98.38 128 MET B N 1
ATOM 5058 C CA . MET B 1 128 ? 19.141 19.5 25.625 1 98.38 128 MET B CA 1
ATOM 5059 C C . MET B 1 128 ? 18.031 19.875 26.609 1 98.38 128 MET B C 1
ATOM 5061 O O . MET B 1 128 ? 16.891 19.438 26.453 1 98.38 128 MET B O 1
ATOM 5065 N N . GLU B 1 129 ? 18.391 20.672 27.562 1 98.56 129 GLU B N 1
ATOM 5066 C CA . GLU B 1 129 ? 17.453 21.109 28.594 1 98.56 129 GLU B CA 1
ATOM 5067 C C . GLU B 1 129 ? 16.312 21.922 27.984 1 98.56 129 GLU B C 1
ATOM 5069 O O . GLU B 1 129 ? 15.164 21.828 28.422 1 98.56 129 GLU B O 1
ATOM 5074 N N . ASN B 1 130 ? 16.641 22.766 27.016 1 98.75 130 ASN B N 1
ATOM 5075 C CA . ASN B 1 130 ? 15.609 23.531 26.328 1 98.75 130 ASN B CA 1
ATOM 5076 C C . ASN B 1 130 ? 14.555 22.609 25.719 1 98.75 130 ASN B C 1
ATOM 5078 O O . ASN B 1 130 ? 13.352 22.844 25.891 1 98.75 130 ASN B O 1
ATOM 5082 N N . ALA B 1 131 ? 15.023 21.594 24.984 1 98.56 131 ALA B N 1
ATOM 5083 C CA . ALA B 1 131 ? 14.094 20.656 24.359 1 98.56 131 ALA B CA 1
ATOM 5084 C C . ALA B 1 131 ? 13.219 19.984 25.406 1 98.56 131 ALA B C 1
ATOM 5086 O O . ALA B 1 131 ? 12.008 19.812 25.203 1 98.56 131 ALA B O 1
ATOM 5087 N N . MET B 1 132 ? 13.805 19.609 26.5 1 98.62 132 MET B N 1
ATOM 5088 C CA . MET B 1 132 ? 13.078 18.938 27.562 1 98.62 132 MET B CA 1
ATOM 5089 C C . MET B 1 132 ? 12.062 19.875 28.203 1 98.62 132 MET B C 1
ATOM 5091 O O . MET B 1 132 ? 10.914 19.5 28.438 1 98.62 132 MET B O 1
ATOM 5095 N N . GLU B 1 133 ? 12.508 21.062 28.469 1 98.38 133 GLU B N 1
ATOM 5096 C CA . GLU B 1 133 ? 11.641 22 29.172 1 98.38 133 GLU B CA 1
ATOM 5097 C C . GLU B 1 133 ? 10.492 22.469 28.281 1 98.38 133 GLU B C 1
ATOM 5099 O O . GLU B 1 133 ? 9.383 22.703 28.766 1 98.38 133 GLU B O 1
ATOM 5104 N N . ILE B 1 134 ? 10.75 22.688 27.031 1 98.38 134 ILE B N 1
ATOM 5105 C CA . ILE B 1 134 ? 9.695 23.047 26.094 1 98.38 134 ILE B CA 1
ATOM 5106 C C . ILE B 1 134 ? 8.633 21.953 26.062 1 98.38 134 ILE B C 1
ATOM 5108 O O . ILE B 1 134 ? 7.434 22.25 26.062 1 98.38 134 ILE B O 1
ATOM 5112 N N . TYR B 1 135 ? 9.047 20.719 26.062 1 98.31 135 TYR B N 1
ATOM 5113 C CA . TYR B 1 135 ? 8.117 19.609 26.078 1 98.31 135 TYR B CA 1
ATOM 5114 C C . TYR B 1 135 ? 7.309 19.594 27.375 1 98.31 135 TYR B C 1
ATOM 5116 O O . TYR B 1 135 ? 6.086 19.422 27.344 1 98.31 135 TYR B O 1
ATOM 5124 N N . ARG B 1 136 ? 7.961 19.75 28.484 1 97.56 136 ARG B N 1
ATOM 5125 C CA . ARG B 1 136 ? 7.277 19.75 29.781 1 97.56 136 ARG B CA 1
ATOM 5126 C C . ARG B 1 136 ? 6.246 20.875 29.844 1 97.56 136 ARG B C 1
ATOM 5128 O O . ARG B 1 136 ? 5.129 20.672 30.328 1 97.56 136 ARG B O 1
ATOM 5135 N N . GLU B 1 137 ? 6.645 22 29.359 1 96.69 137 GLU B N 1
ATOM 5136 C CA . GLU B 1 137 ? 5.719 23.125 29.312 1 96.69 137 GLU B CA 1
ATOM 5137 C C . GLU B 1 137 ? 4.52 22.828 28.422 1 96.69 137 GLU B C 1
ATOM 5139 O O . GLU B 1 137 ? 3.373 23.062 28.812 1 96.69 137 GLU B O 1
ATOM 5144 N N . SER B 1 138 ? 4.816 22.328 27.234 1 95.88 138 SER B N 1
ATOM 5145 C CA . SER B 1 138 ? 3.773 22 26.281 1 95.88 138 SER B CA 1
ATOM 5146 C C . SER B 1 138 ? 2.787 21 26.844 1 95.88 138 SER B C 1
ATOM 5148 O O . SER B 1 138 ? 1.575 21.125 26.672 1 95.88 138 SER B O 1
ATOM 5150 N N . THR B 1 139 ? 3.271 19.984 27.547 1 96.12 139 THR B N 1
ATOM 5151 C CA . THR B 1 139 ? 2.438 18.922 28.109 1 96.12 139 THR B CA 1
ATOM 5152 C C . THR B 1 139 ? 1.608 19.438 29.281 1 96.12 139 THR B C 1
ATOM 5154 O O . THR B 1 139 ? 0.429 19.109 29.406 1 96.12 139 THR B O 1
ATOM 5157 N N . ARG B 1 140 ? 2.195 20.266 30.062 1 93.75 140 ARG B N 1
ATOM 5158 C CA . ARG B 1 140 ? 1.521 20.797 31.25 1 93.75 140 ARG B CA 1
ATOM 5159 C C . ARG B 1 140 ? 0.411 21.766 30.859 1 93.75 140 ARG B C 1
ATOM 5161 O O . ARG B 1 140 ? -0.661 21.766 31.469 1 93.75 140 ARG B O 1
ATOM 5168 N N . LYS B 1 141 ? 0.693 22.516 29.844 1 95.12 141 LYS B N 1
ATOM 5169 C CA . LYS B 1 141 ? -0.245 23.578 29.484 1 95.12 141 LYS B CA 1
ATOM 5170 C C . LYS B 1 141 ? -1.146 23.141 28.328 1 95.12 141 LYS B C 1
ATOM 5172 O O . LYS B 1 141 ? -2.16 23.781 28.047 1 95.12 141 LYS B O 1
ATOM 5177 N N . ASP B 1 142 ? -0.759 22.047 27.688 1 96.75 142 ASP B N 1
ATOM 5178 C CA . ASP B 1 142 ? -1.545 21.5 26.578 1 96.75 142 ASP B CA 1
ATOM 5179 C C . ASP B 1 142 ? -1.793 22.562 25.5 1 96.75 142 ASP B C 1
ATOM 5181 O O . ASP B 1 142 ? -2.93 22.75 25.062 1 96.75 142 ASP B O 1
ATOM 5185 N N . HIS B 1 143 ? -0.708 23.219 25.062 1 95.94 143 HIS B N 1
ATOM 5186 C CA . HIS B 1 143 ? -0.764 24.328 24.125 1 95.94 143 HIS B CA 1
ATOM 5187 C C . HIS B 1 143 ? -1.044 23.859 22.703 1 95.94 143 HIS B C 1
ATOM 5189 O O . HIS B 1 143 ? -0.641 22.75 22.328 1 95.94 143 HIS B O 1
ATOM 5195 N N . PHE B 1 144 ? -1.758 24.703 21.953 1 98 144 PHE B N 1
ATOM 5196 C CA . PHE B 1 144 ? -1.885 24.516 20.516 1 98 144 PHE B CA 1
ATOM 5197 C C . PHE B 1 144 ? -0.744 25.203 19.766 1 98 144 PHE B C 1
ATOM 5199 O O . PHE B 1 144 ? -0.55 26.406 19.906 1 98 144 PHE B O 1
ATOM 5206 N N . TYR B 1 145 ? 0.016 24.406 18.969 1 98.06 145 TYR B N 1
ATOM 5207 C CA . TYR B 1 145 ? 1.177 24.906 18.234 1 98.06 145 TYR B CA 1
ATOM 5208 C C . TYR B 1 145 ? 0.867 25.031 16.75 1 98.06 145 TYR B C 1
ATOM 5210 O O . TYR B 1 145 ? 0.194 24.172 16.172 1 98.06 145 TYR B O 1
ATOM 5218 N N . THR B 1 146 ? 1.27 26.125 16.141 1 97.56 146 THR B N 1
ATOM 5219 C CA . THR B 1 146 ? 1.485 26.188 14.703 1 97.56 146 THR B CA 1
ATOM 5220 C C . THR B 1 146 ? 2.957 25.953 14.367 1 97.56 146 THR B C 1
ATOM 5222 O O . THR B 1 146 ? 3.777 25.734 15.266 1 97.56 146 THR B O 1
ATOM 5225 N N . HIS B 1 147 ? 3.248 25.906 13.039 1 96 147 HIS B N 1
ATOM 5226 C CA . HIS B 1 147 ? 4.633 25.734 12.617 1 96 147 HIS B CA 1
ATOM 5227 C C . HIS B 1 147 ? 4.891 26.453 11.297 1 96 147 HIS B C 1
ATOM 5229 O O . HIS B 1 147 ? 3.953 26.734 10.547 1 96 147 HIS B O 1
ATOM 5235 N N . ALA B 1 148 ? 6.062 26.781 11.062 1 93.94 148 ALA B N 1
ATOM 5236 C CA . ALA B 1 148 ? 6.516 27.344 9.789 1 93.94 148 ALA B CA 1
ATOM 5237 C C . ALA B 1 148 ? 7.824 26.703 9.344 1 93.94 148 ALA B C 1
ATOM 5239 O O . ALA B 1 148 ? 8.781 26.625 10.117 1 93.94 148 ALA B O 1
ATOM 5240 N N . ILE B 1 149 ? 7.777 26.234 8.07 1 87.44 149 ILE B N 1
ATOM 5241 C CA . ILE B 1 149 ? 8.961 25.516 7.609 1 87.44 149 ILE B CA 1
ATOM 5242 C C . ILE B 1 149 ? 9.352 26.016 6.219 1 87.44 149 ILE B C 1
ATOM 5244 O O . ILE B 1 149 ? 10.484 25.812 5.781 1 87.44 149 ILE B O 1
ATOM 5248 N N . VAL B 1 150 ? 8.477 26.719 5.543 1 81.31 150 VAL B N 1
ATOM 5249 C CA . VAL B 1 150 ? 8.695 27 4.129 1 81.31 150 VAL B CA 1
ATOM 5250 C C . VAL B 1 150 ? 9.148 28.453 3.961 1 81.31 150 VAL B C 1
ATOM 5252 O O . VAL B 1 150 ? 8.445 29.375 4.383 1 81.31 150 VAL B O 1
ATOM 5255 N N . ALA B 1 151 ? 10.227 28.547 3.324 1 83 151 ALA B N 1
ATOM 5256 C CA . ALA B 1 151 ? 10.719 29.891 3.008 1 83 151 ALA B CA 1
ATOM 5257 C C . ALA B 1 151 ? 9.953 30.5 1.835 1 83 151 ALA B C 1
ATOM 5259 O O . ALA B 1 151 ? 9.414 29.766 1.001 1 83 151 ALA B O 1
ATOM 5260 N N . PRO B 1 152 ? 9.93 31.797 1.792 1 83.94 152 PRO B N 1
ATOM 5261 C CA . PRO B 1 152 ? 9.266 32.438 0.659 1 83.94 152 PRO B CA 1
ATOM 5262 C C . PRO B 1 152 ? 9.906 32.094 -0.681 1 83.94 152 PRO B C 1
ATOM 5264 O O . PRO B 1 152 ? 11.125 31.922 -0.756 1 83.94 152 PRO B O 1
ATOM 5267 N N . MET B 1 153 ? 9.055 32.031 -1.717 1 81.12 153 MET B N 1
ATOM 5268 C CA . MET B 1 153 ? 9.523 31.781 -3.074 1 81.12 153 MET B CA 1
ATOM 5269 C C . MET B 1 153 ? 9.945 33.062 -3.762 1 81.12 153 MET B C 1
ATOM 5271 O O . MET B 1 153 ? 9.344 33.469 -4.762 1 81.12 153 MET B O 1
ATOM 5275 N N . TYR B 1 154 ? 10.984 33.656 -3.266 1 84.62 154 TYR B N 1
ATOM 5276 C CA . TYR B 1 154 ? 11.438 34.938 -3.77 1 84.62 154 TYR B CA 1
ATOM 5277 C C . TYR B 1 154 ? 12.172 34.781 -5.094 1 84.62 154 TYR B C 1
ATOM 5279 O O . TYR B 1 154 ? 11.781 35.375 -6.105 1 84.62 154 TYR B O 1
ATOM 5287 N N . ASP B 1 155 ? 13.234 34.094 -5.137 1 85.56 155 ASP B N 1
ATOM 5288 C CA . ASP B 1 155 ? 14.062 33.781 -6.301 1 85.56 155 ASP B CA 1
ATOM 5289 C C . ASP B 1 155 ? 14.68 32.375 -6.184 1 85.56 155 ASP B C 1
ATOM 5291 O O . ASP B 1 155 ? 15.602 32.188 -5.395 1 85.56 155 ASP B O 1
ATOM 5295 N N . ARG B 1 156 ? 14.266 31.469 -7 1 81.81 156 ARG B N 1
ATOM 5296 C CA . ARG B 1 156 ? 14.688 30.078 -6.875 1 81.81 156 ARG B CA 1
ATOM 5297 C C . ARG B 1 156 ? 15.961 29.812 -7.668 1 81.81 156 ARG B C 1
ATOM 5299 O O . ARG B 1 156 ? 16.516 28.719 -7.617 1 81.81 156 ARG B O 1
ATOM 5306 N N . SER B 1 157 ? 16.359 30.859 -8.289 1 86.19 157 SER B N 1
ATOM 5307 C CA . SER B 1 157 ? 17.562 30.688 -9.094 1 86.19 157 SER B CA 1
ATOM 5308 C C . SER B 1 157 ? 18.828 30.812 -8.242 1 86.19 157 SER B C 1
ATOM 5310 O O . SER B 1 157 ? 19.906 30.406 -8.664 1 86.19 157 SER B O 1
ATOM 5312 N N . ARG B 1 158 ? 18.781 31.438 -7.129 1 85.44 158 ARG B N 1
ATOM 5313 C CA . ARG B 1 158 ? 19.922 31.578 -6.227 1 85.44 158 ARG B CA 1
ATOM 5314 C C . ARG B 1 158 ? 19.516 31.328 -4.781 1 85.44 158 ARG B C 1
ATOM 5316 O O . ARG B 1 158 ? 18.344 31.484 -4.426 1 85.44 158 ARG B O 1
ATOM 5323 N N . PRO B 1 159 ? 20.422 30.906 -3.93 1 88.75 159 PRO B N 1
ATOM 5324 C CA . PRO B 1 159 ? 20.094 30.672 -2.523 1 88.75 159 PRO B CA 1
ATOM 5325 C C . PRO B 1 159 ? 19.75 31.953 -1.776 1 88.75 159 PRO B C 1
ATOM 5327 O O . PRO B 1 159 ? 20.234 33.031 -2.135 1 88.75 159 PRO B O 1
ATOM 5330 N N . PRO B 1 160 ? 19.016 31.875 -0.766 1 88.31 160 PRO B N 1
ATOM 5331 C CA . PRO B 1 160 ? 18.547 33.031 -0.004 1 88.31 160 PRO B CA 1
ATOM 5332 C C . PRO B 1 160 ? 19.703 33.938 0.466 1 88.31 160 PRO B C 1
ATOM 5334 O O . PRO B 1 160 ? 19.547 35.156 0.497 1 88.31 160 PRO B O 1
ATOM 5337 N N . SER B 1 161 ? 20.797 33.375 0.833 1 91.5 161 SER B N 1
ATOM 5338 C CA . SER B 1 161 ? 21.938 34.156 1.344 1 91.5 161 SER B CA 1
ATOM 5339 C C . SER B 1 161 ? 22.484 35.094 0.284 1 91.5 161 SER B C 1
ATOM 5341 O O . SER B 1 161 ? 23.203 36.031 0.603 1 91.5 161 SER B O 1
ATOM 5343 N N . GLN B 1 162 ? 22.094 34.812 -0.911 1 91.94 162 GLN B N 1
ATOM 5344 C CA . GLN B 1 162 ? 22.594 35.625 -2.018 1 91.94 162 GLN B CA 1
ATOM 5345 C C . GLN B 1 162 ? 21.516 36.562 -2.531 1 91.94 162 GLN B C 1
ATOM 5347 O O . GLN B 1 162 ? 21.75 37.312 -3.484 1 91.94 162 GLN B O 1
ATOM 5352 N N . TRP B 1 163 ? 20.406 36.594 -1.875 1 91.88 163 TRP B N 1
ATOM 5353 C CA . TRP B 1 163 ? 19.391 37.562 -2.248 1 91.88 163 TRP B CA 1
ATOM 5354 C C . TRP B 1 163 ? 19.797 38.969 -1.859 1 91.88 163 TRP B C 1
ATOM 5356 O O . TRP B 1 163 ? 20.688 39.156 -1.016 1 91.88 163 TRP B O 1
ATOM 5366 N N . GLU B 1 164 ? 19.25 40 -2.59 1 92.81 164 GLU B N 1
ATOM 5367 C CA . GLU B 1 164 ? 19.516 41.375 -2.229 1 92.81 164 GLU B CA 1
ATOM 5368 C C . GLU B 1 164 ? 19.188 41.625 -0.758 1 92.81 164 GLU B C 1
ATOM 5370 O O . GLU B 1 164 ? 19.953 42.312 -0.064 1 92.81 164 GLU B O 1
ATOM 5375 N N . ASP B 1 165 ? 18.141 41.125 -0.362 1 93.69 165 ASP B N 1
ATOM 5376 C CA . ASP B 1 165 ? 17.797 41.094 1.054 1 93.69 165 ASP B CA 1
ATOM 5377 C C . ASP B 1 165 ? 17.828 39.656 1.593 1 93.69 165 ASP B C 1
ATOM 5379 O O . ASP B 1 165 ? 16.891 38.875 1.356 1 93.69 165 ASP B O 1
ATOM 5383 N N . PRO B 1 166 ? 18.844 39.344 2.336 1 92.62 166 PRO B N 1
ATOM 5384 C CA . PRO B 1 166 ? 18.984 37.969 2.807 1 92.62 166 PRO B CA 1
ATOM 5385 C C . PRO B 1 166 ? 18 37.625 3.92 1 92.62 166 PRO B C 1
ATOM 5387 O O . PRO B 1 166 ? 17.953 36.469 4.375 1 92.62 166 PRO B O 1
ATOM 5390 N N . TYR B 1 167 ? 17.141 38.562 4.305 1 94.38 167 TYR B N 1
ATOM 5391 C CA . TYR B 1 167 ? 16.25 38.344 5.43 1 94.38 167 TYR B CA 1
ATOM 5392 C C . TYR B 1 167 ? 14.797 38.281 4.973 1 94.38 167 TYR B C 1
ATOM 5394 O O . TYR B 1 167 ? 13.883 38.531 5.762 1 94.38 167 TYR B O 1
ATOM 5402 N N . ILE B 1 168 ? 14.695 38 3.678 1 93.56 168 ILE B N 1
ATOM 5403 C CA . ILE B 1 168 ? 13.367 37.562 3.244 1 93.56 168 ILE B CA 1
ATOM 5404 C C . ILE B 1 168 ? 13.023 36.219 3.891 1 93.56 168 ILE B C 1
ATOM 5406 O O . ILE B 1 168 ? 11.898 36.031 4.359 1 93.56 168 ILE B O 1
ATOM 5410 N N . GLN B 1 169 ? 14.016 35.344 3.879 1 92.94 169 GLN B N 1
ATOM 5411 C CA . GLN B 1 169 ? 13.922 34.125 4.703 1 92.94 169 GLN B CA 1
ATOM 5412 C C . GLN B 1 169 ? 14.305 34.438 6.148 1 92.94 169 GLN B C 1
ATOM 5414 O O . GLN B 1 169 ? 15.234 35.188 6.41 1 92.94 169 GLN B O 1
ATOM 5419 N N . ILE B 1 170 ? 13.68 33.781 6.969 1 95.19 170 ILE B N 1
ATOM 5420 C CA . ILE B 1 170 ? 13.938 34 8.391 1 95.19 170 ILE B CA 1
ATOM 5421 C C . ILE B 1 170 ? 15.383 33.625 8.711 1 95.19 170 ILE B C 1
ATOM 5423 O O . ILE B 1 170 ? 15.836 32.531 8.375 1 95.19 170 ILE B O 1
ATOM 5427 N N . GLY B 1 171 ? 16.062 34.562 9.312 1 95.75 171 GLY B N 1
ATOM 5428 C CA . GLY B 1 171 ? 17.438 34.344 9.711 1 95.75 171 GLY B CA 1
ATOM 5429 C C . GLY B 1 171 ? 17.859 35.188 10.898 1 95.75 171 GLY B C 1
ATOM 5430 O O . GLY B 1 171 ? 17.172 36.156 11.273 1 95.75 171 GLY B O 1
ATOM 5431 N N . ILE B 1 172 ? 19 34.875 11.445 1 97.62 172 ILE B N 1
ATOM 5432 C CA . ILE B 1 172 ? 19.578 35.562 12.602 1 97.62 172 ILE B CA 1
ATOM 5433 C C . ILE B 1 172 ? 20.219 36.875 12.156 1 97.62 172 ILE B C 1
ATOM 5435 O O . ILE B 1 172 ? 21.078 36.875 11.273 1 97.62 172 ILE B O 1
ATOM 5439 N N . THR B 1 173 ? 19.859 37.969 12.797 1 97.81 173 THR B N 1
ATOM 5440 C CA . THR B 1 173 ? 20.438 39.25 12.461 1 97.81 173 THR B CA 1
ATOM 5441 C C . THR B 1 173 ? 21.453 39.688 13.516 1 97.81 173 THR B C 1
ATOM 5443 O O . THR B 1 173 ? 22.406 40.438 13.219 1 97.81 173 THR B O 1
ATOM 5446 N N . GLU B 1 174 ? 21.141 39.219 14.742 1 97.75 174 GLU B N 1
ATOM 5447 C CA . GLU B 1 174 ? 21.984 39.625 15.867 1 97.75 174 GLU B CA 1
ATOM 5448 C C . GLU B 1 174 ? 21.938 38.594 16.984 1 97.75 174 GLU B C 1
ATOM 5450 O O . GLU B 1 174 ? 20.906 37.969 17.234 1 97.75 174 GLU B O 1
ATOM 5455 N N . GLU B 1 175 ? 23.094 38.406 17.625 1 97.88 175 GLU B N 1
ATOM 5456 C CA . GLU B 1 175 ? 23.172 37.625 18.859 1 97.88 175 GLU B CA 1
ATOM 5457 C C . GLU B 1 175 ? 23.328 38.5 20.078 1 97.88 175 GLU B C 1
ATOM 5459 O O . GLU B 1 175 ? 24.141 39.438 20.078 1 97.88 175 GLU B O 1
ATOM 5464 N N . ARG B 1 176 ? 22.516 38.25 20.984 1 97.75 176 ARG B N 1
ATOM 5465 C CA . ARG B 1 176 ? 22.531 39.031 22.234 1 97.75 176 ARG B CA 1
ATOM 5466 C C . ARG B 1 176 ? 22.656 38.094 23.438 1 97.75 176 ARG B C 1
ATOM 5468 O O . ARG B 1 176 ? 22.516 36.875 23.312 1 97.75 176 ARG B O 1
ATOM 5475 N N . PRO B 1 177 ? 23.016 38.719 24.625 1 97.25 177 PRO B N 1
ATOM 5476 C CA . PRO B 1 177 ? 23.125 37.875 25.812 1 97.25 177 PRO B CA 1
ATOM 5477 C C . PRO B 1 177 ? 21.812 37.156 26.172 1 97.25 177 PRO B C 1
ATOM 5479 O O . PRO B 1 177 ? 21.828 36.062 26.672 1 97.25 177 PRO B O 1
ATOM 5482 N N . GLU B 1 178 ? 20.703 37.781 25.812 1 96.88 178 GLU B N 1
ATOM 5483 C CA . GLU B 1 178 ? 19.406 37.25 26.203 1 96.88 178 GLU B CA 1
ATOM 5484 C C . GLU B 1 178 ? 18.891 36.25 25.172 1 96.88 178 GLU B C 1
ATOM 5486 O O . GLU B 1 178 ? 17.953 35.5 25.438 1 96.88 178 GLU B O 1
ATOM 5491 N N . GLY B 1 179 ? 19.469 36.312 23.984 1 98.12 179 GLY B N 1
ATOM 5492 C CA . GLY B 1 179 ? 19 35.469 22.906 1 98.12 179 GLY B CA 1
ATOM 5493 C C . GLY B 1 179 ? 19.438 35.969 21.531 1 98.12 179 GLY B C 1
ATOM 5494 O O . GLY B 1 179 ? 20.5 36.562 21.406 1 98.12 179 GLY B O 1
ATOM 5495 N N . VAL B 1 180 ? 18.734 35.531 20.547 1 98.44 180 VAL B N 1
ATOM 5496 C CA . VAL B 1 180 ? 19.062 35.969 19.188 1 98.44 180 VAL B CA 1
ATOM 5497 C C . VAL B 1 180 ? 17.906 36.781 18.609 1 98.44 180 VAL B C 1
ATOM 5499 O O . VAL B 1 180 ? 16.734 36.531 18.938 1 98.44 180 VAL B O 1
ATOM 5502 N N . VAL B 1 181 ? 18.266 37.719 17.766 1 98.75 181 VAL B N 1
ATOM 5503 C CA . VAL B 1 181 ? 17.25 38.469 17.047 1 98.75 181 VAL B CA 1
ATOM 5504 C C . VAL B 1 181 ? 17.078 37.906 15.641 1 98.75 181 VAL B C 1
ATOM 5506 O O . VAL B 1 181 ? 18.078 37.656 14.945 1 98.75 181 VAL B O 1
ATOM 5509 N N . VAL B 1 182 ? 15.836 37.656 15.266 1 98.31 182 VAL B N 1
ATOM 5510 C CA . VAL B 1 182 ? 15.578 37.062 13.961 1 98.31 182 VAL B CA 1
ATOM 5511 C C . VAL B 1 182 ? 14.641 37.969 13.156 1 98.31 182 VAL B C 1
ATOM 5513 O O . VAL B 1 182 ? 13.852 38.75 13.734 1 98.31 182 VAL B O 1
ATOM 5516 N N . ARG B 1 183 ? 14.773 37.906 11.867 1 97.94 183 ARG B N 1
ATOM 5517 C CA . ARG B 1 183 ? 13.969 38.688 10.93 1 97.94 183 ARG B CA 1
ATOM 5518 C C . ARG B 1 183 ? 13.672 37.875 9.672 1 97.94 183 ARG B C 1
ATOM 5520 O O . ARG B 1 183 ? 14.531 37.156 9.188 1 97.94 183 ARG B O 1
ATOM 5527 N N . GLY B 1 184 ? 12.508 38.062 9.133 1 96.25 184 GLY B N 1
ATOM 5528 C CA . GLY B 1 184 ? 12.148 37.406 7.879 1 96.25 184 GLY B CA 1
ATOM 5529 C C . GLY B 1 184 ? 10.727 36.906 7.863 1 96.25 184 GLY B C 1
ATOM 5530 O O . GLY B 1 184 ? 9.906 37.281 8.688 1 96.25 184 GLY B O 1
ATOM 5531 N N . ALA B 1 185 ? 10.438 36.031 6.844 1 95 185 ALA B N 1
ATOM 5532 C CA . ALA B 1 185 ? 9.07 35.531 6.695 1 95 185 ALA B CA 1
ATOM 5533 C C . ALA B 1 185 ? 9.07 34.031 6.293 1 95 185 ALA B C 1
ATOM 5535 O O . ALA B 1 185 ? 10.078 33.531 5.801 1 95 185 ALA B O 1
ATOM 5536 N N . ALA B 1 186 ? 8.008 33.438 6.617 1 93.5 186 ALA B N 1
ATOM 5537 C CA . ALA B 1 186 ? 7.699 32.094 6.152 1 93.5 186 ALA B CA 1
ATOM 5538 C C . ALA B 1 186 ? 6.324 32.031 5.488 1 93.5 186 ALA B C 1
ATOM 5540 O O . ALA B 1 186 ? 5.379 32.656 5.953 1 93.5 186 ALA B O 1
ATOM 5541 N N . MET B 1 187 ? 6.195 31.344 4.398 1 87.44 187 MET B N 1
ATOM 5542 C CA . MET B 1 187 ? 5.07 31.469 3.479 1 87.44 187 MET B CA 1
ATOM 5543 C C . MET B 1 187 ? 3.844 30.734 4.008 1 87.44 187 MET B C 1
ATOM 5545 O O . MET B 1 187 ? 2.711 31.172 3.777 1 87.44 187 MET B O 1
ATOM 5549 N N . ILE B 1 188 ? 3.957 29.625 4.574 1 87.81 188 ILE B N 1
ATOM 5550 C CA . ILE B 1 188 ? 2.729 28.938 4.949 1 87.81 188 ILE B CA 1
ATOM 5551 C C . ILE B 1 188 ? 2.807 28.516 6.414 1 87.81 188 ILE B C 1
ATOM 5553 O O . ILE B 1 188 ? 3.66 27.703 6.789 1 87.81 188 ILE B O 1
ATOM 5557 N N . CYS B 1 189 ? 2.006 29.172 7.098 1 94.31 189 CYS B N 1
ATOM 5558 C CA . CYS B 1 189 ? 1.786 28.844 8.508 1 94.31 189 CYS B CA 1
ATOM 5559 C C . CYS B 1 189 ? 0.313 28.562 8.773 1 94.31 189 CYS B C 1
ATOM 5561 O O . CYS B 1 189 ? -0.438 29.469 9.148 1 94.31 189 CYS B O 1
ATOM 5563 N N . THR B 1 190 ? 0.025 27.281 8.633 1 96.06 190 THR B N 1
ATOM 5564 C CA . THR B 1 190 ? -1.352 26.875 8.914 1 96.06 190 THR B CA 1
ATOM 5565 C C . THR B 1 190 ? -1.663 27.016 10.398 1 96.06 190 THR B C 1
ATOM 5567 O O . THR B 1 190 ? -0.848 26.641 11.25 1 96.06 190 THR B O 1
ATOM 5570 N N . ALA B 1 191 ? -2.785 27.688 10.727 1 97.38 191 ALA B N 1
ATOM 5571 C CA . ALA B 1 191 ? -3.322 27.875 12.07 1 97.38 191 ALA B CA 1
ATOM 5572 C C . ALA B 1 191 ? -2.611 29.031 12.789 1 97.38 191 ALA B C 1
ATOM 5574 O O . ALA B 1 191 ? -2.859 29.266 13.969 1 97.38 191 ALA B O 1
ATOM 5575 N N . GLY B 1 192 ? -1.76 29.781 12.094 1 96.88 192 GLY B N 1
ATOM 5576 C CA . GLY B 1 192 ? -1.007 30.875 12.695 1 96.88 192 GLY B CA 1
ATOM 5577 C C . GLY B 1 192 ? -1.877 31.859 13.469 1 96.88 192 GLY B C 1
ATOM 5578 O O . GLY B 1 192 ? -1.625 32.125 14.648 1 96.88 192 GLY B O 1
ATOM 5579 N N . PRO B 1 193 ? -2.971 32.281 12.883 1 96.5 193 PRO B N 1
ATOM 5580 C CA . PRO B 1 193 ? -3.83 33.281 13.492 1 96.5 193 PRO B CA 1
ATOM 5581 C C . PRO B 1 193 ? -4.469 32.812 14.797 1 96.5 193 PRO B C 1
ATOM 5583 O O . PRO B 1 193 ? -4.949 33.625 15.586 1 96.5 193 PRO B O 1
ATOM 5586 N N . TYR B 1 194 ? -4.539 31.531 15.039 1 97.88 194 TYR B N 1
ATOM 5587 C CA . TYR B 1 194 ? -5.273 31.062 16.219 1 97.88 194 TYR B CA 1
ATOM 5588 C C . TYR B 1 194 ? -4.484 30 16.969 1 97.88 194 TYR B C 1
ATOM 5590 O O . TYR B 1 194 ? -5.066 29.094 17.562 1 97.88 194 TYR B O 1
ATOM 5598 N N . ALA B 1 195 ? -3.211 30.016 16.891 1 98.25 195 ALA B N 1
ATOM 5599 C CA . ALA B 1 195 ? -2.336 29.141 17.672 1 98.25 195 ALA B CA 1
ATOM 5600 C C . ALA B 1 195 ? -1.704 29.906 18.844 1 98.25 195 ALA B C 1
ATOM 5602 O O . ALA B 1 195 ? -1.517 31.125 18.75 1 98.25 195 ALA B O 1
ATOM 5603 N N . GLU B 1 196 ? -1.36 29.203 19.844 1 98.19 196 GLU B N 1
ATOM 5604 C CA . GLU B 1 196 ? -0.774 29.812 21.031 1 98.19 196 GLU B CA 1
ATOM 5605 C C . GLU B 1 196 ? 0.749 29.859 20.938 1 98.19 196 GLU B C 1
ATOM 5607 O O . GLU B 1 196 ? 1.383 30.781 21.453 1 98.19 196 GLU B O 1
ATOM 5612 N N . MET B 1 197 ? 1.301 28.828 20.359 1 98.44 197 MET B N 1
ATOM 5613 C CA . MET B 1 197 ? 2.75 28.688 20.266 1 98.44 197 MET B CA 1
ATOM 5614 C C . MET B 1 197 ? 3.189 28.453 18.828 1 98.44 197 MET B C 1
ATOM 5616 O O . MET B 1 197 ? 2.404 27.969 18 1 98.44 197 MET B O 1
ATOM 5620 N N . LEU B 1 198 ? 4.414 28.781 18.531 1 98.25 198 LEU B N 1
ATOM 5621 C CA . LEU B 1 198 ? 5.023 28.625 17.219 1 98.25 198 LEU B CA 1
ATOM 5622 C C . LEU B 1 198 ? 6.277 27.75 17.297 1 98.25 198 LEU B C 1
ATOM 5624 O O . LEU B 1 198 ? 7.145 27.984 18.141 1 98.25 198 LEU B O 1
ATOM 5628 N N . TRP B 1 199 ? 6.332 26.688 16.469 1 97.88 199 TRP B N 1
ATOM 5629 C CA . TRP B 1 199 ? 7.594 26.047 16.125 1 97.88 199 TRP B CA 1
ATOM 5630 C C . TRP B 1 199 ? 8.133 26.562 14.797 1 97.88 199 TRP B C 1
ATOM 5632 O O . TRP B 1 199 ? 7.43 26.547 13.781 1 97.88 199 TRP B O 1
ATOM 5642 N N . TYR B 1 200 ? 9.336 27.062 14.781 1 96.81 200 TYR B N 1
ATOM 5643 C CA . TYR B 1 200 ? 9.992 27.406 13.531 1 96.81 200 TYR B CA 1
ATOM 5644 C C . TYR B 1 200 ? 11.148 26.438 13.242 1 96.81 200 TYR B C 1
ATOM 5646 O O . TYR B 1 200 ? 12.023 26.25 14.086 1 96.81 200 TYR B O 1
ATOM 5654 N N . LEU B 1 201 ? 11.102 25.797 12.102 1 91.12 201 LEU B N 1
ATOM 5655 C CA . LEU B 1 201 ? 12.102 24.859 11.617 1 91.12 201 LEU B CA 1
ATOM 5656 C C . LEU B 1 201 ? 12.328 25.016 10.125 1 91.12 201 LEU B C 1
ATOM 5658 O O . LEU B 1 201 ? 11.578 24.469 9.312 1 91.12 201 LEU B O 1
ATOM 5662 N N . PRO B 1 202 ? 13.414 25.734 9.758 1 82.25 202 PRO B N 1
ATOM 5663 C CA . PRO B 1 202 ? 13.586 26 8.328 1 82.25 202 PRO B CA 1
ATOM 5664 C C . PRO B 1 202 ? 13.922 24.734 7.535 1 82.25 202 PRO B C 1
ATOM 5666 O O . PRO B 1 202 ? 14.547 23.812 8.062 1 82.25 202 PRO B O 1
ATOM 5669 N N . ASN B 1 203 ? 13.438 24.672 6.258 1 71.56 203 ASN B N 1
ATOM 5670 C CA . ASN B 1 203 ? 13.906 23.688 5.301 1 71.56 203 ASN B CA 1
ATOM 5671 C C . ASN B 1 203 ? 15.227 24.109 4.66 1 71.56 203 ASN B C 1
ATOM 5673 O O . ASN B 1 203 ? 15.273 25.078 3.896 1 71.56 203 ASN B O 1
ATOM 5677 N N . MET B 1 204 ? 16.312 23.672 5.047 1 64.62 204 MET B N 1
ATOM 5678 C CA . MET B 1 204 ? 17.625 24.219 4.711 1 64.62 204 MET B CA 1
ATOM 5679 C C . MET B 1 204 ? 18.188 23.547 3.453 1 64.62 204 MET B C 1
ATOM 5681 O O . MET B 1 204 ? 19.344 23.75 3.109 1 64.62 204 MET B O 1
ATOM 5685 N N . ARG B 1 205 ? 17.531 22.875 2.695 1 64.12 205 ARG B N 1
ATOM 5686 C CA . ARG B 1 205 ? 18.156 22.203 1.562 1 64.12 205 ARG B CA 1
ATOM 5687 C C . ARG B 1 205 ? 18.719 23.203 0.561 1 64.12 205 ARG B C 1
ATOM 5689 O O . ARG B 1 205 ? 19.703 22.922 -0.111 1 64.12 205 ARG B O 1
ATOM 5696 N N . ARG B 1 206 ? 18.281 24.375 0.65 1 69.12 206 ARG B N 1
ATOM 5697 C CA . ARG B 1 206 ? 18.625 25.312 -0.425 1 69.12 206 ARG B CA 1
ATOM 5698 C C . ARG B 1 206 ? 19.797 26.188 -0.029 1 69.12 206 ARG B C 1
ATOM 5700 O O . ARG B 1 206 ? 20.484 26.766 -0.892 1 69.12 206 ARG B O 1
ATOM 5707 N N . ASP B 1 207 ? 20.016 26.344 1.199 1 81.75 207 ASP B N 1
ATOM 5708 C CA . ASP B 1 207 ? 21.062 27.234 1.648 1 81.75 207 ASP B CA 1
ATOM 5709 C C . ASP B 1 207 ? 21.672 26.766 2.971 1 81.75 207 ASP B C 1
ATOM 5711 O O . ASP B 1 207 ? 20.969 26.672 3.979 1 81.75 207 ASP B O 1
ATOM 5715 N N . SER B 1 208 ? 23 26.609 3.008 1 87.62 208 SER B N 1
ATOM 5716 C CA . SER B 1 208 ? 23.672 26.078 4.191 1 87.62 208 SER B CA 1
ATOM 5717 C C . SER B 1 208 ? 24.25 27.203 5.051 1 87.62 208 SER B C 1
ATOM 5719 O O . SER B 1 208 ? 25.094 26.953 5.91 1 87.62 208 SER B O 1
ATOM 5721 N N . ASP B 1 209 ? 23.844 28.391 4.789 1 93.25 209 ASP B N 1
ATOM 5722 C CA . ASP B 1 209 ? 24.281 29.5 5.625 1 93.25 209 ASP B CA 1
ATOM 5723 C C . ASP B 1 209 ? 23.797 29.344 7.059 1 93.25 209 ASP B C 1
ATOM 5725 O O . ASP B 1 209 ? 22.594 29.219 7.293 1 93.25 209 ASP B O 1
ATOM 5729 N N . PRO B 1 210 ? 24.641 29.391 8.031 1 95 210 PRO B N 1
ATOM 5730 C CA . PRO B 1 210 ? 24.297 29.141 9.438 1 95 210 PRO B CA 1
ATOM 5731 C C . PRO B 1 210 ? 23.25 30.125 9.969 1 95 210 PRO B C 1
ATOM 5733 O O . PRO B 1 210 ? 22.531 29.812 10.922 1 95 210 PRO B O 1
ATOM 5736 N N . ARG B 1 211 ? 23.125 31.297 9.422 1 95.12 211 ARG B N 1
ATOM 5737 C CA . ARG B 1 211 ? 22.172 32.281 9.922 1 95.12 211 ARG B CA 1
ATOM 5738 C C . ARG B 1 211 ? 20.734 31.75 9.805 1 95.12 211 ARG B C 1
ATOM 5740 O O . ARG B 1 211 ? 19.844 32.219 10.508 1 95.12 211 ARG B O 1
ATOM 5747 N N . TYR B 1 212 ? 20.531 30.781 8.867 1 94.88 212 TYR B N 1
ATOM 5748 C CA . TYR B 1 212 ? 19.188 30.281 8.656 1 94.88 212 TYR B CA 1
ATOM 5749 C C . TYR B 1 212 ? 18.938 29.016 9.484 1 94.88 212 TYR B C 1
ATOM 5751 O O . TYR B 1 212 ? 17.797 28.562 9.602 1 94.88 212 TYR B O 1
ATOM 5759 N N . ALA B 1 213 ? 20.031 28.406 10.016 1 94.81 213 ALA B N 1
ATOM 5760 C CA . ALA B 1 213 ? 19.938 27.109 10.703 1 94.81 213 ALA B CA 1
ATOM 5761 C C . ALA B 1 213 ? 19.547 27.297 12.164 1 94.81 213 ALA B C 1
ATOM 5763 O O . ALA B 1 213 ? 20.375 27.094 13.062 1 94.81 213 ALA B O 1
ATOM 5764 N N . LEU B 1 214 ? 18.297 27.594 12.398 1 95.38 214 LEU B N 1
ATOM 5765 C CA . LEU B 1 214 ? 17.766 27.875 13.734 1 95.38 214 LEU B CA 1
ATOM 5766 C C . LEU B 1 214 ? 16.406 27.234 13.93 1 95.38 214 LEU B C 1
ATOM 5768 O O . LEU B 1 214 ? 15.516 27.375 13.086 1 95.38 214 LEU B O 1
ATOM 5772 N N . TYR B 1 215 ? 16.281 26.375 15 1 96.88 215 TYR B N 1
ATOM 5773 C CA . TYR B 1 215 ? 14.977 25.844 15.422 1 96.88 215 TYR B CA 1
ATOM 5774 C C . TYR B 1 215 ? 14.594 26.375 16.797 1 96.88 215 TYR B C 1
ATOM 5776 O O . TYR B 1 215 ? 15.398 26.312 17.734 1 96.88 215 TYR B O 1
ATOM 5784 N N . PHE B 1 216 ? 13.477 26.922 16.922 1 98.19 216 PHE B N 1
ATOM 5785 C CA . PHE B 1 216 ? 13.062 27.469 18.203 1 98.19 216 PHE B CA 1
ATOM 5786 C C . PHE B 1 216 ? 11.547 27.406 18.359 1 98.19 216 PHE B C 1
ATOM 5788 O O . PHE B 1 216 ? 10.836 27.125 17.391 1 98.19 216 PHE B O 1
ATOM 5795 N N . SER B 1 217 ? 11.062 27.547 19.562 1 98.44 217 SER B N 1
ATOM 5796 C CA . SER B 1 217 ? 9.648 27.625 19.906 1 98.44 217 SER B CA 1
ATOM 5797 C C . SER B 1 217 ? 9.359 28.828 20.797 1 98.44 217 SER B C 1
ATOM 5799 O O . SER B 1 217 ? 9.945 28.984 21.859 1 98.44 217 SER B O 1
ATOM 5801 N N . ILE B 1 218 ? 8.484 29.719 20.359 1 98.56 218 ILE B N 1
ATOM 5802 C CA . ILE B 1 218 ? 8.109 30.891 21.141 1 98.56 218 ILE B CA 1
ATOM 5803 C C . ILE B 1 218 ? 6.594 31.094 21.078 1 98.56 218 ILE B C 1
ATOM 5805 O O . ILE B 1 218 ? 5.922 30.516 20.219 1 98.56 218 ILE B O 1
ATOM 5809 N N . PRO B 1 219 ? 6.004 31.875 22.062 1 98.5 219 PRO B N 1
ATOM 5810 C CA . PRO B 1 219 ? 4.586 32.219 21.953 1 98.5 219 PRO B CA 1
ATOM 5811 C C . PRO B 1 219 ? 4.277 33 20.672 1 98.5 219 PRO B C 1
ATOM 5813 O O . PRO B 1 219 ? 5.082 33.812 20.234 1 98.5 219 PRO B O 1
ATOM 5816 N N . THR B 1 220 ? 3.115 32.812 20.094 1 98.31 220 THR B N 1
ATOM 5817 C CA . THR B 1 220 ? 2.703 33.531 18.875 1 98.31 220 THR B CA 1
ATOM 5818 C C . THR B 1 220 ? 2.439 35 19.172 1 98.31 220 THR B C 1
ATOM 5820 O O . THR B 1 220 ? 2.307 35.781 18.25 1 98.31 220 THR B O 1
ATOM 5823 N N . THR B 1 221 ? 2.488 35.375 20.453 1 97.88 221 THR B N 1
ATOM 5824 C CA . THR B 1 221 ? 2.219 36.75 20.859 1 97.88 221 THR B CA 1
ATOM 5825 C C . THR B 1 221 ? 3.52 37.5 21.141 1 97.88 221 THR B C 1
ATOM 5827 O O . THR B 1 221 ? 3.5 38.625 21.594 1 97.88 221 THR B O 1
ATOM 5830 N N . THR B 1 222 ? 4.562 36.844 20.938 1 98.5 222 THR B N 1
ATOM 5831 C CA . THR B 1 222 ? 5.852 37.5 21.125 1 98.5 222 THR B CA 1
ATOM 5832 C C . THR B 1 222 ? 5.941 38.75 20.281 1 98.5 222 THR B C 1
ATOM 5834 O O . THR B 1 222 ? 5.504 38.781 19.125 1 98.5 222 THR B O 1
ATOM 5837 N N . LYS B 1 223 ? 6.578 39.812 20.906 1 98.19 223 LYS B N 1
ATOM 5838 C CA . LYS B 1 223 ? 6.719 41.094 20.188 1 98.19 223 LYS B CA 1
ATOM 5839 C C . LYS B 1 223 ? 7.434 40.906 18.859 1 98.19 223 LYS B C 1
ATOM 5841 O O . LYS B 1 223 ? 8.5 40.281 18.797 1 98.19 223 LYS B O 1
ATOM 5846 N N . GLY B 1 224 ? 6.789 41.375 17.797 1 98.44 224 GLY B N 1
ATOM 5847 C CA . GLY B 1 224 ? 7.402 41.281 16.484 1 98.44 224 GLY B CA 1
ATOM 5848 C C . GLY B 1 224 ? 6.871 40.125 15.648 1 98.44 224 GLY B C 1
ATOM 5849 O O . GLY B 1 224 ? 7.062 40.094 14.43 1 98.44 224 GLY B O 1
ATOM 5850 N N . VAL B 1 225 ? 6.211 39.125 16.25 1 98.5 225 VAL B N 1
ATOM 5851 C CA . VAL B 1 225 ? 5.582 38.031 15.516 1 98.5 225 VAL B CA 1
ATOM 5852 C C . VAL B 1 225 ? 4.254 38.5 14.93 1 98.5 225 VAL B C 1
ATOM 5854 O O . VAL B 1 225 ? 3.398 39.031 15.648 1 98.5 225 VAL B O 1
ATOM 5857 N N . ARG B 1 226 ? 4.109 38.406 13.609 1 97.69 226 ARG B N 1
ATOM 5858 C CA . ARG B 1 226 ? 2.891 38.812 12.922 1 97.69 226 ARG B CA 1
ATOM 5859 C C . ARG B 1 226 ? 2.461 37.75 11.898 1 97.69 226 ARG B C 1
ATOM 5861 O O . ARG B 1 226 ? 3.303 37.094 11.281 1 97.69 226 ARG B O 1
ATOM 5868 N N . PHE B 1 227 ? 1.124 37.688 11.75 1 97.94 227 PHE B N 1
ATOM 5869 C CA . PHE B 1 227 ? 0.555 36.812 10.727 1 97.94 227 PHE B CA 1
ATOM 5870 C C . PHE B 1 227 ? -0.244 37.625 9.711 1 97.94 227 PHE B C 1
ATOM 5872 O O . PHE B 1 227 ? -1.004 38.531 10.086 1 97.94 227 PHE B O 1
ATOM 5879 N N . ILE B 1 228 ? 0.011 37.344 8.453 1 97.12 228 ILE B N 1
ATOM 5880 C CA . ILE B 1 228 ? -0.817 37.875 7.375 1 97.12 228 ILE B CA 1
ATOM 5881 C C . ILE B 1 228 ? -1.707 36.781 6.809 1 97.12 228 ILE B C 1
ATOM 5883 O O . ILE B 1 228 ? -1.248 35.938 6.031 1 97.12 228 ILE B O 1
ATOM 5887 N N . ALA B 1 229 ? -2.957 36.906 7.16 1 96.56 229 ALA B N 1
ATOM 5888 C CA . ALA B 1 229 ? -3.859 35.781 6.875 1 96.56 229 ALA B CA 1
ATOM 5889 C C . ALA B 1 229 ? -4.371 35.844 5.441 1 96.56 229 ALA B C 1
ATOM 5891 O O . ALA B 1 229 ? -4.594 36.938 4.902 1 96.56 229 ALA B O 1
ATOM 5892 N N . ARG B 1 230 ? -4.496 34.75 4.824 1 93.19 230 ARG B N 1
ATOM 5893 C CA . ARG B 1 230 ? -5.238 34.688 3.566 1 93.19 230 ARG B CA 1
ATOM 5894 C C . ARG B 1 230 ? -6.734 34.875 3.805 1 93.19 230 ARG B C 1
ATOM 5896 O O . ARG B 1 230 ? -7.191 34.844 4.949 1 93.19 230 ARG B O 1
ATOM 5903 N N . ARG B 1 231 ? -7.387 34.969 2.717 1 91.31 231 ARG B N 1
ATOM 5904 C CA . ARG B 1 231 ? -8.836 35.094 2.814 1 91.31 231 ARG B CA 1
ATOM 5905 C C . ARG B 1 231 ? -9.453 33.812 3.373 1 91.31 231 ARG B C 1
ATOM 5907 O O . ARG B 1 231 ? -8.992 32.719 3.068 1 91.31 231 ARG B O 1
ATOM 5914 N N . GLY B 1 232 ? -10.469 34 4.211 1 89.38 232 GLY B N 1
ATOM 5915 C CA . GLY B 1 232 ? -11.211 32.875 4.723 1 89.38 232 GLY B CA 1
ATOM 5916 C C . GLY B 1 232 ? -12.133 32.25 3.691 1 89.38 232 GLY B C 1
ATOM 5917 O O . GLY B 1 232 ? -12.609 32.938 2.787 1 89.38 232 GLY B O 1
ATOM 5918 N N . PHE B 1 233 ? -12.305 30.922 3.805 1 90.12 233 PHE B N 1
ATOM 5919 C CA . PHE B 1 233 ? -13.195 30.219 2.889 1 90.12 233 PHE B CA 1
ATOM 5920 C C . PHE B 1 233 ? -14.492 29.828 3.586 1 90.12 233 PHE B C 1
ATOM 5922 O O . PHE B 1 233 ? -15.008 28.719 3.395 1 90.12 233 PHE B O 1
ATOM 5929 N N . GLN B 1 234 ? -14.969 30.719 4.371 1 86.75 234 GLN B N 1
ATOM 5930 C CA . GLN B 1 234 ? -16.266 30.484 5.012 1 86.75 234 GLN B CA 1
ATOM 5931 C C . GLN B 1 234 ? -17.359 30.266 3.971 1 86.75 234 GLN B C 1
ATOM 5933 O O . GLN B 1 234 ? -17.281 30.797 2.861 1 86.75 234 GLN B O 1
ATOM 5938 N N . PRO B 1 235 ? -18.344 29.484 4.43 1 87.56 235 PRO B N 1
ATOM 5939 C CA . PRO B 1 235 ? -19.469 29.312 3.5 1 87.56 235 PRO B CA 1
ATOM 5940 C C . PRO B 1 235 ? -20.016 30.656 2.994 1 87.56 235 PRO B C 1
ATOM 5942 O O . PRO B 1 235 ? -20.094 31.625 3.756 1 87.56 235 PRO B O 1
ATOM 5945 N N . ARG B 1 236 ? -20.109 30.844 1.639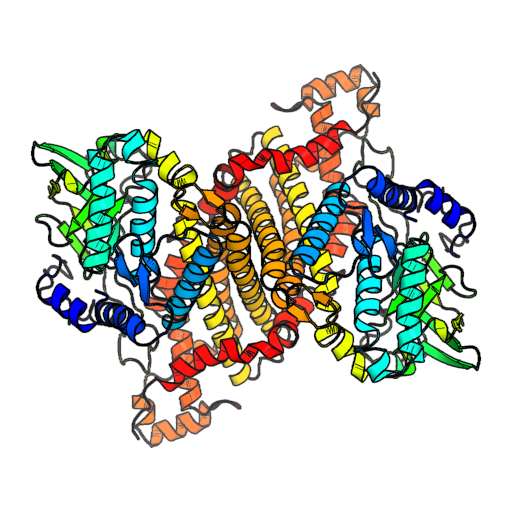 1 74.69 236 ARG B N 1
ATOM 5946 C CA . ARG B 1 236 ? -20.578 32.062 1.019 1 74.69 236 ARG B CA 1
ATOM 5947 C C . ARG B 1 236 ? -21.953 32.469 1.542 1 74.69 236 ARG B C 1
ATOM 5949 O O . ARG B 1 236 ? -22.156 33.594 2.012 1 74.69 236 ARG B O 1
ATOM 5956 N N . GLU B 1 237 ? -22.891 31.688 1.143 1 78.31 237 GLU B N 1
ATOM 5957 C CA . GLU B 1 237 ? -24.281 31.781 1.606 1 78.31 237 GLU B CA 1
ATOM 5958 C C . GLU B 1 237 ? -24.75 30.453 2.217 1 78.31 237 GLU B C 1
ATOM 5960 O O . GLU B 1 237 ? -24.266 29.391 1.836 1 78.31 237 GLU B O 1
ATOM 5965 N N . GLY B 1 238 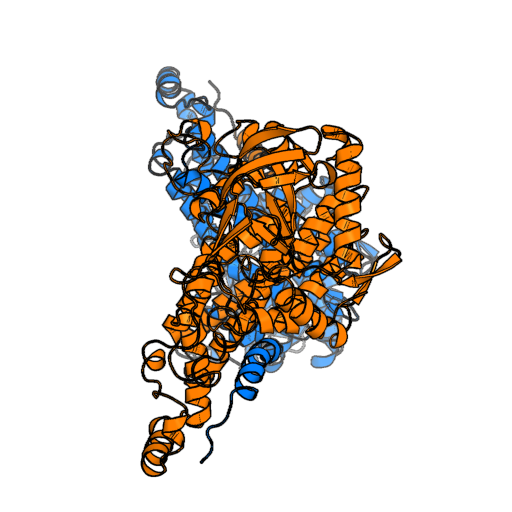? -25.391 30.641 3.357 1 80.12 238 GLY B N 1
ATOM 5966 C CA . GLY B 1 238 ? -25.875 29.422 4 1 80.12 238 GLY B CA 1
ATOM 5967 C C . GLY B 1 238 ? -24.984 28.938 5.121 1 80.12 238 GLY B C 1
ATOM 5968 O O . GLY B 1 238 ? -24.359 29.75 5.816 1 80.12 238 GLY B O 1
ATOM 5969 N N . GLY B 1 239 ? -24.984 27.719 5.363 1 90 239 GLY B N 1
ATOM 5970 C CA . GLY B 1 239 ? -24.25 27.141 6.484 1 90 239 GLY B CA 1
ATOM 5971 C C . GLY B 1 239 ? -24.047 25.641 6.359 1 90 239 GLY B C 1
ATOM 5972 O O . GLY B 1 239 ? -23.641 25.156 5.301 1 90 239 GLY B O 1
ATOM 5973 N N . GLU B 1 240 ? -24.281 24.984 7.348 1 93.19 240 GLU B N 1
ATOM 5974 C CA . GLU B 1 240 ? -23.984 23.562 7.465 1 93.19 240 GLU B CA 1
ATOM 5975 C C . GLU B 1 240 ? -24.812 22.734 6.469 1 93.19 240 GLU B C 1
ATOM 5977 O O . GLU B 1 240 ? -24.406 21.641 6.074 1 93.19 240 GLU B O 1
ATOM 5982 N N . PHE B 1 241 ? -25.938 23.312 6.035 1 94.31 241 PHE B N 1
ATOM 5983 C CA . PHE B 1 241 ? -26.766 22.609 5.059 1 94.31 241 PHE B CA 1
ATOM 5984 C C . PHE B 1 241 ? -26.078 22.594 3.693 1 94.31 241 PHE B C 1
ATOM 5986 O O . PHE B 1 241 ? -26.062 21.562 3.018 1 94.31 241 PHE B O 1
ATOM 5993 N N . GLU B 1 242 ? -25.594 23.75 3.264 1 93.81 242 GLU B N 1
ATOM 5994 C CA . GLU B 1 242 ? -25 23.875 1.94 1 93.81 242 GLU B CA 1
ATOM 5995 C C . GLU B 1 242 ? -23.547 23.391 1.942 1 93.81 242 GLU B C 1
ATOM 5997 O O . GLU B 1 242 ? -23.078 22.812 0.954 1 93.81 242 GLU B O 1
ATOM 6002 N N . TYR B 1 243 ? -22.875 23.641 3.059 1 95.56 243 TYR B N 1
ATOM 6003 C CA . TYR B 1 243 ? -21.438 23.375 3.133 1 95.56 243 TYR B CA 1
ATOM 6004 C C . TYR B 1 243 ? -21.094 22.672 4.434 1 95.56 243 TYR B C 1
ATOM 6006 O O . TYR B 1 243 ? -20.422 23.25 5.297 1 95.56 243 TYR B O 1
ATOM 6014 N N . PRO B 1 244 ? -21.359 21.391 4.523 1 95.88 244 PRO B N 1
ATOM 6015 C CA . PRO B 1 244 ? -21.188 20.688 5.801 1 95.88 244 PRO B CA 1
ATOM 6016 C C . PRO B 1 244 ? -19.734 20.5 6.191 1 95.88 244 PRO B C 1
ATOM 6018 O O . PRO B 1 244 ? -19.406 20.438 7.379 1 95.88 244 PRO B O 1
ATOM 6021 N N . ILE B 1 245 ? -18.797 20.422 5.234 1 96.69 245 ILE B N 1
ATOM 6022 C CA . ILE B 1 245 ? -17.391 20.266 5.531 1 96.69 245 ILE B CA 1
ATOM 6023 C C . ILE B 1 245 ? -16.766 21.625 5.84 1 96.69 245 ILE B C 1
ATOM 6025 O O . ILE B 1 245 ? -16.109 21.797 6.867 1 96.69 245 ILE B O 1
ATOM 6029 N N . SER B 1 246 ? -17.047 22.609 4.984 1 95.75 246 SER B N 1
ATOM 6030 C CA . SER B 1 246 ? -16.484 23.953 5.102 1 95.75 246 SER B CA 1
ATOM 6031 C C . SER B 1 246 ? -16.906 24.609 6.41 1 95.75 246 SER B C 1
ATOM 6033 O O . SER B 1 246 ? -16.156 25.422 6.969 1 95.75 246 SER B O 1
ATOM 6035 N N . SER B 1 247 ? -18.078 24.234 6.902 1 95.62 247 SER B N 1
ATOM 6036 C CA . SER B 1 247 ? -18.641 24.859 8.102 1 95.62 247 SER B CA 1
ATOM 6037 C C . SER B 1 247 ? -18.016 24.281 9.359 1 95.62 247 SER B C 1
ATOM 6039 O O . SER B 1 247 ? -18.203 24.812 10.453 1 95.62 247 SER B O 1
ATOM 6041 N N . ARG B 1 248 ? -17.219 23.25 9.203 1 94.94 248 ARG B N 1
ATOM 6042 C CA . ARG B 1 248 ? -16.719 22.578 10.398 1 94.94 248 ARG B CA 1
ATOM 6043 C C . ARG B 1 248 ? -15.195 22.438 10.352 1 94.94 248 ARG B C 1
ATOM 6045 O O . ARG B 1 248 ? -14.531 22.484 11.383 1 94.94 248 ARG B O 1
ATOM 6052 N N . TRP B 1 249 ? -14.664 22.219 9.203 1 95.94 249 TRP B N 1
ATOM 6053 C CA . TRP B 1 249 ? -13.273 21.766 9.172 1 95.94 249 TRP B CA 1
ATOM 6054 C C . TRP B 1 249 ? -12.445 22.641 8.234 1 95.94 249 TRP B C 1
ATOM 6056 O O . TRP B 1 249 ? -11.5 22.156 7.598 1 95.94 249 TRP B O 1
ATOM 6066 N N . ASP B 1 250 ? -12.797 23.828 8.133 1 94.62 250 ASP B N 1
ATOM 6067 C CA . ASP B 1 250 ? -11.953 24.781 7.414 1 94.62 250 ASP B CA 1
ATOM 6068 C C . ASP B 1 250 ? -10.703 25.125 8.219 1 94.62 250 ASP B C 1
ATOM 6070 O O . ASP B 1 250 ? -10.766 25.281 9.438 1 94.62 250 ASP B O 1
ATOM 6074 N N . GLU B 1 251 ? -9.555 25.125 7.57 1 95.19 251 GLU B N 1
ATOM 6075 C CA . GLU B 1 251 ? -8.297 25.578 8.156 1 95.19 251 GLU B CA 1
ATOM 6076 C C . GLU B 1 251 ? -7.844 26.906 7.543 1 95.19 251 GLU B C 1
ATOM 6078 O O . GLU B 1 251 ? -8.055 27.141 6.355 1 95.19 251 GLU B O 1
ATOM 6083 N N . ALA B 1 252 ? -7.27 27.734 8.367 1 94.62 252 ALA B N 1
ATOM 6084 C CA . ALA B 1 252 ? -6.773 29.016 7.883 1 94.62 252 ALA B CA 1
ATOM 6085 C C . ALA B 1 252 ? -5.25 29.016 7.789 1 94.62 252 ALA B C 1
ATOM 6087 O O . ALA B 1 252 ? -4.57 28.453 8.641 1 94.62 252 ALA B O 1
ATOM 6088 N N . ASP B 1 253 ? -4.754 29.672 6.777 1 94.56 253 ASP B N 1
ATOM 6089 C CA . ASP B 1 253 ? -3.318 29.812 6.562 1 94.56 253 ASP B CA 1
ATOM 6090 C C . ASP B 1 253 ? -2.896 31.281 6.637 1 94.56 253 ASP B C 1
ATOM 6092 O O . ASP B 1 253 ? -3.723 32.188 6.457 1 94.56 253 ASP B O 1
ATOM 6096 N N . ALA B 1 254 ? -1.616 31.438 6.914 1 96.44 254 ALA B N 1
ATOM 6097 C CA . ALA B 1 254 ? -1.072 32.781 6.977 1 96.44 254 ALA B CA 1
ATOM 6098 C C . ALA B 1 254 ? 0.418 32.812 6.645 1 96.44 254 ALA B C 1
ATOM 6100 O O . ALA B 1 254 ? 1.071 31.75 6.672 1 96.44 254 ALA B O 1
ATOM 6101 N N . ILE B 1 255 ? 0.868 33.906 6.23 1 95.81 255 ILE B N 1
ATOM 6102 C CA . ILE B 1 255 ? 2.303 34.188 6.156 1 95.81 255 ILE B CA 1
ATOM 6103 C C . ILE B 1 255 ? 2.822 34.594 7.531 1 95.81 255 ILE B C 1
ATOM 6105 O O . ILE B 1 255 ? 2.221 35.438 8.203 1 95.81 255 ILE B O 1
ATOM 6109 N N . LEU B 1 256 ? 3.848 34 7.949 1 97.5 256 LEU B N 1
ATOM 6110 C CA . LEU B 1 256 ? 4.516 34.406 9.188 1 97.5 256 LEU B CA 1
ATOM 6111 C C . LEU B 1 256 ? 5.57 35.469 8.914 1 97.5 256 LEU B C 1
ATOM 6113 O O . LEU B 1 256 ? 6.395 35.312 8.008 1 97.5 256 LEU B O 1
ATOM 6117 N N . VAL B 1 257 ? 5.492 36.5 9.641 1 97.5 257 VAL B N 1
ATOM 6118 C CA . VAL B 1 257 ? 6.508 37.562 9.586 1 97.5 257 VAL B CA 1
ATOM 6119 C C . VAL B 1 257 ? 7.148 37.719 10.961 1 97.5 257 VAL B C 1
ATOM 6121 O O . VAL B 1 257 ? 6.449 37.906 11.961 1 97.5 257 VAL B O 1
ATOM 6124 N N . LEU B 1 258 ? 8.422 37.594 11.016 1 98.19 258 LEU B N 1
ATOM 6125 C CA . LEU B 1 258 ? 9.203 37.906 12.211 1 98.19 258 LEU B CA 1
ATOM 6126 C C . LEU B 1 258 ? 9.945 39.219 12.023 1 98.19 258 LEU B C 1
ATOM 6128 O O . LEU B 1 258 ? 10.945 39.281 11.312 1 98.19 258 LEU B O 1
ATOM 6132 N N . ASP B 1 259 ? 9.469 40.188 12.703 1 98.06 259 ASP B N 1
ATOM 6133 C CA . ASP B 1 259 ? 10.031 41.531 12.594 1 98.06 259 ASP B CA 1
ATOM 6134 C C . ASP B 1 259 ? 10.953 41.844 13.766 1 98.06 259 ASP B C 1
ATOM 6136 O O . ASP B 1 259 ? 10.531 42.469 14.742 1 98.06 259 ASP B O 1
ATOM 6140 N N . ASN B 1 260 ? 12.188 41.5 13.602 1 98.31 260 ASN B N 1
ATOM 6141 C CA . ASN B 1 260 ? 13.211 41.688 14.625 1 98.31 260 ASN B CA 1
ATOM 6142 C C . ASN B 1 260 ? 12.773 41.094 15.961 1 98.31 260 ASN B C 1
ATOM 6144 O O . ASN B 1 260 ? 12.773 41.812 16.969 1 98.31 260 ASN B O 1
ATOM 6148 N N . VAL B 1 261 ? 12.508 39.906 15.969 1 98.75 261 VAL B N 1
ATOM 6149 C CA . VAL B 1 261 ? 11.984 39.188 17.141 1 98.75 261 VAL B CA 1
ATOM 6150 C C . VAL B 1 261 ? 13.141 38.656 17.984 1 98.75 261 VAL B C 1
ATOM 6152 O O . VAL B 1 261 ? 14.055 38 17.469 1 98.75 261 VAL B O 1
ATOM 6155 N N . LEU B 1 262 ? 13.102 38.969 19.234 1 98.69 262 LEU B N 1
ATOM 6156 C CA . LEU B 1 262 ? 14.07 38.344 20.156 1 98.69 262 LEU B CA 1
ATOM 6157 C C . LEU B 1 262 ? 13.641 36.938 20.562 1 98.69 262 LEU B C 1
ATOM 6159 O O . LEU B 1 262 ? 12.578 36.781 21.156 1 98.69 262 LEU B O 1
ATOM 6163 N N . VAL B 1 263 ? 14.422 35.969 20.188 1 98.75 263 VAL B N 1
ATOM 6164 C CA . VAL B 1 263 ? 14.234 34.562 20.609 1 98.75 263 VAL B CA 1
ATOM 6165 C C . VAL B 1 263 ? 15.18 34.281 21.781 1 98.75 263 VAL B C 1
ATOM 6167 O O . VAL B 1 263 ? 16.391 34.188 21.594 1 98.75 263 VAL B O 1
ATOM 6170 N N . PRO B 1 264 ? 14.609 34.094 22.891 1 98.69 264 PRO B N 1
ATOM 6171 C CA . PRO B 1 264 ? 15.469 33.781 24.047 1 98.69 264 PRO B CA 1
ATOM 6172 C C . PRO B 1 264 ? 16.25 32.5 23.875 1 98.69 264 PRO B C 1
ATOM 6174 O O . PRO B 1 264 ? 15.758 31.547 23.266 1 98.69 264 PRO B O 1
ATOM 6177 N N . TRP B 1 265 ? 17.375 32.375 24.562 1 98.31 265 TRP B N 1
ATOM 6178 C CA . TRP B 1 265 ? 18.234 31.219 24.438 1 98.31 265 TRP B CA 1
ATOM 6179 C C . TRP B 1 265 ? 17.531 29.953 24.906 1 98.31 265 TRP B C 1
ATOM 6181 O O . TRP B 1 265 ? 17.781 28.859 24.391 1 98.31 265 TRP B O 1
ATOM 6191 N N . ASP B 1 266 ? 16.688 30.047 25.859 1 98.38 266 ASP B N 1
ATOM 6192 C CA . ASP B 1 266 ? 16.062 28.875 26.453 1 98.38 266 ASP B CA 1
ATOM 6193 C C . ASP B 1 266 ? 14.922 28.375 25.578 1 98.38 266 ASP B C 1
ATOM 6195 O O . ASP B 1 266 ? 14.266 27.391 25.906 1 98.38 266 ASP B O 1
ATOM 6199 N N . ARG B 1 267 ? 14.758 29.047 24.406 1 98.62 267 ARG B N 1
ATOM 6200 C CA . ARG B 1 267 ? 13.703 28.656 23.484 1 98.62 267 ARG B CA 1
ATOM 6201 C C . ARG B 1 267 ? 14.297 28.016 22.219 1 98.62 267 ARG B C 1
ATOM 6203 O O . ARG B 1 267 ? 13.555 27.578 21.328 1 98.62 267 ARG B O 1
ATOM 6210 N N . ILE B 1 268 ? 15.586 27.938 22.141 1 98.5 268 ILE B N 1
ATOM 6211 C CA . ILE B 1 268 ? 16.297 27.469 20.953 1 98.5 268 ILE B CA 1
ATOM 6212 C C . ILE B 1 268 ? 16.781 26.047 21.172 1 98.5 268 ILE B C 1
ATOM 6214 O O . ILE B 1 268 ? 17.391 25.734 22.203 1 98.5 268 ILE B O 1
ATOM 6218 N N . ILE B 1 269 ? 16.531 25.156 20.172 1 98.19 269 ILE B N 1
ATOM 6219 C CA . ILE B 1 269 ? 16.984 23.781 20.359 1 98.19 269 ILE B CA 1
ATOM 6220 C C . ILE B 1 269 ? 17.984 23.406 19.266 1 98.19 269 ILE B C 1
ATOM 6222 O O . ILE B 1 269 ? 18.656 22.375 19.359 1 98.19 269 ILE B O 1
ATOM 6226 N N . PHE B 1 270 ? 18.141 24.141 18.25 1 97.12 270 PHE B N 1
ATOM 6227 C CA . PHE B 1 270 ? 19.062 23.953 17.141 1 97.12 270 PHE B CA 1
ATOM 6228 C C . PHE B 1 270 ? 19.688 25.281 16.719 1 97.12 270 PHE B C 1
ATOM 6230 O O . PHE B 1 270 ? 18.969 26.266 16.484 1 97.12 270 PHE B O 1
ATOM 6237 N N . PHE B 1 271 ? 21.031 25.344 16.562 1 97.06 271 PHE B N 1
ATOM 6238 C CA . PHE B 1 271 ? 21.672 26.641 16.406 1 97.06 271 PHE B CA 1
ATOM 6239 C C . PHE B 1 271 ? 22.906 26.547 15.531 1 97.06 271 PHE B C 1
ATOM 6241 O O . PHE B 1 271 ? 23.922 25.969 15.945 1 97.06 271 PHE B O 1
ATOM 6248 N N . LYS B 1 272 ? 22.844 27.031 14.336 1 95.94 272 LYS B N 1
ATOM 6249 C CA . LYS B 1 272 ? 23.922 27.391 13.422 1 95.94 272 LYS B CA 1
ATOM 6250 C C . LYS B 1 272 ? 24.766 26.156 13.055 1 95.94 272 LYS B C 1
ATOM 6252 O O . LYS B 1 272 ? 26 26.219 13.023 1 95.94 272 LYS B O 1
ATOM 6257 N N . LYS B 1 273 ? 24.156 25 12.812 1 94.81 273 LYS B N 1
ATOM 6258 C CA . LYS B 1 273 ? 24.828 23.797 12.312 1 94.81 273 LYS B CA 1
ATOM 6259 C C . LYS B 1 273 ? 24 23.125 11.211 1 94.81 273 LYS B C 1
ATOM 6261 O O . LYS B 1 273 ? 23.5 22.016 11.398 1 94.81 273 LYS B O 1
ATOM 6266 N N . PRO B 1 274 ? 24 23.828 10.086 1 93.62 274 PRO B N 1
ATOM 6267 C CA . PRO B 1 274 ? 23.125 23.344 9.008 1 93.62 274 PRO B CA 1
ATOM 6268 C C . PRO B 1 274 ? 23.469 21.922 8.578 1 93.62 274 PRO B C 1
ATOM 6270 O O . PRO B 1 274 ? 22.594 21.203 8.086 1 93.62 274 PRO B O 1
ATOM 6273 N N . GLU B 1 275 ? 24.703 21.469 8.773 1 92.19 275 GLU B N 1
ATOM 6274 C CA . GLU B 1 275 ? 25.141 20.141 8.359 1 92.19 275 GLU B CA 1
ATOM 6275 C C . GLU B 1 275 ? 24.406 19.047 9.156 1 92.19 275 GLU B C 1
ATOM 6277 O O . GLU B 1 275 ? 24.359 17.891 8.734 1 92.19 275 GLU B O 1
ATOM 6282 N N . LEU B 1 276 ? 23.844 19.438 10.297 1 94.25 276 LEU B N 1
ATOM 6283 C CA . LEU B 1 276 ? 23.219 18.469 11.188 1 94.25 276 LEU B CA 1
ATOM 6284 C C . LEU B 1 276 ? 21.734 18.297 10.867 1 94.25 276 LEU B C 1
ATOM 6286 O O . LEU B 1 276 ? 21.078 17.422 11.414 1 94.25 276 LEU B O 1
ATOM 6290 N N . ILE B 1 277 ? 21.234 19.094 9.953 1 92.62 277 ILE B N 1
ATOM 6291 C CA . ILE B 1 277 ? 19.797 19.078 9.641 1 92.62 277 ILE B CA 1
ATOM 6292 C C . ILE B 1 277 ? 19.438 17.75 8.969 1 92.62 277 ILE B C 1
ATOM 6294 O O . ILE B 1 277 ? 18.359 17.203 9.219 1 92.62 277 ILE B O 1
ATOM 6298 N N . GLU B 1 278 ? 20.344 17.297 8.148 1 89 278 GLU B N 1
ATOM 6299 C CA . GLU B 1 278 ? 20.094 16.016 7.492 1 89 278 GLU B CA 1
ATOM 6300 C C . GLU B 1 278 ? 19.906 14.891 8.516 1 89 278 GLU B C 1
ATOM 6302 O O . GLU B 1 278 ? 19.016 14.055 8.375 1 89 278 GLU B O 1
ATOM 6307 N N . ASP B 1 279 ? 20.75 14.914 9.477 1 92.38 279 ASP B N 1
ATOM 6308 C CA . ASP B 1 279 ? 20.688 13.914 10.531 1 92.38 279 ASP B CA 1
ATOM 6309 C C . ASP B 1 279 ? 19.391 14.039 11.336 1 92.38 279 ASP B C 1
ATOM 6311 O O . ASP B 1 279 ? 18.828 13.031 11.758 1 92.38 279 ASP B O 1
ATOM 6315 N N . LEU B 1 280 ? 18.938 15.211 11.562 1 94.38 280 LEU B N 1
ATOM 6316 C CA . LEU B 1 280 ? 17.672 15.477 12.258 1 94.38 280 LEU B CA 1
ATOM 6317 C C . LEU B 1 280 ? 16.5 14.961 11.453 1 94.38 280 LEU B C 1
ATOM 6319 O O . LEU B 1 280 ? 15.602 14.305 12 1 94.38 280 LEU B O 1
ATOM 6323 N N . MET B 1 281 ? 16.562 15.164 10.188 1 92 281 MET B N 1
ATOM 6324 C CA . MET B 1 281 ? 15.406 14.898 9.344 1 92 281 MET B CA 1
ATOM 6325 C C . MET B 1 281 ? 15.352 13.422 8.953 1 92 281 MET B C 1
ATOM 6327 O O . MET B 1 281 ? 14.266 12.836 8.891 1 92 281 MET B O 1
ATOM 6331 N N . TRP B 1 282 ? 16.547 12.719 8.727 1 89.94 282 TRP B N 1
ATOM 6332 C CA . TRP B 1 282 ? 16.5 11.453 8.008 1 89.94 282 TRP B CA 1
ATOM 6333 C C . TRP B 1 282 ? 17.125 10.328 8.844 1 89.94 282 TRP B C 1
ATOM 6335 O O . TRP B 1 282 ? 16.844 9.148 8.602 1 89.94 282 TRP B O 1
ATOM 6345 N N . HIS B 1 283 ? 17.969 10.641 9.812 1 90.62 283 HIS B N 1
ATOM 6346 C CA . HIS B 1 283 ? 18.781 9.586 10.406 1 90.62 283 HIS B CA 1
ATOM 6347 C C . HIS B 1 283 ? 18.516 9.469 11.906 1 90.62 283 HIS B C 1
ATOM 6349 O O . HIS B 1 283 ? 17.5 8.914 12.32 1 90.62 283 HIS B O 1
ATOM 6355 N N . THR B 1 284 ? 19.219 10.242 12.766 1 93.75 284 THR B N 1
ATOM 6356 C CA . THR B 1 284 ? 19.172 10.055 14.211 1 93.75 284 THR B CA 1
ATOM 6357 C C . THR B 1 284 ? 17.781 10.312 14.758 1 93.75 284 THR B C 1
ATOM 6359 O O . THR B 1 284 ? 17.188 9.445 15.406 1 93.75 284 THR B O 1
ATOM 6362 N N . VAL B 1 285 ? 17.203 11.461 14.414 1 95.56 285 VAL B N 1
ATOM 6363 C CA . VAL B 1 285 ? 15.891 11.828 14.922 1 95.56 285 VAL B CA 1
ATOM 6364 C C . VAL B 1 285 ? 14.805 11.25 14.023 1 95.56 285 VAL B C 1
ATOM 6366 O O . VAL B 1 285 ? 13.781 10.773 14.508 1 95.56 285 VAL B O 1
ATOM 6369 N N . GLY B 1 286 ? 15.117 11.297 12.703 1 95 286 GLY B N 1
ATOM 6370 C CA . GLY B 1 286 ? 14.18 10.727 11.742 1 95 286 GLY B CA 1
ATOM 6371 C C . GLY B 1 286 ? 12.844 11.445 11.727 1 95 286 GLY B C 1
ATOM 6372 O O . GLY B 1 286 ? 11.797 10.805 11.617 1 95 286 GLY B O 1
ATOM 6373 N N . LEU B 1 287 ? 12.828 12.758 11.82 1 95.88 287 LEU B N 1
ATOM 6374 C CA . LEU B 1 287 ? 11.602 13.547 11.898 1 95.88 287 LEU B CA 1
ATOM 6375 C C . LEU B 1 287 ? 10.727 13.32 10.672 1 95.88 287 LEU B C 1
ATOM 6377 O O . LEU B 1 287 ? 9.5 13.32 10.773 1 95.88 287 LEU B O 1
ATOM 6381 N N . ARG B 1 288 ? 11.312 13.117 9.531 1 94.94 288 ARG B N 1
ATOM 6382 C CA . ARG B 1 288 ? 10.57 12.883 8.305 1 94.94 288 ARG B CA 1
ATOM 6383 C C . ARG B 1 288 ? 9.719 11.625 8.406 1 94.94 288 ARG B C 1
ATOM 6385 O O . ARG B 1 288 ? 8.594 11.578 7.895 1 94.94 288 ARG B O 1
ATOM 6392 N N . GLY B 1 289 ? 10.281 10.617 8.969 1 97.12 289 GLY B N 1
ATOM 6393 C CA . GLY B 1 289 ? 9.516 9.398 9.172 1 97.12 289 GLY B CA 1
ATOM 6394 C C . GLY B 1 289 ? 8.273 9.609 10.016 1 97.12 289 GLY B C 1
ATOM 6395 O O . GLY B 1 289 ? 7.203 9.094 9.688 1 97.12 289 GLY B O 1
ATOM 6396 N N . TRP B 1 290 ? 8.352 10.398 11.055 1 97.81 290 TRP B N 1
ATOM 6397 C CA . TRP B 1 290 ? 7.254 10.648 11.977 1 97.81 290 TRP B CA 1
ATOM 6398 C C . TRP B 1 290 ? 6.152 11.469 11.312 1 97.81 290 TRP B C 1
ATOM 6400 O O . TRP B 1 290 ? 4.973 11.125 11.406 1 97.81 290 TRP B O 1
ATOM 6410 N N . PHE B 1 291 ? 6.562 12.539 10.664 1 94.94 291 PHE B N 1
ATOM 6411 C CA . PHE B 1 291 ? 5.52 13.406 10.125 1 94.94 291 PHE B CA 1
ATOM 6412 C C . PHE B 1 291 ? 4.793 12.719 8.977 1 94.94 291 PHE B C 1
ATOM 6414 O O . PHE B 1 291 ? 3.58 12.883 8.812 1 94.94 291 PHE B O 1
ATOM 6421 N N . ASN B 1 292 ? 5.578 11.914 8.18 1 97.5 292 ASN B N 1
ATOM 6422 C CA . ASN B 1 292 ? 4.918 11.18 7.105 1 97.5 292 ASN B CA 1
ATOM 6423 C C . ASN B 1 292 ? 4.023 10.062 7.652 1 97.5 292 ASN B C 1
ATOM 6425 O O . ASN B 1 292 ? 2.984 9.758 7.07 1 97.5 292 ASN B O 1
ATOM 6429 N N . TRP B 1 293 ? 4.453 9.469 8.758 1 98.62 293 TRP B N 1
ATOM 6430 C CA . TRP B 1 293 ? 3.604 8.492 9.43 1 98.62 293 TRP B CA 1
ATOM 6431 C C . TRP B 1 293 ? 2.285 9.117 9.867 1 98.62 293 TRP B C 1
ATOM 6433 O O . TRP B 1 293 ? 1.219 8.523 9.703 1 98.62 293 TRP B O 1
ATOM 6443 N N . HIS B 1 294 ? 2.346 10.305 10.375 1 98.38 294 HIS B N 1
ATOM 6444 C CA . HIS B 1 294 ? 1.165 11.062 10.773 1 98.38 294 HIS B CA 1
ATOM 6445 C C . HIS B 1 294 ? 0.26 11.344 9.586 1 98.38 294 HIS B C 1
ATOM 6447 O O . HIS B 1 294 ? -0.954 11.141 9.656 1 98.38 294 HIS B O 1
ATOM 6453 N N . PHE B 1 295 ? 0.851 11.789 8.461 1 97.81 295 PHE B N 1
ATOM 6454 C CA . PHE B 1 295 ? 0.079 12.109 7.27 1 97.81 295 PHE B CA 1
ATOM 6455 C C . PHE B 1 295 ? -0.571 10.852 6.695 1 97.81 295 PHE B C 1
ATOM 6457 O O . PHE B 1 295 ? -1.702 10.898 6.207 1 97.81 295 PHE B O 1
ATOM 6464 N N . MET B 1 296 ? 0.198 9.789 6.727 1 98.5 296 MET B N 1
ATOM 6465 C CA . MET B 1 296 ? -0.352 8.523 6.25 1 98.5 296 MET B CA 1
ATOM 6466 C C . MET B 1 296 ? -1.611 8.148 7.027 1 98.5 296 MET B C 1
ATOM 6468 O O . MET B 1 296 ? -2.613 7.742 6.434 1 98.5 296 MET B O 1
ATOM 6472 N N . ILE B 1 297 ? -1.655 8.328 8.336 1 98.69 297 ILE B N 1
ATOM 6473 C CA . ILE B 1 297 ? -2.797 7.996 9.18 1 98.69 297 ILE B CA 1
ATOM 6474 C C . ILE B 1 297 ? -3.965 8.922 8.859 1 98.69 297 ILE B C 1
ATOM 6476 O O . ILE B 1 297 ? -5.109 8.477 8.742 1 98.69 297 ILE B O 1
ATOM 6480 N N . GLN B 1 298 ? -3.674 10.195 8.727 1 98.38 298 GLN B N 1
ATOM 6481 C CA . GLN B 1 298 ? -4.695 11.156 8.336 1 98.38 298 GLN B CA 1
ATOM 6482 C C . GLN B 1 298 ? -5.348 10.766 7.012 1 98.38 298 GLN B C 1
ATOM 6484 O O . GLN B 1 298 ? -6.574 10.758 6.895 1 98.38 298 GLN B O 1
ATOM 6489 N N . HIS B 1 299 ? -4.531 10.438 5.984 1 98.44 299 HIS B N 1
ATOM 6490 C CA . HIS B 1 299 ? -5.035 10.117 4.652 1 98.44 299 HIS B CA 1
ATOM 6491 C C . HIS B 1 299 ? -5.766 8.781 4.648 1 98.44 299 HIS B C 1
ATOM 6493 O O . HIS B 1 299 ? -6.719 8.594 3.887 1 98.44 299 HIS B O 1
ATOM 6499 N N . TYR B 1 300 ? -5.324 7.844 5.535 1 98.69 300 TYR B N 1
ATOM 6500 C CA . TYR B 1 300 ? -6.051 6.594 5.719 1 98.69 300 TYR B CA 1
ATOM 6501 C C . TYR B 1 300 ? -7.504 6.855 6.098 1 98.69 300 TYR B C 1
ATOM 6503 O O . TYR B 1 300 ? -8.422 6.32 5.473 1 98.69 300 TYR B O 1
ATOM 6511 N N . THR B 1 301 ? -7.777 7.719 7.039 1 98.5 301 THR B N 1
ATOM 6512 C CA . THR B 1 301 ? -9.117 8.031 7.52 1 98.5 301 THR B CA 1
ATOM 6513 C C . THR B 1 301 ? -9.891 8.836 6.477 1 98.5 301 THR B C 1
ATOM 6515 O O . THR B 1 301 ? -11.094 8.633 6.305 1 98.5 301 THR B O 1
ATOM 6518 N N . ARG B 1 302 ? -9.18 9.773 5.73 1 98.5 302 ARG B N 1
ATOM 6519 C CA . ARG B 1 302 ? -9.812 10.508 4.641 1 98.5 302 ARG B CA 1
ATOM 6520 C C . ARG B 1 302 ? -10.328 9.555 3.564 1 98.5 302 ARG B C 1
ATOM 6522 O O . ARG B 1 302 ? -11.453 9.703 3.078 1 98.5 302 ARG B O 1
ATOM 6529 N N . LEU B 1 303 ? -9.516 8.586 3.27 1 98.81 303 LEU B N 1
ATOM 6530 C CA . LEU B 1 303 ? -9.875 7.637 2.221 1 98.81 303 LEU B CA 1
ATOM 6531 C C . LEU B 1 303 ? -11.07 6.789 2.641 1 98.81 303 LEU B C 1
ATOM 6533 O O . LEU B 1 303 ? -11.914 6.445 1.81 1 98.81 303 LEU B O 1
ATOM 6537 N N . LYS B 1 304 ? -11.148 6.398 3.91 1 98.56 304 LYS B N 1
ATOM 6538 C CA . LYS B 1 304 ? -12.32 5.691 4.41 1 98.56 304 LYS B CA 1
ATOM 6539 C C . LYS B 1 304 ? -13.594 6.504 4.18 1 98.56 304 LYS B C 1
ATOM 6541 O O . LYS B 1 304 ? -14.602 5.969 3.717 1 98.56 304 LYS B O 1
ATOM 6546 N N . PHE B 1 305 ? -13.523 7.789 4.48 1 98.75 305 PHE B N 1
ATOM 6547 C CA . PHE B 1 305 ? -14.664 8.68 4.305 1 98.75 305 PHE B CA 1
ATOM 6548 C C . PHE B 1 305 ? -15.016 8.812 2.828 1 98.75 305 PHE B C 1
ATOM 6550 O O . PHE B 1 305 ? -16.188 8.742 2.455 1 98.75 305 PHE B O 1
ATOM 6557 N N . LEU B 1 306 ? -14.023 9.023 1.961 1 98.88 306 LEU B N 1
ATOM 6558 C CA . LEU B 1 306 ? -14.258 9.203 0.532 1 98.88 306 LEU B CA 1
ATOM 6559 C C . LEU B 1 306 ? -14.852 7.941 -0.082 1 98.88 306 LEU B C 1
ATOM 6561 O O . LEU B 1 306 ? -15.695 8.023 -0.979 1 98.88 306 LEU B O 1
ATOM 6565 N N . ALA B 1 307 ? -14.383 6.777 0.404 1 98.81 307 ALA B N 1
ATOM 6566 C CA . ALA B 1 307 ? -14.984 5.523 -0.036 1 98.81 307 ALA B CA 1
ATOM 6567 C C . ALA B 1 307 ? -16.469 5.477 0.324 1 98.81 307 ALA B C 1
ATOM 6569 O O . ALA B 1 307 ? -17.312 5.109 -0.505 1 98.81 307 ALA B O 1
ATOM 6570 N N . GLY B 1 308 ? -16.797 5.855 1.568 1 98.75 308 GLY B N 1
ATOM 6571 C CA . GLY B 1 308 ? -18.188 5.906 1.995 1 98.75 308 GLY B CA 1
ATOM 6572 C C . GLY B 1 308 ? -19.031 6.852 1.161 1 98.75 308 GLY B C 1
ATOM 6573 O O . GLY B 1 308 ? -20.172 6.535 0.825 1 98.75 308 GLY B O 1
ATOM 6574 N N . LEU B 1 309 ? -18.453 8 0.856 1 98.62 309 LEU B N 1
ATOM 6575 C CA . LEU B 1 309 ? -19.172 8.984 0.047 1 98.62 309 LEU B CA 1
ATOM 6576 C C . LEU B 1 309 ? -19.438 8.445 -1.354 1 98.62 309 LEU B C 1
ATOM 6578 O O . LEU B 1 309 ? -20.531 8.609 -1.886 1 98.62 309 LEU B O 1
ATOM 6582 N N . ALA B 1 310 ? -18.453 7.754 -1.937 1 98.62 310 ALA B N 1
ATOM 6583 C CA . ALA B 1 310 ? -18.609 7.141 -3.254 1 98.62 310 ALA B CA 1
ATOM 6584 C C . ALA B 1 310 ? -19.734 6.098 -3.24 1 98.62 310 ALA B C 1
ATOM 6586 O O . ALA B 1 310 ? -20.578 6.086 -4.125 1 98.62 310 ALA B O 1
ATOM 6587 N N . MET B 1 311 ? -19.734 5.262 -2.225 1 97.88 311 MET B N 1
ATOM 6588 C CA . MET B 1 311 ? -20.75 4.215 -2.104 1 97.88 311 MET B CA 1
ATOM 6589 C C . MET B 1 311 ? -22.141 4.82 -1.94 1 97.88 311 MET B C 1
ATOM 6591 O O . MET B 1 311 ? -23.078 4.391 -2.596 1 97.88 311 MET B O 1
ATOM 6595 N N . THR B 1 312 ? -22.219 5.832 -1.097 1 96.19 312 THR B N 1
ATOM 6596 C CA . THR B 1 312 ? -23.5 6.461 -0.79 1 96.19 312 THR B CA 1
ATOM 6597 C C . THR B 1 312 ? -24.094 7.102 -2.037 1 96.19 312 THR B C 1
ATOM 6599 O O . THR B 1 312 ? -25.266 6.891 -2.346 1 96.19 312 THR B O 1
ATOM 6602 N N . ILE B 1 313 ? -23.344 7.801 -2.797 1 94.94 313 ILE B N 1
ATOM 6603 C CA . ILE B 1 313 ? -23.828 8.539 -3.957 1 94.94 313 ILE B CA 1
ATOM 6604 C C . ILE B 1 313 ? -24.234 7.559 -5.055 1 94.94 313 ILE B C 1
ATOM 6606 O O . ILE B 1 313 ? -25.266 7.738 -5.699 1 94.94 313 ILE B O 1
ATOM 6610 N N . THR B 1 314 ? -23.469 6.527 -5.277 1 95.12 314 THR B N 1
ATOM 6611 C CA . THR B 1 314 ? -23.734 5.617 -6.383 1 95.12 314 THR B CA 1
ATOM 6612 C C . THR B 1 314 ? -24.906 4.699 -6.059 1 95.12 314 THR B C 1
ATOM 6614 O O . THR B 1 314 ? -25.656 4.305 -6.949 1 95.12 314 THR B O 1
ATOM 6617 N N . GLU B 1 315 ? -25.031 4.371 -4.82 1 91.56 315 GLU B N 1
ATOM 6618 C CA . GLU B 1 315 ? -26.203 3.598 -4.422 1 91.56 315 GLU B CA 1
ATOM 6619 C C . GLU B 1 315 ? -27.484 4.422 -4.555 1 91.56 315 GLU B C 1
ATOM 6621 O O . GLU B 1 315 ? -28.5 3.922 -5.035 1 91.56 315 GLU B O 1
ATOM 6626 N N . ALA B 1 316 ? -27.375 5.652 -4.172 1 87.94 316 ALA B N 1
ATOM 6627 C CA . ALA B 1 316 ? -28.516 6.551 -4.309 1 87.94 316 ALA B CA 1
ATOM 6628 C C . ALA B 1 316 ? -28.891 6.754 -5.773 1 87.94 316 ALA B C 1
ATOM 6630 O O . ALA B 1 316 ? -30.062 6.824 -6.121 1 87.94 316 ALA B O 1
ATOM 6631 N N . ALA B 1 317 ? -27.906 6.797 -6.598 1 88.94 317 ALA B N 1
ATOM 6632 C CA . ALA B 1 317 ? -28.125 7.051 -8.023 1 88.94 317 ALA B CA 1
ATOM 6633 C C . ALA B 1 317 ? -28.484 5.762 -8.758 1 88.94 317 ALA B C 1
ATOM 6635 O O . ALA B 1 317 ? -28.938 5.805 -9.906 1 88.94 317 ALA B O 1
ATOM 6636 N N . GLY B 1 318 ? -28.344 4.609 -8.125 1 89.25 318 GLY B N 1
ATOM 6637 C CA . GLY B 1 318 ? -28.625 3.328 -8.742 1 89.25 318 GLY B CA 1
ATOM 6638 C C . GLY B 1 318 ? -27.547 2.883 -9.719 1 89.25 318 GLY B C 1
ATOM 6639 O O . GLY B 1 318 ? -27.812 2.064 -10.602 1 89.25 318 GLY B O 1
ATOM 6640 N N . THR B 1 319 ? -26.391 3.496 -9.633 1 92.69 319 THR B N 1
ATOM 6641 C CA . THR B 1 319 ? -25.328 3.186 -10.586 1 92.69 319 THR B CA 1
ATOM 6642 C C . THR B 1 319 ? -24.297 2.248 -9.969 1 92.69 319 THR B C 1
ATOM 6644 O O . THR B 1 319 ? -23.344 1.851 -10.625 1 92.69 319 THR B O 1
ATOM 6647 N N . SER B 1 320 ? -24.469 1.824 -8.711 1 94.12 320 SER B N 1
ATOM 6648 C CA . SER B 1 320 ? -23.516 0.999 -7.988 1 94.12 320 SER B CA 1
ATOM 6649 C C . SER B 1 320 ? -23.391 -0.387 -8.617 1 94.12 320 SER B C 1
ATOM 6651 O O . SER B 1 320 ? -22.469 -1.138 -8.305 1 94.12 320 SER B O 1
ATOM 6653 N N . THR B 1 321 ? -24.25 -0.755 -9.57 1 94.56 321 THR B N 1
ATOM 6654 C CA . THR B 1 321 ? -24.234 -2.074 -10.195 1 94.56 321 THR B CA 1
ATOM 6655 C C . THR B 1 321 ? -23.406 -2.059 -11.477 1 94.56 321 THR B C 1
ATOM 6657 O O . THR B 1 321 ? -23.094 -3.113 -12.031 1 94.56 321 THR B O 1
ATOM 6660 N N . PHE B 1 322 ? -23.094 -0.832 -11.969 1 96.19 322 PHE B N 1
ATOM 6661 C CA . PHE B 1 322 ? -22.297 -0.72 -13.188 1 96.19 322 PHE B CA 1
ATOM 6662 C C . PHE B 1 322 ? -20.844 -1.084 -12.914 1 96.19 322 PHE B C 1
ATOM 6664 O O . PHE B 1 322 ? -20.25 -0.595 -11.945 1 96.19 322 PHE B O 1
ATOM 6671 N N . ILE B 1 323 ? -20.219 -1.866 -13.812 1 96.69 323 ILE B N 1
ATOM 6672 C CA . ILE B 1 323 ? -18.891 -2.42 -13.609 1 96.69 323 ILE B CA 1
ATOM 6673 C C . ILE B 1 323 ? -17.859 -1.291 -13.555 1 96.69 323 ILE B C 1
ATOM 6675 O O . ILE B 1 323 ? -16.906 -1.352 -12.781 1 96.69 323 ILE B O 1
ATOM 6679 N N . ASN B 1 324 ? -18 -0.31 -14.438 1 96.56 324 ASN B N 1
ATOM 6680 C CA . ASN B 1 324 ? -17.031 0.784 -14.453 1 96.56 324 ASN B CA 1
ATOM 6681 C C . ASN B 1 324 ? -17.094 1.601 -13.164 1 96.56 324 ASN B C 1
ATOM 6683 O O . ASN B 1 324 ? -16.094 2.176 -12.742 1 96.56 324 ASN B O 1
ATOM 6687 N N . VAL B 1 325 ? -18.297 1.727 -12.539 1 97.81 325 VAL B N 1
ATOM 6688 C CA . VAL B 1 325 ? -18.453 2.406 -11.258 1 97.81 325 VAL B CA 1
ATOM 6689 C C . VAL B 1 325 ? -17.859 1.553 -10.141 1 97.81 325 VAL B C 1
ATOM 6691 O O . VAL B 1 325 ? -17.125 2.057 -9.289 1 97.81 325 VAL B O 1
ATOM 6694 N N . GLN B 1 326 ? -18.141 0.266 -10.203 1 98.31 326 GLN B N 1
ATOM 6695 C CA . GLN B 1 326 ? -17.625 -0.665 -9.211 1 98.31 326 GLN B CA 1
ATOM 6696 C C . GLN B 1 326 ? -16.094 -0.681 -9.211 1 98.31 326 GLN B C 1
ATOM 6698 O O . GLN B 1 326 ? -15.469 -0.728 -8.156 1 98.31 326 GLN B O 1
ATOM 6703 N N . GLU B 1 327 ? -15.523 -0.667 -10.367 1 98.5 327 GLU B N 1
ATOM 6704 C CA . GLU B 1 327 ? -14.062 -0.636 -10.492 1 98.5 327 GLU B CA 1
ATOM 6705 C C . GLU B 1 327 ? -13.484 0.598 -9.805 1 98.5 327 GLU B C 1
ATOM 6707 O O . GLU B 1 327 ? -12.453 0.514 -9.141 1 98.5 327 GLU B O 1
ATOM 6712 N N . LYS B 1 328 ? -14.125 1.749 -9.992 1 98.69 328 LYS B N 1
ATOM 6713 C CA . LYS B 1 328 ? -13.641 3.006 -9.43 1 98.69 328 LYS B CA 1
ATOM 6714 C C . LYS B 1 328 ? -13.773 3.008 -7.906 1 98.69 328 LYS B C 1
ATOM 6716 O O . LYS B 1 328 ? -12.883 3.494 -7.203 1 98.69 328 LYS B O 1
ATOM 6721 N N . ILE B 1 329 ? -14.922 2.49 -7.363 1 98.69 329 ILE B N 1
ATOM 6722 C CA . ILE B 1 329 ? -15.062 2.359 -5.914 1 98.69 329 ILE B CA 1
ATOM 6723 C C . ILE B 1 329 ? -14.016 1.383 -5.387 1 98.69 329 ILE B C 1
ATOM 6725 O O . ILE B 1 329 ? -13.398 1.627 -4.344 1 98.69 329 ILE B O 1
ATOM 6729 N N . GLY B 1 330 ? -13.781 0.297 -6.148 1 98.75 330 GLY B N 1
ATOM 6730 C CA . GLY B 1 330 ? -12.75 -0.664 -5.797 1 98.75 330 GLY B CA 1
ATOM 6731 C C . GLY B 1 330 ? -11.367 -0.046 -5.699 1 98.75 330 GLY B C 1
ATOM 6732 O O . GLY B 1 330 ? -10.586 -0.388 -4.805 1 98.75 330 GLY B O 1
ATOM 6733 N N . GLU B 1 331 ? -11.078 0.896 -6.609 1 98.69 331 GLU B N 1
ATOM 6734 C CA . GLU B 1 331 ? -9.789 1.582 -6.586 1 98.69 331 GLU B CA 1
ATOM 6735 C C . GLU B 1 331 ? -9.594 2.344 -5.277 1 98.69 331 GLU B C 1
ATOM 6737 O O . GLU B 1 331 ? -8.523 2.266 -4.66 1 98.69 331 GLU B O 1
ATOM 6742 N N . ILE B 1 332 ? -10.625 3.037 -4.812 1 98.88 332 ILE B N 1
ATOM 6743 C CA . ILE B 1 332 ? -10.539 3.768 -3.551 1 98.88 332 ILE B CA 1
ATOM 6744 C C . ILE B 1 332 ? -10.312 2.787 -2.402 1 98.88 332 ILE B C 1
ATOM 6746 O O . ILE B 1 332 ? -9.484 3.033 -1.519 1 98.88 332 ILE B O 1
ATOM 6750 N N . LEU B 1 333 ? -11 1.658 -2.438 1 98.81 333 LEU B N 1
ATOM 6751 C CA . LEU B 1 333 ? -10.906 0.677 -1.362 1 98.81 333 LEU B CA 1
ATOM 6752 C C . LEU B 1 333 ? -9.531 0.017 -1.347 1 98.81 333 LEU B C 1
ATOM 6754 O O . LEU B 1 333 ? -9.016 -0.327 -0.281 1 98.81 333 LEU B O 1
ATOM 6758 N N . LEU B 1 334 ? -8.914 -0.178 -2.535 1 98.81 334 LEU B N 1
ATOM 6759 C CA . LEU B 1 334 ? -7.535 -0.649 -2.574 1 98.81 334 LEU B CA 1
ATOM 6760 C C . LEU B 1 334 ? -6.613 0.305 -1.824 1 98.81 334 LEU B C 1
ATOM 6762 O O . LEU B 1 334 ? -5.754 -0.131 -1.055 1 98.81 334 LEU B O 1
ATOM 6766 N N . TYR B 1 335 ? -6.82 1.631 -2.047 1 98.81 335 TYR B N 1
ATOM 6767 C CA . TYR B 1 335 ? -6.004 2.627 -1.362 1 98.81 335 TYR B CA 1
ATOM 6768 C C . TYR B 1 335 ? -6.234 2.58 0.144 1 98.81 335 TYR B C 1
ATOM 6770 O O . TYR B 1 335 ? -5.293 2.719 0.927 1 98.81 335 TYR B O 1
ATOM 6778 N N . VAL B 1 336 ? -7.492 2.334 0.568 1 98.81 336 VAL B N 1
ATOM 6779 C CA . VAL B 1 336 ? -7.812 2.193 1.985 1 98.81 336 VAL B CA 1
ATOM 6780 C C . VAL B 1 336 ? -7.031 1.024 2.578 1 98.81 336 VAL B C 1
ATOM 6782 O O . VAL B 1 336 ? -6.363 1.173 3.604 1 98.81 336 VAL B O 1
ATOM 6785 N N . ALA B 1 337 ? -7.043 -0.094 1.94 1 98.81 337 ALA B N 1
ATOM 6786 C CA . ALA B 1 337 ? -6.418 -1.312 2.445 1 98.81 337 ALA B CA 1
ATOM 6787 C C . ALA B 1 337 ? -4.902 -1.156 2.525 1 98.81 337 ALA B C 1
ATOM 6789 O O . ALA B 1 337 ? -4.266 -1.65 3.461 1 98.81 337 ALA B O 1
ATOM 6790 N N . LEU B 1 338 ? -4.312 -0.51 1.544 1 98.75 338 LEU B N 1
ATOM 6791 C CA . LEU B 1 338 ? -2.863 -0.325 1.52 1 98.75 338 LEU B CA 1
ATOM 6792 C C . LEU B 1 338 ? -2.416 0.603 2.645 1 98.75 338 LEU B C 1
ATOM 6794 O O . LEU B 1 338 ? -1.354 0.398 3.238 1 98.75 338 LEU B O 1
ATOM 6798 N N . ASN B 1 339 ? -3.189 1.635 2.902 1 98.81 339 ASN B N 1
ATOM 6799 C CA . ASN B 1 339 ? -2.848 2.506 4.023 1 98.81 339 ASN B CA 1
ATOM 6800 C C . ASN B 1 339 ? -3.061 1.807 5.363 1 98.81 339 ASN B C 1
ATOM 6802 O O . ASN B 1 339 ? -2.316 2.045 6.316 1 98.81 339 ASN B O 1
ATOM 6806 N N . GLU B 1 340 ? -4.113 0.995 5.434 1 98.69 340 GLU B N 1
ATOM 6807 C CA . GLU B 1 340 ? -4.281 0.16 6.617 1 98.69 340 GLU B CA 1
ATOM 6808 C C . GLU B 1 340 ? -3.078 -0.758 6.824 1 98.69 340 GLU B C 1
ATOM 6810 O O . GLU B 1 340 ? -2.578 -0.895 7.941 1 98.69 340 GLU B O 1
ATOM 6815 N N . ALA B 1 341 ? -2.645 -1.35 5.746 1 98.81 341 ALA B N 1
ATOM 6816 C CA . ALA B 1 341 ? -1.446 -2.184 5.777 1 98.81 341 ALA B CA 1
ATOM 6817 C C . ALA B 1 341 ? -0.237 -1.386 6.258 1 98.81 341 ALA B C 1
ATOM 6819 O O . ALA B 1 341 ? 0.569 -1.882 7.047 1 98.81 341 ALA B O 1
ATOM 6820 N N . ALA B 1 342 ? -0.078 -0.168 5.785 1 98.88 342 ALA B N 1
ATOM 6821 C CA . ALA B 1 342 ? 1.055 0.681 6.141 1 98.88 342 ALA B CA 1
ATOM 6822 C C . ALA B 1 342 ? 1.035 1.023 7.629 1 98.88 342 ALA B C 1
ATOM 6824 O O . ALA B 1 342 ? 2.084 1.062 8.281 1 98.88 342 ALA B O 1
ATOM 6825 N N . LEU B 1 343 ? -0.186 1.291 8.156 1 98.81 343 LEU B N 1
ATOM 6826 C CA . LEU B 1 343 ? -0.309 1.595 9.578 1 98.81 343 LEU B CA 1
ATOM 6827 C C . LEU B 1 343 ? 0.203 0.436 10.43 1 98.81 343 LEU B C 1
ATOM 6829 O O . LEU B 1 343 ? 1.126 0.607 11.234 1 98.81 343 LEU B O 1
ATOM 6833 N N . TYR B 1 344 ? -0.24 -0.723 10.195 1 98.75 344 TYR B N 1
ATOM 6834 C CA . TYR B 1 344 ? 0.105 -1.87 11.023 1 98.75 344 TYR B CA 1
ATOM 6835 C C . TYR B 1 344 ? 1.483 -2.412 10.664 1 98.75 344 TYR B C 1
ATOM 6837 O O . TYR B 1 344 ? 2.229 -2.865 11.539 1 98.75 344 TYR B O 1
ATOM 6845 N N . GLY B 1 345 ? 1.798 -2.352 9.367 1 98.81 345 GLY B N 1
ATOM 6846 C CA . GLY B 1 345 ? 3.117 -2.787 8.938 1 98.81 345 GLY B CA 1
ATOM 6847 C C . GLY B 1 345 ? 4.238 -1.934 9.5 1 98.81 345 GLY B C 1
ATOM 6848 O O . GLY B 1 345 ? 5.285 -2.455 9.891 1 98.81 345 GLY B O 1
ATOM 6849 N N . SER B 1 346 ? 4.047 -0.583 9.539 1 98.81 346 SER B N 1
ATOM 6850 C CA . SER B 1 346 ? 5.074 0.31 10.062 1 98.81 346 SER B CA 1
ATOM 6851 C C . SER B 1 346 ? 5.305 0.075 11.555 1 98.81 346 SER B C 1
ATOM 6853 O O . SER B 1 346 ? 6.422 0.244 12.047 1 98.81 346 SER B O 1
ATOM 6855 N N . VAL B 1 347 ? 4.262 -0.333 12.258 1 98.81 347 VAL B N 1
ATOM 6856 C CA . VAL B 1 347 ? 4.387 -0.632 13.688 1 98.81 347 VAL B CA 1
ATOM 6857 C C . VAL B 1 347 ? 5.07 -1.985 13.867 1 98.81 347 VAL B C 1
ATOM 6859 O O . VAL B 1 347 ? 5.941 -2.135 14.727 1 98.81 347 VAL B O 1
ATOM 6862 N N . ALA B 1 348 ? 4.672 -2.971 13.047 1 98.44 348 ALA B N 1
ATOM 6863 C CA . ALA B 1 348 ? 5.27 -4.301 13.133 1 98.44 348 ALA B CA 1
ATOM 6864 C C . ALA B 1 348 ? 6.773 -4.246 12.883 1 98.44 348 ALA B C 1
ATOM 6866 O O . ALA B 1 348 ? 7.543 -4.969 13.516 1 98.44 348 ALA B O 1
ATOM 6867 N N . ARG B 1 349 ? 7.172 -3.342 12.008 1 98 349 ARG B N 1
ATOM 6868 C CA . ARG B 1 349 ? 8.578 -3.217 11.625 1 98 349 ARG B CA 1
ATOM 6869 C C . ARG B 1 349 ? 9.227 -2.02 12.312 1 98 349 ARG B C 1
ATOM 6871 O O . ARG B 1 349 ? 10.227 -1.487 11.828 1 98 349 ARG B O 1
ATOM 6878 N N . ALA B 1 350 ? 8.688 -1.605 13.414 1 98.62 350 ALA B N 1
ATOM 6879 C CA . ALA B 1 350 ? 9.156 -0.402 14.102 1 98.62 350 ALA B CA 1
ATOM 6880 C C . ALA B 1 350 ? 10.617 -0.539 14.523 1 98.62 350 ALA B C 1
ATOM 6882 O O . ALA B 1 350 ? 11.094 -1.648 14.766 1 98.62 350 ALA B O 1
ATOM 6883 N N . GLN B 1 351 ? 11.336 0.527 14.516 1 97.88 351 GLN B N 1
ATOM 6884 C CA . GLN B 1 351 ? 12.703 0.571 15.008 1 97.88 351 GLN B CA 1
ATOM 6885 C C . GLN B 1 351 ? 12.742 0.889 16.5 1 97.88 351 GLN B C 1
ATOM 6887 O O . GLN B 1 351 ? 12.258 1.937 16.922 1 97.88 351 GLN B O 1
ATOM 6892 N N . GLU B 1 352 ? 13.328 -0.015 17.25 1 97.75 352 GLU B N 1
ATOM 6893 C CA . GLU B 1 352 ? 13.438 0.168 18.703 1 97.75 352 GLU B CA 1
ATOM 6894 C C . GLU B 1 352 ? 14.758 0.848 19.062 1 97.75 352 GLU B C 1
ATOM 6896 O O . GLU B 1 352 ? 15.805 0.199 19.125 1 97.75 352 GLU B O 1
ATOM 6901 N N . LEU B 1 353 ? 14.648 2.135 19.328 1 97.19 353 LEU B N 1
ATOM 6902 C CA . LEU B 1 353 ? 15.797 2.928 19.75 1 97.19 353 LEU B CA 1
ATOM 6903 C C . LEU B 1 353 ? 15.875 3.006 21.266 1 97.19 353 LEU B C 1
ATOM 6905 O O . LEU B 1 353 ? 14.922 2.637 21.953 1 97.19 353 LEU B O 1
ATOM 6909 N N . PRO B 1 354 ? 16.984 3.432 21.859 1 95.69 354 PRO B N 1
ATOM 6910 C CA . PRO B 1 354 ? 17.156 3.439 23.312 1 95.69 354 PRO B CA 1
ATOM 6911 C C . PRO B 1 354 ? 16.094 4.258 24.031 1 95.69 354 PRO B C 1
ATOM 6913 O O . PRO B 1 354 ? 15.625 3.865 25.109 1 95.69 354 PRO B O 1
ATOM 6916 N N . ASN B 1 355 ? 15.602 5.367 23.391 1 96.12 355 ASN B N 1
ATOM 6917 C CA . ASN B 1 355 ? 14.742 6.285 24.141 1 96.12 355 ASN B CA 1
ATOM 6918 C C . ASN B 1 355 ? 13.336 6.328 23.547 1 96.12 355 ASN B C 1
ATOM 6920 O O . ASN B 1 355 ? 12.43 6.922 24.141 1 96.12 355 ASN B O 1
ATOM 6924 N N . ILE B 1 356 ? 13.141 5.645 22.422 1 98.25 356 ILE B N 1
ATOM 6925 C CA . ILE B 1 356 ? 11.852 5.75 21.734 1 98.25 356 ILE B CA 1
ATOM 6926 C C . ILE B 1 356 ? 11.719 4.629 20.719 1 98.25 356 ILE B C 1
ATOM 6928 O O . ILE B 1 356 ? 12.719 4.141 20.188 1 98.25 356 ILE B O 1
ATOM 6932 N N . VAL B 1 357 ? 10.523 4.145 20.5 1 98.5 357 VAL B N 1
ATOM 6933 C CA . VAL B 1 357 ? 10.211 3.248 19.391 1 98.5 357 VAL B CA 1
ATOM 6934 C C . VAL B 1 357 ? 9.539 4.031 18.266 1 98.5 357 VAL B C 1
ATOM 6936 O O . VAL B 1 357 ? 8.508 4.672 18.469 1 98.5 357 VAL B O 1
ATOM 6939 N N . ARG B 1 358 ? 10.148 4.086 17.094 1 98.38 358 ARG B N 1
ATOM 6940 C CA . ARG B 1 358 ? 9.57 4.855 16 1 98.38 358 ARG B CA 1
ATOM 6941 C C . ARG B 1 358 ? 9.078 3.939 14.883 1 98.38 358 ARG B C 1
ATOM 6943 O O . ARG B 1 358 ? 9.641 2.865 14.664 1 98.38 358 ARG B O 1
ATOM 6950 N N . PRO B 1 359 ? 8.023 4.348 14.211 1 98.62 359 PRO B N 1
ATOM 6951 C CA . PRO B 1 359 ? 7.523 3.533 13.102 1 98.62 359 PRO B CA 1
ATOM 6952 C C . PRO B 1 359 ? 8.555 3.365 11.984 1 98.62 359 PRO B C 1
ATOM 6954 O O . PRO B 1 359 ? 9.438 4.207 11.82 1 98.62 359 PRO B O 1
ATOM 6957 N N . ASP B 1 360 ? 8.445 2.285 11.203 1 98.38 360 ASP B N 1
ATOM 6958 C CA . ASP B 1 360 ? 9.336 2.039 10.07 1 98.38 360 ASP B CA 1
ATOM 6959 C C . ASP B 1 360 ? 9.297 3.201 9.086 1 98.38 360 ASP B C 1
ATOM 6961 O O . ASP B 1 360 ? 8.25 3.496 8.508 1 98.38 360 ASP B O 1
ATOM 6965 N N . PRO B 1 361 ? 10.445 3.855 8.914 1 97.56 361 PRO B N 1
ATOM 6966 C CA . PRO B 1 361 ? 10.422 5.066 8.094 1 97.56 361 PRO B CA 1
ATOM 6967 C C . PRO B 1 361 ? 10.211 4.762 6.609 1 97.56 361 PRO B C 1
ATOM 6969 O O . PRO B 1 361 ? 9.641 5.578 5.879 1 97.56 361 PRO B O 1
ATOM 6972 N N . TYR B 1 362 ? 10.656 3.584 6.109 1 97.88 362 TYR B N 1
ATOM 6973 C CA . TYR B 1 362 ? 10.492 3.242 4.699 1 97.88 362 TYR B CA 1
ATOM 6974 C C . TYR B 1 362 ? 9.016 3.109 4.336 1 97.88 362 TYR B C 1
ATOM 6976 O O . TYR B 1 362 ? 8.57 3.666 3.332 1 97.88 362 TYR B O 1
ATOM 6984 N N . ILE B 1 363 ? 8.273 2.406 5.207 1 98.62 363 ILE B N 1
ATOM 6985 C CA . ILE B 1 363 ? 6.844 2.199 4.984 1 98.62 363 ILE B CA 1
ATOM 6986 C C . ILE B 1 363 ? 6.094 3.516 5.18 1 98.62 363 ILE B C 1
ATOM 6988 O O . ILE B 1 363 ? 5.277 3.9 4.34 1 98.62 363 ILE B O 1
ATOM 6992 N N . SER B 1 364 ? 6.426 4.246 6.227 1 98.44 364 SER B N 1
ATOM 6993 C CA . SER B 1 364 ? 5.727 5.473 6.586 1 98.44 364 SER B CA 1
ATOM 6994 C C . SER B 1 364 ? 5.855 6.527 5.492 1 98.44 364 SER B C 1
ATOM 6996 O O . SER B 1 364 ? 4.855 7.082 5.035 1 98.44 364 SER B O 1
ATOM 6998 N N . ILE B 1 365 ? 7.074 6.781 5.074 1 98.25 365 ILE B N 1
ATOM 6999 C CA . ILE B 1 365 ? 7.336 7.824 4.09 1 98.25 365 ILE B CA 1
ATOM 7000 C C . ILE B 1 365 ? 6.762 7.414 2.734 1 98.25 365 ILE B C 1
ATOM 7002 O O . ILE B 1 365 ? 6.129 8.219 2.051 1 98.25 365 ILE B O 1
ATOM 7006 N N . SER B 1 366 ? 6.898 6.164 2.365 1 98.62 366 SER B N 1
ATOM 7007 C CA . SER B 1 366 ? 6.438 5.695 1.063 1 98.62 366 SER B CA 1
ATOM 7008 C C . SER B 1 366 ? 4.914 5.75 0.966 1 98.62 366 SER B C 1
ATOM 7010 O O . SER B 1 366 ? 4.367 6.145 -0.067 1 98.62 366 SER B O 1
ATOM 7012 N N . ALA B 1 367 ? 4.254 5.309 2.045 1 98.69 367 ALA B N 1
ATOM 7013 C CA . ALA B 1 367 ? 2.795 5.383 2.039 1 98.69 367 ALA B CA 1
ATOM 7014 C C . ALA B 1 367 ? 2.316 6.824 1.923 1 98.69 367 ALA B C 1
ATOM 7016 O O . ALA B 1 367 ? 1.357 7.113 1.203 1 98.69 367 ALA B O 1
ATOM 7017 N N . SER B 1 368 ? 2.98 7.672 2.648 1 98.44 368 SER B N 1
ATOM 7018 C CA . SER B 1 368 ? 2.654 9.094 2.574 1 98.44 368 SER B CA 1
ATOM 7019 C C . SER B 1 368 ? 2.885 9.641 1.171 1 98.44 368 SER B C 1
ATOM 7021 O O . SER B 1 368 ? 2.041 10.359 0.634 1 98.44 368 SER B O 1
ATOM 7023 N N . HIS B 1 369 ? 4.055 9.336 0.532 1 98.44 369 HIS B N 1
ATOM 7024 C CA . HIS B 1 369 ? 4.352 9.766 -0.83 1 98.44 369 HIS B CA 1
ATOM 7025 C C . HIS B 1 369 ? 3.324 9.219 -1.816 1 98.44 369 HIS B C 1
ATOM 7027 O O . HIS B 1 369 ? 2.898 9.93 -2.73 1 98.44 369 HIS B O 1
ATOM 7033 N N . PHE B 1 370 ? 2.92 7.996 -1.596 1 98.62 370 PHE B N 1
ATOM 7034 C CA . PHE B 1 370 ? 1.906 7.371 -2.439 1 98.62 370 PHE B CA 1
ATOM 7035 C C . PHE B 1 370 ? 0.595 8.148 -2.373 1 98.62 370 PHE B C 1
ATOM 7037 O O . PHE B 1 370 ? -0.062 8.352 -3.395 1 98.62 370 PHE B O 1
ATOM 7044 N N . ASN B 1 371 ? 0.255 8.633 -1.247 1 98.62 371 ASN B N 1
ATOM 7045 C CA . ASN B 1 371 ? -1.021 9.297 -1.013 1 98.62 371 ASN B CA 1
ATOM 7046 C C . ASN B 1 371 ? -1.066 10.672 -1.67 1 98.62 371 ASN B C 1
ATOM 7048 O O . ASN B 1 371 ? -2.143 11.242 -1.85 1 98.62 371 ASN B O 1
ATOM 7052 N N . MET B 1 372 ? 0.108 11.234 -2.045 1 98.12 372 MET B N 1
ATOM 7053 C CA . MET B 1 372 ? 0.134 12.516 -2.748 1 98.12 372 MET B CA 1
ATOM 7054 C C . MET B 1 372 ? -0.584 12.414 -4.09 1 98.12 372 MET B C 1
ATOM 7056 O O . MET B 1 372 ? -1.062 13.414 -4.621 1 98.12 372 MET B O 1
ATOM 7060 N N . LYS B 1 373 ? -0.69 11.195 -4.598 1 97.44 373 LYS B N 1
ATOM 7061 C CA . LYS B 1 373 ? -1.413 10.969 -5.844 1 97.44 373 LYS B CA 1
ATOM 7062 C C . LYS B 1 373 ? -2.719 10.219 -5.594 1 97.44 373 LYS B C 1
ATOM 7064 O O . LYS B 1 373 ? -3.723 10.469 -6.266 1 97.44 373 LYS B O 1
ATOM 7069 N N . ALA B 1 374 ? -2.773 9.344 -4.602 1 98.31 374 ALA B N 1
ATOM 7070 C CA . ALA B 1 374 ? -3.926 8.484 -4.363 1 98.31 374 ALA B CA 1
ATOM 7071 C C . ALA B 1 374 ? -5.125 9.289 -3.875 1 98.31 374 ALA B C 1
ATOM 7073 O O . ALA B 1 374 ? -6.258 9.062 -4.309 1 98.31 374 ALA B O 1
ATOM 7074 N N . VAL B 1 375 ? -4.926 10.25 -2.945 1 98.38 375 VAL B N 1
ATOM 7075 C CA . VAL B 1 375 ? -6.039 10.977 -2.348 1 98.38 375 VAL B CA 1
ATOM 7076 C C . VAL B 1 375 ? -6.664 11.906 -3.383 1 98.38 375 VAL B C 1
ATOM 7078 O O . VAL B 1 375 ? -7.883 11.906 -3.574 1 98.38 375 VAL B O 1
ATOM 7081 N N . PRO B 1 376 ? -5.863 12.664 -4.164 1 98.06 376 PRO B N 1
ATOM 7082 C CA . PRO B 1 376 ? -6.457 13.445 -5.258 1 98.06 376 PRO B CA 1
ATOM 7083 C C . PRO B 1 376 ? -7.164 12.562 -6.285 1 98.06 376 PRO B C 1
ATOM 7085 O O . PRO B 1 376 ? -8.195 12.961 -6.836 1 98.06 376 PRO B O 1
ATOM 7088 N N . ARG B 1 377 ? -6.629 11.367 -6.543 1 98.44 377 ARG B N 1
ATOM 7089 C CA . ARG B 1 377 ? -7.273 10.422 -7.441 1 98.44 377 ARG B CA 1
ATOM 7090 C C . ARG B 1 377 ? -8.648 10.023 -6.922 1 98.44 377 ARG B C 1
ATOM 7092 O O . ARG B 1 377 ? -9.602 9.891 -7.699 1 98.44 377 ARG B O 1
ATOM 7099 N N . ALA B 1 378 ? -8.812 9.836 -5.68 1 98.69 378 ALA B N 1
ATOM 7100 C CA . ALA B 1 378 ? -10.109 9.516 -5.09 1 98.69 378 ALA B CA 1
ATOM 7101 C C . ALA B 1 378 ? -11.102 10.648 -5.309 1 98.69 378 ALA B C 1
ATOM 7103 O O . ALA B 1 378 ? -12.273 10.406 -5.609 1 98.69 378 ALA B O 1
ATOM 7104 N N . ASN B 1 379 ? -10.641 11.898 -5.137 1 98.31 379 ASN B N 1
ATOM 7105 C CA . ASN B 1 379 ? -11.5 13.039 -5.426 1 98.31 379 ASN B CA 1
ATOM 7106 C C . ASN B 1 379 ? -11.922 13.062 -6.895 1 98.31 379 ASN B C 1
ATOM 7108 O O . ASN B 1 379 ? -13.078 13.367 -7.203 1 98.31 379 ASN B O 1
ATOM 7112 N N . GLU B 1 380 ? -10.984 12.773 -7.773 1 98.19 380 GLU B N 1
ATOM 7113 C CA . GLU B 1 380 ? -11.305 12.711 -9.195 1 98.19 380 GLU B CA 1
ATOM 7114 C C . GLU B 1 380 ? -12.352 11.641 -9.477 1 98.19 380 GLU B C 1
ATOM 7116 O O . GLU B 1 380 ? -13.266 11.852 -10.281 1 98.19 380 GLU B O 1
ATOM 7121 N N . ILE B 1 381 ? -12.227 10.5 -8.836 1 98.62 381 ILE B N 1
ATOM 7122 C CA . ILE B 1 381 ? -13.18 9.406 -9 1 98.62 381 ILE B CA 1
ATOM 7123 C C . ILE B 1 381 ? -14.57 9.867 -8.578 1 98.62 381 ILE B C 1
ATOM 7125 O O . ILE B 1 381 ? -15.555 9.586 -9.266 1 98.62 381 ILE B O 1
ATOM 7129 N N . LEU B 1 382 ? -14.664 10.594 -7.465 1 98.25 382 LEU B N 1
ATOM 7130 C CA . LEU B 1 382 ? -15.953 11.125 -7.027 1 98.25 382 LEU B CA 1
ATOM 7131 C C . LEU B 1 382 ? -16.562 12.023 -8.094 1 98.25 382 LEU B C 1
ATOM 7133 O O . LEU B 1 382 ? -17.766 11.969 -8.336 1 98.25 382 LEU B O 1
ATOM 7137 N N . ARG B 1 383 ? -15.742 12.82 -8.781 1 97.25 383 ARG B N 1
ATOM 7138 C CA . ARG B 1 383 ? -16.219 13.664 -9.875 1 97.25 383 ARG B CA 1
ATOM 7139 C C . ARG B 1 383 ? -16.688 12.82 -11.055 1 97.25 383 ARG B C 1
ATOM 7141 O O . ARG B 1 383 ? -17.703 13.125 -11.672 1 97.25 383 ARG B O 1
ATOM 7148 N N . LEU B 1 384 ? -15.992 11.758 -11.32 1 96.94 384 LEU B N 1
ATOM 7149 C CA . LEU B 1 384 ? -16.266 10.93 -12.484 1 96.94 384 LEU B CA 1
ATOM 7150 C C . LEU B 1 384 ? -17.547 10.125 -12.297 1 96.94 384 LEU B C 1
ATOM 7152 O O . LEU B 1 384 ? -18.328 9.953 -13.234 1 96.94 384 LEU B O 1
ATOM 7156 N N . ILE B 1 385 ? -17.766 9.672 -11.086 1 96.38 385 ILE B N 1
ATOM 7157 C CA . ILE B 1 385 ? -18.906 8.773 -10.891 1 96.38 385 ILE B CA 1
ATOM 7158 C C . ILE B 1 385 ? -20.188 9.578 -10.703 1 96.38 385 ILE B C 1
ATOM 7160 O O . ILE B 1 385 ? -21.281 9.086 -10.969 1 96.38 385 ILE B O 1
ATOM 7164 N N . SER B 1 386 ? -20.047 10.82 -10.242 1 93.38 386 SER B N 1
ATOM 7165 C CA . SER B 1 386 ? -21.219 11.664 -10.062 1 93.38 386 SER B CA 1
ATOM 7166 C C . SER B 1 386 ? -21.531 12.461 -11.328 1 93.38 386 SER B C 1
ATOM 7168 O O . SER B 1 386 ? -22.688 12.781 -11.602 1 93.38 386 SER B O 1
ATOM 7170 N N . ALA B 1 387 ? -20.453 12.797 -12.062 1 91.31 387 ALA B N 1
ATOM 7171 C CA . ALA B 1 387 ? -20.547 13.508 -13.336 1 91.31 387 ALA B CA 1
ATOM 7172 C C . ALA B 1 387 ? -21.453 14.734 -13.203 1 91.31 387 ALA B C 1
ATOM 7174 O O . ALA B 1 387 ? -21.266 15.555 -12.312 1 91.31 387 ALA B O 1
ATOM 7175 N N . GLY B 1 388 ? -22.422 14.844 -14.031 1 85.62 388 GLY B N 1
ATOM 7176 C CA . GLY B 1 388 ? -23.266 16.016 -14.109 1 85.62 388 GLY B CA 1
ATOM 7177 C C . GLY B 1 388 ? -24.203 16.172 -12.922 1 85.62 388 GLY B C 1
ATOM 7178 O O . GLY B 1 388 ? -24.641 17.281 -12.617 1 85.62 388 GLY B O 1
ATOM 7179 N N . SER B 1 389 ? -24.406 15.141 -12.125 1 85.38 389 SER B N 1
ATOM 7180 C CA . SER B 1 389 ? -25.328 15.188 -10.992 1 85.38 389 SER B CA 1
ATOM 7181 C C . SER B 1 389 ? -24.766 16.031 -9.852 1 85.38 389 SER B C 1
ATOM 7183 O O . SER B 1 389 ? -25.5 16.422 -8.945 1 85.38 389 SER B O 1
ATOM 7185 N N . SER B 1 390 ? -23.531 16.344 -9.906 1 89.38 390 SER B N 1
ATOM 7186 C CA . SER B 1 390 ? -22.906 17.125 -8.852 1 89.38 390 SER B CA 1
ATOM 7187 C C . SER B 1 390 ? -23.156 18.609 -9.039 1 89.38 390 SER B C 1
ATOM 7189 O O . SER B 1 390 ? -22.812 19.422 -8.172 1 89.38 390 SER B O 1
ATOM 7191 N N . ILE B 1 391 ? -23.906 18.984 -10.078 1 86.5 391 ILE B N 1
ATOM 7192 C CA . ILE B 1 391 ? -23.969 20.406 -10.43 1 86.5 391 ILE B CA 1
ATOM 7193 C C . ILE B 1 391 ? -25.344 20.953 -10.062 1 86.5 391 ILE B C 1
ATOM 7195 O O . ILE B 1 391 ? -25.438 22.016 -9.43 1 86.5 391 ILE B O 1
ATOM 7199 N N . PRO B 1 392 ? -26.406 20.266 -10.477 1 85.69 392 PRO B N 1
ATOM 7200 C CA . PRO B 1 392 ? -27.719 20.891 -10.266 1 85.69 392 PRO B CA 1
ATOM 7201 C C . PRO B 1 392 ? -28.25 20.672 -8.852 1 85.69 392 PRO B C 1
ATOM 7203 O O . PRO B 1 392 ? -29.281 20.031 -8.672 1 85.69 392 PRO B O 1
ATOM 7206 N N . ILE B 1 393 ? -27.719 21.266 -7.902 1 88.94 393 ILE B N 1
ATOM 7207 C CA . ILE B 1 393 ? -28.156 21.266 -6.512 1 88.94 393 ILE B CA 1
ATOM 7208 C C . ILE B 1 393 ? -28.906 22.562 -6.211 1 88.94 393 ILE B C 1
ATOM 7210 O O . ILE B 1 393 ? -28.438 23.656 -6.551 1 88.94 393 ILE B O 1
ATOM 7214 N N . PRO B 1 394 ? -30.031 22.359 -5.629 1 89.12 394 PRO B N 1
ATOM 7215 C CA . PRO B 1 394 ? -30.75 23.594 -5.289 1 89.12 394 PRO B CA 1
ATOM 7216 C C . PRO B 1 394 ? -29.906 24.578 -4.496 1 89.12 394 PRO B C 1
ATOM 7218 O O . PRO B 1 394 ? -28.922 24.172 -3.854 1 89.12 394 PRO B O 1
ATOM 7221 N N . ALA B 1 395 ? -30.359 25.828 -4.473 1 87.25 395 ALA B N 1
ATOM 7222 C CA . ALA B 1 395 ? -29.547 26.922 -3.965 1 87.25 395 ALA B CA 1
ATOM 7223 C C . ALA B 1 395 ? -29.297 26.781 -2.463 1 87.25 395 ALA B C 1
ATOM 7225 O O . ALA B 1 395 ? -28.234 27.125 -1.964 1 87.25 395 ALA B O 1
ATOM 7226 N N . GLY B 1 396 ? -30.406 26.375 -1.785 1 89.88 396 GLY B N 1
ATOM 7227 C CA . GLY B 1 396 ? -30.203 26.266 -0.35 1 89.88 396 GLY B CA 1
ATOM 7228 C C . GLY B 1 396 ? -31.406 25.719 0.388 1 89.88 396 GLY B C 1
ATOM 7229 O O . GLY B 1 396 ? -32.375 25.312 -0.235 1 89.88 396 GLY B O 1
ATOM 7230 N N . ALA B 1 397 ? -31.25 25.734 1.719 1 91.19 397 ALA B N 1
ATOM 7231 C CA . ALA B 1 397 ? -32.25 25.156 2.602 1 91.19 397 ALA B CA 1
ATOM 7232 C C . ALA B 1 397 ? -33.594 25.859 2.422 1 91.19 397 ALA B C 1
ATOM 7234 O O . ALA B 1 397 ? -34.656 25.234 2.539 1 91.19 397 ALA B O 1
ATOM 7235 N N . LYS B 1 398 ? -33.562 27.047 2.072 1 90.31 398 LYS B N 1
ATOM 7236 C CA . LYS B 1 398 ? -34.781 27.844 1.953 1 90.31 398 LYS B CA 1
ATOM 7237 C C . LYS B 1 398 ? -35.656 27.344 0.798 1 90.31 398 LYS B C 1
ATOM 7239 O O . LYS B 1 398 ? -36.844 27.609 0.763 1 90.31 398 LYS B O 1
ATOM 7244 N N . ASP B 1 399 ? -35.094 26.719 -0.124 1 91.31 399 ASP B N 1
ATOM 7245 C CA . ASP B 1 399 ? -35.844 26.156 -1.237 1 91.31 399 ASP B CA 1
ATOM 7246 C C . ASP B 1 399 ? -36.875 25.172 -0.741 1 91.31 399 ASP B C 1
ATOM 7248 O O . ASP B 1 399 ? -37.906 24.938 -1.407 1 91.31 399 ASP B O 1
ATOM 7252 N N . PHE B 1 400 ? -36.719 24.656 0.421 1 92.69 400 PHE B N 1
ATOM 7253 C CA . PHE B 1 400 ? -37.625 23.641 0.944 1 92.69 400 PHE B CA 1
ATOM 7254 C C . PHE B 1 400 ? -38.688 24.281 1.827 1 92.69 400 PHE B C 1
ATOM 7256 O O . PHE B 1 400 ? -39.562 23.578 2.336 1 92.69 400 PHE B O 1
ATOM 7263 N N . THR B 1 401 ? -38.594 25.609 2.035 1 92.31 401 THR B N 1
ATOM 7264 C CA . THR B 1 401 ? -39.531 26.25 2.939 1 92.31 401 THR B CA 1
ATOM 7265 C C . THR B 1 401 ? -40.719 26.828 2.168 1 92.31 401 THR B C 1
ATOM 7267 O O . THR B 1 401 ? -41.75 27.141 2.758 1 92.31 401 THR B O 1
ATOM 7270 N N . ASN B 1 402 ? -40.531 27.016 0.893 1 91.69 402 ASN B N 1
ATOM 7271 C CA . ASN B 1 402 ? -41.656 27.391 0.024 1 91.69 402 ASN B CA 1
ATOM 7272 C C . ASN B 1 402 ? -42.469 26.156 -0.416 1 91.69 402 ASN B C 1
ATOM 7274 O O . ASN B 1 402 ? -41.938 25.328 -1.163 1 91.69 402 ASN B O 1
ATOM 7278 N N . PRO B 1 403 ? -43.688 26.125 -0.034 1 93.06 403 PRO B N 1
ATOM 7279 C CA . PRO B 1 403 ? -44.469 24.922 -0.301 1 93.06 403 PRO B CA 1
ATOM 7280 C C . PRO B 1 403 ? -44.562 24.594 -1.791 1 93.06 403 PRO B C 1
ATOM 7282 O O . PRO B 1 403 ? -44.531 23.438 -2.182 1 93.06 403 PRO B O 1
ATOM 7285 N N . GLU B 1 404 ? -44.688 25.594 -2.564 1 92.62 404 GLU B N 1
ATOM 7286 C CA . GLU B 1 404 ? -44.781 25.375 -4.004 1 92.62 404 GLU B CA 1
ATOM 7287 C C . GLU B 1 404 ? -43.469 24.828 -4.566 1 92.62 404 GLU B C 1
ATOM 7289 O O . GLU B 1 404 ? -43.469 23.844 -5.312 1 92.62 404 GLU B O 1
ATOM 7294 N N . GLU B 1 405 ? -42.5 25.5 -4.25 1 92.81 405 GLU B N 1
ATOM 7295 C CA . GLU B 1 405 ? -41.156 25.062 -4.699 1 92.81 405 GLU B CA 1
ATOM 7296 C C . GLU B 1 405 ? -40.812 23.672 -4.172 1 92.81 405 GLU B C 1
ATOM 7298 O O . GLU B 1 405 ? -40.312 22.828 -4.91 1 92.81 405 GLU B O 1
ATOM 7303 N N . ARG B 1 406 ? -41.094 23.469 -2.945 1 92.25 406 ARG B N 1
ATOM 7304 C CA . ARG B 1 406 ? -40.781 22.188 -2.303 1 92.25 406 ARG B CA 1
ATOM 7305 C C . ARG B 1 406 ? -41.5 21.047 -3.023 1 92.25 406 ARG B C 1
ATOM 7307 O O . ARG B 1 406 ? -40.906 19.953 -3.162 1 92.25 406 ARG B O 1
ATOM 7314 N N . ALA B 1 407 ? -42.688 21.266 -3.43 1 91.94 407 ALA B N 1
ATOM 7315 C CA . ALA B 1 407 ? -43.438 20.234 -4.152 1 91.94 407 ALA B CA 1
ATOM 7316 C C . ALA B 1 407 ? -42.719 19.828 -5.43 1 91.94 407 ALA B C 1
ATOM 7318 O O . ALA B 1 407 ? -42.656 18.641 -5.777 1 91.94 407 ALA B O 1
ATOM 7319 N N . TYR B 1 408 ? -42.156 20.812 -6.121 1 91.94 408 TYR B N 1
ATOM 7320 C CA . TYR B 1 408 ? -41.375 20.516 -7.312 1 91.94 408 TYR B CA 1
ATOM 7321 C C . TYR B 1 408 ? -40.125 19.703 -6.953 1 91.94 408 TYR B C 1
ATOM 7323 O O . TYR B 1 408 ? -39.781 18.75 -7.656 1 91.94 408 TYR B O 1
ATOM 7331 N N . LEU B 1 409 ? -39.438 20.125 -5.93 1 91.94 409 LEU B N 1
ATOM 7332 C CA . LEU B 1 409 ? -38.219 19.453 -5.508 1 91.94 409 LEU B CA 1
ATOM 7333 C C . LEU B 1 409 ? -38.5 18 -5.129 1 91.94 409 LEU B C 1
ATOM 7335 O O . LEU B 1 409 ? -37.781 17.094 -5.551 1 91.94 409 LEU B O 1
ATOM 7339 N N . GLU B 1 410 ? -39.5 17.828 -4.34 1 91.19 410 GLU B N 1
ATOM 7340 C CA . GLU B 1 410 ? -39.875 16.5 -3.863 1 91.19 410 GLU B CA 1
ATOM 7341 C C . GLU B 1 410 ? -40.219 15.57 -5.023 1 91.19 410 GLU B C 1
ATOM 7343 O O . GLU B 1 410 ? -39.938 14.375 -4.973 1 91.19 410 GLU B O 1
ATOM 7348 N N . LYS B 1 411 ? -40.75 16.156 -6.012 1 88.94 411 LYS B N 1
ATOM 7349 C CA . LYS B 1 411 ? -41.188 15.359 -7.164 1 88.94 411 LYS B CA 1
ATOM 7350 C C . LYS B 1 411 ? -40 15.102 -8.102 1 88.94 411 LYS B C 1
ATOM 7352 O O . LYS B 1 411 ? -39.812 13.977 -8.578 1 88.94 411 LYS B O 1
ATOM 7357 N N . TYR B 1 412 ? -39.188 16.109 -8.336 1 88.56 412 TYR B N 1
ATOM 7358 C CA . TYR B 1 412 ? -38.281 16.031 -9.469 1 88.56 412 TYR B CA 1
ATOM 7359 C C . TYR B 1 412 ? -36.844 15.766 -9.008 1 88.56 412 TYR B C 1
ATOM 7361 O O . TYR B 1 412 ? -36 15.406 -9.812 1 88.56 412 TYR B O 1
ATOM 7369 N N . MET B 1 413 ? -36.625 15.875 -7.73 1 86.5 413 MET B N 1
ATOM 7370 C CA . MET B 1 413 ? -35.25 15.711 -7.262 1 86.5 413 MET B CA 1
ATOM 7371 C C . MET B 1 413 ? -35.094 14.422 -6.461 1 86.5 413 MET B C 1
ATOM 7373 O O . MET B 1 413 ? -34 14.133 -5.945 1 86.5 413 MET B O 1
ATOM 7377 N N . ALA B 1 414 ? -36.125 13.742 -6.359 1 81.94 414 ALA B N 1
ATOM 7378 C CA . ALA B 1 414 ? -36.031 12.477 -5.633 1 81.94 414 ALA B CA 1
ATOM 7379 C C . ALA B 1 414 ? -35.25 11.445 -6.43 1 81.94 414 ALA B C 1
ATOM 7381 O O . ALA B 1 414 ? -35.094 11.57 -7.648 1 81.94 414 ALA B O 1
ATOM 7382 N N . MET B 1 415 ? -34.594 10.586 -5.723 1 81.06 415 MET B N 1
ATOM 7383 C CA . MET B 1 415 ? -33.906 9.422 -6.281 1 81.06 415 MET B CA 1
ATOM 7384 C C . MET B 1 415 ? -34.406 8.133 -5.641 1 81.06 415 MET B C 1
ATOM 7386 O O . MET B 1 415 ? -35.031 8.172 -4.574 1 81.06 415 MET B O 1
ATOM 7390 N N . LYS B 1 416 ? -34.375 6.965 -6.293 1 74.62 416 LYS B N 1
ATOM 7391 C CA . LYS B 1 416 ? -34.906 5.688 -5.82 1 74.62 416 LYS B CA 1
ATOM 7392 C C . LYS B 1 416 ? -34.5 5.434 -4.367 1 74.62 416 LYS B C 1
ATOM 7394 O O . LYS B 1 416 ? -35.312 4.953 -3.574 1 74.62 416 LYS B O 1
ATOM 7399 N N . GLY B 1 417 ? -33.406 6.02 -3.914 1 74.19 417 GLY B N 1
ATOM 7400 C CA . GLY B 1 417 ? -32.938 5.742 -2.561 1 74.19 417 GLY B CA 1
ATOM 7401 C C . GLY B 1 417 ? -32.906 6.98 -1.68 1 74.19 417 GLY B C 1
ATOM 7402 O O . GLY B 1 417 ? -32.719 6.879 -0.47 1 74.19 417 GLY B O 1
ATOM 7403 N N . PHE B 1 418 ? -33.312 8.008 -2.158 1 86.25 418 PHE B N 1
ATOM 7404 C CA . PHE B 1 418 ? -33.25 9.273 -1.428 1 86.25 418 PHE B CA 1
ATOM 7405 C C . PHE B 1 418 ? -34.469 10.117 -1.704 1 86.25 418 PHE B C 1
ATOM 7407 O O . PHE B 1 418 ? -34.906 10.227 -2.852 1 86.25 418 PHE B O 1
ATOM 7414 N N . ASP B 1 419 ? -35.094 10.547 -0.578 1 88.75 419 ASP B N 1
ATOM 7415 C CA . ASP B 1 419 ? -36.031 11.641 -0.849 1 88.75 419 ASP B CA 1
ATOM 7416 C C . ASP B 1 419 ? -35.281 12.898 -1.288 1 88.75 419 ASP B C 1
ATOM 7418 O O . ASP B 1 419 ? -34.031 12.906 -1.336 1 88.75 419 ASP B O 1
ATOM 7422 N N . ALA B 1 420 ? -35.969 13.828 -1.683 1 89.69 420 ALA B N 1
ATOM 7423 C CA . ALA B 1 420 ? -35.375 15.031 -2.26 1 89.69 420 ALA B CA 1
ATOM 7424 C C . ALA B 1 420 ? -34.438 15.695 -1.271 1 89.69 420 ALA B C 1
ATOM 7426 O O . ALA B 1 420 ? -33.344 16.141 -1.648 1 89.69 420 ALA B O 1
ATOM 7427 N N . LEU B 1 421 ? -34.812 15.766 -0.064 1 92.62 421 LEU B N 1
ATOM 7428 C CA . LEU B 1 421 ? -34 16.422 0.946 1 92.62 421 LEU B CA 1
ATOM 7429 C C . LEU B 1 421 ? -32.688 15.672 1.175 1 92.62 421 LEU B C 1
ATOM 7431 O O . LEU B 1 421 ? -31.625 16.266 1.223 1 92.62 421 LEU B O 1
ATOM 7435 N N . GLU B 1 422 ? -32.781 14.406 1.307 1 92.75 422 GLU B N 1
ATOM 7436 C CA . GLU B 1 422 ? -31.594 13.578 1.503 1 92.75 422 GLU B CA 1
ATOM 7437 C C . GLU B 1 422 ? -30.641 13.68 0.316 1 92.75 422 GLU B C 1
ATOM 7439 O O . GLU B 1 422 ? -29.422 13.703 0.492 1 92.75 422 GLU B O 1
ATOM 7444 N N . ARG B 1 423 ? -31.219 13.688 -0.795 1 92.81 423 ARG B N 1
ATOM 7445 C CA . ARG B 1 423 ? -30.406 13.844 -1.992 1 92.81 423 ARG B CA 1
ATOM 7446 C C . ARG B 1 423 ? -29.641 15.164 -1.964 1 92.81 423 ARG B C 1
ATOM 7448 O O . ARG B 1 423 ? -28.438 15.195 -2.211 1 92.81 423 ARG B O 1
ATOM 7455 N N . VAL B 1 424 ? -30.375 16.172 -1.73 1 93.06 424 VAL B N 1
ATOM 7456 C CA . VAL B 1 424 ? -29.766 17.5 -1.748 1 93.06 424 VAL B CA 1
ATOM 7457 C C . VAL B 1 424 ? -28.672 17.578 -0.689 1 93.06 424 VAL B C 1
ATOM 7459 O O . VAL B 1 424 ? -27.578 18.078 -0.957 1 93.06 424 VAL B O 1
ATOM 7462 N N . LYS B 1 425 ? -28.906 17.031 0.487 1 95.19 425 LYS B N 1
ATOM 7463 C CA . LYS B 1 425 ? -27.906 17.016 1.548 1 95.19 425 LYS B CA 1
ATOM 7464 C C . LYS B 1 425 ? -26.656 16.25 1.107 1 95.19 425 LYS B C 1
ATOM 7466 O O . LYS B 1 425 ? -25.531 16.719 1.304 1 95.19 425 LYS B O 1
ATOM 7471 N N . THR B 1 426 ? -26.859 15.117 0.513 1 95.62 426 THR B N 1
ATOM 7472 C CA . THR B 1 426 ? -25.766 14.258 0.083 1 95.62 426 THR B CA 1
ATOM 7473 C C . THR B 1 426 ? -24.922 14.953 -0.99 1 95.62 426 THR B C 1
ATOM 7475 O O . THR B 1 426 ? -23.688 14.914 -0.945 1 95.62 426 THR B O 1
ATOM 7478 N N . PHE B 1 427 ? -25.531 15.578 -1.883 1 94.56 427 PHE B N 1
ATOM 7479 C CA . PHE B 1 427 ? -24.812 16.203 -2.986 1 94.56 427 PHE B CA 1
ATOM 7480 C C . PHE B 1 427 ? -24.203 17.531 -2.555 1 94.56 427 PHE B C 1
ATOM 7482 O O . PHE B 1 427 ? -23.188 17.969 -3.119 1 94.56 427 PHE B O 1
ATOM 7489 N N . ASN B 1 428 ? -24.828 18.219 -1.58 1 95.62 428 ASN B N 1
ATOM 7490 C CA . ASN B 1 428 ? -24.141 19.328 -0.942 1 95.62 428 ASN B CA 1
ATOM 7491 C C . ASN B 1 428 ? -22.828 18.875 -0.3 1 95.62 428 ASN B C 1
ATOM 7493 O O . ASN B 1 428 ? -21.797 19.547 -0.429 1 95.62 428 ASN B O 1
ATOM 7497 N N . LEU B 1 429 ? -22.906 17.766 0.376 1 97.44 429 LEU B N 1
ATOM 7498 C CA . LEU B 1 429 ? -21.703 17.203 0.981 1 97.44 429 LEU B CA 1
ATOM 7499 C C . LEU B 1 429 ? -20.672 16.859 -0.083 1 97.44 429 LEU B C 1
ATOM 7501 O O . LEU B 1 429 ? -19.5 17.203 0.064 1 97.44 429 LEU B O 1
ATOM 7505 N N . LEU B 1 430 ? -21.125 16.234 -1.137 1 97.75 430 LEU B N 1
ATOM 7506 C CA . LEU B 1 430 ? -20.234 15.891 -2.236 1 97.75 430 LEU B CA 1
ATOM 7507 C C . LEU B 1 430 ? -19.562 17.141 -2.797 1 97.75 430 LEU B C 1
ATOM 7509 O O . LEU B 1 430 ? -18.344 17.188 -2.922 1 97.75 430 LEU B O 1
ATOM 7513 N N . TRP B 1 431 ? -20.359 18.125 -3.152 1 95.69 431 TRP B N 1
ATOM 7514 C CA . TRP B 1 431 ? -19.828 19.344 -3.758 1 95.69 431 TRP B CA 1
ATOM 7515 C C . TRP B 1 431 ? -18.844 20.031 -2.82 1 95.69 431 TRP B C 1
ATOM 7517 O O . TRP B 1 431 ? -17.812 20.531 -3.262 1 95.69 431 TRP B O 1
ATOM 7527 N N . ASP B 1 432 ? -19.188 20.062 -1.549 1 96.44 432 ASP B N 1
ATOM 7528 C CA . ASP B 1 432 ? -18.328 20.688 -0.561 1 96.44 432 ASP B CA 1
ATOM 7529 C C . ASP B 1 432 ? -16.953 20 -0.521 1 96.44 432 ASP B C 1
ATOM 7531 O O . ASP B 1 432 ? -15.938 20.641 -0.26 1 96.44 432 ASP B O 1
ATOM 7535 N N . VAL B 1 433 ? -16.891 18.719 -0.806 1 97.75 433 VAL B N 1
ATOM 7536 C CA . VAL B 1 433 ? -15.656 17.938 -0.788 1 97.75 433 VAL B CA 1
ATOM 7537 C C . VAL B 1 433 ? -14.875 18.172 -2.08 1 97.75 433 VAL B C 1
ATOM 7539 O O . VAL B 1 433 ? -13.664 18.375 -2.049 1 97.75 433 VAL B O 1
ATOM 7542 N N . ILE B 1 434 ? -15.523 18.266 -3.244 1 97.25 434 ILE B N 1
ATOM 7543 C CA . ILE B 1 434 ? -14.789 18.156 -4.5 1 97.25 434 ILE B CA 1
ATOM 7544 C C . ILE B 1 434 ? -14.797 19.5 -5.223 1 97.25 434 ILE B C 1
ATOM 7546 O O . ILE B 1 434 ? -14.062 19.703 -6.191 1 97.25 434 ILE B O 1
ATOM 7550 N N . GLY B 1 435 ? -15.578 20.438 -4.738 1 94.06 435 GLY B N 1
ATOM 7551 C CA . GLY B 1 435 ? -15.781 21.594 -5.594 1 94.06 435 GLY B CA 1
ATOM 7552 C C . GLY B 1 435 ? -15.711 22.922 -4.84 1 94.06 435 GLY B C 1
ATOM 7553 O O . GLY B 1 435 ? -15.531 23.969 -5.445 1 94.06 435 GLY B O 1
ATOM 7554 N N . SER B 1 436 ? -15.938 22.922 -3.553 1 94.44 436 SER B N 1
ATOM 7555 C CA . SER B 1 436 ? -15.852 24.172 -2.793 1 94.44 436 SER B CA 1
ATOM 7556 C C . SER B 1 436 ? -14.406 24.656 -2.676 1 94.44 436 SER B C 1
ATOM 7558 O O . SER B 1 436 ? -13.477 23.922 -3.004 1 94.44 436 SER B O 1
ATOM 7560 N N . GLU B 1 437 ? -14.219 25.859 -2.205 1 94.19 437 GLU B N 1
ATOM 7561 C CA . GLU B 1 437 ? -12.875 26.375 -1.981 1 94.19 437 GLU B CA 1
ATOM 7562 C C . GLU B 1 437 ? -12.141 25.578 -0.909 1 94.19 437 GLU B C 1
ATOM 7564 O O . GLU B 1 437 ? -10.945 25.312 -1.036 1 94.19 437 GLU B O 1
ATOM 7569 N N . VAL B 1 438 ? -12.891 25.188 0.156 1 95.69 438 VAL B N 1
ATOM 7570 C CA . VAL B 1 438 ? -12.297 24.375 1.22 1 95.69 438 VAL B CA 1
ATOM 7571 C C . VAL B 1 438 ? -11.883 23.016 0.668 1 95.69 438 VAL B C 1
ATOM 7573 O O . VAL B 1 438 ? -10.773 22.547 0.923 1 95.69 438 VAL B O 1
ATOM 7576 N N . GLY B 1 439 ? -12.789 22.406 -0.072 1 95.94 439 GLY B N 1
ATOM 7577 C CA . GLY B 1 439 ? -12.461 21.125 -0.687 1 95.94 439 GLY B CA 1
ATOM 7578 C C . GLY B 1 439 ? -11.242 21.203 -1.581 1 95.94 439 GLY B C 1
ATOM 7579 O O . GLY B 1 439 ? -10.367 20.328 -1.506 1 95.94 439 GLY B O 1
ATOM 7580 N N . MET B 1 440 ? -11.148 22.219 -2.375 1 95.25 440 MET B N 1
ATOM 7581 C CA . MET B 1 440 ? -10.023 22.375 -3.295 1 95.25 440 MET B CA 1
ATOM 7582 C C . MET B 1 440 ? -8.734 22.672 -2.535 1 95.25 440 MET B C 1
ATOM 7584 O O . MET B 1 440 ? -7.656 22.234 -2.939 1 95.25 440 MET B O 1
ATOM 7588 N N . ARG B 1 441 ? -8.82 23.438 -1.5 1 95.75 441 ARG B N 1
ATOM 7589 C CA . ARG B 1 441 ? -7.652 23.672 -0.659 1 95.75 441 ARG B CA 1
ATOM 7590 C C . ARG B 1 441 ? -7.102 22.359 -0.1 1 95.75 441 ARG B C 1
ATOM 7592 O O . ARG B 1 441 ? -5.891 22.141 -0.101 1 95.75 441 ARG B O 1
ATOM 7599 N N . TYR B 1 442 ? -7.965 21.516 0.377 1 96.69 442 TYR B N 1
ATOM 7600 C CA . TYR B 1 442 ? -7.508 20.234 0.916 1 96.69 442 TYR B CA 1
ATOM 7601 C C . TYR B 1 442 ? -6.848 19.391 -0.167 1 96.69 442 TYR B C 1
ATOM 7603 O O . TYR B 1 442 ? -5.812 18.766 0.071 1 96.69 442 TYR B O 1
ATOM 7611 N N . GLU B 1 443 ? -7.395 19.375 -1.328 1 96.38 443 GLU B N 1
ATOM 7612 C CA . GLU B 1 443 ? -6.797 18.609 -2.414 1 96.38 443 GLU B CA 1
ATOM 7613 C C . GLU B 1 443 ? -5.406 19.125 -2.762 1 96.38 443 GLU B C 1
ATOM 7615 O O . GLU B 1 443 ? -4.48 18.344 -2.986 1 96.38 443 GLU B O 1
ATOM 7620 N N . GLN B 1 444 ? -5.266 20.469 -2.82 1 95.56 444 GLN B N 1
ATOM 7621 C CA . GLN B 1 444 ? -3.963 21.078 -3.09 1 95.56 444 GLN B CA 1
ATOM 7622 C C . GLN B 1 444 ? -2.957 20.734 -1.998 1 95.56 444 GLN B C 1
ATOM 7624 O O . GLN B 1 444 ? -1.794 20.438 -2.287 1 95.56 444 GLN B O 1
ATOM 7629 N N . TYR B 1 445 ? -3.441 20.766 -0.822 1 94.25 445 TYR B N 1
ATOM 7630 C CA . TYR B 1 445 ? -2.574 20.438 0.306 1 94.25 445 TYR B CA 1
ATOM 7631 C C . TYR B 1 445 ? -2.174 18.969 0.283 1 94.25 445 TYR B C 1
ATOM 7633 O O . TYR B 1 445 ? -1.039 18.625 0.623 1 94.25 445 TYR B O 1
ATOM 7641 N N . ASP B 1 446 ? -3.115 18.094 -0.064 1 95.69 446 ASP B N 1
ATOM 7642 C CA . ASP B 1 446 ? -2.803 16.672 -0.162 1 95.69 446 ASP B CA 1
ATOM 7643 C C . ASP B 1 446 ? -1.701 16.422 -1.19 1 95.69 446 ASP B C 1
ATOM 7645 O O . ASP B 1 446 ? -0.861 15.539 -1.007 1 95.69 446 ASP B O 1
ATOM 7649 N N . ARG B 1 447 ? -1.657 17.203 -2.186 1 94.88 447 ARG B N 1
ATOM 7650 C CA . ARG B 1 447 ? -0.681 17.047 -3.26 1 94.88 447 ARG B CA 1
ATOM 7651 C C . ARG B 1 447 ? 0.665 17.641 -2.869 1 94.88 447 ARG B C 1
ATOM 7653 O O . ARG B 1 447 ? 1.715 17.062 -3.152 1 94.88 447 ARG B O 1
ATOM 7660 N N . PHE B 1 448 ? 0.65 18.797 -2.098 1 92.56 448 PHE B N 1
ATOM 7661 C CA . PHE B 1 448 ? 1.861 19.609 -2.164 1 92.56 448 PHE B CA 1
ATOM 7662 C C . PHE B 1 448 ? 2.363 19.953 -0.765 1 92.56 448 PHE B C 1
ATOM 7664 O O . PHE B 1 448 ? 3.451 20.516 -0.608 1 92.56 448 PHE B O 1
ATOM 7671 N N . SER B 1 449 ? 1.579 19.609 0.227 1 88.19 449 SER B N 1
ATOM 7672 C CA . SER B 1 449 ? 1.962 20.062 1.56 1 88.19 449 SER B CA 1
ATOM 7673 C C . SER B 1 449 ? 3.303 19.484 1.982 1 88.19 449 SER B C 1
ATOM 7675 O O . SER B 1 449 ? 3.971 20.016 2.871 1 88.19 449 SER B O 1
ATOM 7677 N N . ARG B 1 450 ? 3.754 18.422 1.365 1 88.81 450 ARG B N 1
ATOM 7678 C CA . ARG B 1 450 ? 5.035 17.797 1.667 1 88.81 450 ARG B CA 1
ATOM 7679 C C . ARG B 1 450 ? 6.074 18.141 0.604 1 88.81 450 ARG B C 1
ATOM 7681 O O . ARG B 1 450 ? 7.188 17.609 0.622 1 88.81 450 ARG B O 1
ATOM 7688 N N . GLY B 1 451 ? 5.66 18.938 -0.249 1 88.81 451 GLY B N 1
ATOM 7689 C CA . GLY B 1 451 ? 6.492 19.25 -1.397 1 88.81 451 GLY B CA 1
ATOM 7690 C C . GLY B 1 451 ? 5.922 18.734 -2.707 1 88.81 451 GLY B C 1
ATOM 7691 O O . GLY B 1 451 ? 4.836 18.156 -2.732 1 88.81 451 GLY B O 1
ATOM 7692 N N . ASP B 1 452 ? 6.688 18.969 -3.709 1 92.62 452 ASP B N 1
ATOM 7693 C CA . ASP B 1 452 ? 6.285 18.547 -5.047 1 92.62 452 ASP B CA 1
ATOM 7694 C C . ASP B 1 452 ? 6.309 17.031 -5.172 1 92.62 452 ASP B C 1
ATOM 7696 O O . ASP B 1 452 ? 7.316 16.391 -4.855 1 92.62 452 ASP B O 1
ATOM 7700 N N . PRO B 1 453 ? 5.168 16.469 -5.68 1 95.31 453 PRO B N 1
ATOM 7701 C CA . PRO B 1 453 ? 5.102 15.008 -5.773 1 95.31 453 PRO B CA 1
ATOM 7702 C C . PRO B 1 453 ? 6.223 14.422 -6.625 1 95.31 453 PRO B C 1
ATOM 7704 O O . PRO B 1 453 ? 6.73 13.336 -6.324 1 95.31 453 PRO B O 1
ATOM 7707 N N . THR B 1 454 ? 6.613 15.078 -7.699 1 96.19 454 THR B N 1
ATOM 7708 C CA . THR B 1 454 ? 7.715 14.609 -8.531 1 96.19 454 THR B CA 1
ATOM 7709 C C . THR B 1 454 ? 9 14.508 -7.719 1 96.19 454 THR B C 1
ATOM 7711 O O . THR B 1 454 ? 9.711 13.5 -7.789 1 96.19 454 THR B O 1
ATOM 7714 N N . ILE B 1 455 ? 9.242 15.523 -6.918 1 94.56 455 ILE B N 1
ATOM 7715 C CA . ILE B 1 455 ? 10.469 15.578 -6.125 1 94.56 455 ILE B CA 1
ATOM 7716 C C . ILE B 1 455 ? 10.414 14.539 -5.008 1 94.56 455 ILE B C 1
ATOM 7718 O O . ILE B 1 455 ? 11.391 13.836 -4.762 1 94.56 455 ILE B O 1
ATOM 7722 N N . ARG B 1 456 ? 9.281 14.438 -4.387 1 96.44 456 ARG B N 1
ATOM 7723 C CA . ARG B 1 456 ? 9.164 13.5 -3.277 1 96.44 456 ARG B CA 1
ATOM 7724 C C . ARG B 1 456 ? 9.289 12.055 -3.766 1 96.44 456 ARG B C 1
ATOM 7726 O O . ARG B 1 456 ? 9.914 11.227 -3.107 1 96.44 456 ARG B O 1
ATOM 7733 N N . TRP B 1 457 ? 8.695 11.734 -4.887 1 97.81 457 TRP B N 1
ATOM 7734 C CA . TRP B 1 457 ? 8.852 10.398 -5.465 1 97.81 457 TRP B CA 1
ATOM 7735 C C . TRP B 1 457 ? 10.305 10.148 -5.859 1 97.81 457 TRP B C 1
ATOM 7737 O O . TRP B 1 457 ? 10.828 9.055 -5.648 1 97.81 457 TRP B O 1
ATOM 7747 N N . ALA B 1 458 ? 10.969 11.141 -6.395 1 97.94 458 ALA B N 1
ATOM 7748 C CA . ALA B 1 458 ? 12.383 11.016 -6.727 1 97.94 458 ALA B CA 1
ATOM 7749 C C . ALA B 1 458 ? 13.227 10.781 -5.477 1 97.94 458 ALA B C 1
ATOM 7751 O O . ALA B 1 458 ? 14.148 9.961 -5.488 1 97.94 458 ALA B O 1
ATOM 7752 N N . GLN B 1 459 ? 12.859 11.461 -4.402 1 95.75 459 GLN B N 1
ATOM 7753 C CA . GLN B 1 459 ? 13.602 11.359 -3.152 1 95.75 459 GLN B CA 1
ATOM 7754 C C . GLN B 1 459 ? 13.383 10 -2.492 1 95.75 459 GLN B C 1
ATOM 7756 O O . GLN B 1 459 ? 14.188 9.57 -1.662 1 95.75 459 GLN B O 1
ATOM 7761 N N . THR B 1 460 ? 12.289 9.359 -2.832 1 97.81 460 THR B N 1
ATOM 7762 C CA . THR B 1 460 ? 12.125 7.988 -2.369 1 97.81 460 THR B CA 1
ATOM 7763 C C . THR B 1 460 ? 13.305 7.125 -2.797 1 97.81 460 THR B C 1
ATOM 7765 O O . THR B 1 460 ? 13.773 6.281 -2.031 1 97.81 460 THR B O 1
ATOM 7768 N N . TYR B 1 461 ? 13.844 7.367 -3.945 1 97.81 461 TYR B N 1
ATOM 7769 C CA . TYR B 1 461 ? 15.008 6.656 -4.461 1 97.81 461 TYR B CA 1
ATOM 7770 C C . TYR B 1 461 ? 16.297 7.223 -3.867 1 97.81 461 TYR B C 1
ATOM 7772 O O . TYR B 1 461 ? 17.094 6.484 -3.287 1 97.81 461 TYR B O 1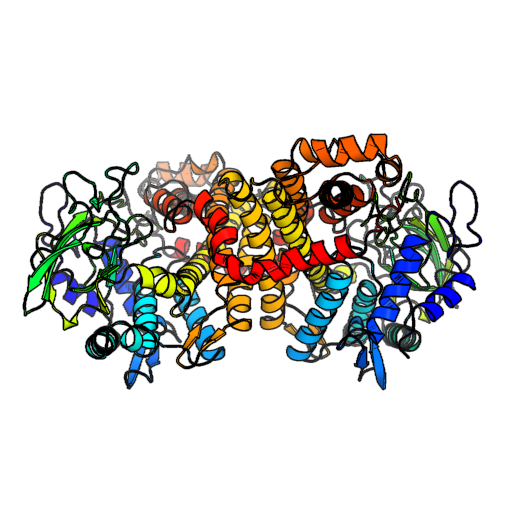
ATOM 7780 N N . THR B 1 462 ? 16.422 8.5 -3.828 1 96.25 462 THR B N 1
ATOM 7781 C CA . THR B 1 462 ? 17.734 9.102 -3.584 1 96.25 462 THR B CA 1
ATOM 7782 C C . THR B 1 462 ? 17.969 9.273 -2.088 1 96.25 462 THR B C 1
ATOM 7784 O O . THR B 1 462 ? 19.125 9.367 -1.65 1 96.25 462 THR B O 1
ATOM 7787 N N . GLU B 1 463 ? 16.875 9.312 -1.315 1 93.81 463 GLU B N 1
ATOM 7788 C CA . GLU B 1 463 ? 17.047 9.594 0.105 1 93.81 463 GLU B CA 1
ATOM 7789 C C . GLU B 1 463 ? 16.453 8.477 0.968 1 93.81 463 GLU B C 1
ATOM 7791 O O . GLU B 1 463 ? 17.172 7.871 1.77 1 93.81 463 GLU B O 1
ATOM 7796 N N . VAL B 1 464 ? 15.258 8.156 0.733 1 95.75 464 VAL B N 1
ATOM 7797 C CA . VAL B 1 464 ? 14.555 7.23 1.616 1 95.75 464 VAL B CA 1
ATOM 7798 C C . VAL B 1 464 ? 15.211 5.855 1.561 1 95.75 464 VAL B C 1
ATOM 7800 O O . VAL B 1 464 ? 15.539 5.273 2.598 1 95.75 464 VAL B O 1
ATOM 7803 N N . PHE B 1 465 ? 15.492 5.363 0.35 1 96.62 465 PHE B N 1
ATOM 7804 C CA . PHE B 1 465 ? 15.992 4.008 0.192 1 96.62 465 PHE B CA 1
ATOM 7805 C C . PHE B 1 465 ? 17.484 4.012 -0.087 1 96.62 465 PHE B C 1
ATOM 7807 O O . PHE B 1 465 ? 18.047 3.006 -0.524 1 96.62 465 PHE B O 1
ATOM 7814 N N . ARG B 1 466 ? 18.109 5.129 0.147 1 94.25 466 ARG B N 1
ATOM 7815 C CA . ARG B 1 466 ? 19.531 5.258 -0.144 1 94.25 466 ARG B CA 1
ATOM 7816 C C . ARG B 1 466 ? 20.328 4.152 0.539 1 94.25 466 ARG B C 1
ATOM 7818 O O . ARG B 1 466 ? 21.156 3.492 -0.095 1 94.25 466 ARG B O 1
ATOM 7825 N N . ASP B 1 467 ? 19.984 3.871 1.769 1 93.5 467 ASP B N 1
ATOM 7826 C CA . ASP B 1 467 ? 20.781 2.936 2.559 1 93.5 467 ASP B CA 1
ATOM 7827 C C . ASP B 1 467 ? 20.391 1.49 2.244 1 93.5 467 ASP B C 1
ATOM 7829 O O . ASP B 1 467 ? 21.109 0.56 2.615 1 93.5 467 ASP B O 1
ATOM 7833 N N . ARG B 1 468 ? 19.344 1.273 1.54 1 96.19 468 ARG B N 1
ATOM 7834 C CA . ARG B 1 468 ? 18.906 -0.08 1.217 1 96.19 468 ARG B CA 1
ATOM 7835 C C . ARG B 1 468 ? 19.188 -0.413 -0.244 1 96.19 468 ARG B C 1
ATOM 7837 O O . ARG B 1 468 ? 18.781 -1.466 -0.736 1 96.19 468 ARG B O 1
ATOM 7844 N N . ARG B 1 469 ? 19.812 0.461 -0.912 1 96.06 469 ARG B N 1
ATOM 7845 C CA . ARG B 1 469 ? 20.094 0.308 -2.336 1 96.06 469 ARG B CA 1
ATOM 7846 C C . ARG B 1 469 ? 20.734 -1.046 -2.627 1 96.06 469 ARG B C 1
ATOM 7848 O O . ARG B 1 469 ? 20.359 -1.717 -3.592 1 96.06 469 ARG B O 1
ATOM 7855 N N . ASN B 1 470 ? 21.609 -1.465 -1.777 1 96.19 470 ASN B N 1
ATOM 7856 C CA . ASN B 1 470 ? 22.359 -2.693 -2.004 1 96.19 470 ASN B CA 1
ATOM 7857 C C . ASN B 1 470 ? 21.453 -3.922 -1.972 1 96.19 470 ASN B C 1
ATOM 7859 O O . ASN B 1 470 ? 21.75 -4.93 -2.617 1 96.19 470 ASN B O 1
ATOM 7863 N N . GLU B 1 471 ? 20.375 -3.82 -1.221 1 95.94 471 GLU B N 1
ATOM 7864 C CA . GLU B 1 471 ? 19.422 -4.922 -1.141 1 95.94 471 GLU B CA 1
ATOM 7865 C C . GLU B 1 471 ? 18.812 -5.223 -2.506 1 95.94 471 GLU B C 1
ATOM 7867 O O . GLU B 1 471 ? 18.438 -6.363 -2.789 1 95.94 471 GLU B O 1
ATOM 7872 N N . PHE B 1 472 ? 18.719 -4.25 -3.373 1 97.69 472 PHE B N 1
ATOM 7873 C CA . PHE B 1 472 ? 18.078 -4.383 -4.676 1 97.69 472 PHE B CA 1
ATOM 7874 C C . PHE B 1 472 ? 19.094 -4.691 -5.758 1 97.69 472 PHE B C 1
ATOM 7876 O O . PHE B 1 472 ? 18.938 -5.641 -6.523 1 97.69 472 PHE B O 1
ATOM 7883 N N . VAL B 1 473 ? 20.172 -3.971 -5.742 1 97.25 473 VAL B N 1
ATOM 7884 C CA . VAL B 1 473 ? 21.188 -4.102 -6.793 1 97.25 473 VAL B CA 1
ATOM 7885 C C . VAL B 1 473 ? 21.875 -5.457 -6.68 1 97.25 473 VAL B C 1
ATOM 7887 O O . VAL B 1 473 ? 22.25 -6.051 -7.691 1 97.25 473 VAL B O 1
ATOM 7890 N N . LYS B 1 474 ? 21.969 -5.953 -5.496 1 97.5 474 LYS B N 1
ATOM 7891 C CA . LYS B 1 474 ? 22.609 -7.246 -5.277 1 97.5 474 LYS B CA 1
ATOM 7892 C C . LYS B 1 474 ? 21.875 -8.359 -6.004 1 97.5 474 LYS B C 1
ATOM 7894 O O . LYS B 1 474 ? 22.484 -9.305 -6.504 1 97.5 474 LYS B O 1
ATOM 7899 N N . LEU B 1 475 ? 20.594 -8.305 -6.09 1 97.25 475 LEU B N 1
ATOM 7900 C CA . LEU B 1 475 ? 19.781 -9.312 -6.762 1 97.25 475 LEU B CA 1
ATOM 7901 C C . LEU B 1 475 ? 20.141 -9.398 -8.242 1 97.25 475 LEU B C 1
ATOM 7903 O O . LEU B 1 475 ? 20.141 -10.492 -8.82 1 97.25 475 LEU B O 1
ATOM 7907 N N . VAL B 1 476 ? 20.422 -8.234 -8.82 1 97.69 476 VAL B N 1
ATOM 7908 C CA . VAL B 1 476 ? 20.781 -8.148 -10.227 1 97.69 476 VAL B CA 1
ATOM 7909 C C . VAL B 1 476 ? 22.219 -8.641 -10.43 1 97.69 476 VAL B C 1
ATOM 7911 O O . VAL B 1 476 ? 22.5 -9.422 -11.336 1 97.69 476 VAL B O 1
ATOM 7914 N N . LYS B 1 477 ? 23.078 -8.195 -9.547 1 96.62 477 LYS B N 1
ATOM 7915 C CA . LYS B 1 477 ? 24.484 -8.57 -9.625 1 96.62 477 LYS B CA 1
ATOM 7916 C C . LYS B 1 477 ? 24.656 -10.086 -9.555 1 96.62 477 LYS B C 1
ATOM 7918 O O . LYS B 1 477 ? 25.5 -10.656 -10.25 1 96.62 477 LYS B O 1
ATOM 7923 N N . GLU B 1 478 ? 23.891 -10.68 -8.734 1 96.94 478 GLU B N 1
ATOM 7924 C CA . GLU B 1 478 ? 23.984 -12.125 -8.578 1 96.94 478 GLU B CA 1
ATOM 7925 C C . GLU B 1 478 ? 23.625 -12.844 -9.875 1 96.94 478 GLU B C 1
ATOM 7927 O O . GLU B 1 478 ? 24.219 -13.875 -10.195 1 96.94 478 GLU B O 1
ATOM 7932 N N . ILE B 1 479 ? 22.672 -12.375 -10.641 1 97.19 479 ILE B N 1
ATOM 7933 C CA . ILE B 1 479 ? 22.344 -12.961 -11.938 1 97.19 479 ILE B CA 1
ATOM 7934 C C . ILE B 1 479 ? 23.484 -12.711 -12.922 1 97.19 479 ILE B C 1
ATOM 7936 O O . ILE B 1 479 ? 23.938 -13.641 -13.602 1 97.19 479 ILE B O 1
ATOM 7940 N N . LEU B 1 480 ? 23.953 -11.492 -12.945 1 96.06 480 LEU B N 1
ATOM 7941 C CA . LEU B 1 480 ? 25 -11.109 -13.891 1 96.06 480 LEU B CA 1
ATOM 7942 C C . LEU B 1 480 ? 26.266 -11.938 -13.656 1 96.06 480 LEU B C 1
ATOM 7944 O O . LEU B 1 480 ? 26.922 -12.367 -14.609 1 96.06 480 LEU B O 1
ATOM 7948 N N . ASP B 1 481 ? 26.531 -12.172 -12.391 1 95.31 481 ASP B N 1
ATOM 7949 C CA . ASP B 1 481 ? 27.734 -12.922 -12.023 1 95.31 481 ASP B CA 1
ATOM 7950 C C . ASP B 1 481 ? 27.641 -14.375 -12.469 1 95.31 481 ASP B C 1
ATOM 7952 O O . ASP B 1 481 ? 28.656 -15.047 -12.656 1 95.31 481 ASP B O 1
ATOM 7956 N N . GLN B 1 482 ? 26.438 -14.852 -12.617 1 93.94 482 GLN B N 1
ATOM 7957 C CA . GLN B 1 482 ? 26.234 -16.25 -12.977 1 93.94 482 GLN B CA 1
ATOM 7958 C C . GLN B 1 482 ? 26.172 -16.438 -14.492 1 93.94 482 GLN B C 1
ATOM 7960 O O . GLN B 1 482 ? 26.266 -17.547 -14.992 1 93.94 482 GLN B O 1
ATOM 7965 N N . MET B 1 483 ? 26 -15.336 -15.195 1 94.88 483 MET B N 1
ATOM 7966 C CA . MET B 1 483 ? 26 -15.406 -16.656 1 94.88 483 MET B CA 1
ATOM 7967 C C . MET B 1 483 ? 27.375 -15.805 -17.188 1 94.88 483 MET B C 1
ATOM 7969 O O . MET B 1 483 ? 28.391 -15.367 -16.672 1 94.88 483 MET B O 1
ATOM 7973 N N . PRO B 1 484 ? 27.375 -16.625 -18.188 1 92.94 484 PRO B N 1
ATOM 7974 C CA . PRO B 1 484 ? 28.656 -17.078 -18.719 1 92.94 484 PRO B CA 1
ATOM 7975 C C . PRO B 1 484 ? 29.438 -15.945 -19.406 1 92.94 484 PRO B C 1
ATOM 7977 O O . PRO B 1 484 ? 28.828 -15.055 -20 1 92.94 484 PRO B O 1
ATOM 7980 N N . ASN B 1 485 ? 30.766 -16.016 -19.281 1 90.81 485 ASN B N 1
ATOM 7981 C CA . ASN B 1 485 ? 31.656 -15.109 -20.016 1 90.81 485 ASN B CA 1
ATOM 7982 C C . ASN B 1 485 ? 32.156 -15.758 -21.297 1 90.81 485 ASN B C 1
ATOM 7984 O O . ASN B 1 485 ? 32.656 -16.891 -21.281 1 90.81 485 ASN B O 1
ATOM 7988 N N . PRO B 1 486 ? 31.938 -15.016 -22.344 1 86.75 486 PRO B N 1
ATOM 7989 C CA . PRO B 1 486 ? 32.5 -15.57 -23.594 1 86.75 486 PRO B CA 1
ATOM 7990 C C . PRO B 1 486 ? 34 -15.75 -23.531 1 86.75 486 PRO B C 1
ATOM 7992 O O . PRO B 1 486 ? 34.688 -14.945 -22.922 1 86.75 486 PRO B O 1
ATOM 7995 N N . LYS B 1 487 ? 34.375 -16.969 -23.969 1 74.75 487 LYS B N 1
ATOM 7996 C CA . LYS B 1 487 ? 35.812 -17.281 -24.016 1 74.75 487 LYS B CA 1
ATOM 7997 C C . LYS B 1 487 ? 36.469 -16.609 -25.203 1 74.75 487 LYS B C 1
ATOM 7999 O O . LYS B 1 487 ? 35.969 -16.672 -26.328 1 74.75 487 LYS B O 1
ATOM 8004 N N . ALA B 1 488 ? 37.562 -15.789 -24.953 1 58.44 488 ALA B N 1
ATOM 8005 C CA . ALA B 1 488 ? 38.375 -15.219 -26.016 1 58.44 488 ALA B CA 1
ATOM 8006 C C . ALA B 1 488 ? 39.062 -16.312 -26.828 1 58.44 488 ALA B C 1
ATOM 8008 O O . ALA B 1 488 ? 39.438 -17.359 -26.281 1 58.44 488 ALA B O 1
#

Sequence (976 aa):
MIRKGSDYIESISKNPPVTYYEGEVVSDVVNHPAFRIPVKTVASYYDLHWKVDGLRVYNRDVGEETSISLVRPRSKEDLLKLGEGLVKIYEFYRGFFGRSPDYMNLWTMVFFAHAEDYFGKHFGSRFMENAMEIYRESTRKDHFYTHAIVAPMYDRSRPPSQWEDPYIQIGITEERPEGVVVRGAAMICTAGPYAEMLWYLPNMRRDSDPRYALYFSIPTTTKGVRFIARRGFQPREGGEFEYPISSRWDEADAILVLDNVLVPWDRIIFFKKPELIEDLMWHTVGLRGWFNWHFMIQHYTRLKFLAGLAMTITEAAGTSTFINVQEKIGEILLYVALNEAALYGSVARAQELPNIVRPDPYISISASHFNMKAVPRANEILRLISAGSSIPIPAGAKDFTNPEERAYLEKYMAMKGFDALERVKTFNLLWDVIGSEVGMRYEQYDRFSRGDPTIRWAQTYTEVFRDRRNEFVKLVKEILDQMPNPKAMIRKGSDYIESISKNPPVTYYEGEVVSDVVNHPAFRIPVKTVASYYDLHWKVDGLRVYNRDVGEETSISLVRPRSKEDLLKLGEGLVKIYEFYRGFFGRSPDYMNLWTMVFFAHAEDYFGKHFGSRFMENAMEIYRESTRKDHFYTHAIVAPMYDRSRPPSQWEDPYIQIGITEERPEGVVVRGAAMICTAGPYAEMLWYLPNMRRDSDPRYALYFSIPTTTKGVRFIARRGFQPREGGEFEYPISSRWDEADAILVLDNVLVPWDRIIFFKKPELIEDLMWHTVGLRGWFNWHFMIQHYTRLKFLAGLAMTITEAAGTSTFINVQEKIGEILLYVALNEAALYGSVARAQELPNIVRPDPYISISASHFNMKAVPRANEILRLISAGSSIPIPAGAKDFTNPEERAYLEKYMAMKGFDALERVKTFNLLWDVIGSEVGMRYEQYDRFSRGDPTIRWAQTYTEVFRDRRNEFVKLVKEILDQMPNPKA

Organism: Metallosphaera sedula (strain ATCC 51363 / DSM 5348 / JCM 9185 / NBRC 15509 / TH2) (NCBI:txid399549)

Nearest PDB structures (foldseek):
  7e8p-assembly1_B  TM=9.109E-01  e=9.820E-28  Ralstonia pickettii DTP0602
  7dbw-assembly1_C  TM=8.585E-01  e=4.739E-28  Rhodococcus opacus RKJ300 = JCM 13270
  4g5e-assembly1_A  TM=9.090E-01  e=1.895E-26  Cupriavidus pinatubonensis JMP134
  6jhm-assembly1_B  TM=9.030E-01  e=3.751E-26  Ralstonia pickettii DTP0602
  1u8v-assembly1_C  TM=8.642E-01  e=2.318E-25  Clostridium aminobutyricum

Radius of gyration: 31.69 Å; Cα contacts (8 Å, |Δi|>4): 1994; chains: 2; bounding box: 84×93×70 Å

Solvent-accessible surface area (backbone atoms only — not comparable to full-atom values): 48390 Å² total; per-residue (Å²): 82,70,53,45,23,65,55,51,52,52,49,45,60,75,57,53,22,50,21,36,50,96,88,34,73,55,84,51,53,62,71,31,77,59,34,26,42,36,48,51,39,54,23,49,54,34,41,42,45,78,72,41,88,66,29,56,35,79,24,82,91,76,73,43,52,27,51,36,46,53,49,76,21,76,36,58,67,44,36,46,51,37,52,52,36,51,42,54,55,21,51,74,48,47,26,45,55,78,80,38,54,54,53,49,33,38,52,41,33,51,47,33,55,33,12,58,84,43,27,22,70,76,70,30,64,68,22,14,48,20,29,43,49,52,35,52,50,39,53,50,62,52,62,41,46,20,44,35,39,39,60,56,89,81,56,90,87,52,41,56,82,72,39,97,59,50,44,53,36,51,25,57,78,45,82,49,98,69,21,34,28,28,27,20,26,26,52,52,12,54,40,43,59,79,23,55,28,32,40,39,45,59,69,52,89,68,44,72,56,39,51,44,27,47,27,38,50,51,55,32,58,40,73,40,39,36,26,46,44,58,83,53,63,52,60,87,71,79,38,47,50,50,22,47,50,35,55,44,51,37,78,49,46,16,29,37,34,32,55,65,21,76,44,42,57,72,34,33,46,42,77,54,49,43,84,52,48,58,39,42,36,68,54,83,66,23,48,50,26,53,55,23,37,51,49,29,47,29,50,31,31,26,38,38,35,52,42,10,47,48,52,51,53,28,52,34,68,66,44,54,81,40,62,76,48,23,24,53,53,8,50,39,49,35,54,30,29,51,39,51,11,27,57,42,12,12,39,72,54,38,45,81,50,98,67,36,33,42,60,20,42,61,27,18,36,29,50,27,57,50,39,32,52,49,54,51,47,45,48,49,46,49,49,64,75,45,49,75,70,58,63,82,60,76,91,45,60,65,52,52,44,38,70,69,54,26,53,52,39,52,66,70,48,41,40,96,66,24,56,25,67,56,39,48,44,52,40,21,43,49,33,24,52,66,63,32,70,45,21,45,49,50,45,52,40,54,34,39,71,89,38,55,56,62,58,51,30,18,35,39,42,68,55,68,38,46,87,50,44,62,74,20,38,47,57,44,49,54,52,59,69,66,36,68,74,62,65,113,80,72,52,44,23,66,54,50,53,51,49,45,61,75,57,54,21,51,20,36,48,96,88,35,71,55,83,52,53,62,70,30,77,59,34,25,42,37,47,52,39,55,22,48,54,34,40,43,44,81,72,40,87,67,30,55,34,81,25,82,90,76,74,44,52,26,50,34,47,54,48,77,21,77,36,59,66,44,36,44,50,38,50,51,34,51,43,55,55,22,52,75,47,46,24,44,56,78,80,38,53,54,53,50,33,39,52,42,32,52,46,34,55,34,12,59,83,42,27,21,67,74,70,30,65,68,22,14,49,18,29,42,49,52,35,52,49,40,52,48,62,52,63,41,46,21,44,34,40,42,60,56,89,80,58,91,88,52,41,55,83,71,40,96,59,49,44,52,36,51,25,56,79,44,81,49,97,68,21,34,27,28,27,20,28,26,51,53,13,54,39,43,58,79,21,56,27,33,39,40,45,60,68,52,88,69,44,72,56,39,52,42,29,48,27,37,51,49,54,33,60,41,71,41,41,36,26,46,43,58,85,53,64,52,59,87,72,79,39,45,50,50,23,47,50,35,54,44,51,36,78,47,48,16,28,37,35,32,56,66,20,73,44,44,55,71,35,33,47,41,76,53,49,44,82,51,49,58,38,42,37,68,54,83,66,22,48,49,26,52,57,23,35,52,48,30,47,30,51,32,32,28,38,38,35,52,43,10,46,48,51,52,54,27,51,34,69,66,44,57,81,39,61,75,47,23,23,52,53,7,50,39,48,33,54,30,29,49,38,51,13,26,57,41,13,14,37,72,54,38,46,81,49,99,66,36,33,42,60,21,41,61,27,18,36,30,49,28,57,50,39,31,54,50,54,50,48,45,49,50,46,49,49,64,75,45,48,74,70,58,64,84,59,76,91,45,60,66,53,53,45,39,69,69,54,25,54,51,40,52,67,72,47,41,40,97,65,25,56,26,66,56,38,47,44,51,42,22,43,49,33,24,52,66,63,32,69,45,21,45,48,50,45,51,42,53,34,40,71,88,38,55,54,63,57,52,30,17,35,40,41,70,55,69,36,47,88,50,46,62,74,18,36,46,58,43,48,56,53,60,69,67,35,68,74,61,67,110

Secondary structure (DSSP, 8-state):
-PPPHHHHHHHHHHS---EEETTEE-S-TTT-TTTHHHHHHHHHHHHHHHHSTTSEEEETTTTEEEEGGGPPP-SHHHHHHHHHHHHHHHHHTTT--TT-HHHHHHHHHHHHHTIIIIIIHHH-HHHHHHHHHHHHHHHHHT--EEEE-PPP-S-TTS-GGGSSSTTSB-EEEEE-SSEEEEEEEES--TTGGG-SEEEE---GGG---GGG-EEEEEETTSTTEEEEEPPP---SSS-TTT-TTHHHH----EEEEEEEEEEEGGGEEEES-GGGHHHHHHSSS-HHHHHHHHHHHHHHHHHHHHHHHHHHHHHHHT-TTSHHHHHHHHHHHHHHHHHHHHHHHHHHT-EE-SS-EE--HHHHHHHHHHHHHHHHHHHHHHHHHHGGGGS---S-GGGGTSHHHHHHHHHHS-BTTB-HHHHHHHHHHHHHHHTSHHHHHHHHHHHHBTB-HHHHHHHIIIIITGGGHHHHHHHHHHHHHHSPPPP-/-PPPHHHHHHHHHHS---EEETTEE-S-TTT-TTTHHHHHHHHHHHHHTTTSTTSEEEETTTTEEEEGGGPPP-SHHHHHHHHHHHHHHHHHTTT--TT-HHHHHHHHHHHHHTIIIIIIHHH-HHHHHHHHHHHHHHHHHT--EEEE-----S-TTS-GGGSSSTTSB-EEEEE-SSEEEEEEEES--TTGGG-SEEEE---GGG---GGG-EEEEEETTSTTEEEEEPPP---SSS-TTT-TTHHHH----EEEEEEEEEEEGGGEEEES-GGGHHHHHHSSS-HHHHHHHHHHHHHHHHHHHHHHHHHHHHHHHT-TTSHHHHHHHHHHHHHHHHHHHHHHHHHHT-EE-SS-EE--HHHHHHHHHHHHHHHHHHHHHHHHHHGGGGS---S-GGGGTSHHHHHHHHHHS-BTTB-HHHHHHHHHHHHHHHTSHHHHHHHHHHHHBTB-HHHHHHHIIIIITGGGHHHHHHHHHHHHHHSPPPP-

Foldseek 3Di:
DQDALVLLQVVCLVQFFFEDDPHDTDNGQCPDLQRVQVSSLLNVLSNVCVVDPLQWDQAPLQRGTFGLLQHFAQALVSVLSSLVNLLVSLLVLLLFQLLHQSLVSNVLNLLLLCLCVALCVPPNDLLSVLSNVVSNVCRVSVFREKEFAAQDPPDLVAFLCPDPDSQLAWFFDDADPFATWIWHKGFKIKCLRRGQKYWYQYPPPRDLFQRRWWTFMDTSHFPQKYWYWDGGQADPDDACQLAVSSRHRFIIITMITRGGTGGGSSGTNTGRGSVCVLCCCPNDSVVVLRSLLSSLSSLLSNLVSLLVLLVVLCVQQVNCPPPVSVVLSVLSVVLNVLSVCLSVVQSVVWDNDPRHTGGNSLSSLVNLLVQLPSSLSSLVSLCVSCPPVLPPADPGPVLCVDPVSVVVQQVPQGTPRGGSSRSNSSSSHSCSQNPGPSNVVVNVCSNQVVHHSVVSVVCSVVPVCVVVVCVPVVVVVVVVVPDDDDDD/DQDALVLLQVLCLVFFFQEDDPHDTDNGQCPDLQRVQVSSLLNVLSNVCVVDPLQWDQAPLQRGTFGLLQHFAQALVSVLSSLVNLLVSLLVLLLFQLLHQSLVSNVLNLLLLCLCVALCVPPNDLLSVLSNVVSNVCRVSVFREKEFAAQDPPDLVAFLCPDPDSQLQWFFDDADPFATWIWHKGFKIKCLRRGQKYWYQYPCPRDLFQRRWWTFMDTSHFPQKYWYWDGGQADPDDACQLAVSSRHRFIIITMITRGGTGGGSSGTNTGRGSVCVLCCCPNVSVVVLRSLLSSLSSLLSNLVSLLVLLVVLCVQQVNCPPPVSVVLSVLSVVLNVLSVCLSVVQSVVWDNDPRHTGGNSLSSLVNLLVQLPSSLSSLVSLCVSCPPVLPPADPGPVLCVDPVSVVVQQPPQGTPRGGSSRSNSSSSHSCSQNPGPRNVVVNVCSNQVVHHSVVSVVCSVVPVCVVVVCVPVVVVVVVVVPDDDDDD

pLDDT: mean 95.04, std 5.27, range [57.75, 98.88]

InterPro domains:
  IPR004925 HpaB/PvcC/4-BUDH [PIRSF000331] (1-486)
  IPR004925 HpaB/PvcC/4-BUDH [PTHR36117] (2-487)
  IPR009100 Acyl-CoA dehydrogenase/oxidase, N-terminal and middle domain superfamily [SSF56645] (1-270)
  IPR024674 HpaB/PvcC/4-BUDH N-terminal [PF11794] (5-269)
  IPR024719 HpaB/PvcC/4-BUDH C-terminal [PF03241] (281-474)
  IPR036250 Acyl-CoA dehydrogenase-like, C-terminal [SSF47203] (261-479)
  IPR046373 Acyl-CoA oxidase/dehydrogenase, middle domain superfamily [G3DSA:2.40.110.10] (145-271)